Protein 3GWB (pdb70)

Solvent-accessible surface area: 34294 Å² total

B-factor: mean 20.96, std 8.71, range [2.67, 78.7]

InterPro domains:
  IPR007863 Peptidase M16, C-terminal [PF05193] (231-406)
  IPR011249 Metalloenzyme, LuxS/M16 peptidase-like [SSF63411] (64-269)
  IPR011249 Metalloenzyme, LuxS/M16 peptidase-like [SSF63411] (294-476)
  IPR050361 Mitochondrial Processing Peptidase/Ubiquinol-cytochrome c Reductase Complex [PTHR11851] (64-472)

Sequence (796 aa):
LNVQTWSTAEGAKVLFVEARELPFDLRLIFAAGSSQDGNAPGVALLTNALNEGVAGKDVGAIAQGFEGLGADFGNGAYKDAVASLRSLSAVDKREPALKLFAEVVGKPTFPADSLARIKNQLAGFEYQKQNPGKLASLELKRLYGTHPYAHASDGDAKSIPPITLAQLKAFHAKAYAAGNVVIALVGDLSRSDAEAIAAQVSAALPKGPALAKIEQPAEPKASIGHIEFPSSQTSLLAQLGIDRDDPDYAAVSLGNQILGGGGFGTRLSEVREKRGLTYGVYSGFTPQARGPFINLQTRAESEGTLKLVQDVFAEYLKNGPTQKELDDAKRELAGSSTASNADIVGQLGAGFYNLPLSYLEDFRQSQELTVEQVKAANKHLNVDKVIVSAGPTVAQKPLNVQTWSTAEGAKVLFVEARELPFDLRLIFAAGSSQDGNAPGVALLTNALNEGVAGKDVGAIAQGFEGLGADFGNGAYKDAVASLRSLSAVDKREPALKLFAEVVGKPTFPADSLARIKNQLAGFEYQKQNPGKLASLELKRLYGTHPYAHASDGDAKSIPPITLAQLKAFHAKAYAAGNVVIALVGDLSRSDAEAIAAQVSAALPKGPALAKIEQPAEPKASIGHIEFPSSQTSLLAQLGIDRDDPDYAAVSLGNQILGGGGFGTRLSEVREKRGLTYGVYSGFTPQARGPFINLQTRAESEGTLKLVQDVFAEYLKNGPTQKELDDAKRELAGSASNADIVGQLGAGFYNLPLSYLEDFRQSQELTVEQVKAANKHLNVDKVIVSAGPTVAQKPLE

Secondary structure (DSSP, 8-state):
---EEEE-TT--EEEEEE--S---EEEEEES-SGGG-TTSTTHHHHHH--TTEETTEEHHHHHHHHHTTT-EEEEE-----EEEEE---SHHHHHHHHHHHHHHHHS----HHHHHHHHH--HHHHHHTT-HHHHHHHH--TTTTTSTTSS-TT--TTTTTT--HHHHHHHHHHHS-GGGEEEEEEES--HHHHHHHHHHHHHHSPP--PPPPPPPPP-PPP-EEEEE--SSEEE----B---TT-TTHHHHHHHHHHHHSSSS-S---IIIIIT---S-EE-------PPB--EEEEE---HHHHHHHHHHHHHHHHH---HHHHHHHHHHHHH-----HHHHHHHHH--TT---TTHHHH--HHHH--HHHHHH---S--TT--EEEEE-------/---EEEE-TT--EEEEEE--S---EEEEEES-SGGG-TTSTTHHHHHH--TTEETTEEHHHHHHHHHHTT-EEEEE-----EEEEE---SHHHHHHHHHHHHHHHHS----HHHHHHHHH--HHHHHHTT-HHHHHHHH--TTTTTSTTSS-TT--TTTTTT--HHHHHHHHHHHT-GGGEEEEEEES--HHHHHHHHHHHHHHSPP--PPPPPPPPPPPPP-EEEEE--SSEEE----B---TT-TTHHHHHHHHHHHHSSSSSS---TTTTTT---S-EE---------B--EEEEE---HHHHHHHHHHHHHHHHH---HHHHHHHHHHHHT---HHHHHHHHH--TT---TTHHHH--HHHH--HHHHHH---S--TT--EEEEE---------

Radius of gyration: 27.84 Å; Cα contacts (8 Å, |Δi|>4): 1601; chains: 2; bounding box: 66×67×78 Å

Structure (mmCIF, N/CA/C/O backbone):
data_3GWB
#
_entry.id   3GWB
#
_cell.length_a   119.673
_cell.length_b   64.841
_cell.length_c   114.972
_cell.angle_alpha   90.00
_cell.angle_beta   96.39
_cell.angle_gamma   90.00
#
_symmetry.space_group_name_H-M   'C 1 2 1'
#
loop_
_entity.id
_entity.type
_entity.pdbx_description
1 polymer 'Peptidase M16 inactive domain family protein'
2 water water
#
loop_
_atom_site.group_PDB
_atom_site.id
_atom_site.type_symbol
_atom_site.label_atom_id
_atom_site.label_alt_id
_atom_site.label_comp_id
_atom_site.label_asym_id
_atom_site.label_entity_id
_atom_site.label_seq_id
_atom_site.pdbx_PDB_ins_code
_atom_site.Cartn_x
_atom_site.Cartn_y
_atom_site.Cartn_z
_atom_site.occupancy
_atom_site.B_iso_or_equiv
_atom_site.auth_seq_id
_atom_site.auth_comp_id
_atom_site.auth_asym_id
_atom_site.auth_atom_id
_atom_site.pdbx_PDB_model_num
ATOM 1 N N . LEU A 1 12 ? 11.601 18.982 12.416 1.00 24.95 12 LEU A N 1
ATOM 2 C CA . LEU A 1 12 ? 11.148 20.225 11.721 1.00 26.75 12 LEU A CA 1
ATOM 3 C C . LEU A 1 12 ? 11.775 21.452 12.389 1.00 26.01 12 LEU A C 1
ATOM 4 O O . LEU A 1 12 ? 11.650 21.658 13.595 1.00 28.75 12 LEU A O 1
ATOM 9 N N . ASN A 1 13 ? 12.450 22.267 11.590 1.00 25.70 13 ASN A N 1
ATOM 10 C CA . ASN A 1 13 ? 13.140 23.451 12.090 1.00 21.97 13 ASN A CA 1
ATOM 11 C C . ASN A 1 13 ? 14.116 23.087 13.203 1.00 20.57 13 ASN A C 1
ATOM 12 O O . ASN A 1 13 ? 13.958 23.493 14.358 1.00 19.62 13 ASN A O 1
ATOM 17 N N . VAL A 1 14 ? 15.120 22.300 12.838 1.00 17.01 14 VAL A N 1
ATOM 18 C CA . VAL A 1 14 ? 16.155 21.891 13.768 1.00 15.04 14 VAL A CA 1
ATOM 19 C C . VAL A 1 14 ? 17.055 23.099 13.996 1.00 14.68 14 VAL A C 1
ATOM 20 O O . VAL A 1 14 ? 17.528 23.733 13.040 1.00 13.60 14 VAL A O 1
ATOM 24 N N . GLN A 1 15 ? 17.286 23.428 15.260 1.00 11.65 15 GLN A N 1
ATOM 25 C CA . GLN A 1 15 ? 18.136 24.563 15.581 1.00 12.02 15 GLN A CA 1
ATOM 26 C C . GLN A 1 15 ? 19.441 24.043 16.155 1.00 13.55 15 GLN A C 1
ATOM 27 O O . GLN A 1 15 ? 19.466 23.018 16.841 1.00 10.89 15 GLN A O 1
ATOM 33 N N . THR A 1 16 ? 20.532 24.745 15.889 1.00 12.77 16 THR A N 1
ATOM 34 C CA . THR A 1 16 ? 21.811 24.282 16.388 1.00 13.82 16 THR A CA 1
ATOM 35 C C . THR A 1 16 ? 22.737 25.412 16.802 1.00 14.40 16 THR A C 1
ATOM 36 O O . THR A 1 16 ? 22.637 26.537 16.305 1.00 13.47 16 THR A O 1
ATOM 40 N N . TRP A 1 17 ? 23.640 25.093 17.722 1.00 13.75 17 TRP A N 1
ATOM 41 C CA . TRP A 1 17 ? 24.619 26.042 18.229 1.00 14.38 17 TRP A CA 1
ATOM 42 C C . TRP A 1 17 ? 25.592 25.248 19.081 1.00 15.07 17 TRP A C 1
ATOM 43 O O . TRP A 1 17 ? 25.417 24.039 19.258 1.00 13.81 17 TRP A O 1
ATOM 54 N N . SER A 1 18 ? 26.630 25.914 19.577 1.00 13.33 18 SER A N 1
ATOM 55 C CA . SER A 1 18 ? 27.613 25.258 20.421 1.00 14.41 18 SER A CA 1
ATOM 56 C C . SER A 1 18 ? 27.686 25.977 21.757 1.00 13.53 18 SER A C 1
ATOM 57 O O . SER A 1 18 ? 27.356 27.159 21.849 1.00 11.63 18 SER A O 1
ATOM 60 N N . THR A 1 19 ? 28.100 25.264 22.797 1.00 9.86 19 THR A N 1
ATOM 61 C CA . THR A 1 19 ? 28.234 25.882 24.117 1.00 11.90 19 THR A CA 1
ATOM 62 C C . THR A 1 19 ? 29.663 26.410 24.239 1.00 13.10 19 THR A C 1
ATOM 63 O O . THR A 1 19 ? 30.508 26.149 23.378 1.00 12.33 19 THR A O 1
ATOM 67 N N . ALA A 1 20 ? 29.939 27.137 25.315 1.00 14.67 20 ALA A N 1
ATOM 68 C CA . ALA A 1 20 ? 31.275 27.691 25.533 1.00 14.87 20 ALA A CA 1
ATOM 69 C C . ALA A 1 20 ? 32.340 26.606 25.678 1.00 16.36 20 ALA A C 1
ATOM 70 O O . ALA A 1 20 ? 33.530 26.894 25.543 1.00 18.47 20 ALA A O 1
ATOM 72 N N . GLU A 1 21 ? 31.922 25.365 25.958 1.00 15.68 21 GLU A N 1
ATOM 73 C CA . GLU A 1 21 ? 32.861 24.246 26.104 1.00 17.88 21 GLU A CA 1
ATOM 74 C C . GLU A 1 21 ? 33.081 23.509 24.795 1.00 17.33 21 GLU A C 1
ATOM 75 O O . GLU A 1 21 ? 33.839 22.543 24.745 1.00 18.62 21 GLU A O 1
ATOM 81 N N . GLY A 1 22 ? 32.404 23.947 23.742 1.00 17.74 22 GLY A N 1
ATOM 82 C CA . GLY A 1 22 ? 32.557 23.297 22.455 1.00 17.47 22 GLY A CA 1
ATOM 83 C C . GLY A 1 22 ? 31.585 22.152 22.216 1.00 17.42 22 GLY A C 1
ATOM 84 O O . GLY A 1 22 ? 31.762 21.372 21.282 1.00 18.30 22 GLY A O 1
ATOM 85 N N . ALA A 1 23 ? 30.562 22.033 23.055 1.00 15.64 23 ALA A N 1
ATOM 86 C CA . ALA A 1 23 ? 29.580 20.968 22.872 1.00 14.30 23 ALA A CA 1
ATOM 87 C C . ALA A 1 23 ? 28.600 21.336 21.752 1.00 15.46 23 ALA A C 1
ATOM 88 O O . ALA A 1 23 ? 28.133 22.474 21.660 1.00 16.36 23 ALA A O 1
ATOM 90 N N . LYS A 1 24 ? 28.287 20.368 20.899 1.00 14.01 24 LYS A N 1
ATOM 91 C CA . LYS A 1 24 ? 27.349 20.610 19.814 1.00 13.75 24 LYS A CA 1
ATOM 92 C C . LYS A 1 24 ? 25.929 20.443 20.352 1.00 10.10 24 LYS A C 1
ATOM 93 O O . LYS A 1 24 ? 25.608 19.418 20.944 1.00 10.47 24 LYS A O 1
ATOM 99 N N . VAL A 1 25 ? 25.090 21.450 20.153 1.00 7.97 25 VAL A N 1
ATOM 100 C CA . VAL A 1 25 ? 23.702 21.397 20.608 1.00 8.77 25 VAL A CA 1
ATOM 101 C C . VAL A 1 25 ? 22.705 21.385 19.437 1.00 8.41 25 VAL A C 1
ATOM 102 O O . VAL A 1 25 ? 22.832 22.169 18.492 1.00 7.68 25 VAL A O 1
ATOM 106 N N . LEU A 1 26 ? 21.724 20.485 19.491 1.00 7.04 26 LEU A N 1
ATOM 107 C CA . LEU A 1 26 ? 20.678 20.433 18.465 1.00 6.12 26 LEU A CA 1
ATOM 108 C C . LEU A 1 26 ? 19.347 20.455 19.203 1.00 8.39 26 LEU A C 1
ATOM 109 O O . LEU A 1 26 ? 19.157 19.728 20.187 1.00 9.02 26 LEU A O 1
ATOM 114 N N . PHE A 1 27 ? 18.420 21.271 18.726 1.00 6.14 27 PHE A N 1
ATOM 115 C CA . PHE A 1 27 ? 17.140 21.429 19.400 1.00 9.12 27 PHE A CA 1
ATOM 116 C C . PHE A 1 27 ? 15.941 21.554 18.476 1.00 10.60 27 PHE A C 1
ATOM 117 O O . PHE A 1 27 ? 16.008 22.208 17.430 1.00 9.65 27 PHE A O 1
ATOM 125 N N . VAL A 1 28 ? 14.845 20.911 18.873 1.00 11.15 28 VAL A N 1
ATOM 126 C CA . VAL A 1 28 ? 13.589 20.979 18.131 1.00 10.08 28 VAL A CA 1
ATOM 127 C C . VAL A 1 28 ? 12.496 21.328 19.140 1.00 12.46 28 VAL A C 1
ATOM 128 O O . VAL A 1 28 ? 12.291 20.604 20.124 1.00 8.45 28 VAL A O 1
ATOM 132 N N . GLU A 1 29 ? 11.810 22.443 18.916 1.00 11.41 29 GLU A N 1
ATOM 133 C CA . GLU A 1 29 ? 10.737 22.840 19.815 1.00 14.21 29 GLU A CA 1
ATOM 134 C C . GLU A 1 29 ? 9.502 22.019 19.437 1.00 14.01 29 GLU A C 1
ATOM 135 O O . GLU A 1 29 ? 9.174 21.891 18.259 1.00 13.07 29 GLU A O 1
ATOM 141 N N . ALA A 1 30 ? 8.845 21.444 20.439 1.00 14.03 30 ALA A N 1
ATOM 142 C CA . ALA A 1 30 ? 7.642 20.630 20.246 1.00 14.10 30 ALA A CA 1
ATOM 143 C C . ALA A 1 30 ? 6.785 20.899 21.471 1.00 14.56 30 ALA A C 1
ATOM 144 O O . ALA A 1 30 ? 7.077 20.408 22.554 1.00 15.20 30 ALA A O 1
ATOM 146 N N . ARG A 1 31 ? 5.725 21.674 21.291 1.00 15.26 31 ARG A N 1
ATOM 147 C CA . ARG A 1 31 ? 4.873 22.068 22.398 1.00 17.91 31 ARG A CA 1
ATOM 148 C C . ARG A 1 31 ? 3.634 21.226 22.674 1.00 17.47 31 ARG A C 1
ATOM 149 O O . ARG A 1 31 ? 2.873 21.553 23.581 1.00 18.22 31 ARG A O 1
ATOM 157 N N . GLU A 1 32 ? 3.419 20.159 21.912 1.00 18.47 32 GLU A N 1
ATOM 158 C CA . GLU A 1 32 ? 2.226 19.331 22.115 1.00 20.69 32 GLU A CA 1
ATOM 159 C C . GLU A 1 32 ? 2.074 18.754 23.523 1.00 20.27 32 GLU A C 1
ATOM 160 O O . GLU A 1 32 ? 0.987 18.789 24.101 1.00 20.72 32 GLU A O 1
ATOM 166 N N . LEU A 1 33 ? 3.163 18.226 24.072 1.00 18.22 33 LEU A N 1
ATOM 167 C CA . LEU A 1 33 ? 3.155 17.628 25.410 1.00 18.39 33 LEU A CA 1
ATOM 168 C C . LEU A 1 33 ? 4.026 18.416 26.380 1.00 17.90 33 LEU A C 1
ATOM 169 O O . LEU A 1 33 ? 5.072 18.944 25.996 1.00 18.26 33 LEU A O 1
ATOM 174 N N . PRO A 1 34 ? 3.614 18.486 27.659 1.00 15.46 34 PRO A N 1
ATOM 175 C CA . PRO A 1 34 ? 4.341 19.207 28.710 1.00 13.61 34 PRO A CA 1
ATOM 176 C C . PRO A 1 34 ? 5.555 18.433 29.223 1.00 10.94 34 PRO A C 1
ATOM 177 O O . PRO A 1 34 ? 5.690 18.166 30.419 1.00 9.11 34 PRO A O 1
ATOM 189 N N . PHE A 1 36 ? 9.884 16.956 27.875 1.00 9.37 36 PHE A N 1
ATOM 190 C CA . PHE A 1 36 ? 10.952 17.064 26.897 1.00 12.23 36 PHE A CA 1
ATOM 191 C C . PHE A 1 36 ? 11.958 15.948 27.096 1.00 12.55 36 PHE A C 1
ATOM 192 O O . PHE A 1 36 ? 11.992 15.303 28.154 1.00 9.65 36 PHE A O 1
ATOM 200 N N . ASP A 1 37 ? 12.762 15.724 26.063 1.00 11.58 37 ASP A N 1
ATOM 201 C CA . ASP A 1 37 ? 13.788 14.699 26.084 1.00 13.57 37 ASP A CA 1
ATOM 202 C C . ASP A 1 37 ? 15.146 15.344 25.875 1.00 14.11 37 ASP A C 1
ATOM 203 O O . ASP A 1 37 ? 15.326 16.135 24.948 1.00 11.45 37 ASP A O 1
ATOM 208 N N . LEU A 1 38 ? 16.080 15.012 26.762 1.00 12.19 38 LEU A N 1
ATOM 209 C CA . LEU A 1 38 ? 17.452 15.499 26.689 1.00 11.81 38 LEU A CA 1
ATOM 210 C C . LEU A 1 38 ? 18.315 14.262 26.474 1.00 12.18 38 LEU A C 1
ATOM 211 O O . LEU A 1 38 ? 18.214 13.287 27.219 1.00 11.97 38 LEU A O 1
ATOM 216 N N . ARG A 1 39 ? 19.161 14.297 25.455 1.00 9.13 39 ARG A N 1
ATOM 217 C CA . ARG A 1 39 ? 20.016 13.161 25.161 1.00 10.35 39 ARG A CA 1
ATOM 218 C C . ARG A 1 39 ? 21.441 13.648 24.944 1.00 9.38 39 ARG A C 1
ATOM 219 O O . ARG A 1 39 ? 21.675 14.617 24.221 1.00 9.57 39 ARG A O 1
ATOM 227 N N . LEU A 1 40 ? 22.382 12.988 25.607 1.00 10.98 40 LEU A N 1
ATOM 228 C CA . LEU A 1 40 ? 23.798 13.327 25.497 1.00 9.56 40 LEU A CA 1
ATOM 229 C C . LEU A 1 40 ? 24.505 12.164 24.828 1.00 9.83 40 LEU A C 1
ATOM 230 O O . LEU A 1 40 ? 24.425 11.023 25.282 1.00 10.98 40 LEU A O 1
ATOM 235 N N . ILE A 1 41 ? 25.188 12.455 23.731 1.00 8.57 41 ILE A N 1
ATOM 236 C CA . ILE A 1 41 ? 25.910 11.427 23.010 1.00 8.89 41 ILE A CA 1
ATOM 237 C C . ILE A 1 41 ? 27.394 11.741 23.102 1.00 8.96 41 ILE A C 1
ATOM 238 O O . ILE A 1 41 ? 27.833 12.780 22.615 1.00 6.92 41 ILE A O 1
ATOM 243 N N . PHE A 1 42 ? 28.156 10.857 23.741 1.00 7.94 42 PHE A N 1
ATOM 244 C CA . PHE A 1 42 ? 29.598 11.036 23.897 1.00 7.30 42 PHE A CA 1
ATOM 245 C C . PHE A 1 42 ? 30.336 10.060 22.996 1.00 7.70 42 PHE A C 1
ATOM 246 O O . PHE A 1 42 ? 29.858 8.955 22.753 1.00 9.51 42 PHE A O 1
ATOM 254 N N . ALA A 1 43 ? 31.496 10.473 22.497 1.00 8.08 43 ALA A N 1
ATOM 255 C CA . ALA A 1 43 ? 32.334 9.580 21.702 1.00 9.87 43 ALA A CA 1
ATOM 256 C C . ALA A 1 43 ? 33.089 8.799 22.781 1.00 10.59 43 ALA A C 1
ATOM 257 O O . ALA A 1 43 ? 34.307 8.956 22.954 1.00 11.46 43 ALA A O 1
ATOM 259 N N . ALA A 1 44 ? 32.345 7.979 23.522 1.00 10.41 44 ALA A N 1
ATOM 260 C CA . ALA A 1 44 ? 32.890 7.181 24.621 1.00 10.17 44 ALA A CA 1
ATOM 261 C C . ALA A 1 44 ? 32.460 5.712 24.577 1.00 12.17 44 ALA A C 1
ATOM 262 O O . ALA A 1 44 ? 32.134 5.118 25.609 1.00 11.73 44 ALA A O 1
ATOM 264 N N . GLY A 1 45 ? 32.450 5.130 23.383 1.00 11.98 45 GLY A N 1
ATOM 265 C CA . GLY A 1 45 ? 32.079 3.731 23.247 1.00 10.39 45 GLY A CA 1
ATOM 266 C C . GLY A 1 45 ? 33.289 2.837 23.425 1.00 11.96 45 GLY A C 1
ATOM 267 O O . GLY A 1 45 ? 34.378 3.316 23.723 1.00 8.99 45 GLY A O 1
ATOM 268 N N . SER A 1 46 ? 33.104 1.536 23.225 1.00 10.55 46 SER A N 1
ATOM 269 C CA . SER A 1 46 ? 34.182 0.577 23.395 1.00 12.16 46 SER A CA 1
ATOM 270 C C . SER A 1 46 ? 35.372 0.813 22.468 1.00 12.13 46 SER A C 1
ATOM 271 O O . SER A 1 46 ? 36.488 0.361 22.751 1.00 10.24 46 SER A O 1
ATOM 274 N N . SER A 1 47 ? 35.147 1.535 21.376 1.00 13.77 47 SER A N 1
ATOM 275 C CA . SER A 1 47 ? 36.224 1.823 20.435 1.00 15.10 47 SER A CA 1
ATOM 276 C C . SER A 1 47 ? 37.298 2.690 21.101 1.00 16.24 47 SER A C 1
ATOM 277 O O . SER A 1 47 ? 38.403 2.838 20.579 1.00 17.63 47 SER A O 1
ATOM 280 N N . GLN A 1 48 ? 36.970 3.252 22.263 1.00 15.40 48 GLN A N 1
ATOM 281 C CA . GLN A 1 48 ? 37.906 4.093 23.002 1.00 17.35 48 GLN A CA 1
ATOM 282 C C . GLN A 1 48 ? 38.550 3.315 24.150 1.00 18.06 48 GLN A C 1
ATOM 283 O O . GLN A 1 48 ? 39.348 3.869 24.903 1.00 17.67 48 GLN A O 1
ATOM 289 N N . ASP A 1 49 ? 38.202 2.037 24.275 1.00 18.57 49 ASP A N 1
ATOM 290 C CA . ASP A 1 49 ? 38.731 1.183 25.339 1.00 20.01 49 ASP A CA 1
ATOM 291 C C . ASP A 1 49 ? 40.251 1.153 25.441 1.00 21.45 49 ASP A C 1
ATOM 292 O O . ASP A 1 49 ? 40.804 1.159 26.540 1.00 19.72 49 ASP A O 1
ATOM 297 N N . GLY A 1 50 ? 40.926 1.101 24.301 1.00 21.99 50 GLY A N 1
ATOM 298 C CA . GLY A 1 50 ? 42.372 1.039 24.332 1.00 25.35 50 GLY A CA 1
ATOM 299 C C . GLY A 1 50 ? 42.810 -0.308 24.878 1.00 26.40 50 GLY A C 1
ATOM 300 O O . GLY A 1 50 ? 42.350 -1.354 24.414 1.00 27.31 50 GLY A O 1
ATOM 301 N N . ASN A 1 51 ? 43.681 -0.286 25.881 1.00 27.15 51 ASN A N 1
ATOM 302 C CA . ASN A 1 51 ? 44.198 -1.510 26.485 1.00 27.53 51 ASN A CA 1
ATOM 303 C C . ASN A 1 51 ? 43.314 -2.054 27.607 1.00 27.10 51 ASN A C 1
ATOM 304 O O . ASN A 1 51 ? 43.708 -2.990 28.308 1.00 26.79 51 ASN A O 1
ATOM 309 N N . ALA A 1 52 ? 42.133 -1.471 27.790 1.00 24.93 52 ALA A N 1
ATOM 310 C CA . ALA A 1 52 ? 41.237 -1.929 28.846 1.00 23.08 52 ALA A CA 1
ATOM 311 C C . ALA A 1 52 ? 39.830 -2.247 28.336 1.00 22.24 52 ALA A C 1
ATOM 312 O O . ALA A 1 52 ? 38.862 -1.580 28.696 1.00 21.71 52 ALA A O 1
ATOM 314 N N . PRO A 1 53 ? 39.702 -3.283 27.494 1.00 22.00 53 PRO A N 1
ATOM 315 C CA . PRO A 1 53 ? 38.402 -3.681 26.943 1.00 20.97 53 PRO A CA 1
ATOM 316 C C . PRO A 1 53 ? 37.316 -3.686 28.018 1.00 20.88 53 PRO A C 1
ATOM 317 O O . PRO A 1 53 ? 37.496 -4.277 29.087 1.00 18.70 53 PRO A O 1
ATOM 321 N N . GLY A 1 54 ? 36.203 -3.011 27.735 1.00 19.83 54 GLY A N 1
ATOM 322 C CA . GLY A 1 54 ? 35.106 -2.946 28.685 1.00 16.39 54 GLY A CA 1
ATOM 323 C C . GLY A 1 54 ? 35.086 -1.742 29.623 1.00 15.11 54 GLY A C 1
ATOM 324 O O . GLY A 1 54 ? 34.101 -1.524 30.325 1.00 13.34 54 GLY A O 1
ATOM 325 N N . VAL A 1 55 ? 36.152 -0.947 29.650 1.00 13.82 55 VAL A N 1
ATOM 326 C CA . VAL A 1 55 ? 36.171 0.194 30.561 1.00 12.31 55 VAL A CA 1
ATOM 327 C C . VAL A 1 55 ? 35.109 1.232 30.180 1.00 12.28 55 VAL A C 1
ATOM 328 O O . VAL A 1 55 ? 34.502 1.854 31.046 1.00 10.25 55 VAL A O 1
ATOM 332 N N . ALA A 1 56 ? 34.859 1.388 28.885 1.00 12.09 56 ALA A N 1
ATOM 333 C CA . ALA A 1 56 ? 33.863 2.349 28.426 1.00 13.12 56 ALA A CA 1
ATOM 334 C C . ALA A 1 56 ? 32.472 1.961 28.904 1.00 14.27 56 ALA A C 1
ATOM 335 O O . ALA A 1 56 ? 31.717 2.787 29.417 1.00 12.14 56 ALA A O 1
ATOM 337 N N . LEU A 1 57 ? 32.133 0.691 28.749 1.00 13.57 57 LEU A N 1
ATOM 338 C CA . LEU A 1 57 ? 30.814 0.250 29.158 1.00 14.98 57 LEU A CA 1
ATOM 339 C C . LEU A 1 57 ? 30.659 0.330 30.675 1.00 14.49 57 LEU A C 1
ATOM 340 O O . LEU A 1 57 ? 29.609 0.718 31.189 1.00 14.08 57 LEU A O 1
ATOM 345 N N . LEU A 1 58 ? 31.718 -0.020 31.393 1.00 13.31 58 LEU A N 1
ATOM 346 C CA . LEU A 1 58 ? 31.675 0.016 32.847 1.00 13.59 58 LEU A CA 1
ATOM 347 C C . LEU A 1 58 ? 31.518 1.447 33.359 1.00 11.93 58 LEU A C 1
ATOM 348 O O . LEU A 1 58 ? 30.760 1.702 34.293 1.00 12.28 58 LEU A O 1
ATOM 353 N N . THR A 1 59 ? 32.229 2.385 32.746 1.00 12.53 59 THR A N 1
ATOM 354 C CA . THR A 1 59 ? 32.138 3.774 33.168 1.00 10.20 59 THR A CA 1
ATOM 355 C C . THR A 1 59 ? 30.710 4.269 32.950 1.00 10.99 59 THR A C 1
ATOM 356 O O . THR A 1 59 ? 30.123 4.902 33.827 1.00 10.86 59 THR A O 1
ATOM 360 N N . ASN A 1 60 ? 30.147 3.967 31.785 1.00 10.26 60 ASN A N 1
ATOM 361 C CA . ASN A 1 60 ? 28.794 4.405 31.474 1.00 10.29 60 ASN A CA 1
ATOM 362 C C . ASN A 1 60 ? 27.748 3.809 32.410 1.00 9.72 60 ASN A C 1
ATOM 363 O O . ASN A 1 60 ? 26.753 4.454 32.735 1.00 11.37 60 ASN A O 1
ATOM 368 N N . ALA A 1 61 ? 27.980 2.580 32.850 1.00 9.54 61 ALA A N 1
ATOM 369 C CA . ALA A 1 61 ? 27.053 1.906 33.744 1.00 11.13 61 ALA A CA 1
ATOM 370 C C . ALA A 1 61 ? 27.141 2.451 35.162 1.00 11.25 61 ALA A C 1
ATOM 371 O O . ALA A 1 61 ? 26.162 2.407 35.906 1.00 10.01 61 ALA A O 1
ATOM 381 N N . LEU A 1 63 ? 27.696 5.639 36.051 1.00 12.95 63 LEU A N 1
ATOM 382 C CA . LEU A 1 63 ? 27.292 7.038 36.169 1.00 13.26 63 LEU A CA 1
ATOM 383 C C . LEU A 1 63 ? 26.247 7.295 37.244 1.00 12.88 63 LEU A C 1
ATOM 384 O O . LEU A 1 63 ? 26.459 8.118 38.136 1.00 13.07 63 LEU A O 1
ATOM 389 N N . ASN A 1 64 ? 25.123 6.591 37.169 1.00 10.32 64 ASN A N 1
ATOM 390 C CA . ASN A 1 64 ? 24.054 6.798 38.142 1.00 11.85 64 ASN A CA 1
ATOM 391 C C . ASN A 1 64 ? 24.127 5.896 39.367 1.00 10.59 64 ASN A C 1
ATOM 392 O O . ASN A 1 64 ? 23.114 5.674 40.032 1.00 7.99 64 ASN A O 1
ATOM 397 N N . GLU A 1 65 ? 25.316 5.374 39.660 1.00 11.54 65 GLU A N 1
ATOM 398 C CA . GLU A 1 65 ? 25.513 4.520 40.827 1.00 12.96 65 GLU A CA 1
ATOM 399 C C . GLU A 1 65 ? 25.849 5.354 42.056 1.00 14.26 65 GLU A C 1
ATOM 400 O O . GLU A 1 65 ? 25.902 4.826 43.167 1.00 14.29 65 GLU A O 1
ATOM 406 N N . GLY A 1 66 ? 26.090 6.651 41.856 1.00 12.21 66 GLY A N 1
ATOM 407 C CA . GLY A 1 66 ? 26.409 7.507 42.982 1.00 11.31 66 GLY A CA 1
ATOM 408 C C . GLY A 1 66 ? 27.007 8.865 42.658 1.00 11.70 66 GLY A C 1
ATOM 409 O O . GLY A 1 66 ? 27.741 9.027 41.682 1.00 10.50 66 GLY A O 1
ATOM 410 N N . VAL A 1 67 ? 26.665 9.849 43.481 1.00 12.23 67 VAL A N 1
ATOM 411 C CA . VAL A 1 67 ? 27.196 11.202 43.354 1.00 12.96 67 VAL A CA 1
ATOM 412 C C . VAL A 1 67 ? 27.472 11.641 44.786 1.00 15.58 67 VAL A C 1
ATOM 413 O O . VAL A 1 67 ? 27.135 10.920 45.726 1.00 13.15 67 VAL A O 1
ATOM 417 N N . ALA A 1 68 ? 28.089 12.806 44.955 1.00 16.08 68 ALA A N 1
ATOM 418 C CA . ALA A 1 68 ? 28.408 13.316 46.285 1.00 17.63 68 ALA A CA 1
ATOM 419 C C . ALA A 1 68 ? 27.232 13.214 47.257 1.00 16.44 68 ALA A C 1
ATOM 420 O O . ALA A 1 68 ? 26.184 13.831 47.049 1.00 16.47 68 ALA A O 1
ATOM 422 N N . GLY A 1 69 ? 27.413 12.420 48.309 1.00 16.86 69 GLY A N 1
ATOM 423 C CA . GLY A 1 69 ? 26.383 12.262 49.325 1.00 16.70 69 GLY A CA 1
ATOM 424 C C . GLY A 1 69 ? 25.139 11.468 48.964 1.00 19.16 69 GLY A C 1
ATOM 425 O O . GLY A 1 69 ? 24.183 11.444 49.742 1.00 19.03 69 GLY A O 1
ATOM 426 N N . LYS A 1 70 ? 25.139 10.811 47.806 1.00 19.30 70 LYS A N 1
ATOM 427 C CA . LYS A 1 70 ? 23.981 10.027 47.368 1.00 19.44 70 LYS A CA 1
ATOM 428 C C . LYS A 1 70 ? 24.376 8.679 46.766 1.00 18.32 70 LYS A C 1
ATOM 429 O O . LYS A 1 70 ? 25.299 8.603 45.955 1.00 16.45 70 LYS A O 1
ATOM 435 N N . ASP A 1 71 ? 23.662 7.623 47.147 1.00 18.00 71 ASP A N 1
ATOM 436 C CA . ASP A 1 71 ? 23.939 6.291 46.618 1.00 19.07 71 ASP A CA 1
ATOM 437 C C . ASP A 1 71 ? 22.982 5.975 45.457 1.00 17.70 71 ASP A C 1
ATOM 438 O O . ASP A 1 71 ? 22.119 6.787 45.117 1.00 17.44 71 ASP A O 1
ATOM 443 N N . VAL A 1 72 ? 23.142 4.796 44.864 1.00 17.33 72 VAL A N 1
ATOM 444 C CA . VAL A 1 72 ? 22.326 4.364 43.732 1.00 17.83 72 VAL A CA 1
ATOM 445 C C . VAL A 1 72 ? 20.824 4.490 43.960 1.00 17.54 72 VAL A C 1
ATOM 446 O O . VAL A 1 72 ? 20.113 5.035 43.114 1.00 17.43 72 VAL A O 1
ATOM 450 N N . GLY A 1 73 ? 20.340 4.005 45.099 1.00 16.95 73 GLY A N 1
ATOM 451 C CA . GLY A 1 73 ? 18.917 4.094 45.383 1.00 15.43 73 GLY A CA 1
ATOM 452 C C . GLY A 1 73 ? 18.428 5.520 45.556 1.00 15.58 73 GLY A C 1
ATOM 453 O O . GLY A 1 73 ? 17.314 5.852 45.159 1.00 14.51 73 GLY A O 1
ATOM 454 N N . ALA A 1 74 ? 19.259 6.368 46.153 1.00 15.43 74 ALA A N 1
ATOM 455 C CA . ALA A 1 74 ? 18.900 7.764 46.379 1.00 14.82 74 ALA A CA 1
ATOM 456 C C . ALA A 1 74 ? 18.735 8.496 45.045 1.00 14.71 74 ALA A C 1
ATOM 457 O O . ALA A 1 74 ? 17.789 9.266 44.857 1.00 12.15 74 ALA A O 1
ATOM 459 N N . ILE A 1 75 ? 19.658 8.255 44.121 1.00 13.38 75 ILE A N 1
ATOM 460 C CA . ILE A 1 75 ? 19.594 8.893 42.811 1.00 12.21 75 ILE A CA 1
ATOM 461 C C . ILE A 1 75 ? 18.330 8.437 42.073 1.00 11.27 75 ILE A C 1
ATOM 462 O O . ILE A 1 75 ? 17.599 9.248 41.500 1.00 12.76 75 ILE A O 1
ATOM 467 N N . ALA A 1 76 ? 18.060 7.138 42.111 1.00 12.98 76 ALA A N 1
ATOM 468 C CA . ALA A 1 76 ? 16.888 6.590 41.442 1.00 15.31 76 ALA A CA 1
ATOM 469 C C . ALA A 1 76 ? 15.585 7.205 41.959 1.00 17.04 76 ALA A C 1
ATOM 470 O O . ALA A 1 76 ? 14.710 7.578 41.175 1.00 16.27 76 ALA A O 1
ATOM 472 N N . GLN A 1 77 ? 15.457 7.312 43.278 1.00 16.89 77 GLN A N 1
ATOM 473 C CA . GLN A 1 77 ? 14.251 7.871 43.862 1.00 19.14 77 GLN A CA 1
ATOM 474 C C . GLN A 1 77 ? 14.186 9.348 43.524 1.00 18.08 77 GLN A C 1
ATOM 475 O O . GLN A 1 77 ? 13.106 9.909 43.335 1.00 18.05 77 GLN A O 1
ATOM 481 N N . GLY A 1 78 ? 15.357 9.970 43.438 1.00 16.43 78 GLY A N 1
ATOM 482 C CA . GLY A 1 78 ? 15.419 11.376 43.106 1.00 15.54 78 GLY A CA 1
ATOM 483 C C . GLY A 1 78 ? 14.740 11.681 41.783 1.00 15.13 78 GLY A C 1
ATOM 484 O O . GLY A 1 78 ? 13.948 12.617 41.692 1.00 15.87 78 GLY A O 1
ATOM 485 N N . PHE A 1 79 ? 15.048 10.902 40.748 1.00 13.64 79 PHE A N 1
ATOM 486 C CA . PHE A 1 79 ? 14.439 11.129 39.445 1.00 13.65 79 PHE A CA 1
ATOM 487 C C . PHE A 1 79 ? 12.952 10.768 39.502 1.00 15.02 79 PHE A C 1
ATOM 488 O O . PHE A 1 79 ? 12.095 11.536 39.056 1.00 14.16 79 PHE A O 1
ATOM 496 N N . GLU A 1 80 ? 12.649 9.602 40.065 1.00 16.78 80 GLU A N 1
ATOM 497 C CA . GLU A 1 80 ? 11.262 9.142 40.168 1.00 19.16 80 GLU A CA 1
ATOM 498 C C . GLU A 1 80 ? 10.335 10.136 40.856 1.00 17.19 80 GLU A C 1
ATOM 499 O O . GLU A 1 80 ? 9.205 10.353 40.410 1.00 19.16 80 GLU A O 1
ATOM 505 N N . GLY A 1 81 ? 10.805 10.734 41.945 1.00 15.88 81 GLY A N 1
ATOM 506 C CA . GLY A 1 81 ? 9.981 11.681 42.673 1.00 17.61 81 GLY A CA 1
ATOM 507 C C . GLY A 1 81 ? 9.676 12.941 41.883 1.00 17.75 81 GLY A C 1
ATOM 508 O O . GLY A 1 81 ? 8.781 13.708 42.238 1.00 16.99 81 GLY A O 1
ATOM 509 N N . LEU A 1 82 ? 10.419 13.149 40.803 1.00 17.20 82 LEU A N 1
ATOM 510 C CA . LEU A 1 82 ? 10.247 14.325 39.957 1.00 16.98 82 LEU A CA 1
ATOM 511 C C . LEU A 1 82 ? 9.516 13.996 38.657 1.00 16.22 82 LEU A C 1
ATOM 512 O O . LEU A 1 82 ? 9.248 14.880 37.837 1.00 16.97 82 LEU A O 1
ATOM 517 N N . GLY A 1 83 ? 9.204 12.719 38.472 1.00 15.84 83 GLY A N 1
ATOM 518 C CA . GLY A 1 83 ? 8.507 12.298 37.274 1.00 17.05 83 GLY A CA 1
ATOM 519 C C . GLY A 1 83 ? 9.431 12.185 36.079 1.00 17.35 83 GLY A C 1
ATOM 520 O O . GLY A 1 83 ? 8.980 12.203 34.933 1.00 18.62 83 GLY A O 1
ATOM 521 N N . ALA A 1 84 ? 10.725 12.051 36.347 1.00 17.43 84 ALA A N 1
ATOM 522 C CA . ALA A 1 84 ? 11.726 11.954 35.286 1.00 17.10 84 ALA A CA 1
ATOM 523 C C . ALA A 1 84 ? 12.365 10.574 35.195 1.00 17.68 84 ALA A C 1
ATOM 524 O O . ALA A 1 84 ? 12.485 9.866 36.199 1.00 18.10 84 ALA A O 1
ATOM 526 N N . ASP A 1 85 ? 12.792 10.204 33.992 1.00 16.27 85 ASP A N 1
ATOM 527 C CA . ASP A 1 85 ? 13.445 8.919 33.788 1.00 16.65 85 ASP A CA 1
ATOM 528 C C . ASP A 1 85 ? 14.867 9.098 33.256 1.00 15.31 85 ASP A C 1
ATOM 529 O O . ASP A 1 85 ? 15.108 9.901 32.363 1.00 13.30 85 ASP A O 1
ATOM 534 N N . PHE A 1 86 ? 15.801 8.337 33.813 1.00 11.63 86 PHE A N 1
ATOM 535 C CA . PHE A 1 86 ? 17.199 8.405 33.406 1.00 13.14 86 PHE A CA 1
ATOM 536 C C . PHE A 1 86 ? 17.491 7.219 32.506 1.00 13.45 86 PHE A C 1
ATOM 537 O O . PHE A 1 86 ? 17.006 6.112 32.752 1.00 14.30 86 PHE A O 1
ATOM 545 N N . GLY A 1 87 ? 18.271 7.453 31.458 1.00 12.22 87 GLY A N 1
ATOM 546 C CA . GLY A 1 87 ? 18.630 6.377 30.549 1.00 13.25 87 GLY A CA 1
ATOM 547 C C . GLY A 1 87 ? 20.119 6.404 30.243 1.00 12.52 87 GLY A C 1
ATOM 548 O O . GLY A 1 87 ? 20.740 7.466 30.275 1.00 12.91 87 GLY A O 1
ATOM 549 N N . ASN A 1 88 ? 20.704 5.241 29.967 1.00 12.99 88 ASN A N 1
ATOM 550 C CA . ASN A 1 88 ? 22.128 5.183 29.637 1.00 15.45 88 ASN A CA 1
ATOM 551 C C . ASN A 1 88 ? 22.441 3.935 28.821 1.00 16.09 88 ASN A C 1
ATOM 552 O O . ASN A 1 88 ? 21.693 2.954 28.847 1.00 19.21 88 ASN A O 1
ATOM 557 N N . GLY A 1 89 ? 23.546 3.980 28.091 1.00 13.23 89 GLY A N 1
ATOM 558 C CA . GLY A 1 89 ? 23.950 2.852 27.280 1.00 12.69 89 GLY A CA 1
ATOM 559 C C . GLY A 1 89 ? 25.266 3.153 26.593 1.00 10.23 89 GLY A C 1
ATOM 560 O O . GLY A 1 89 ? 25.528 4.296 26.228 1.00 9.39 89 GLY A O 1
ATOM 561 N N . ALA A 1 90 ? 26.096 2.129 26.433 1.00 11.41 90 ALA A N 1
ATOM 562 C CA . ALA A 1 90 ? 27.386 2.279 25.775 1.00 13.32 90 ALA A CA 1
ATOM 563 C C . ALA A 1 90 ? 27.444 1.262 24.638 1.00 14.51 90 ALA A C 1
ATOM 564 O O . ALA A 1 90 ? 26.966 0.133 24.776 1.00 15.12 90 ALA A O 1
ATOM 566 N N . TYR A 1 91 ? 28.024 1.676 23.517 1.00 14.92 91 TYR A N 1
ATOM 567 C CA . TYR A 1 91 ? 28.121 0.831 22.336 1.00 17.97 91 TYR A CA 1
ATOM 568 C C . TYR A 1 91 ? 29.540 0.828 21.784 1.00 16.61 91 TYR A C 1
ATOM 569 O O . TYR A 1 91 ? 30.496 1.001 22.532 1.00 17.95 91 TYR A O 1
ATOM 578 N N . LYS A 1 92 ? 29.672 0.632 20.476 1.00 16.88 92 LYS A N 1
ATOM 579 C CA . LYS A 1 92 ? 30.978 0.596 19.833 1.00 17.16 92 LYS A CA 1
ATOM 580 C C . LYS A 1 92 ? 31.590 1.981 19.673 1.00 17.91 92 LYS A C 1
ATOM 58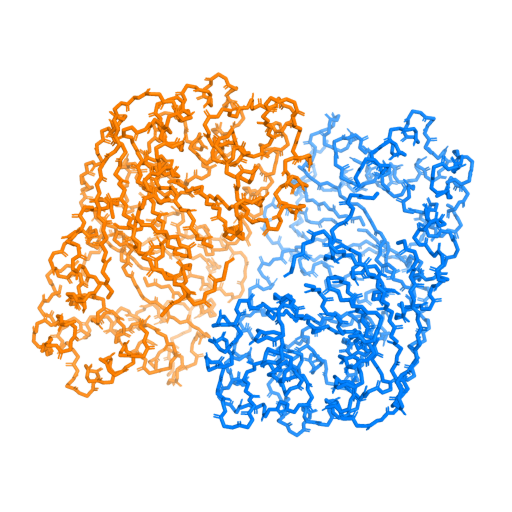1 O O . LYS A 1 92 ? 32.718 2.211 20.095 1.00 17.41 92 LYS A O 1
ATOM 587 N N . ASP A 1 93 ? 30.860 2.906 19.057 1.00 17.65 93 ASP A N 1
ATOM 588 C CA . ASP A 1 93 ? 31.418 4.238 18.862 1.00 20.81 93 ASP A CA 1
ATOM 589 C C . ASP A 1 93 ? 30.794 5.360 19.684 1.00 19.20 93 ASP A C 1
ATOM 590 O O . ASP A 1 93 ? 31.254 6.494 19.628 1.00 22.14 93 ASP A O 1
ATOM 603 N N . ALA A 1 95 ? 28.418 6.459 23.562 1.00 12.39 95 ALA A N 1
ATOM 604 C CA . ALA A 1 95 ? 27.914 6.148 24.894 1.00 12.68 95 ALA A CA 1
ATOM 605 C C . ALA A 1 95 ? 26.873 7.231 25.132 1.00 11.96 95 ALA A C 1
ATOM 606 O O . ALA A 1 95 ? 27.075 8.388 24.753 1.00 12.62 95 ALA A O 1
ATOM 608 N N . VAL A 1 96 ? 25.763 6.865 25.758 1.00 10.61 96 VAL A N 1
ATOM 609 C CA . VAL A 1 96 ? 24.703 7.834 25.973 1.00 11.34 96 VAL A CA 1
ATOM 610 C C . VAL A 1 96 ? 24.200 7.937 27.402 1.00 10.69 96 VAL A C 1
ATOM 611 O O . VAL A 1 96 ? 24.332 7.010 28.205 1.00 8.75 96 VAL A O 1
ATOM 615 N N . ALA A 1 97 ? 23.649 9.106 27.701 1.00 7.71 97 ALA A N 1
ATOM 616 C CA . ALA A 1 97 ? 23.041 9.401 28.983 1.00 6.83 97 ALA A CA 1
ATOM 617 C C . ALA A 1 97 ? 21.838 10.234 28.557 1.00 7.48 97 ALA A C 1
ATOM 618 O O . ALA A 1 97 ? 21.979 11.204 27.797 1.00 5.49 97 ALA A O 1
ATOM 620 N N . SER A 1 98 ? 20.657 9.849 29.024 1.00 5.24 98 SER A N 1
ATOM 621 C CA . SER A 1 98 ? 19.439 10.549 28.643 1.00 10.02 98 SER A CA 1
ATOM 622 C C . SER A 1 98 ? 18.507 10.830 29.810 1.00 12.10 98 SER A C 1
ATOM 623 O O . SER A 1 98 ? 18.553 10.160 30.844 1.00 11.76 98 SER A O 1
ATOM 626 N N . LEU A 1 99 ? 17.652 11.827 29.621 1.00 12.67 99 LEU A N 1
ATOM 627 C CA . LEU A 1 99 ? 16.685 12.226 30.631 1.00 13.35 99 LEU A CA 1
ATOM 628 C C . LEU A 1 99 ? 15.373 12.648 29.985 1.00 15.73 99 LEU A C 1
ATOM 629 O O . LEU A 1 99 ? 15.360 13.474 29.074 1.00 18.04 99 LEU A O 1
ATOM 634 N N . ARG A 1 100 ? 14.274 12.059 30.435 1.00 15.79 100 ARG A N 1
ATOM 635 C CA . ARG A 1 100 ? 12.966 12.460 29.945 1.00 15.26 100 ARG A CA 1
ATOM 636 C C . ARG A 1 100 ? 12.390 13.107 31.195 1.00 15.00 100 ARG A C 1
ATOM 637 O O . ARG A 1 100 ? 12.461 12.530 32.278 1.00 11.04 100 ARG A O 1
ATOM 645 N N . SER A 1 101 ? 11.838 14.306 31.058 1.00 14.29 101 SER A N 1
ATOM 646 C CA . SER A 1 101 ? 11.320 15.017 32.218 1.00 14.62 101 SER A CA 1
ATOM 647 C C . SER A 1 101 ? 10.123 15.904 31.906 1.00 17.06 101 SER A C 1
ATOM 648 O O . SER A 1 101 ? 9.944 16.348 30.770 1.00 17.72 101 SER A O 1
ATOM 651 N N . LEU A 1 102 ? 9.292 16.139 32.918 1.00 15.27 102 LEU A N 1
ATOM 652 C CA . LEU A 1 102 ? 8.157 17.026 32.756 1.00 16.04 102 LEU A CA 1
ATOM 653 C C . LEU A 1 102 ? 8.823 18.376 32.497 1.00 16.09 102 LEU A C 1
ATOM 654 O O . LEU A 1 102 ? 9.921 18.629 33.001 1.00 13.22 102 LEU A O 1
ATOM 659 N N . SER A 1 103 ? 8.167 19.235 31.721 1.00 14.84 103 SER A N 1
ATOM 660 C CA . SER A 1 103 ? 8.730 20.537 31.377 1.00 15.87 103 SER A CA 1
ATOM 661 C C . SER A 1 103 ? 8.544 21.625 32.433 1.00 15.84 103 SER A C 1
ATOM 662 O O . SER A 1 103 ? 9.268 22.622 32.424 1.00 15.53 103 SER A O 1
ATOM 665 N N . ALA A 1 104 ? 7.582 21.443 33.334 1.00 14.46 104 ALA A N 1
ATOM 666 C CA . ALA A 1 104 ? 7.338 22.427 34.388 1.00 15.30 104 ALA A CA 1
ATOM 667 C C . ALA A 1 104 ? 8.633 22.746 35.142 1.00 15.60 104 ALA A C 1
ATOM 668 O O . ALA A 1 104 ? 9.343 21.841 35.587 1.00 17.16 104 ALA A O 1
ATOM 670 N N . VAL A 1 105 ? 8.924 24.035 35.293 1.00 17.13 105 VAL A N 1
ATOM 671 C CA . VAL A 1 105 ? 10.134 24.491 35.974 1.00 18.18 105 VAL A CA 1
ATOM 672 C C . VAL A 1 105 ? 10.372 23.876 37.355 1.00 18.83 105 VAL A C 1
ATOM 673 O O . VAL A 1 105 ? 11.508 23.562 37.702 1.00 16.41 105 VAL A O 1
ATOM 677 N N . ASP A 1 106 ? 9.314 23.688 38.136 1.00 18.39 106 ASP A N 1
ATOM 678 C CA . ASP A 1 106 ? 9.478 23.131 39.477 1.00 19.72 106 ASP A CA 1
ATOM 679 C C . ASP A 1 106 ? 9.892 21.661 39.460 1.00 18.62 106 ASP A C 1
ATOM 680 O O . ASP A 1 106 ? 10.326 21.124 40.481 1.00 17.26 106 ASP A O 1
ATOM 685 N N . LYS A 1 107 ? 9.768 21.015 38.303 1.00 17.41 107 LYS A N 1
ATOM 686 C CA . LYS A 1 107 ? 10.138 19.608 38.179 1.00 16.81 107 LYS A CA 1
ATOM 687 C C . LYS A 1 107 ? 11.409 19.410 37.364 1.00 16.53 107 LYS A C 1
ATOM 688 O O . LYS A 1 107 ? 12.252 18.577 37.712 1.00 15.95 107 LYS A O 1
ATOM 694 N N . ARG A 1 108 ? 11.565 20.182 36.291 1.00 15.26 108 ARG A N 1
ATOM 695 C CA . ARG A 1 108 ? 12.746 20.011 35.458 1.00 15.47 108 ARG A CA 1
ATOM 696 C C . ARG A 1 108 ? 14.018 20.595 36.057 1.00 14.74 108 ARG A C 1
ATOM 697 O O . ARG A 1 108 ? 15.106 20.068 35.833 1.00 15.78 108 ARG A O 1
ATOM 705 N N . GLU A 1 109 ? 13.898 21.679 36.816 1.00 15.13 109 GLU A N 1
ATOM 706 C CA . GLU A 1 109 ? 15.094 22.274 37.403 1.00 14.92 109 GLU A CA 1
ATOM 707 C C . GLU A 1 109 ? 15.802 21.305 38.347 1.00 14.12 109 GLU A C 1
ATOM 708 O O . GLU A 1 109 ? 16.994 21.061 38.196 1.00 13.49 109 GLU A O 1
ATOM 714 N N . PRO A 1 110 ? 15.078 20.729 39.323 1.00 14.69 110 PRO A N 1
ATOM 715 C CA . PRO A 1 110 ? 15.694 19.777 40.259 1.00 14.10 110 PRO A CA 1
ATOM 716 C C . PRO A 1 110 ? 16.193 18.530 39.518 1.00 14.06 110 PRO A C 1
ATOM 717 O O . PRO A 1 110 ? 17.262 18.003 39.818 1.00 15.91 110 PRO A O 1
ATOM 721 N N . ALA A 1 111 ? 15.409 18.067 38.547 1.00 12.70 111 ALA A N 1
ATOM 722 C CA . ALA A 1 111 ? 15.768 16.886 37.769 1.00 12.76 111 ALA A CA 1
ATOM 723 C C . ALA A 1 111 ? 17.038 17.103 36.945 1.00 13.14 111 ALA A C 1
ATOM 724 O O . ALA A 1 111 ? 17.864 16.201 36.826 1.00 12.16 111 ALA A O 1
ATOM 726 N N . LEU A 1 112 ? 17.190 18.298 36.383 1.00 11.58 112 LEU A N 1
ATOM 727 C CA . LEU A 1 112 ? 18.370 18.602 35.577 1.00 12.23 112 LEU A CA 1
ATOM 728 C C . LEU A 1 112 ? 19.620 18.760 36.429 1.00 11.11 112 LEU A C 1
ATOM 729 O O . LEU A 1 112 ? 20.720 18.415 35.993 1.00 9.79 112 LEU A O 1
ATOM 734 N N . LYS A 1 113 ? 19.457 19.285 37.638 1.00 11.23 113 LYS A N 1
ATOM 735 C CA . LYS A 1 113 ? 20.592 19.440 38.542 1.00 12.95 113 LYS A CA 1
ATOM 736 C C . LYS A 1 113 ? 21.113 18.065 38.926 1.00 10.62 113 LYS A C 1
ATOM 737 O O . LYS A 1 113 ? 22.324 17.850 39.003 1.00 12.77 113 LYS A O 1
ATOM 743 N N . LEU A 1 114 ? 20.197 17.130 39.163 1.00 9.70 114 LEU A N 1
ATOM 744 C CA . LEU A 1 114 ? 20.586 15.773 39.523 1.00 9.40 114 LEU A CA 1
ATOM 745 C C . LEU A 1 114 ? 21.236 15.088 38.321 1.00 10.14 114 LEU A C 1
ATOM 746 O O . LEU A 1 114 ? 22.250 14.401 38.456 1.00 9.73 114 LEU A O 1
ATOM 751 N N . PHE A 1 115 ? 20.646 15.282 37.146 1.00 10.01 115 PHE A N 1
ATOM 752 C CA . PHE A 1 115 ? 21.165 14.695 35.914 1.00 9.75 115 PHE A CA 1
ATOM 753 C C . PHE A 1 115 ? 22.587 15.187 35.620 1.00 9.55 115 PHE A C 1
ATOM 754 O O . PHE A 1 115 ? 23.465 14.399 35.277 1.00 9.74 115 PHE A O 1
ATOM 762 N N . ALA A 1 116 ? 22.803 16.494 35.746 1.00 9.31 116 ALA A N 1
ATOM 763 C CA . ALA A 1 116 ? 24.122 17.067 35.493 1.00 11.06 116 ALA A CA 1
ATOM 764 C C . ALA A 1 116 ? 25.148 16.458 36.448 1.00 12.32 116 ALA A C 1
ATOM 765 O O . ALA A 1 116 ? 26.264 16.120 36.048 1.00 9.85 116 ALA A O 1
ATOM 767 N N . GLU A 1 117 ? 24.765 16.323 37.714 1.00 13.70 117 GLU A N 1
ATOM 768 C CA . GLU A 1 117 ? 25.644 15.752 38.723 1.00 15.36 117 GLU A CA 1
ATOM 769 C C . GLU A 1 117 ? 25.983 14.300 38.382 1.00 13.76 117 GLU A C 1
ATOM 770 O O . GLU A 1 117 ? 27.138 13.892 38.451 1.00 13.49 117 GLU A O 1
ATOM 776 N N . VAL A 1 118 ? 24.972 13.525 38.012 1.00 13.08 118 VAL A N 1
ATOM 777 C CA . VAL A 1 118 ? 25.170 12.117 37.667 1.00 11.03 118 VAL A CA 1
ATOM 778 C C . VAL A 1 118 ? 26.140 11.918 36.492 1.00 12.58 118 VAL A C 1
ATOM 779 O O . VAL A 1 118 ? 27.082 11.120 36.569 1.00 10.01 118 VAL A O 1
ATOM 783 N N . VAL A 1 119 ? 25.931 12.654 35.409 1.00 10.66 119 VAL A N 1
ATOM 784 C CA . VAL A 1 119 ? 26.793 12.495 34.250 1.00 10.43 119 VAL A CA 1
ATOM 785 C C . VAL A 1 119 ? 28.127 13.228 34.361 1.00 9.83 119 VAL A C 1
ATOM 786 O O . VAL A 1 119 ? 29.137 12.736 33.874 1.00 8.59 119 VAL A O 1
ATOM 790 N N . GLY A 1 120 ? 28.146 14.381 35.022 1.00 10.70 120 GLY A N 1
ATOM 791 C CA . GLY A 1 120 ? 29.391 15.129 35.133 1.00 9.71 120 GLY A CA 1
ATOM 792 C C . GLY A 1 120 ? 30.268 14.894 36.355 1.00 11.45 120 GLY A C 1
ATOM 793 O O . GLY A 1 120 ? 31.485 15.094 36.295 1.00 9.10 120 GLY A O 1
ATOM 794 N N . LYS A 1 121 ? 29.676 14.484 37.473 1.00 11.42 121 LYS A N 1
ATOM 795 C CA . LYS A 1 121 ? 30.462 14.254 38.682 1.00 12.17 121 LYS A CA 1
ATOM 796 C C . LYS A 1 121 ? 30.146 12.937 39.385 1.00 10.46 121 LYS A C 1
ATOM 797 O O . LYS A 1 121 ? 29.814 12.915 40.568 1.00 10.00 121 LYS A O 1
ATOM 803 N N . PRO A 1 122 ? 30.232 11.817 38.662 1.00 11.49 122 PRO A N 1
ATOM 804 C CA . PRO A 1 122 ? 29.945 10.529 39.301 1.00 13.59 122 PRO A CA 1
ATOM 805 C C . PRO A 1 122 ? 31.042 10.207 40.327 1.00 13.40 122 PRO A C 1
ATOM 806 O O . PRO A 1 122 ? 32.198 10.608 40.151 1.00 11.03 122 PRO A O 1
ATOM 810 N N . THR A 1 123 ? 30.681 9.495 41.393 1.00 13.06 123 THR A N 1
ATOM 811 C CA . THR A 1 123 ? 31.647 9.141 42.436 1.00 16.02 123 THR A CA 1
ATOM 812 C C . THR A 1 123 ? 32.195 7.716 42.350 1.00 17.20 123 THR A C 1
ATOM 813 O O . THR A 1 123 ? 33.132 7.368 43.073 1.00 18.38 123 THR A O 1
ATOM 817 N N . PHE A 1 124 ? 31.611 6.901 41.475 1.00 16.47 124 PHE A N 1
ATOM 818 C CA . PHE A 1 124 ? 32.033 5.514 41.290 1.00 16.06 124 PHE A CA 1
ATOM 819 C C . PHE A 1 124 ? 32.238 4.800 42.627 1.00 16.77 124 PHE A C 1
ATOM 820 O O . PHE A 1 124 ? 33.372 4.520 43.024 1.00 16.89 124 PHE A O 1
ATOM 828 N N . PRO A 1 125 ? 31.141 4.494 43.338 1.00 16.26 125 PRO A N 1
ATOM 829 C CA . PRO A 1 125 ? 31.228 3.808 44.633 1.00 17.67 125 PRO A CA 1
ATOM 830 C C . PRO A 1 125 ? 31.837 2.414 44.495 1.00 18.59 125 PRO A C 1
ATOM 831 O O . PRO A 1 125 ? 31.495 1.662 43.579 1.00 15.92 125 PRO A O 1
ATOM 835 N N . ALA A 1 126 ? 32.728 2.077 45.421 1.00 18.78 126 ALA A N 1
ATOM 836 C CA . ALA A 1 126 ? 33.413 0.793 45.414 1.00 18.64 126 ALA A CA 1
ATOM 837 C C . ALA A 1 126 ? 32.476 -0.409 45.453 1.00 19.24 126 ALA A C 1
ATOM 838 O O . ALA A 1 126 ? 32.717 -1.411 44.780 1.00 17.93 126 ALA A O 1
ATOM 840 N N . ASP A 1 127 ? 31.403 -0.311 46.228 1.00 20.24 127 ASP A N 1
ATOM 841 C CA . ASP A 1 127 ? 30.466 -1.421 46.341 1.00 21.66 127 ASP A CA 1
ATOM 842 C C . ASP A 1 127 ? 29.630 -1.614 45.075 1.00 20.01 127 ASP A C 1
ATOM 843 O O . ASP A 1 127 ? 29.131 -2.709 44.815 1.00 19.47 127 ASP A O 1
ATOM 848 N N . SER A 1 128 ? 29.480 -0.554 44.286 1.00 17.44 128 SER A N 1
ATOM 849 C CA . SER A 1 128 ? 28.721 -0.646 43.044 1.00 16.54 128 SER A CA 1
ATOM 850 C C . SER A 1 128 ? 29.589 -1.292 41.972 1.00 15.60 128 SER A C 1
ATOM 851 O O . SER A 1 128 ? 29.112 -2.113 41.197 1.00 14.58 128 SER A O 1
ATOM 854 N N . LEU A 1 129 ? 30.867 -0.916 41.931 1.00 15.17 129 LEU A N 1
ATOM 855 C CA . LEU A 1 129 ? 31.791 -1.472 40.945 1.00 16.61 129 LEU A CA 1
ATOM 856 C C . LEU A 1 129 ? 31.912 -2.988 41.111 1.00 18.15 129 LEU A C 1
ATOM 857 O O . LEU A 1 129 ? 32.044 -3.722 40.135 1.00 17.77 129 LEU A O 1
ATOM 862 N N . ALA A 1 130 ? 31.875 -3.448 42.356 1.00 17.07 130 ALA A N 1
ATOM 863 C CA . ALA A 1 130 ? 31.977 -4.868 42.643 1.00 18.25 130 ALA A CA 1
ATOM 864 C C . ALA A 1 130 ? 30.695 -5.549 42.176 1.00 17.96 130 ALA A C 1
ATOM 865 O O . ALA A 1 130 ? 30.731 -6.635 41.606 1.00 19.04 130 ALA A O 1
ATOM 867 N N . ARG A 1 131 ? 29.562 -4.896 42.406 1.00 18.29 131 ARG A N 1
ATOM 868 C CA . ARG A 1 131 ? 28.277 -5.455 42.006 1.00 18.56 131 ARG A CA 1
ATOM 869 C C . ARG A 1 131 ? 28.170 -5.557 40.485 1.00 19.56 131 ARG A C 1
ATOM 870 O O . ARG A 1 131 ? 27.694 -6.561 39.958 1.00 17.68 131 ARG A O 1
ATOM 878 N N . ILE A 1 132 ? 28.612 -4.513 39.788 1.00 19.38 132 ILE A N 1
ATOM 879 C CA . ILE A 1 132 ? 28.559 -4.491 38.329 1.00 20.88 132 ILE A CA 1
ATOM 880 C C . ILE A 1 132 ? 29.512 -5.507 37.716 1.00 20.63 132 ILE A C 1
ATOM 881 O O . ILE A 1 132 ? 29.140 -6.218 36.779 1.00 20.71 132 ILE A O 1
ATOM 886 N N . LYS A 1 133 ? 30.739 -5.576 38.233 1.00 21.17 133 LYS A N 1
ATOM 887 C CA . LYS A 1 133 ? 31.712 -6.536 37.718 1.00 21.23 133 LYS A CA 1
ATOM 888 C C . LYS A 1 133 ? 31.187 -7.950 37.904 1.00 22.11 133 LYS A C 1
ATOM 889 O O . LYS A 1 133 ? 31.376 -8.802 37.038 1.00 22.30 133 LYS A O 1
ATOM 895 N N . ASN A 1 134 ? 30.533 -8.195 39.039 1.00 23.29 134 ASN A N 1
ATOM 896 C CA . ASN A 1 134 ? 29.980 -9.516 39.343 1.00 23.49 134 ASN A CA 1
ATOM 897 C C . ASN A 1 134 ? 28.914 -9.912 38.324 1.00 24.81 134 ASN A C 1
ATOM 898 O O . ASN A 1 134 ? 28.872 -11.059 37.878 1.00 26.17 134 ASN A O 1
ATOM 903 N N . GLN A 1 135 ? 28.051 -8.971 37.950 1.00 24.30 135 GLN A N 1
ATOM 904 C CA . GLN A 1 135 ? 27.018 -9.286 36.977 1.00 24.64 135 GLN A CA 1
ATOM 905 C C . GLN A 1 135 ? 27.573 -9.348 35.555 1.00 23.94 135 GLN A C 1
ATOM 906 O O . GLN A 1 135 ? 27.016 -10.039 34.701 1.00 23.90 135 GLN A O 1
ATOM 920 N N . LEU A 1 137 ? 30.650 -10.476 34.930 1.00 19.87 137 LEU A N 1
ATOM 921 C CA . LEU A 1 137 ? 31.347 -11.758 34.923 1.00 20.37 137 LEU A CA 1
ATOM 922 C C . LEU A 1 137 ? 30.320 -12.867 34.742 1.00 21.41 137 LEU A C 1
ATOM 923 O O . LEU A 1 137 ? 30.556 -13.834 34.021 1.00 24.68 137 LEU A O 1
ATOM 928 N N . ALA A 1 138 ? 29.178 -12.729 35.405 1.00 21.79 138 ALA A N 1
ATOM 929 C CA . ALA A 1 138 ? 28.118 -13.723 35.282 1.00 22.58 138 ALA A CA 1
ATOM 930 C C . ALA A 1 138 ? 27.636 -13.713 33.835 1.00 23.36 138 ALA A C 1
ATOM 931 O O . ALA A 1 138 ? 27.318 -14.760 33.259 1.00 23.53 138 ALA A O 1
ATOM 933 N N . GLY A 1 139 ? 27.588 -12.518 33.253 1.00 23.63 139 GLY A N 1
ATOM 934 C CA . GLY A 1 139 ? 27.158 -12.380 31.873 1.00 21.52 139 GLY A CA 1
ATOM 935 C C . GLY A 1 139 ? 28.032 -13.157 30.905 1.00 21.08 139 GLY A C 1
ATOM 936 O O . GLY A 1 139 ? 27.522 -13.773 29.972 1.00 19.54 139 GLY A O 1
ATOM 937 N N . PHE A 1 140 ? 29.346 -13.131 31.113 1.00 20.82 140 PHE A N 1
ATOM 938 C CA . PHE A 1 140 ? 30.260 -13.854 30.230 1.00 22.94 140 PHE A CA 1
ATOM 939 C C . PHE A 1 140 ? 29.990 -15.352 30.268 1.00 26.29 140 PHE A C 1
ATOM 940 O O . PHE A 1 140 ? 30.130 -16.042 29.259 1.00 27.66 140 PHE A O 1
ATOM 948 N N . GLU A 1 141 ? 29.613 -15.853 31.441 1.00 28.51 141 GLU A N 1
ATOM 949 C CA . GLU A 1 141 ? 29.317 -17.270 31.607 1.00 31.58 141 GLU A CA 1
ATOM 950 C C . GLU A 1 141 ? 28.059 -17.643 30.833 1.00 33.49 141 GLU A C 1
ATOM 951 O O . GLU A 1 141 ? 28.033 -18.649 30.127 1.00 34.30 141 GLU A O 1
ATOM 957 N N . TYR A 1 142 ? 27.017 -16.827 30.968 1.00 33.66 142 TYR A N 1
ATOM 958 C CA . TYR A 1 142 ? 25.763 -17.070 30.266 1.00 33.80 142 TYR A CA 1
ATOM 959 C C . TYR A 1 142 ? 25.996 -17.045 28.760 1.00 33.50 142 TYR A C 1
ATOM 960 O O . TYR A 1 142 ? 25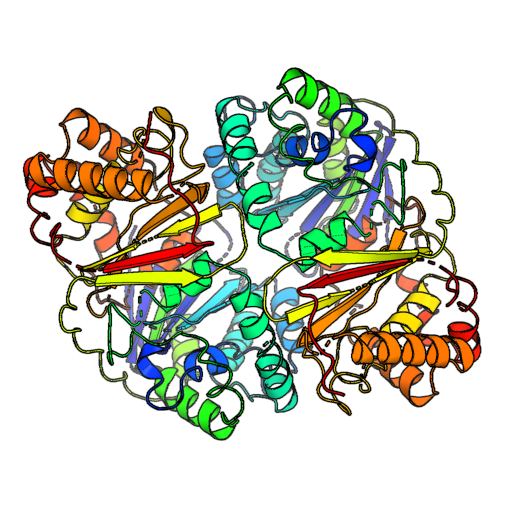.447 -17.863 28.024 1.00 33.06 142 TYR A O 1
ATOM 969 N N . GLN A 1 143 ? 26.822 -16.101 28.319 1.00 32.92 143 GLN A N 1
ATOM 970 C CA . GLN A 1 143 ? 27.143 -15.923 26.904 1.00 32.82 143 GLN A CA 1
ATOM 971 C C . GLN A 1 143 ? 27.669 -17.156 26.178 1.00 32.47 143 GLN A C 1
ATOM 972 O O . GLN A 1 143 ? 27.322 -17.386 25.018 1.00 32.34 143 GLN A O 1
ATOM 978 N N . LYS A 1 144 ? 28.511 -17.939 26.841 1.00 32.90 144 LYS A N 1
ATOM 979 C CA . LYS A 1 144 ? 29.070 -19.125 26.202 1.00 34.61 144 LYS A CA 1
ATOM 980 C C . LYS A 1 144 ? 28.076 -20.272 26.053 1.00 34.01 144 LYS A C 1
ATOM 981 O O . LYS A 1 144 ? 28.405 -21.321 25.500 1.00 34.66 144 LYS A O 1
ATOM 987 N N . GLN A 1 145 ? 26.859 -20.065 26.543 1.00 33.42 145 GLN A N 1
ATOM 988 C CA . GLN A 1 145 ? 25.807 -21.075 26.446 1.00 33.95 145 GLN A CA 1
ATOM 989 C C . GLN A 1 145 ? 24.883 -20.642 25.319 1.00 34.50 145 GLN A C 1
ATOM 990 O O . GLN A 1 145 ? 23.834 -21.246 25.085 1.00 36.69 145 GLN A O 1
ATOM 996 N N . ASN A 1 146 ? 25.299 -19.585 24.624 1.00 34.12 146 ASN A N 1
ATOM 997 C CA . ASN A 1 146 ? 24.540 -19.001 23.525 1.00 32.10 146 ASN A CA 1
ATOM 998 C C . ASN A 1 146 ? 25.306 -19.092 22.205 1.00 31.08 146 ASN A C 1
ATOM 999 O O . ASN A 1 146 ? 26.314 -18.404 22.012 1.00 28.89 146 ASN A O 1
ATOM 1004 N N . PRO A 1 147 ? 24.834 -19.939 21.277 1.00 29.53 147 PRO A N 1
ATOM 1005 C CA . PRO A 1 147 ? 25.477 -20.120 19.969 1.00 30.36 147 PRO A CA 1
ATOM 1006 C C . PRO A 1 147 ? 25.576 -18.823 19.156 1.00 29.48 147 PRO A C 1
ATOM 1007 O O . PRO A 1 147 ? 26.638 -18.486 18.628 1.00 29.68 147 PRO A O 1
ATOM 1011 N N . GLY A 1 148 ? 24.463 -18.103 19.056 1.00 28.86 148 GLY A N 1
ATOM 1012 C CA . GLY A 1 148 ? 24.449 -16.858 18.309 1.00 28.55 148 GLY A CA 1
ATOM 1013 C C . GLY A 1 148 ? 25.476 -15.848 18.796 1.00 28.26 148 GLY A C 1
ATOM 1014 O O . GLY A 1 148 ? 26.147 -15.206 17.987 1.00 28.33 148 GLY A O 1
ATOM 1015 N N . LYS A 1 149 ? 25.602 -15.698 20.113 1.00 28.11 149 LYS A N 1
ATOM 1016 C CA . LYS A 1 149 ? 26.566 -14.753 20.675 1.00 28.87 149 LYS A CA 1
ATOM 1017 C C . LYS A 1 149 ? 27.988 -15.197 20.363 1.00 28.11 149 LYS A C 1
ATOM 1018 O O . LYS A 1 149 ? 28.842 -14.382 20.015 1.00 27.46 149 LYS A O 1
ATOM 1024 N N . LEU A 1 150 ? 28.240 -16.496 20.494 1.00 28.54 150 LEU A N 1
ATOM 1025 C CA . LEU A 1 150 ? 29.570 -17.033 20.229 1.00 27.52 150 LEU A CA 1
ATOM 1026 C C . LEU A 1 150 ? 29.963 -16.850 18.768 1.00 27.50 150 LEU A C 1
ATOM 1027 O O . LEU A 1 150 ? 31.125 -16.588 18.458 1.00 27.59 150 LEU A O 1
ATOM 1032 N N . ALA A 1 151 ? 28.992 -16.983 17.870 1.00 26.07 151 ALA A N 1
ATOM 1033 C CA . ALA A 1 151 ? 29.255 -16.810 16.446 1.00 24.47 151 ALA A CA 1
ATOM 1034 C C . ALA A 1 151 ? 29.474 -15.326 16.153 1.00 22.91 151 ALA A C 1
ATOM 1035 O O . ALA A 1 151 ? 30.330 -14.956 15.355 1.00 21.86 151 ALA A O 1
ATOM 1037 N N . SER A 1 152 ? 28.689 -14.480 16.808 1.00 23.57 152 SER A N 1
ATOM 1038 C CA . SER A 1 152 ? 28.799 -13.040 16.616 1.00 24.45 152 SER A CA 1
ATOM 1039 C C . SER A 1 152 ? 30.170 -12.509 17.046 1.00 24.38 152 SER A C 1
ATOM 1040 O O . SER A 1 152 ? 30.813 -11.775 16.295 1.00 23.41 152 SER A O 1
ATOM 1043 N N . LEU A 1 153 ? 30.612 -12.876 18.248 1.00 24.10 153 LEU A N 1
ATOM 1044 C CA . LEU A 1 153 ? 31.911 -12.426 18.748 1.00 24.46 153 LEU A CA 1
ATOM 1045 C C . LEU A 1 153 ? 33.027 -12.810 17.783 1.00 24.27 153 LEU A C 1
ATOM 1046 O O . LEU A 1 153 ? 33.897 -11.996 17.474 1.00 21.63 153 LEU A O 1
ATOM 1051 N N . GLU A 1 154 ? 32.995 -14.057 17.312 1.00 23.94 154 GLU A N 1
ATOM 1052 C CA . GLU A 1 154 ? 33.997 -14.557 16.372 1.00 23.99 154 GLU A CA 1
ATOM 1053 C C . GLU A 1 154 ? 33.892 -13.843 15.025 1.00 22.09 154 GLU A C 1
ATOM 1054 O O . GLU A 1 154 ? 34.907 -13.515 14.413 1.00 22.27 154 GLU A O 1
ATOM 1060 N N . LEU A 1 155 ? 32.665 -13.605 14.567 1.00 20.89 155 LEU A N 1
ATOM 1061 C CA . LEU A 1 155 ? 32.454 -12.932 13.289 1.00 20.27 155 LEU A CA 1
ATOM 1062 C C . LEU A 1 155 ? 33.028 -11.518 13.317 1.00 19.29 155 LEU A C 1
ATOM 1063 O O . LEU A 1 155 ? 33.658 -11.074 12.355 1.00 18.29 155 LEU A O 1
ATOM 1076 N N . LYS A 1 157 ? 35.455 -10.558 15.069 1.00 19.63 157 LYS A N 1
ATOM 1077 C CA . LYS A 1 157 ? 36.913 -10.665 15.122 1.00 19.58 157 LYS A CA 1
ATOM 1078 C C . LYS A 1 157 ? 37.489 -10.825 13.716 1.00 19.50 157 LYS A C 1
ATOM 1079 O O . LYS A 1 157 ? 38.473 -10.174 13.358 1.00 21.37 157 LYS A O 1
ATOM 1085 N N . ARG A 1 158 ? 36.878 -11.706 12.929 1.00 18.40 158 ARG A N 1
ATOM 1086 C CA . ARG A 1 158 ? 37.324 -11.966 11.562 1.00 18.89 158 ARG A CA 1
ATOM 1087 C C . ARG A 1 158 ? 37.131 -10.748 10.666 1.00 18.28 158 ARG A C 1
ATOM 1088 O O . ARG A 1 158 ? 37.937 -10.476 9.778 1.00 18.97 158 ARG A O 1
ATOM 1096 N N . LEU A 1 159 ? 36.061 -10.006 10.924 1.00 17.54 159 LEU A N 1
ATOM 1097 C CA . LEU A 1 159 ? 35.719 -8.823 10.145 1.00 15.17 159 LEU A CA 1
ATOM 1098 C C . LEU A 1 159 ? 36.634 -7.621 10.390 1.00 16.23 159 LEU A C 1
ATOM 1099 O O . LEU A 1 159 ? 37.063 -6.956 9.444 1.00 14.86 159 LEU A O 1
ATOM 1104 N N . TYR A 1 160 ? 36.929 -7.346 11.658 1.00 15.24 160 TYR A N 1
ATOM 1105 C CA . TYR A 1 160 ? 37.748 -6.188 12.027 1.00 15.20 160 TYR A CA 1
ATOM 1106 C C . TYR A 1 160 ? 39.190 -6.421 12.498 1.00 15.61 160 TYR A C 1
ATOM 1107 O O . TYR A 1 160 ? 39.941 -5.463 12.671 1.00 17.70 160 TYR A O 1
ATOM 1116 N N . GLY A 1 161 ? 39.579 -7.670 12.722 1.00 17.16 161 GLY A N 1
ATOM 1117 C CA . GLY A 1 161 ? 40.943 -7.933 13.163 1.00 19.51 161 GLY A CA 1
ATOM 1118 C C . GLY A 1 161 ? 41.379 -7.151 14.398 1.00 20.11 161 GLY A C 1
ATOM 1119 O O . GLY A 1 161 ? 40.836 -7.350 15.487 1.00 19.54 161 GLY A O 1
ATOM 1120 N N . THR A 1 162 ? 42.358 -6.261 14.242 1.00 19.44 162 THR A N 1
ATOM 1121 C CA . THR A 1 162 ? 42.856 -5.476 15.372 1.00 21.00 162 THR A CA 1
ATOM 1122 C C . THR A 1 162 ? 42.171 -4.122 15.515 1.00 22.19 162 THR A C 1
ATOM 1123 O O . THR A 1 162 ? 42.521 -3.322 16.390 1.00 24.08 162 THR A O 1
ATOM 1127 N N . HIS A 1 163 ? 41.199 -3.867 14.649 1.00 20.94 163 HIS A N 1
ATOM 1128 C CA . HIS A 1 163 ? 40.461 -2.614 14.676 1.00 18.92 163 HIS A CA 1
ATOM 1129 C C . HIS A 1 163 ? 39.662 -2.517 15.981 1.00 18.04 163 HIS A C 1
ATOM 1130 O O . HIS A 1 163 ? 39.156 -3.521 16.479 1.00 21.36 163 HIS A O 1
ATOM 1137 N N . PRO A 1 164 ? 39.541 -1.304 16.549 1.00 17.51 164 PRO A N 1
ATOM 1138 C CA . PRO A 1 164 ? 38.803 -1.074 17.799 1.00 16.08 164 PRO A CA 1
ATOM 1139 C C . PRO A 1 164 ? 37.359 -1.595 17.849 1.00 16.62 164 PRO A C 1
ATOM 1140 O O . PRO A 1 164 ? 36.807 -1.766 18.938 1.00 17.00 164 PRO A O 1
ATOM 1144 N N . TYR A 1 165 ? 36.741 -1.841 16.692 1.00 15.16 165 TYR A N 1
ATOM 1145 C CA . TYR A 1 165 ? 35.369 -2.361 16.670 1.00 13.55 165 TYR A CA 1
ATOM 1146 C C . TYR A 1 165 ? 35.327 -3.875 16.836 1.00 15.13 165 TYR A C 1
ATOM 1147 O O . TYR A 1 165 ? 34.271 -4.442 17.109 1.00 17.04 165 TYR A O 1
ATOM 1156 N N . ALA A 1 166 ? 36.469 -4.531 16.665 1.00 15.06 166 ALA A N 1
ATOM 1157 C CA . ALA A 1 166 ? 36.530 -5.982 16.764 1.00 16.28 166 ALA A CA 1
ATOM 1158 C C . ALA A 1 166 ? 36.135 -6.590 18.114 1.00 17.84 166 ALA A C 1
ATOM 1159 O O . ALA A 1 166 ? 35.329 -7.517 18.164 1.00 17.63 166 ALA A O 1
ATOM 1161 N N . HIS A 1 167 ? 36.698 -6.077 19.205 1.00 18.77 167 HIS A N 1
ATOM 1162 C CA . HIS A 1 167 ? 36.425 -6.636 20.528 1.00 19.05 167 HIS A CA 1
ATOM 1163 C C . HIS A 1 167 ? 35.046 -6.312 21.088 1.00 19.51 167 HIS A C 1
ATOM 1164 O O . HIS A 1 167 ? 34.454 -5.282 20.772 1.00 18.47 167 HIS A O 1
ATOM 1171 N N . ALA A 1 168 ? 34.538 -7.213 21.923 1.00 19.41 168 ALA A N 1
ATOM 1172 C CA . ALA A 1 168 ? 33.229 -7.040 22.532 1.00 20.23 168 ALA A CA 1
ATOM 1173 C C . ALA A 1 168 ? 33.226 -5.814 23.435 1.00 20.10 168 ALA A C 1
ATOM 1174 O O . ALA A 1 168 ? 34.167 -5.596 24.198 1.00 16.84 168 ALA A O 1
ATOM 1176 N N . SER A 1 169 ? 32.155 -5.031 23.350 1.00 21.08 169 SER A N 1
ATOM 1177 C CA . SER A 1 169 ? 32.003 -3.815 24.143 1.00 21.31 169 SER A CA 1
ATOM 1178 C C . SER A 1 169 ? 32.100 -4.023 25.649 1.00 21.21 169 SER A C 1
ATOM 1179 O O . SER A 1 169 ? 32.627 -3.169 26.361 1.00 21.78 169 SER A O 1
ATOM 1182 N N . ASP A 1 170 ? 31.581 -5.145 26.139 1.00 19.85 170 ASP A N 1
ATOM 1183 C CA . ASP A 1 170 ? 31.618 -5.424 27.570 1.00 19.51 170 ASP A CA 1
ATOM 1184 C C . ASP A 1 170 ? 32.940 -6.029 28.039 1.00 19.77 170 ASP A C 1
ATOM 1185 O O . ASP A 1 170 ? 33.068 -6.426 29.197 1.00 20.93 170 ASP A O 1
ATOM 1190 N N . GLY A 1 171 ? 33.921 -6.092 27.146 1.00 19.76 171 GLY A N 1
ATOM 1191 C CA . GLY A 1 171 ? 35.206 -6.662 27.514 1.00 20.67 171 GLY A CA 1
ATOM 1192 C C . GLY A 1 171 ? 35.071 -8.157 27.734 1.00 21.76 171 GLY A C 1
ATOM 1193 O O . GLY A 1 171 ? 34.205 -8.788 27.132 1.00 22.36 171 GLY A O 1
ATOM 1194 N N . ASP A 1 172 ? 35.918 -8.732 28.585 1.00 22.58 172 ASP A N 1
ATOM 1195 C CA . ASP A 1 172 ? 35.846 -10.164 28.862 1.00 24.11 172 ASP A CA 1
ATOM 1196 C C . ASP A 1 172 ? 36.243 -10.500 30.297 1.00 24.43 172 ASP A C 1
ATOM 1197 O O . ASP A 1 172 ? 36.639 -9.624 31.064 1.00 24.14 172 ASP A O 1
ATOM 1202 N N . ALA A 1 173 ? 36.149 -11.781 30.646 1.00 24.35 173 ALA A N 1
ATOM 1203 C CA . ALA A 1 173 ? 36.469 -12.249 31.995 1.00 24.82 173 ALA A CA 1
ATOM 1204 C C . ALA A 1 173 ? 37.871 -11.897 32.474 1.00 24.84 173 ALA A C 1
ATOM 1205 O O . ALA A 1 173 ? 38.103 -11.764 33.675 1.00 25.33 173 ALA A O 1
ATOM 1207 N N . LYS A 1 174 ? 38.809 -11.744 31.551 1.00 24.21 174 LYS A N 1
ATOM 1208 C CA . LYS A 1 174 ? 40.173 -11.422 31.949 1.00 26.85 174 LYS A CA 1
ATOM 1209 C C . LYS A 1 174 ? 40.451 -9.927 32.031 1.00 26.44 174 LYS A C 1
ATOM 1210 O O . LYS A 1 174 ? 41.331 -9.496 32.778 1.00 25.88 174 LYS A O 1
ATOM 1216 N N . SER A 1 175 ? 39.680 -9.141 31.287 1.00 24.52 175 SER A N 1
ATOM 1217 C CA . SER A 1 175 ? 39.870 -7.696 31.246 1.00 24.55 175 SER A CA 1
ATOM 1218 C C . SER A 1 175 ? 39.067 -6.892 32.274 1.00 23.85 175 SER A C 1
ATOM 1219 O O . SER A 1 175 ? 39.446 -5.769 32.614 1.00 23.60 175 SER A O 1
ATOM 1222 N N . ILE A 1 176 ? 37.976 -7.462 32.778 1.00 21.65 176 ILE A N 1
ATOM 1223 C CA . ILE A 1 176 ? 37.124 -6.757 33.738 1.00 21.75 176 ILE A CA 1
ATOM 1224 C C . ILE A 1 176 ? 37.633 -6.683 35.181 1.00 22.55 176 ILE A C 1
ATOM 1225 O O . ILE A 1 176 ? 37.630 -5.611 35.788 1.00 22.30 176 ILE A O 1
ATOM 1230 N N . PRO A 1 177 ? 38.081 -7.816 35.751 1.00 23.73 177 PRO A N 1
ATOM 1231 C CA . PRO A 1 177 ? 38.572 -7.792 37.133 1.00 23.65 177 PRO A CA 1
ATOM 1232 C C . PRO A 1 177 ? 39.591 -6.698 37.453 1.00 22.20 177 PRO A C 1
ATOM 1233 O O . PRO A 1 177 ? 39.438 -5.977 38.436 1.00 24.21 177 PRO A O 1
ATOM 1237 N N . PRO A 1 178 ? 40.634 -6.550 36.622 1.00 22.13 178 PRO A N 1
ATOM 1238 C CA . PRO A 1 178 ? 41.683 -5.543 36.821 1.00 21.81 178 PRO A CA 1
ATOM 1239 C C . PRO A 1 178 ? 41.268 -4.064 36.809 1.00 21.94 178 PRO A C 1
ATOM 1240 O O . PRO A 1 178 ? 41.936 -3.235 37.433 1.00 22.20 178 PRO A O 1
ATOM 1244 N N . ILE A 1 179 ? 40.185 -3.728 36.111 1.00 20.32 179 ILE A N 1
ATOM 1245 C CA . ILE A 1 179 ? 39.743 -2.325 36.034 1.00 18.50 179 ILE A CA 1
ATOM 1246 C C . ILE A 1 179 ? 39.560 -1.672 37.405 1.00 16.51 179 ILE A C 1
ATOM 1247 O O . ILE A 1 179 ? 38.763 -2.126 38.217 1.00 16.87 179 ILE A O 1
ATOM 1252 N N . THR A 1 180 ? 40.286 -0.586 37.643 1.00 14.79 180 THR A N 1
ATOM 1253 C CA . THR A 1 180 ? 40.216 0.112 38.920 1.00 15.17 180 THR A CA 1
ATOM 1254 C C . THR A 1 180 ? 39.436 1.422 38.853 1.00 15.09 180 THR A C 1
ATOM 1255 O O . THR A 1 180 ? 39.101 1.917 37.772 1.00 10.44 180 THR A O 1
ATOM 1259 N N . LEU A 1 181 ? 39.153 1.981 40.024 1.00 15.33 181 LEU A N 1
ATOM 1260 C CA . LEU A 1 181 ? 38.431 3.242 40.106 1.00 16.44 181 LEU A CA 1
ATOM 1261 C C . LEU A 1 181 ? 39.249 4.341 39.432 1.00 15.73 181 LEU A C 1
ATOM 1262 O O . LEU A 1 181 ? 38.692 5.244 38.812 1.00 15.03 181 LEU A O 1
ATOM 1267 N N . ALA A 1 182 ? 40.572 4.247 39.547 1.00 14.15 182 ALA A N 1
ATOM 1268 C CA . ALA A 1 182 ? 41.468 5.229 38.942 1.00 16.18 182 ALA A CA 1
ATOM 1269 C C . ALA A 1 182 ? 41.290 5.259 37.430 1.00 15.80 182 ALA A C 1
ATOM 1270 O O . ALA A 1 182 ? 41.328 6.321 36.814 1.00 13.52 182 ALA A O 1
ATOM 1272 N N . GLN A 1 183 ? 41.110 4.087 36.834 1.00 15.94 183 GLN A N 1
ATOM 1273 C CA . GLN A 1 183 ? 40.921 3.991 35.394 1.00 15.99 183 GLN A CA 1
ATOM 1274 C C . GLN A 1 183 ? 39.569 4.549 34.965 1.00 13.68 183 GLN A C 1
ATOM 1275 O O . GLN A 1 183 ? 39.454 5.202 33.924 1.00 11.73 183 GLN A O 1
ATOM 1281 N N . LEU A 1 184 ? 38.542 4.279 35.759 1.00 11.96 184 LEU A N 1
ATOM 1282 C CA . LEU A 1 184 ? 37.214 4.768 35.436 1.00 11.82 184 LEU A CA 1
ATOM 1283 C C . LEU A 1 184 ? 37.219 6.288 35.510 1.00 12.14 184 LEU A C 1
ATOM 1284 O O . LEU A 1 184 ? 36.620 6.962 34.668 1.00 10.72 184 LEU A O 1
ATOM 1289 N N . LYS A 1 185 ? 37.897 6.812 36.529 1.00 10.93 185 LYS A N 1
ATOM 1290 C CA . LYS A 1 185 ? 37.984 8.250 36.741 1.00 12.92 185 LYS A CA 1
ATOM 1291 C C . LYS A 1 185 ? 38.713 8.926 35.593 1.00 11.59 185 LYS A C 1
ATOM 1292 O O . LYS A 1 185 ? 38.289 9.977 35.108 1.00 8.84 185 LYS A O 1
ATOM 1298 N N . ALA A 1 186 ? 39.804 8.310 35.156 1.00 8.95 186 ALA A N 1
ATOM 1299 C CA . ALA A 1 186 ? 40.598 8.853 34.061 1.00 10.31 186 ALA A CA 1
ATOM 1300 C C . ALA A 1 186 ? 39.855 8.759 32.732 1.00 9.95 186 ALA A C 1
ATOM 1301 O O . ALA A 1 186 ? 39.918 9.682 31.918 1.00 8.47 186 ALA A O 1
ATOM 1303 N N . PHE A 1 187 ? 39.165 7.642 32.499 1.00 10.53 187 PHE A N 1
ATOM 1304 C CA . PHE A 1 187 ? 38.411 7.482 31.258 1.00 9.75 187 PHE A CA 1
ATOM 1305 C C . PHE A 1 187 ? 37.291 8.518 31.192 1.00 9.77 187 PHE A C 1
ATOM 1306 O O . PHE A 1 187 ? 37.059 9.130 30.150 1.00 11.69 187 PHE A O 1
ATOM 1314 N N . HIS A 1 188 ? 36.593 8.704 32.308 1.00 7.80 188 HIS A N 1
ATOM 1315 C CA . HIS A 1 188 ? 35.497 9.670 32.385 1.00 8.70 188 HIS A CA 1
ATOM 1316 C C . HIS A 1 188 ? 35.959 11.104 32.112 1.00 10.05 188 HIS A C 1
ATOM 1317 O O . HIS A 1 188 ? 35.304 11.845 31.380 1.00 9.06 188 HIS A O 1
ATOM 1324 N N . ALA A 1 189 ? 37.093 11.489 32.693 1.00 10.94 189 ALA A N 1
ATOM 1325 C CA . ALA A 1 189 ? 37.622 12.842 32.514 1.00 12.12 189 ALA A CA 1
ATOM 1326 C C . ALA A 1 189 ? 37.996 13.105 31.054 1.00 12.54 189 ALA A C 1
ATOM 1327 O O . ALA A 1 189 ? 37.942 14.242 30.571 1.00 10.98 189 ALA A O 1
ATOM 1329 N N . LYS A 1 190 ? 38.366 12.040 30.359 1.00 10.97 190 LYS A N 1
ATOM 1330 C CA . LYS A 1 190 ? 38.761 12.118 28.960 1.00 12.55 190 LYS A CA 1
ATOM 1331 C C . LYS A 1 190 ? 37.608 11.968 27.963 1.00 12.24 190 LYS A C 1
ATOM 1332 O O . LYS A 1 190 ? 37.452 12.780 27.050 1.00 12.80 190 LYS A O 1
ATOM 1338 N N . ALA A 1 191 ? 36.805 10.924 28.146 1.00 11.17 191 ALA A N 1
ATOM 1339 C CA . ALA A 1 191 ? 35.708 10.624 27.227 1.00 9.01 191 ALA A CA 1
ATOM 1340 C C . ALA A 1 191 ? 34.400 11.358 27.482 1.00 8.72 191 ALA A C 1
ATOM 1341 O O . ALA A 1 191 ? 33.588 11.524 26.570 1.00 5.99 191 ALA A O 1
ATOM 1343 N N . TYR A 1 192 ? 34.173 11.791 28.714 1.00 7.75 192 TYR A N 1
ATOM 1344 C CA . TYR A 1 192 ? 32.941 12.507 29.000 1.00 7.16 192 TYR A CA 1
ATOM 1345 C C . TYR A 1 192 ? 33.149 14.016 29.047 1.00 7.76 192 TYR A C 1
ATOM 1346 O O . TYR A 1 192 ? 32.302 14.764 29.538 1.00 7.21 192 TYR A O 1
ATOM 1355 N N . ALA A 1 193 ? 34.284 14.465 28.518 1.00 7.39 193 ALA A N 1
ATOM 1356 C CA . ALA A 1 193 ? 34.596 15.891 28.473 1.00 10.09 193 ALA A CA 1
ATOM 1357 C C . ALA A 1 193 ? 33.551 16.597 27.599 1.00 10.00 193 ALA A C 1
ATOM 1358 O O . ALA A 1 193 ? 33.061 16.038 26.615 1.00 9.24 193 ALA A O 1
ATOM 1360 N N . ALA A 1 194 ? 33.207 17.822 27.971 1.00 11.18 194 ALA A N 1
ATOM 1361 C CA . ALA A 1 194 ? 32.212 18.603 27.247 1.00 11.68 194 ALA A CA 1
ATOM 1362 C C . ALA A 1 194 ? 32.493 18.731 25.750 1.00 12.46 194 ALA A C 1
ATOM 1363 O O . ALA A 1 194 ? 31.573 18.710 24.934 1.00 14.08 194 ALA A O 1
ATOM 1365 N N . GLY A 1 195 ? 33.762 18.870 25.383 1.00 13.50 195 GLY A N 1
ATOM 1366 C CA . GLY A 1 195 ? 34.092 18.993 23.974 1.00 12.38 195 GLY A CA 1
ATOM 1367 C C . GLY A 1 195 ? 33.867 17.706 23.197 1.00 13.12 195 GLY A C 1
ATOM 1368 O O . GLY A 1 195 ? 33.911 17.705 21.967 1.00 14.86 195 GLY A O 1
ATOM 1369 N N . ASN A 1 196 ? 33.607 16.614 23.914 1.00 9.62 196 ASN A N 1
ATOM 1370 C CA . ASN A 1 196 ? 33.403 15.299 23.301 1.00 10.21 196 ASN A CA 1
ATOM 1371 C C . ASN A 1 196 ? 31.942 14.846 23.313 1.00 10.70 196 ASN A C 1
ATOM 1372 O O . ASN A 1 196 ? 31.649 13.669 23.090 1.00 13.08 196 ASN A O 1
ATOM 1377 N N . VAL A 1 197 ? 31.025 15.772 23.566 1.00 8.91 197 VAL A N 1
ATOM 1378 C CA . VAL A 1 197 ? 29.615 15.406 23.627 1.00 8.73 197 VAL A CA 1
ATOM 1379 C C . VAL A 1 197 ? 28.692 16.168 22.681 1.00 9.23 197 VAL A C 1
ATOM 1380 O O . VAL A 1 197 ? 28.973 17.301 22.276 1.00 9.27 197 VAL A O 1
ATOM 1384 N N . VAL A 1 198 ? 27.589 15.520 22.326 1.00 7.75 198 VAL A N 1
ATOM 1385 C CA . VAL A 1 198 ? 26.560 16.122 21.490 1.00 7.80 198 VAL A CA 1
ATOM 1386 C C . VAL A 1 198 ? 25.347 16.247 22.402 1.00 7.72 198 VAL A C 1
ATOM 1387 O O . VAL A 1 198 ? 24.964 15.278 23.044 1.00 7.98 198 VAL A O 1
ATOM 1391 N N . ILE A 1 199 ? 24.750 17.430 22.458 1.00 8.03 199 ILE A N 1
ATOM 1392 C CA . ILE A 1 199 ? 23.588 17.665 23.313 1.00 9.25 199 ILE A CA 1
ATOM 1393 C C . ILE A 1 199 ? 22.343 17.828 22.452 1.00 7.24 199 ILE A C 1
ATOM 1394 O O . ILE A 1 199 ? 22.220 18.802 21.718 1.00 9.52 199 ILE A O 1
ATOM 1399 N N . ALA A 1 200 ? 21.425 16.869 22.541 1.00 8.29 200 ALA A N 1
ATOM 1400 C CA . ALA A 1 200 ? 20.195 16.906 21.757 1.00 6.05 200 ALA A CA 1
ATOM 1401 C C . ALA A 1 200 ? 19.007 17.135 22.680 1.00 7.74 200 ALA A C 1
ATOM 1402 O O . ALA A 1 200 ? 18.883 16.482 23.709 1.00 6.19 200 ALA A O 1
ATOM 1404 N N . LEU A 1 201 ? 18.137 18.063 22.303 1.00 5.80 201 LEU A N 1
ATOM 1405 C CA . LEU A 1 201 ? 16.968 18.418 23.109 1.00 9.55 201 LEU A CA 1
ATOM 1406 C C . LEU A 1 201 ? 15.706 18.520 22.275 1.00 9.38 201 LEU A C 1
ATOM 1407 O O . LEU A 1 201 ? 15.702 19.163 21.233 1.00 8.70 201 LEU A O 1
ATOM 1412 N N . VAL A 1 202 ? 14.623 17.905 22.747 1.00 9.27 202 VAL A N 1
ATOM 1413 C CA . VAL A 1 202 ? 13.354 17.970 22.042 1.00 7.18 202 VAL A CA 1
ATOM 1414 C C . VAL A 1 202 ? 12.187 18.055 23.019 1.00 9.86 202 VAL A C 1
ATOM 1415 O O . VAL A 1 202 ? 12.069 17.229 23.935 1.00 6.34 202 VAL A O 1
ATOM 1419 N N . GLY A 1 203 ? 11.317 19.042 22.832 1.00 10.45 203 GLY A N 1
ATOM 1420 C CA . GLY A 1 203 ? 10.174 19.139 23.720 1.00 11.77 203 GLY A CA 1
ATOM 1421 C C . GLY A 1 203 ? 9.559 20.496 23.962 1.00 11.38 203 GLY A C 1
ATOM 1422 O O . GLY A 1 203 ? 9.764 21.449 23.212 1.00 9.67 203 GLY A O 1
ATOM 1423 N N . ASP A 1 204 ? 8.796 20.566 25.045 1.00 12.52 204 ASP A N 1
ATOM 1424 C CA . ASP A 1 204 ? 8.085 21.769 25.443 1.00 13.89 204 ASP A CA 1
ATOM 1425 C C . ASP A 1 204 ? 9.019 22.800 26.067 1.00 12.34 204 ASP A C 1
ATOM 1426 O O . ASP A 1 204 ? 8.948 23.086 27.262 1.00 10.98 204 ASP A O 1
ATOM 1431 N N . LEU A 1 205 ? 9.890 23.368 25.241 1.00 11.94 205 LEU A N 1
ATOM 1432 C CA . LEU A 1 205 ? 10.853 24.360 25.709 1.00 11.27 205 LEU A CA 1
ATOM 1433 C C . LEU A 1 205 ? 11.009 25.445 24.658 1.00 12.27 205 LEU A C 1
ATOM 1434 O O . LEU A 1 205 ? 10.824 25.192 23.469 1.00 12.60 205 LEU A O 1
ATOM 1439 N N . SER A 1 206 ? 11.349 26.650 25.098 1.00 13.32 206 SER A N 1
ATOM 1440 C CA . SER A 1 206 ? 11.587 27.744 24.166 1.00 13.64 206 SER A CA 1
ATOM 1441 C C . SER A 1 206 ? 13.071 27.626 23.810 1.00 12.34 206 SER A C 1
ATOM 1442 O O . SER A 1 206 ? 13.810 26.895 24.471 1.00 12.27 206 SER A O 1
ATOM 1445 N N . ARG A 1 207 ? 13.507 28.320 22.763 1.00 11.74 207 ARG A N 1
ATOM 1446 C CA . ARG A 1 207 ? 14.920 28.285 22.380 1.00 11.95 207 ARG A CA 1
ATOM 1447 C C . ARG A 1 207 ? 15.774 28.776 23.560 1.00 10.28 207 ARG A C 1
ATOM 1448 O O . ARG A 1 207 ? 16.852 28.241 23.826 1.00 8.34 207 ARG A O 1
ATOM 1456 N N . SER A 1 208 ? 15.287 29.792 24.268 1.00 8.31 208 SER A N 1
ATOM 1457 C CA . SER A 1 208 ? 16.010 30.341 25.414 1.00 12.68 208 SER A CA 1
ATOM 1458 C C . SER A 1 208 ? 16.089 29.294 26.520 1.00 12.28 208 SER A C 1
ATOM 1459 O O . SER A 1 208 ? 17.131 29.134 27.158 1.00 11.45 208 SER A O 1
ATOM 1462 N N . ASP A 1 209 ? 14.988 28.578 26.746 1.00 12.94 209 ASP A N 1
ATOM 1463 C CA . ASP A 1 209 ? 14.966 27.522 27.758 1.00 12.31 209 ASP A CA 1
ATOM 1464 C C . ASP A 1 209 ? 16.042 26.502 27.402 1.00 10.83 209 ASP A C 1
ATOM 1465 O O . ASP A 1 209 ? 16.798 26.047 28.254 1.00 11.78 209 ASP A O 1
ATOM 1470 N N . ALA A 1 210 ? 16.082 26.135 26.128 1.00 10.32 210 ALA A N 1
ATOM 1471 C CA . ALA A 1 210 ? 17.031 25.149 25.628 1.00 10.66 210 ALA A CA 1
ATOM 1472 C C . ALA A 1 210 ? 18.473 25.615 25.767 1.00 10.48 210 ALA A C 1
ATOM 1473 O O . ALA A 1 210 ? 19.365 24.826 26.098 1.00 12.97 210 ALA A O 1
ATOM 1475 N N . GLU A 1 211 ? 18.707 26.896 25.505 1.00 10.82 211 GLU A N 1
ATOM 1476 C CA . GLU A 1 211 ? 20.053 27.435 25.622 1.00 11.69 211 GLU A CA 1
ATOM 1477 C C . GLU A 1 211 ? 20.556 27.294 27.052 1.00 9.10 211 GLU A C 1
ATOM 1478 O O . GLU A 1 211 ? 21.690 26.869 27.271 1.00 7.66 211 GLU A O 1
ATOM 1484 N N . ALA A 1 212 ? 19.704 27.630 28.018 1.00 8.70 212 ALA A N 1
ATOM 1485 C CA . ALA A 1 212 ? 20.061 27.542 29.438 1.00 10.05 212 ALA A CA 1
ATOM 1486 C C . ALA A 1 212 ? 20.327 26.093 29.859 1.00 9.26 212 ALA A C 1
ATOM 1487 O O . ALA A 1 212 ? 21.298 25.812 30.572 1.00 9.79 212 ALA A O 1
ATOM 1489 N N . ILE A 1 213 ? 19.468 25.176 29.419 1.00 8.18 213 ILE A N 1
ATOM 1490 C CA . ILE A 1 213 ? 19.622 23.762 29.748 1.00 7.43 213 ILE A CA 1
ATOM 1491 C C . ILE A 1 213 ? 20.946 23.233 29.192 1.00 7.89 213 ILE A C 1
ATOM 1492 O O . ILE A 1 213 ? 21.722 22.576 29.897 1.00 7.61 213 ILE A O 1
ATOM 1497 N N . ALA A 1 214 ? 21.204 23.527 27.923 1.00 7.29 214 ALA A N 1
ATOM 1498 C CA . ALA A 1 214 ? 22.430 23.050 27.296 1.00 7.48 214 ALA A CA 1
ATOM 1499 C C . ALA A 1 214 ? 23.676 23.622 27.953 1.00 7.42 214 ALA A C 1
ATOM 1500 O O . ALA A 1 214 ? 24.654 22.908 28.152 1.00 6.32 214 ALA A O 1
ATOM 1502 N N . ALA A 1 215 ? 23.651 24.906 28.291 1.00 8.91 215 ALA A N 1
ATOM 1503 C CA . ALA A 1 215 ? 24.803 25.525 28.927 1.00 9.03 215 ALA A CA 1
ATOM 1504 C C . ALA A 1 215 ? 25.059 24.919 30.301 1.00 9.28 215 ALA A C 1
ATOM 1505 O O . ALA A 1 215 ? 26.207 24.741 30.703 1.00 7.53 215 ALA A O 1
ATOM 1507 N N . GLN A 1 216 ? 23.984 24.607 31.017 1.00 11.36 216 GLN A N 1
ATOM 1508 C CA . GLN A 1 216 ? 24.099 24.032 32.351 1.00 13.76 216 GLN A CA 1
ATOM 1509 C C . GLN A 1 216 ? 24.687 22.626 32.318 1.00 11.76 216 GLN A C 1
ATOM 1510 O O . GLN A 1 216 ? 25.565 22.297 33.105 1.00 10.98 216 GLN A O 1
ATOM 1516 N N . VAL A 1 217 ? 24.195 21.795 31.408 1.00 12.31 217 VAL A N 1
ATOM 1517 C CA . VAL A 1 217 ? 24.686 20.425 31.297 1.00 12.04 217 VAL A CA 1
ATOM 1518 C C . VAL A 1 217 ? 26.154 20.457 30.863 1.00 11.20 217 VAL A C 1
ATOM 1519 O O . VAL A 1 217 ? 27.014 19.792 31.453 1.00 9.81 217 VAL A O 1
ATOM 1523 N N . SER A 1 218 ? 26.432 21.262 29.845 1.00 9.27 218 SER A N 1
ATOM 1524 C CA . SER A 1 218 ? 27.781 21.388 29.319 1.00 11.03 218 SER A CA 1
ATOM 1525 C C . SER A 1 218 ? 28.769 21.832 30.395 1.00 10.45 218 SER A C 1
ATOM 1526 O O . SER A 1 218 ? 29.869 21.299 30.474 1.00 8.49 218 SER A O 1
ATOM 1529 N N . ALA A 1 219 ? 28.371 22.784 31.237 1.00 10.21 219 ALA A N 1
ATOM 1530 C CA . ALA A 1 219 ? 29.261 23.295 32.289 1.00 10.88 219 ALA A CA 1
ATOM 1531 C C . ALA A 1 219 ? 29.558 22.306 33.415 1.00 11.78 219 ALA A C 1
ATOM 1532 O O . ALA A 1 219 ? 30.593 22.418 34.083 1.00 9.73 219 ALA A O 1
ATOM 1534 N N . ALA A 1 220 ? 28.648 21.357 33.620 1.00 10.77 220 ALA A N 1
ATOM 1535 C CA . ALA A 1 220 ? 28.778 20.348 34.669 1.00 10.60 220 ALA A CA 1
ATOM 1536 C C . ALA A 1 220 ? 29.696 19.193 34.270 1.00 9.99 220 ALA A C 1
ATOM 1537 O O . ALA A 1 220 ? 30.171 18.457 35.128 1.00 9.73 220 ALA A O 1
ATOM 1539 N N . LEU A 1 221 ? 29.946 19.044 32.973 1.00 8.25 221 LEU A N 1
ATOM 1540 C CA . LEU A 1 221 ? 30.810 17.971 32.476 1.00 8.84 221 LEU A CA 1
ATOM 1541 C C . LEU A 1 221 ? 32.277 18.320 32.652 1.00 10.05 221 LEU A C 1
ATOM 1542 O O . LEU A 1 221 ? 32.631 19.482 32.831 1.00 9.09 221 LEU A O 1
ATOM 1547 N N . PRO A 1 222 ? 33.154 17.310 32.627 1.00 10.70 222 PRO A N 1
ATOM 1548 C CA . PRO A 1 222 ? 34.578 17.618 32.775 1.00 10.75 222 PRO A CA 1
ATOM 1549 C C . PRO A 1 222 ? 34.957 18.450 31.543 1.00 11.31 222 PRO A C 1
ATOM 1550 O O . PRO A 1 222 ? 34.355 18.284 30.476 1.00 9.50 222 PRO A O 1
ATOM 1554 N N . LYS A 1 223 ? 35.928 19.348 31.684 1.00 12.02 223 LYS A N 1
ATOM 1555 C CA . LYS A 1 223 ? 36.366 20.175 30.563 1.00 12.47 223 LYS A CA 1
ATOM 1556 C C . LYS A 1 223 ? 37.395 19.404 29.752 1.00 15.19 223 LYS A C 1
ATOM 1557 O O . LYS A 1 223 ? 38.258 18.733 30.320 1.00 14.40 223 LYS A O 1
ATOM 1563 N N . GLY A 1 224 ? 37.312 19.502 28.430 1.00 14.92 224 GLY A N 1
ATOM 1564 C CA . GLY A 1 224 ? 38.265 18.789 27.591 1.00 15.21 224 GLY A CA 1
ATOM 1565 C C . GLY A 1 224 ? 37.848 18.765 26.132 1.00 14.85 224 GLY A C 1
ATOM 1566 O O . GLY A 1 224 ? 36.692 19.017 25.815 1.00 13.57 224 GLY A O 1
ATOM 1567 N N . PRO A 1 225 ? 38.766 18.439 25.216 1.00 13.04 225 PRO A N 1
ATOM 1568 C CA . PRO A 1 225 ? 38.425 18.407 23.795 1.00 13.22 225 PRO A CA 1
ATOM 1569 C C . PRO A 1 225 ? 37.795 17.093 23.342 1.00 13.30 225 PRO A C 1
ATOM 1570 O O . PRO A 1 225 ? 37.698 16.133 24.109 1.00 11.18 225 PRO A O 1
ATOM 1574 N N . ALA A 1 226 ? 37.367 17.069 22.086 1.00 12.40 226 ALA A N 1
ATOM 1575 C CA . ALA A 1 226 ? 36.779 15.881 21.499 1.00 12.80 226 ALA A CA 1
ATOM 1576 C C . ALA A 1 226 ? 37.923 14.914 21.230 1.00 14.57 226 ALA A C 1
ATOM 1577 O O . ALA A 1 226 ? 39.049 15.341 20.962 1.00 13.71 226 ALA A O 1
ATOM 1579 N N . LEU A 1 227 ? 37.640 13.619 21.312 1.00 12.77 227 LEU A N 1
ATOM 1580 C CA . LEU A 1 227 ? 38.657 12.614 21.053 1.00 15.48 227 LEU A CA 1
ATOM 1581 C C . LEU A 1 227 ? 38.779 12.470 19.544 1.00 17.21 227 LEU A C 1
ATOM 1582 O O . LEU A 1 227 ? 37.848 12.801 18.812 1.00 16.87 227 LEU A O 1
ATOM 1587 N N . ALA A 1 228 ? 39.927 11.987 19.079 1.00 19.11 228 ALA A N 1
ATOM 1588 C CA . ALA A 1 228 ? 40.145 11.812 17.649 1.00 22.54 228 ALA A CA 1
ATOM 1589 C C . ALA A 1 228 ? 39.267 10.692 17.110 1.00 23.64 228 ALA A C 1
ATOM 1590 O O . ALA A 1 228 ? 38.960 9.731 17.815 1.00 24.65 228 ALA A O 1
ATOM 1592 N N . LYS A 1 229 ? 38.863 10.821 15.853 1.00 25.11 229 LYS A N 1
ATOM 1593 C CA . LYS A 1 229 ? 38.020 9.811 15.232 1.00 26.96 229 LYS A CA 1
ATOM 1594 C C . LYS A 1 229 ? 38.815 8.550 14.933 1.00 26.67 229 LYS A C 1
ATOM 1595 O O . LYS A 1 229 ? 40.021 8.608 14.681 1.00 25.64 229 LYS A O 1
ATOM 1601 N N . ILE A 1 230 ? 38.129 7.412 14.973 1.00 27.92 230 ILE A N 1
ATOM 1602 C CA . ILE A 1 230 ? 38.752 6.119 14.715 1.00 27.07 230 ILE A CA 1
ATOM 1603 C C . ILE A 1 230 ? 39.001 5.951 13.219 1.00 26.92 230 ILE A C 1
ATOM 1604 O O . ILE A 1 230 ? 38.220 6.422 12.387 1.00 24.65 230 ILE A O 1
ATOM 1609 N N . GLU A 1 231 ? 40.103 5.292 12.882 1.00 26.84 231 GLU A N 1
ATOM 1610 C CA . GLU A 1 231 ? 40.459 5.079 11.487 1.00 27.46 231 GLU A CA 1
ATOM 1611 C C . GLU A 1 231 ? 39.582 4.012 10.850 1.00 25.55 231 GLU A C 1
ATOM 1612 O O . GLU A 1 231 ? 38.860 3.300 11.542 1.00 24.32 231 GLU A O 1
ATOM 1618 N N . GLN A 1 232 ? 39.639 3.917 9.527 1.00 24.32 232 GLN A N 1
ATOM 1619 C CA . GLN A 1 232 ? 38.851 2.935 8.788 1.00 22.53 232 GLN A CA 1
ATOM 1620 C C . GLN A 1 232 ? 39.504 1.561 8.839 1.00 21.70 232 GLN A C 1
ATOM 1621 O O . GLN A 1 232 ? 40.724 1.447 8.776 1.00 20.33 232 GLN A O 1
ATOM 1627 N N . PRO A 1 233 ? 38.690 0.495 8.944 1.00 20.47 233 PRO A N 1
ATOM 1628 C CA . PRO A 1 233 ? 39.207 -0.874 8.998 1.00 21.11 233 PRO A CA 1
ATOM 1629 C C . PRO A 1 233 ? 39.686 -1.325 7.625 1.00 21.69 233 PRO A C 1
ATOM 1630 O O . PRO A 1 233 ? 39.348 -0.716 6.610 1.00 21.37 233 PRO A O 1
ATOM 1634 N N . ALA A 1 234 ? 40.483 -2.385 7.595 1.00 22.85 234 ALA A N 1
ATOM 1635 C CA . ALA A 1 234 ? 40.974 -2.918 6.336 1.00 24.44 234 ALA A CA 1
ATOM 1636 C C . ALA A 1 234 ? 39.953 -3.933 5.847 1.00 26.30 234 ALA A C 1
ATOM 1637 O O . ALA A 1 234 ? 39.251 -4.546 6.651 1.00 26.16 234 ALA A O 1
ATOM 1639 N N . GLU A 1 235 ? 39.864 -4.101 4.532 1.00 27.65 235 GLU A N 1
ATOM 1640 C CA . GLU A 1 235 ? 38.936 -5.066 3.948 1.00 29.37 235 GLU A CA 1
ATOM 1641 C C . GLU A 1 235 ? 39.399 -6.469 4.316 1.00 28.06 235 GLU A C 1
ATOM 1642 O O . GLU A 1 235 ? 40.469 -6.899 3.895 1.00 28.07 235 GLU A O 1
ATOM 1648 N N . PRO A 1 236 ? 38.603 -7.203 5.106 1.00 27.04 236 PRO A N 1
ATOM 1649 C CA . PRO A 1 236 ? 38.995 -8.559 5.490 1.00 27.31 236 PRO A CA 1
ATOM 1650 C C . PRO A 1 236 ? 38.839 -9.527 4.319 1.00 26.86 236 PRO A C 1
ATOM 1651 O O . PRO A 1 236 ? 38.032 -9.294 3.419 1.00 26.13 236 PRO A O 1
ATOM 1655 N N . LYS A 1 237 ? 39.610 -10.608 4.334 1.00 26.00 237 LYS A N 1
ATOM 1656 C CA . LYS A 1 237 ? 39.524 -11.611 3.276 1.00 26.43 237 LYS A CA 1
ATOM 1657 C C . LYS A 1 237 ? 38.330 -12.518 3.570 1.00 26.49 237 LYS A C 1
ATOM 1658 O O . LYS A 1 237 ? 37.994 -12.754 4.731 1.00 25.88 237 LYS A O 1
ATOM 1664 N N . ALA A 1 238 ? 37.681 -13.015 2.522 1.00 24.94 238 ALA A N 1
ATOM 1665 C CA . ALA A 1 238 ? 36.535 -13.897 2.702 1.00 24.78 238 ALA A CA 1
ATOM 1666 C C . ALA A 1 238 ? 36.987 -15.166 3.416 1.00 24.91 238 ALA A C 1
ATOM 1667 O O . ALA A 1 238 ? 38.064 -15.693 3.140 1.00 22.69 238 ALA A O 1
ATOM 1669 N N . SER A 1 239 ? 36.169 -15.651 4.342 1.00 24.88 239 SER A N 1
ATOM 1670 C CA . SER A 1 239 ? 36.511 -16.866 5.066 1.00 25.85 239 SER A CA 1
ATOM 1671 C C . SER A 1 239 ? 35.278 -17.487 5.702 1.00 26.03 239 SER A C 1
ATOM 1672 O O . SER A 1 239 ? 34.257 -16.821 5.876 1.00 26.62 239 SER A O 1
ATOM 1675 N N . ILE A 1 240 ? 35.379 -18.767 6.036 1.00 24.94 240 ILE A N 1
ATOM 1676 C CA . ILE A 1 240 ? 34.282 -19.483 6.669 1.00 24.93 240 ILE A CA 1
ATOM 1677 C C . ILE A 1 240 ? 34.793 -20.159 7.930 1.00 24.86 240 ILE A C 1
ATOM 1678 O O . ILE A 1 240 ? 35.823 -20.838 7.913 1.00 25.07 240 ILE A O 1
ATOM 1683 N N . GLY A 1 241 ? 34.073 -19.958 9.026 1.00 24.07 241 GLY A N 1
ATOM 1684 C CA . GLY A 1 241 ? 34.463 -20.549 10.289 1.00 24.29 241 GLY A CA 1
ATOM 1685 C C . GLY A 1 241 ? 33.299 -21.270 10.934 1.00 26.11 241 GLY A C 1
ATOM 1686 O O . GLY A 1 241 ? 32.137 -20.911 10.727 1.00 23.71 241 GLY A O 1
ATOM 1687 N N . HIS A 1 242 ? 33.610 -22.297 11.718 1.00 26.73 242 HIS A N 1
ATOM 1688 C CA . HIS A 1 242 ? 32.577 -23.064 12.392 1.00 27.96 242 HIS A CA 1
ATOM 1689 C C . HIS A 1 242 ? 32.930 -23.261 13.851 1.00 27.96 242 HIS A C 1
ATOM 1690 O O . HIS A 1 242 ? 34.062 -23.604 14.181 1.00 29.10 242 HIS A O 1
ATOM 1697 N N . ILE A 1 243 ? 31.956 -23.032 14.724 1.00 28.30 243 ILE A N 1
ATOM 1698 C CA . ILE A 1 243 ? 32.159 -23.216 16.151 1.00 29.30 243 ILE A CA 1
ATOM 1699 C C . ILE A 1 243 ? 31.317 -24.406 16.572 1.00 29.54 243 ILE A C 1
ATOM 1700 O O . ILE A 1 243 ? 30.089 -24.346 16.537 1.00 30.13 243 ILE A O 1
ATOM 1705 N N . GLU A 1 244 ? 31.982 -25.492 16.956 1.00 30.43 244 GLU A N 1
ATOM 1706 C CA . GLU A 1 244 ? 31.292 -26.706 17.376 1.00 31.02 244 GLU A CA 1
ATOM 1707 C C . GLU A 1 244 ? 30.506 -26.479 18.660 1.00 31.66 244 GLU A C 1
ATOM 1708 O O . GLU A 1 244 ? 31.067 -26.086 19.681 1.00 32.65 244 GLU A O 1
ATOM 1714 N N . PHE A 1 245 ? 29.203 -26.726 18.595 1.00 32.73 245 PHE A N 1
ATOM 1715 C CA . PHE A 1 245 ? 28.316 -26.564 19.740 1.00 33.29 245 PHE A CA 1
ATOM 1716 C C . PHE A 1 245 ? 27.273 -27.671 19.598 1.00 34.85 245 PHE A C 1
ATOM 1717 O O . PHE A 1 245 ? 26.372 -27.583 18.762 1.00 33.81 245 PHE A O 1
ATOM 1725 N N . PRO A 1 246 ? 27.390 -28.732 20.415 1.00 36.08 246 PRO A N 1
ATOM 1726 C CA . PRO A 1 246 ? 26.493 -29.890 20.417 1.00 37.68 246 PRO A CA 1
ATOM 1727 C C . PRO A 1 246 ? 25.001 -29.615 20.586 1.00 38.82 246 PRO A C 1
ATOM 1728 O O . PRO A 1 246 ? 24.211 -30.555 20.672 1.00 40.19 246 PRO A O 1
ATOM 1732 N N . SER A 1 247 ? 24.614 -28.339 20.624 1.00 39.24 247 SER A N 1
ATOM 1733 C CA . SER A 1 247 ? 23.195 -27.962 20.750 1.00 40.24 247 SER A CA 1
ATOM 1734 C C . SER A 1 247 ? 22.415 -28.390 19.485 1.00 39.29 247 SER A C 1
ATOM 1735 O O . SER A 1 247 ? 23.024 -28.846 18.527 1.00 40.23 247 SER A O 1
ATOM 1738 N N . SER A 1 248 ? 21.085 -28.210 19.481 1.00 37.59 248 SER A N 1
ATOM 1739 C CA . SER A 1 248 ? 20.184 -28.703 18.420 1.00 35.65 248 SER A CA 1
ATOM 1740 C C . SER A 1 248 ? 19.837 -27.898 17.175 1.00 34.71 248 SER A C 1
ATOM 1741 O O . SER A 1 248 ? 19.282 -28.449 16.162 1.00 35.86 248 SER A O 1
ATOM 1744 N N . GLN A 1 249 ? 20.063 -26.593 17.220 1.00 31.59 249 GLN A N 1
ATOM 1745 C CA . GLN A 1 249 ? 19.747 -25.767 16.053 1.00 29.35 249 GLN A CA 1
ATOM 1746 C C . GLN A 1 249 ? 21.091 -25.240 15.594 1.00 27.40 249 GLN A C 1
ATOM 1747 O O . GLN A 1 249 ? 22.075 -25.404 16.297 1.00 27.73 249 GLN A O 1
ATOM 1753 N N . THR A 1 250 ? 21.167 -24.652 14.416 1.00 24.74 250 THR A N 1
ATOM 1754 C CA . THR A 1 250 ? 22.439 -24.091 14.001 1.00 23.80 250 THR A CA 1
ATOM 1755 C C . THR A 1 250 ? 22.298 -22.617 13.694 1.00 22.77 250 THR A C 1
ATOM 1756 O O . THR A 1 250 ? 21.374 -22.201 13.001 1.00 22.24 250 THR A O 1
ATOM 1760 N N . SER A 1 251 ? 23.214 -21.830 14.239 1.00 20.55 251 SER A N 1
ATOM 1761 C CA . SER A 1 251 ? 23.211 -20.393 14.034 1.00 22.07 251 SER A CA 1
ATOM 1762 C C . SER A 1 251 ? 24.098 -20.049 12.850 1.00 20.73 251 SER A C 1
ATOM 1763 O O . SER A 1 251 ? 25.256 -20.463 12.798 1.00 20.90 251 SER A O 1
ATOM 1766 N N . LEU A 1 252 ? 23.545 -19.295 11.904 1.00 19.72 252 LEU A N 1
ATOM 1767 C CA . LEU A 1 252 ? 24.262 -18.892 10.700 1.00 19.05 252 LEU A CA 1
ATOM 1768 C C . LEU A 1 252 ? 24.404 -17.375 10.638 1.00 19.39 252 LEU A C 1
ATOM 1769 O O . LEU A 1 252 ? 23.425 -16.644 10.785 1.00 18.11 252 LEU A O 1
ATOM 1782 N N . LEU A 1 254 ? 26.397 -14.252 8.288 1.00 20.05 254 LEU A N 1
ATOM 1783 C CA . LEU A 1 254 ? 27.197 -13.863 7.135 1.00 18.49 254 LEU A CA 1
ATOM 1784 C C . LEU A 1 254 ? 27.400 -12.368 7.255 1.00 17.66 254 LEU A C 1
ATOM 1785 O O . LEU A 1 254 ? 26.506 -11.655 7.706 1.00 17.74 254 LEU A O 1
ATOM 1790 N N . ALA A 1 255 ? 28.568 -11.884 6.849 1.00 15.88 255 ALA A N 1
ATOM 1791 C CA . ALA A 1 255 ? 28.838 -10.465 6.957 1.00 17.70 255 ALA A CA 1
ATOM 1792 C C . ALA A 1 255 ? 30.060 -10.017 6.180 1.00 18.77 255 ALA A C 1
ATOM 1793 O O . ALA A 1 255 ? 30.869 -10.827 5.731 1.00 20.14 255 ALA A O 1
ATOM 1795 N N . GLN A 1 256 ? 30.163 -8.701 6.036 1.00 18.73 256 GLN A N 1
ATOM 1796 C CA . GLN A 1 256 ? 31.270 -8.043 5.367 1.00 18.60 256 GLN A CA 1
ATOM 1797 C C . GLN A 1 256 ? 31.143 -6.593 5.773 1.00 18.66 256 GLN A C 1
ATOM 1798 O O . GLN A 1 256 ? 30.141 -6.209 6.382 1.00 17.75 256 GLN A O 1
ATOM 1804 N N . LEU A 1 257 ? 32.151 -5.789 5.462 1.00 18.82 257 LEU A N 1
ATOM 1805 C CA . LEU A 1 257 ? 32.110 -4.386 5.830 1.00 20.43 257 LEU A CA 1
ATOM 1806 C C . LEU A 1 257 ? 31.004 -3.657 5.089 1.00 21.55 257 LEU A C 1
ATOM 1807 O O . LEU A 1 257 ? 30.866 -3.788 3.874 1.00 21.92 257 LEU A O 1
ATOM 1812 N N . GLY A 1 258 ? 30.211 -2.896 5.834 1.00 21.97 258 GLY A N 1
ATOM 1813 C CA . GLY A 1 258 ? 29.126 -2.146 5.235 1.00 22.18 258 GLY A CA 1
ATOM 1814 C C . GLY A 1 258 ? 29.565 -0.716 5.010 1.00 22.29 258 GLY A C 1
ATOM 1815 O O . GLY A 1 258 ? 30.710 -0.462 4.637 1.00 23.57 258 GLY A O 1
ATOM 1816 N N . ILE A 1 259 ? 28.662 0.227 5.249 1.00 20.32 259 ILE A N 1
ATOM 1817 C CA . ILE A 1 259 ? 28.980 1.635 5.063 1.00 20.89 259 ILE A CA 1
ATOM 1818 C C . ILE A 1 259 ? 29.138 2.341 6.403 1.00 20.65 259 ILE A C 1
ATOM 1819 O O . ILE A 1 259 ? 28.800 1.787 7.449 1.00 18.43 259 ILE A O 1
ATOM 1824 N N . ASP A 1 260 ? 29.675 3.557 6.367 1.00 21.33 260 ASP A N 1
ATOM 1825 C CA . ASP A 1 260 ? 29.799 4.350 7.580 1.00 23.63 260 ASP A CA 1
ATOM 1826 C C . ASP A 1 260 ? 28.528 5.201 7.575 1.00 24.08 260 ASP A C 1
ATOM 1827 O O . ASP A 1 260 ? 27.921 5.406 6.523 1.00 21.30 260 ASP A O 1
ATOM 1832 N N . ARG A 1 261 ? 28.126 5.678 8.747 1.00 25.00 261 ARG A N 1
ATOM 1833 C CA . ARG A 1 261 ? 26.892 6.438 8.900 1.00 25.18 261 ARG A CA 1
ATOM 1834 C C . ARG A 1 261 ? 26.654 7.648 7.999 1.00 25.51 261 ARG A C 1
ATOM 1835 O O . ARG A 1 261 ? 25.513 7.903 7.602 1.00 26.15 261 ARG A O 1
ATOM 1843 N N . ASP A 1 262 ? 27.698 8.399 7.666 1.00 24.67 262 ASP A N 1
ATOM 1844 C CA . ASP A 1 262 ? 27.486 9.572 6.827 1.00 25.77 262 ASP A CA 1
ATOM 1845 C C . ASP A 1 262 ? 27.641 9.336 5.326 1.00 27.13 262 ASP A C 1
ATOM 1846 O O . ASP A 1 262 ? 27.721 10.292 4.551 1.00 26.84 262 ASP A O 1
ATOM 1851 N N . ASP A 1 263 ? 27.684 8.071 4.915 1.00 27.13 263 ASP A N 1
ATOM 1852 C CA . ASP A 1 263 ? 27.816 7.741 3.499 1.00 25.80 263 ASP A CA 1
ATOM 1853 C C . ASP A 1 263 ? 26.557 8.222 2.779 1.00 24.80 263 ASP A C 1
ATOM 1854 O O . ASP A 1 263 ? 25.442 8.010 3.256 1.00 25.58 263 ASP A O 1
ATOM 1859 N N . PRO A 1 264 ? 26.721 8.871 1.616 1.00 24.69 264 PRO A N 1
ATOM 1860 C CA . PRO A 1 264 ? 25.607 9.397 0.818 1.00 24.30 264 PRO A CA 1
ATOM 1861 C C . PRO A 1 264 ? 24.567 8.375 0.368 1.00 23.89 264 PRO A C 1
ATOM 1862 O O . PRO A 1 264 ? 23.392 8.712 0.219 1.00 23.12 264 PRO A O 1
ATOM 1866 N N . ASP A 1 265 ? 24.992 7.134 0.148 1.00 21.85 265 ASP A N 1
ATOM 1867 C CA . ASP A 1 265 ? 24.069 6.083 -0.285 1.00 22.88 265 ASP A CA 1
ATOM 1868 C C . ASP A 1 265 ? 23.271 5.467 0.857 1.00 20.40 265 ASP A C 1
ATOM 1869 O O . ASP A 1 265 ? 22.603 4.454 0.672 1.00 19.86 265 ASP A O 1
ATOM 1874 N N . TYR A 1 266 ? 23.338 6.076 2.033 1.00 18.87 266 TYR A N 1
ATOM 1875 C CA . TYR A 1 266 ? 22.629 5.549 3.193 1.00 18.00 266 TYR A CA 1
ATOM 1876 C C . TYR A 1 266 ? 21.156 5.245 2.926 1.00 17.17 266 TYR A C 1
ATOM 1877 O O . TYR A 1 266 ? 20.676 4.152 3.227 1.00 17.38 266 TYR A O 1
ATOM 1886 N N . ALA A 1 267 ? 20.436 6.212 2.369 1.00 16.71 267 ALA A N 1
ATOM 1887 C CA . ALA A 1 267 ? 19.015 6.022 2.093 1.00 17.54 267 ALA A CA 1
ATOM 1888 C C . ALA A 1 267 ? 18.780 4.891 1.091 1.00 15.29 267 ALA A C 1
ATOM 1889 O O . ALA A 1 267 ? 17.853 4.089 1.246 1.00 13.51 267 ALA A O 1
ATOM 1891 N N . ALA A 1 268 ? 19.619 4.832 0.063 1.00 14.02 268 ALA A N 1
ATOM 1892 C CA . ALA A 1 268 ? 19.489 3.807 -0.962 1.00 15.54 268 ALA A CA 1
ATOM 1893 C C . ALA A 1 268 ? 19.760 2.408 -0.414 1.00 15.65 268 ALA A C 1
ATOM 1894 O O . ALA A 1 268 ? 19.028 1.473 -0.725 1.00 17.78 268 ALA A O 1
ATOM 1896 N N . VAL A 1 269 ? 20.798 2.260 0.407 1.00 17.87 269 VAL A N 1
ATOM 1897 C CA . VAL A 1 269 ? 21.120 0.942 0.962 1.00 17.54 269 VAL A CA 1
ATOM 1898 C C . VAL A 1 269 ? 20.151 0.549 2.062 1.00 16.05 269 VAL A C 1
ATOM 1899 O O . VAL A 1 269 ? 19.928 -0.636 2.304 1.00 16.42 269 VAL A O 1
ATOM 1903 N N . SER A 1 270 ? 19.570 1.541 2.728 1.00 15.23 270 SER A N 1
ATOM 1904 C CA . SER A 1 270 ? 18.612 1.250 3.786 1.00 16.56 270 SER A CA 1
ATOM 1905 C C . SER A 1 270 ? 17.364 0.641 3.159 1.00 14.56 270 SER A C 1
ATOM 1906 O O . SER A 1 270 ? 16.826 -0.343 3.662 1.00 15.55 270 SER A O 1
ATOM 1909 N N . LEU A 1 271 ? 16.913 1.218 2.051 1.00 12.43 271 LEU A N 1
ATOM 1910 C CA . LEU A 1 271 ? 15.724 0.709 1.379 1.00 11.78 271 LEU A CA 1
ATOM 1911 C C . LEU A 1 271 ? 16.025 -0.641 0.722 1.00 11.55 271 LEU A C 1
ATOM 1912 O O . LEU A 1 271 ? 15.189 -1.547 0.718 1.00 9.87 271 LEU A O 1
ATOM 1917 N N . GLY A 1 272 ? 17.229 -0.775 0.183 1.00 10.64 272 GLY A N 1
ATOM 1918 C CA . GLY A 1 272 ? 17.612 -2.030 -0.442 1.00 12.04 272 GLY A CA 1
ATOM 1919 C C . GLY A 1 272 ? 17.669 -3.134 0.600 1.00 13.08 272 GLY A C 1
ATOM 1920 O O . GLY A 1 272 ? 17.258 -4.265 0.346 1.00 11.59 272 GLY A O 1
ATOM 1921 N N . ASN A 1 273 ? 18.172 -2.802 1.787 1.00 13.20 273 ASN A N 1
ATOM 1922 C CA . ASN A 1 273 ? 18.262 -3.784 2.857 1.00 14.72 273 ASN A CA 1
ATOM 1923 C C . ASN A 1 273 ? 16.883 -4.147 3.363 1.00 14.40 273 ASN A C 1
ATOM 1924 O O . ASN A 1 273 ? 16.626 -5.296 3.698 1.00 13.51 273 ASN A O 1
ATOM 1929 N N . GLN A 1 274 ? 16.002 -3.158 3.433 1.00 15.75 274 GLN A N 1
ATOM 1930 C CA . GLN A 1 274 ? 14.639 -3.395 3.896 1.00 17.57 274 GLN A CA 1
ATOM 1931 C C . GLN A 1 274 ? 13.979 -4.480 3.049 1.00 16.11 274 GLN A C 1
ATOM 1932 O O . GLN A 1 274 ? 13.357 -5.400 3.581 1.00 15.44 274 GLN A O 1
ATOM 1938 N N . ILE A 1 275 ? 14.134 -4.372 1.732 1.00 14.97 275 ILE A N 1
ATOM 1939 C CA . ILE A 1 275 ? 13.557 -5.332 0.790 1.00 15.29 275 ILE A CA 1
ATOM 1940 C C . ILE A 1 275 ? 14.197 -6.718 0.907 1.00 15.31 275 ILE A C 1
ATOM 1941 O O . ILE A 1 275 ? 13.529 -7.749 0.767 1.00 16.24 275 ILE A O 1
ATOM 1946 N N . LEU A 1 276 ? 15.498 -6.737 1.162 1.00 14.29 276 LEU A N 1
ATOM 1947 C CA . LEU A 1 276 ? 16.238 -7.987 1.288 1.00 14.73 276 LEU A CA 1
ATOM 1948 C C . LEU A 1 276 ? 15.977 -8.751 2.585 1.00 13.03 276 LEU A C 1
ATOM 1949 O O . LEU A 1 276 ? 15.684 -9.944 2.552 1.00 9.89 276 LEU A O 1
ATOM 1954 N N . GLY A 1 277 ? 16.103 -8.068 3.721 1.00 14.62 277 GLY A N 1
ATOM 1955 C CA . GLY A 1 277 ? 15.900 -8.730 4.998 1.00 16.47 277 GLY A CA 1
ATOM 1956 C C . GLY A 1 277 ? 15.462 -7.843 6.151 1.00 18.65 277 GLY A C 1
ATOM 1957 O O . GLY A 1 277 ? 15.875 -8.054 7.290 1.00 18.03 277 GLY A O 1
ATOM 1958 N N . GLY A 1 278 ? 14.631 -6.849 5.866 1.00 20.43 278 GLY A N 1
ATOM 1959 C CA . GLY A 1 278 ? 14.149 -5.976 6.922 1.00 22.91 278 GLY A CA 1
ATOM 1960 C C . GLY A 1 278 ? 13.051 -6.695 7.688 1.00 24.87 278 GLY A C 1
ATOM 1961 O O . GLY A 1 278 ? 13.027 -7.927 7.733 1.00 24.65 278 GLY A O 1
ATOM 1962 N N . GLY A 1 279 ? 12.136 -5.947 8.294 1.00 25.71 279 GLY A N 1
ATOM 1963 C CA . GLY A 1 279 ? 11.061 -6.590 9.027 1.00 28.15 279 GLY A CA 1
ATOM 1964 C C . GLY A 1 279 ? 9.967 -7.075 8.094 1.00 29.67 279 GLY A C 1
ATOM 1965 O O . GLY A 1 279 ? 9.891 -6.641 6.944 1.00 31.79 279 GLY A O 1
ATOM 1966 N N . GLY A 1 280 ? 9.124 -7.982 8.577 1.00 30.15 280 GLY A N 1
ATOM 1967 C CA . GLY A 1 280 ? 8.032 -8.486 7.760 1.00 29.93 280 GLY A CA 1
ATOM 1968 C C . GLY A 1 280 ? 8.286 -9.821 7.083 1.00 30.52 280 GLY A C 1
ATOM 1969 O O . GLY A 1 280 ? 9.430 -10.271 6.972 1.00 31.44 280 GLY A O 1
ATOM 1970 N N . PHE A 1 281 ? 7.210 -10.459 6.630 1.00 29.56 281 PHE A N 1
ATOM 1971 C CA . PHE A 1 281 ? 7.304 -11.745 5.952 1.00 30.20 281 PHE A CA 1
ATOM 1972 C C . PHE A 1 281 ? 7.482 -11.546 4.451 1.00 29.46 281 PHE A C 1
ATOM 1973 O O . PHE A 1 281 ? 7.691 -12.511 3.713 1.00 30.76 281 PHE A O 1
ATOM 1981 N N . GLY A 1 282 ? 7.391 -10.296 4.004 1.00 28.13 282 GLY A N 1
ATOM 1982 C CA . GLY A 1 282 ? 7.516 -10.004 2.585 1.00 27.11 282 GLY A CA 1
ATOM 1983 C C . GLY A 1 282 ? 8.921 -9.862 2.020 1.00 26.48 282 GLY A C 1
ATOM 1984 O O . GLY A 1 282 ? 9.096 -9.859 0.799 1.00 26.61 282 GLY A O 1
ATOM 1985 N N . THR A 1 283 ? 9.922 -9.743 2.886 1.00 23.77 283 THR A N 1
ATOM 1986 C CA . THR A 1 283 ? 11.305 -9.594 2.431 1.00 21.58 283 THR A CA 1
ATOM 1987 C C . THR A 1 283 ? 11.748 -10.790 1.585 1.00 20.38 283 THR A C 1
ATOM 1988 O O . THR A 1 283 ? 11.174 -11.873 1.675 1.00 19.77 283 THR A O 1
ATOM 1992 N N . ARG A 1 284 ? 12.778 -10.586 0.770 1.00 19.21 284 ARG A N 1
ATOM 1993 C CA . ARG A 1 284 ? 13.299 -11.638 -0.099 1.00 18.30 284 ARG A CA 1
ATOM 1994 C C . ARG A 1 284 ? 13.742 -12.848 0.725 1.00 16.81 284 ARG A C 1
ATOM 1995 O O . ARG A 1 284 ? 13.367 -13.986 0.434 1.00 18.23 284 ARG A O 1
ATOM 2003 N N . LEU A 1 285 ? 14.529 -12.595 1.765 1.00 13.20 285 LEU A N 1
ATOM 2004 C CA . LEU A 1 285 ? 15.029 -13.662 2.620 1.00 12.22 285 LEU A CA 1
ATOM 2005 C C . LEU A 1 285 ? 13.932 -14.414 3.385 1.00 12.09 285 LEU A C 1
ATOM 2006 O O . LEU A 1 285 ? 13.943 -15.638 3.432 1.00 8.80 285 LEU A O 1
ATOM 2019 N N . SER A 1 287 ? 10.815 -14.626 2.590 1.00 20.39 287 SER A N 1
ATOM 2020 C CA . SER A 1 287 ? 9.968 -15.276 1.597 1.00 23.08 287 SER A CA 1
ATOM 2021 C C . SER A 1 287 ? 10.563 -16.602 1.120 1.00 23.17 287 SER A C 1
ATOM 2022 O O . SER A 1 287 ? 9.886 -17.629 1.113 1.00 23.72 287 SER A O 1
ATOM 2025 N N . GLU A 1 288 ? 11.836 -16.579 0.740 1.00 23.95 288 GLU A N 1
ATOM 2026 C CA . GLU A 1 288 ? 12.519 -17.772 0.247 1.00 24.21 288 GLU A CA 1
ATOM 2027 C C . GLU A 1 288 ? 12.836 -18.824 1.304 1.00 23.57 288 GLU A C 1
ATOM 2028 O O . GLU A 1 288 ? 12.583 -20.011 1.097 1.00 25.15 288 GLU A O 1
ATOM 2034 N N . VAL A 1 289 ? 13.390 -18.397 2.435 1.00 21.36 289 VAL A N 1
ATOM 2035 C CA . VAL A 1 289 ? 13.774 -19.338 3.484 1.00 21.33 289 VAL A CA 1
ATOM 2036 C C . VAL A 1 289 ? 12.642 -19.791 4.405 1.00 21.37 289 VAL A C 1
ATOM 2037 O O . VAL A 1 289 ? 12.545 -20.973 4.740 1.00 21.98 289 VAL A O 1
ATOM 2041 N N . ARG A 1 290 ? 11.794 -18.858 4.820 1.00 20.79 290 ARG A N 1
ATOM 2042 C CA . ARG A 1 290 ? 10.683 -19.192 5.703 1.00 21.26 290 ARG A CA 1
ATOM 2043 C C . ARG A 1 290 ? 9.407 -19.548 4.946 1.00 20.88 290 ARG A C 1
ATOM 2044 O O . ARG A 1 290 ? 8.897 -20.656 5.059 1.00 21.28 290 ARG A O 1
ATOM 2052 N N . GLU A 1 291 ? 8.903 -18.598 4.171 1.00 24.70 291 GLU A N 1
ATOM 2053 C CA . GLU A 1 291 ? 7.665 -18.771 3.414 1.00 27.52 291 GLU A CA 1
ATOM 2054 C C . GLU A 1 291 ? 7.593 -19.984 2.485 1.00 28.76 291 GLU A C 1
ATOM 2055 O O . GLU A 1 291 ? 6.720 -20.843 2.638 1.00 28.53 291 GLU A O 1
ATOM 2061 N N . LYS A 1 292 ? 8.498 -20.046 1.514 1.00 28.28 292 LYS A N 1
ATOM 2062 C CA . LYS A 1 292 ? 8.519 -21.142 0.549 1.00 29.14 292 LYS A CA 1
ATOM 2063 C C . LYS A 1 292 ? 9.141 -22.448 1.049 1.00 28.73 292 LYS A C 1
ATOM 2064 O O . LYS A 1 292 ? 8.664 -23.533 0.718 1.00 27.35 292 LYS A O 1
ATOM 2070 N N . ARG A 1 293 ? 10.198 -22.346 1.846 1.00 29.09 293 ARG A N 1
ATOM 2071 C CA . ARG A 1 293 ? 10.902 -23.529 2.332 1.00 29.67 293 ARG A CA 1
ATOM 2072 C C . ARG A 1 293 ? 10.671 -23.926 3.789 1.00 29.98 293 ARG A C 1
ATOM 2073 O O . ARG A 1 293 ? 10.991 -25.048 4.178 1.00 30.85 293 ARG A O 1
ATOM 2081 N N . GLY A 1 294 ? 10.143 -23.012 4.598 1.00 30.25 294 GLY A N 1
ATOM 2082 C CA . GLY A 1 294 ? 9.913 -23.319 6.000 1.00 28.04 294 GLY A CA 1
ATOM 2083 C C . GLY A 1 294 ? 11.174 -23.763 6.727 1.00 26.32 294 GLY A C 1
ATOM 2084 O O . GLY A 1 294 ? 11.127 -24.654 7.575 1.00 26.47 294 GLY A O 1
ATOM 2085 N N . LEU A 1 295 ? 12.302 -23.131 6.410 1.00 23.89 295 LEU A N 1
ATOM 2086 C CA . LEU A 1 295 ? 13.584 -23.482 7.021 1.00 21.41 295 LEU A CA 1
ATOM 2087 C C . LEU A 1 295 ? 13.988 -22.653 8.242 1.00 20.42 295 LEU A C 1
ATOM 2088 O O . LEU A 1 295 ? 15.025 -22.917 8.858 1.00 21.37 295 LEU A O 1
ATOM 2093 N N . THR A 1 296 ? 13.176 -21.663 8.599 1.00 18.89 296 THR A N 1
ATOM 2094 C CA . THR A 1 296 ? 13.496 -20.810 9.736 1.00 18.32 296 THR A CA 1
ATOM 2095 C C . THR A 1 296 ? 12.307 -19.951 10.151 1.00 17.86 296 THR A C 1
ATOM 2096 O O . THR A 1 296 ? 11.339 -19.814 9.411 1.00 18.43 296 THR A O 1
ATOM 2100 N N . TYR A 1 297 ? 12.386 -19.366 11.339 1.00 17.64 297 TYR A N 1
ATOM 2101 C CA . TYR A 1 297 ? 11.315 -18.504 11.804 1.00 18.64 297 TYR A CA 1
ATOM 2102 C C . TYR A 1 297 ? 11.738 -17.054 11.638 1.00 18.37 297 TYR A C 1
ATOM 2103 O O . TYR A 1 297 ? 10.910 -16.148 11.675 1.00 18.18 297 TYR A O 1
ATOM 2112 N N . GLY A 1 298 ? 13.031 -16.834 11.432 1.00 17.74 298 GLY A N 1
ATOM 2113 C CA . GLY A 1 298 ? 13.493 -15.473 11.259 1.00 18.05 298 GLY A CA 1
ATOM 2114 C C . GLY A 1 298 ? 14.861 -15.328 10.632 1.00 17.27 298 GLY A C 1
ATOM 2115 O O . GLY A 1 298 ? 15.843 -15.876 11.127 1.00 18.44 298 GLY A O 1
ATOM 2116 N N . VAL A 1 299 ? 14.918 -14.597 9.526 1.00 16.89 299 VAL A N 1
ATOM 2117 C CA . VAL A 1 299 ? 16.178 -14.340 8.843 1.00 16.93 299 VAL A CA 1
ATOM 2118 C C . VAL A 1 299 ? 16.160 -12.848 8.584 1.00 17.43 299 VAL A C 1
ATOM 2119 O O . VAL A 1 299 ? 15.246 -12.332 7.939 1.00 16.47 299 VAL A O 1
ATOM 2123 N N . TYR A 1 300 ? 17.166 -12.162 9.107 1.00 17.33 300 TYR A N 1
ATOM 2124 C CA . TYR A 1 300 ? 17.264 -10.720 8.965 1.00 19.19 300 TYR A CA 1
ATOM 2125 C C . TYR A 1 300 ? 18.643 -10.282 8.504 1.00 19.12 300 TYR A C 1
ATOM 2126 O O . TYR A 1 300 ? 19.647 -10.945 8.774 1.00 17.79 300 TYR A O 1
ATOM 2135 N N . SER A 1 301 ? 18.675 -9.155 7.803 1.00 18.11 301 SER A N 1
ATOM 2136 C CA . SER A 1 301 ? 19.920 -8.593 7.311 1.00 18.97 301 SER A CA 1
ATOM 2137 C C . SER A 1 301 ? 19.896 -7.112 7.668 1.00 19.14 301 SER A C 1
ATOM 2138 O O . SER A 1 301 ? 18.826 -6.543 7.907 1.00 18.38 301 SER A O 1
ATOM 2141 N N . GLY A 1 302 ? 21.065 -6.486 7.716 1.00 16.94 302 GLY A N 1
ATOM 2142 C CA . GLY A 1 302 ? 21.095 -5.079 8.046 1.00 17.89 302 GLY A CA 1
ATOM 2143 C C . GLY A 1 302 ? 22.470 -4.469 8.174 1.00 17.76 302 GLY A C 1
ATOM 2144 O O . GLY A 1 302 ? 23.459 -5.157 8.433 1.00 16.75 302 GLY A O 1
ATOM 2145 N N . PHE A 1 303 ? 22.511 -3.156 7.975 1.00 19.08 303 PHE A N 1
ATOM 2146 C CA . PHE A 1 303 ? 23.726 -2.360 8.077 1.00 19.81 303 PHE A CA 1
ATOM 2147 C C . PHE A 1 303 ? 23.730 -1.721 9.460 1.00 21.32 303 PHE A C 1
ATOM 2148 O O . PHE A 1 303 ? 22.680 -1.327 9.965 1.00 21.00 303 PHE A O 1
ATOM 2156 N N . THR A 1 304 ? 24.905 -1.621 10.068 1.00 22.04 304 THR A N 1
ATOM 2157 C CA . THR A 1 304 ? 25.038 -0.952 11.355 1.00 24.51 304 THR A CA 1
ATOM 2158 C C . THR A 1 304 ? 26.125 0.093 11.112 1.00 22.95 304 THR A C 1
ATOM 2159 O O . THR A 1 304 ? 27.272 -0.069 11.533 1.00 24.81 304 THR A O 1
ATOM 2163 N N . PRO A 1 305 ? 25.779 1.166 10.384 1.00 23.47 305 PRO A N 1
ATOM 2164 C CA . PRO A 1 305 ? 26.702 2.258 10.057 1.00 22.42 305 PRO A CA 1
ATOM 2165 C C . PRO A 1 305 ? 27.243 2.937 11.309 1.00 22.62 305 PRO A C 1
ATOM 2166 O O . PRO A 1 305 ? 26.481 3.307 12.203 1.00 24.98 305 PRO A O 1
ATOM 2178 N N . GLN A 1 307 ? 30.915 5.405 12.922 1.00 20.04 307 GLN A N 1
ATOM 2179 C CA . GLN A 1 307 ? 31.864 6.449 12.550 1.00 21.32 307 GLN A CA 1
ATOM 2180 C C . GLN A 1 307 ? 32.739 5.898 11.438 1.00 20.14 307 GLN A C 1
ATOM 2181 O O . GLN A 1 307 ? 32.956 6.554 10.425 1.00 18.73 307 GLN A O 1
ATOM 2187 N N . ALA A 1 308 ? 33.246 4.689 11.640 1.00 20.10 308 ALA A N 1
ATOM 2188 C CA . ALA A 1 308 ? 34.056 4.029 10.629 1.00 21.45 308 ALA A CA 1
ATOM 2189 C C . ALA A 1 308 ? 33.103 3.031 9.982 1.00 21.83 308 ALA A C 1
ATOM 2190 O O . ALA A 1 308 ? 31.959 2.897 10.421 1.00 20.11 308 ALA A O 1
ATOM 2192 N N . ARG A 1 309 ? 33.556 2.330 8.949 1.00 22.38 309 ARG A N 1
ATOM 2193 C CA . ARG A 1 309 ? 32.692 1.367 8.282 1.00 22.00 309 ARG A CA 1
ATOM 2194 C C . ARG A 1 309 ? 32.115 0.334 9.240 1.00 22.19 309 ARG A C 1
ATOM 2195 O O . ARG A 1 309 ? 32.847 -0.446 9.865 1.00 21.98 309 ARG A O 1
ATOM 2203 N N . GLY A 1 310 ? 30.792 0.349 9.359 1.00 20.10 310 GLY A N 1
ATOM 2204 C CA . GLY A 1 310 ? 30.114 -0.592 10.223 1.00 18.56 310 GLY A CA 1
ATOM 2205 C C . GLY A 1 310 ? 29.878 -1.857 9.428 1.00 17.96 310 GLY A C 1
ATOM 2206 O O . GLY A 1 310 ? 30.097 -1.873 8.222 1.00 19.50 310 GLY A O 1
ATOM 2207 N N . PRO A 1 311 ? 29.414 -2.933 10.059 1.00 16.72 311 PRO A N 1
ATOM 2208 C CA . PRO A 1 311 ? 29.199 -4.151 9.284 1.00 16.79 311 PRO A CA 1
ATOM 2209 C C . PRO A 1 311 ? 27.827 -4.300 8.618 1.00 16.90 311 PRO A C 1
ATOM 2210 O O . PRO A 1 311 ? 26.861 -3.624 8.972 1.00 17.50 311 PRO A O 1
ATOM 2214 N N . PHE A 1 312 ? 27.777 -5.180 7.627 1.00 16.40 312 PHE A N 1
ATOM 2215 C CA . PHE A 1 312 ? 26.539 -5.536 6.961 1.00 16.78 312 PHE A CA 1
ATOM 2216 C C . PHE A 1 312 ? 26.470 -6.988 7.403 1.00 17.23 312 PHE A C 1
ATOM 2217 O O . PHE A 1 312 ? 27.447 -7.733 7.249 1.00 16.95 312 PHE A O 1
ATOM 2233 N N . ILE A 1 314 ? 23.864 -10.700 7.999 1.00 17.24 314 ILE A N 1
ATOM 2234 C CA . ILE A 1 314 ? 22.656 -11.489 7.789 1.00 15.54 314 ILE A CA 1
ATOM 2235 C C . ILE A 1 314 ? 22.725 -12.592 8.826 1.00 15.50 314 ILE A C 1
ATOM 2236 O O . ILE A 1 314 ? 23.770 -13.223 8.981 1.00 16.11 314 ILE A O 1
ATOM 2241 N N . ASN A 1 315 ? 21.633 -12.830 9.541 1.00 15.22 315 ASN A N 1
ATOM 2242 C CA . ASN A 1 315 ? 21.645 -13.892 10.540 1.00 17.58 315 ASN A CA 1
ATOM 2243 C C . ASN A 1 315 ? 20.333 -14.654 10.631 1.00 16.46 315 ASN A C 1
ATOM 2244 O O . ASN A 1 315 ? 19.258 -14.108 10.385 1.00 14.75 315 ASN A O 1
ATOM 2249 N N . LEU A 1 316 ? 20.438 -15.929 10.984 1.00 15.69 316 LEU A N 1
ATOM 2250 C CA . LEU A 1 316 ? 19.274 -16.786 11.122 1.00 15.66 316 LEU A CA 1
ATOM 2251 C C . LEU A 1 316 ? 19.667 -18.048 11.870 1.00 16.00 316 LEU A C 1
ATOM 2252 O O . LEU A 1 316 ? 20.851 -18.300 12.124 1.00 16.26 316 LEU A O 1
ATOM 2257 N N . GLN A 1 317 ? 18.661 -18.839 12.216 1.00 17.46 317 GLN A N 1
ATOM 2258 C CA . GLN A 1 317 ? 18.849 -20.097 12.928 1.00 19.26 317 GLN A CA 1
ATOM 2259 C C . GLN A 1 317 ? 17.987 -21.140 12.218 1.00 19.47 317 GLN A C 1
ATOM 2260 O O . GLN A 1 317 ? 16.875 -20.844 11.800 1.00 18.44 317 GLN A O 1
ATOM 2266 N N . THR A 1 318 ? 18.512 -22.348 12.065 1.00 20.22 318 THR A N 1
ATOM 2267 C CA . THR A 1 318 ? 17.788 -23.421 11.395 1.00 21.24 318 THR A CA 1
ATOM 2268 C C . THR A 1 318 ? 18.147 -24.753 12.032 1.00 20.27 318 THR A C 1
ATOM 2269 O O . THR A 1 318 ? 19.056 -24.830 12.856 1.00 18.92 318 THR A O 1
ATOM 2273 N N . ARG A 1 319 ? 17.426 -25.801 11.646 1.00 20.99 319 ARG A N 1
ATOM 2274 C CA . ARG A 1 319 ? 17.700 -27.133 12.161 1.00 21.26 319 ARG A CA 1
ATOM 2275 C C . ARG A 1 319 ? 19.109 -27.487 11.690 1.00 19.47 319 ARG A C 1
ATOM 2276 O O . ARG A 1 319 ? 19.473 -27.206 10.547 1.00 18.35 319 ARG A O 1
ATOM 2284 N N . ALA A 1 320 ? 19.894 -28.094 12.576 1.00 18.50 320 ALA A N 1
ATOM 2285 C CA . ALA A 1 320 ? 21.270 -28.474 12.271 1.00 19.35 320 ALA A CA 1
ATOM 2286 C C . ALA A 1 320 ? 21.409 -29.255 10.967 1.00 20.45 320 ALA A C 1
ATOM 2287 O O . ALA A 1 320 ? 22.337 -29.024 10.189 1.00 19.18 320 ALA A O 1
ATOM 2289 N N . GLU A 1 321 ? 20.484 -30.177 10.731 1.00 22.73 321 GLU A N 1
ATOM 2290 C CA . GLU A 1 321 ? 20.514 -31.002 9.531 1.00 25.91 321 GLU A CA 1
ATOM 2291 C C . GLU A 1 321 ? 20.162 -30.241 8.257 1.00 26.17 321 GLU A C 1
ATOM 2292 O O . GLU A 1 321 ? 20.327 -30.764 7.157 1.00 26.48 321 GLU A O 1
ATOM 2306 N N . SER A 1 323 ? 21.201 -26.829 7.944 1.00 22.28 323 SER A N 1
ATOM 2307 C CA . SER A 1 323 ? 22.145 -25.712 7.896 1.00 19.87 323 SER A CA 1
ATOM 2308 C C . SER A 1 323 ? 22.999 -25.632 6.639 1.00 19.84 323 SER A C 1
ATOM 2309 O O . SER A 1 323 ? 23.177 -24.559 6.063 1.00 16.50 323 SER A O 1
ATOM 2312 N N . GLU A 1 324 ? 23.545 -26.769 6.230 1.00 20.80 324 GLU A N 1
ATOM 2313 C CA . GLU A 1 324 ? 24.393 -26.820 5.050 1.00 22.35 324 GLU A CA 1
ATOM 2314 C C . GLU A 1 324 ? 23.644 -26.314 3.807 1.00 22.22 324 GLU A C 1
ATOM 2315 O O . GLU A 1 324 ? 24.166 -25.503 3.036 1.00 21.12 324 GLU A O 1
ATOM 2321 N N . GLY A 1 325 ? 22.414 -26.783 3.627 1.00 20.22 325 GLY A N 1
ATOM 2322 C CA . GLY A 1 325 ? 21.633 -26.367 2.478 1.00 19.12 325 GLY A CA 1
ATOM 2323 C C . GLY A 1 325 ? 21.060 -24.966 2.609 1.00 19.73 325 GLY A C 1
ATOM 2324 O O . GLY A 1 325 ? 20.976 -24.227 1.629 1.00 17.88 325 GLY A O 1
ATOM 2325 N N . THR A 1 326 ? 20.665 -24.598 3.822 1.00 18.76 326 THR A N 1
ATOM 2326 C CA . THR A 1 326 ? 20.091 -23.283 4.063 1.00 18.33 326 THR A CA 1
ATOM 2327 C C . THR A 1 326 ? 21.110 -22.174 3.814 1.00 18.83 326 THR A C 1
ATOM 2328 O O . THR A 1 326 ? 20.763 -21.114 3.292 1.00 19.40 326 THR A O 1
ATOM 2332 N N . LEU A 1 327 ? 22.362 -22.417 4.183 1.00 18.68 327 LEU A N 1
ATOM 2333 C CA . LEU A 1 327 ? 23.416 -21.429 3.984 1.00 19.50 327 LEU A CA 1
ATOM 2334 C C . LEU A 1 327 ? 23.637 -21.164 2.497 1.00 20.35 327 LEU A C 1
ATOM 2335 O O . LEU A 1 327 ? 23.871 -20.027 2.092 1.00 19.06 327 LEU A O 1
ATOM 2340 N N . LYS A 1 328 ? 23.577 -22.222 1.690 1.00 21.86 328 LYS A N 1
ATOM 2341 C CA . LYS A 1 328 ? 23.758 -22.095 0.249 1.00 21.31 328 LYS A CA 1
ATOM 2342 C C . LYS A 1 328 ? 22.611 -21.277 -0.315 1.00 19.50 328 LYS A C 1
ATOM 2343 O O . LYS A 1 328 ? 22.817 -20.412 -1.163 1.00 17.10 328 LYS A O 1
ATOM 2349 N N . LEU A 1 329 ? 21.400 -21.572 0.155 1.00 16.96 329 LEU A N 1
ATOM 2350 C CA . LEU A 1 329 ? 20.201 -20.873 -0.293 1.00 17.76 329 LEU A CA 1
ATOM 2351 C C . LEU A 1 329 ? 20.301 -19.378 -0.014 1.00 17.45 329 LEU A C 1
ATOM 2352 O O . LEU A 1 329 ? 20.077 -18.562 -0.903 1.00 18.21 329 LEU A O 1
ATOM 2357 N N . VAL A 1 330 ? 20.635 -19.025 1.224 1.00 18.35 330 VAL A N 1
ATOM 2358 C CA . VAL A 1 330 ? 20.755 -17.619 1.599 1.00 17.52 330 VAL A CA 1
ATOM 2359 C C . VAL A 1 330 ? 21.771 -16.924 0.702 1.00 17.95 330 VAL A C 1
ATOM 2360 O O . VAL A 1 330 ? 21.532 -15.816 0.221 1.00 16.83 330 VAL A O 1
ATOM 2364 N N . GLN A 1 331 ? 22.910 -17.573 0.483 1.00 18.35 331 GLN A N 1
ATOM 2365 C CA . GLN A 1 331 ? 23.943 -16.998 -0.372 1.00 20.36 331 GLN A CA 1
ATOM 2366 C C . GLN A 1 331 ? 23.421 -16.789 -1.795 1.00 19.68 331 GLN A C 1
ATOM 2367 O O . GLN A 1 331 ? 23.673 -15.751 -2.400 1.00 19.81 331 GLN A O 1
ATOM 2373 N N . ASP A 1 332 ? 22.693 -17.772 -2.321 1.00 19.88 332 ASP A N 1
ATOM 2374 C CA . ASP A 1 332 ? 22.141 -17.673 -3.671 1.00 20.78 332 ASP A CA 1
ATOM 2375 C C . ASP A 1 332 ? 21.119 -16.549 -3.725 1.00 18.63 332 ASP A C 1
ATOM 2376 O O . ASP A 1 332 ? 21.086 -15.782 -4.683 1.00 18.39 332 ASP A O 1
ATOM 2381 N N . VAL A 1 333 ? 20.274 -16.464 -2.703 1.00 16.58 333 VAL A N 1
ATOM 2382 C CA . VAL A 1 333 ? 19.272 -15.409 -2.646 1.00 17.15 333 VAL A CA 1
ATOM 2383 C C . VAL A 1 333 ? 19.968 -14.054 -2.613 1.00 17.46 333 VAL A C 1
ATOM 2384 O O . VAL A 1 333 ? 19.518 -13.094 -3.239 1.00 19.21 333 VAL A O 1
ATOM 2388 N N . PHE A 1 334 ? 21.064 -13.977 -1.871 1.00 17.42 334 PHE A N 1
ATOM 2389 C CA . PHE A 1 334 ? 21.817 -12.735 -1.763 1.00 18.31 334 PHE A CA 1
ATOM 2390 C C . PHE A 1 334 ? 22.446 -12.384 -3.109 1.00 18.13 334 PHE A C 1
ATOM 2391 O O . PHE A 1 334 ? 22.363 -11.243 -3.567 1.00 16.82 334 PHE A O 1
ATOM 2399 N N . ALA A 1 335 ? 23.092 -13.367 -3.729 1.00 17.65 335 ALA A N 1
ATOM 2400 C CA . ALA A 1 335 ? 23.736 -13.153 -5.021 1.00 18.89 335 ALA A CA 1
ATOM 2401 C C . ALA A 1 335 ? 22.704 -12.691 -6.037 1.00 18.14 335 ALA A C 1
ATOM 2402 O O . ALA A 1 335 ? 22.925 -11.724 -6.764 1.00 17.83 335 ALA A O 1
ATOM 2404 N N . GLU A 1 336 ? 21.574 -13.394 -6.067 1.00 20.07 336 GLU A N 1
ATOM 2405 C CA . GLU A 1 336 ? 20.475 -13.097 -6.975 1.00 21.26 336 GLU A CA 1
ATOM 2406 C C . GLU A 1 336 ? 19.941 -11.683 -6.757 1.00 20.35 336 GLU A C 1
ATOM 2407 O O . GLU A 1 336 ? 19.610 -10.991 -7.714 1.00 20.44 336 GLU A O 1
ATOM 2413 N N . TYR A 1 337 ? 19.867 -11.251 -5.503 1.00 17.47 337 TYR A N 1
ATOM 2414 C CA . TYR A 1 337 ? 19.382 -9.907 -5.200 1.00 17.69 337 TYR A CA 1
ATOM 2415 C C . TYR A 1 337 ? 20.331 -8.824 -5.727 1.00 18.09 337 TYR A C 1
ATOM 2416 O O . TYR A 1 337 ? 19.887 -7.845 -6.326 1.00 15.45 337 TYR A O 1
ATOM 2425 N N . LEU A 1 338 ? 21.633 -8.986 -5.490 1.00 17.82 338 LEU A N 1
ATOM 2426 C CA . LEU A 1 338 ? 22.607 -7.997 -5.955 1.00 20.57 338 LEU A CA 1
ATOM 2427 C C . LEU A 1 338 ? 22.669 -7.980 -7.473 1.00 21.91 338 LEU A C 1
ATOM 2428 O O . LEU A 1 338 ? 22.890 -6.933 -8.088 1.00 23.41 338 LEU A O 1
ATOM 2433 N N . LYS A 1 339 ? 22.466 -9.150 -8.066 1.00 21.70 339 LYS A N 1
ATOM 2434 C CA . LYS A 1 339 ? 22.501 -9.310 -9.511 1.00 23.59 339 LYS A CA 1
ATOM 2435 C C . LYS A 1 339 ? 21.347 -8.628 -10.242 1.00 23.98 339 LYS A C 1
ATOM 2436 O O . LYS A 1 339 ? 21.569 -7.877 -11.189 1.00 22.32 339 LYS A O 1
ATOM 2442 N N . ASN A 1 340 ? 20.114 -8.879 -9.809 1.00 24.03 340 ASN A N 1
ATOM 2443 C CA . ASN A 1 340 ? 18.964 -8.299 -10.492 1.00 24.28 340 ASN A CA 1
ATOM 2444 C C . ASN A 1 340 ? 18.289 -7.128 -9.807 1.00 23.74 340 ASN A C 1
ATOM 2445 O O . ASN A 1 340 ? 17.483 -6.432 -10.421 1.00 22.73 340 ASN A O 1
ATOM 2450 N N . GLY A 1 341 ? 18.619 -6.904 -8.542 1.00 22.40 341 GLY A N 1
ATOM 2451 C CA . GLY A 1 341 ? 18.011 -5.804 -7.824 1.00 19.06 341 GLY A CA 1
ATOM 2452 C C . GLY A 1 341 ? 16.597 -6.133 -7.396 1.00 19.13 341 GLY A C 1
ATOM 2453 O O . GLY A 1 341 ? 16.127 -7.255 -7.584 1.00 17.02 341 GLY A O 1
ATOM 2454 N N . PRO A 1 342 ? 15.888 -5.167 -6.802 1.00 19.68 342 PRO A N 1
ATOM 2455 C CA . PRO A 1 342 ? 14.515 -5.391 -6.353 1.00 19.98 342 PRO A CA 1
ATOM 2456 C C . PRO A 1 342 ? 13.514 -5.143 -7.479 1.00 20.01 342 PRO A C 1
ATOM 2457 O O . PRO A 1 342 ? 13.818 -4.433 -8.432 1.00 19.42 342 PRO A O 1
ATOM 2461 N N . THR A 1 343 ? 12.328 -5.732 -7.364 1.00 20.92 343 THR A N 1
ATOM 2462 C CA . THR A 1 343 ? 11.278 -5.550 -8.367 1.00 23.02 343 THR A CA 1
ATOM 2463 C C . THR A 1 343 ? 10.514 -4.278 -8.017 1.00 23.52 343 THR A C 1
ATOM 2464 O O . THR A 1 343 ? 10.565 -3.832 -6.871 1.00 21.27 343 THR A O 1
ATOM 2468 N N . GLN A 1 344 ? 9.817 -3.699 -8.997 1.00 24.25 344 GLN A N 1
ATOM 2469 C CA . GLN A 1 344 ? 9.031 -2.485 -8.771 1.00 23.98 344 GLN A CA 1
ATOM 2470 C C . GLN A 1 344 ? 8.096 -2.673 -7.592 1.00 23.80 344 GLN A C 1
ATOM 2471 O O . GLN A 1 344 ? 7.954 -1.784 -6.756 1.00 24.13 344 GLN A O 1
ATOM 2477 N N . LYS A 1 345 ? 7.449 -3.831 -7.535 1.00 21.93 345 LYS A N 1
ATOM 2478 C CA . LYS A 1 345 ? 6.523 -4.119 -6.452 1.00 22.66 345 LYS A CA 1
ATOM 2479 C C . LYS A 1 345 ? 7.222 -3.994 -5.105 1.00 22.24 345 LYS A C 1
ATOM 2480 O O . LYS A 1 345 ? 6.738 -3.291 -4.216 1.00 24.15 345 LYS A O 1
ATOM 2486 N N . GLU A 1 346 ? 8.362 -4.671 -4.963 1.00 20.43 346 GLU A N 1
ATOM 2487 C CA . GLU A 1 346 ? 9.129 -4.634 -3.719 1.00 19.71 346 GLU A CA 1
ATOM 2488 C C . GLU A 1 346 ? 9.517 -3.220 -3.334 1.00 19.41 346 GLU A C 1
ATOM 2489 O O . GLU A 1 346 ? 9.449 -2.851 -2.163 1.00 17.80 346 GLU A O 1
ATOM 2495 N N . LEU A 1 347 ? 9.936 -2.434 -4.319 1.00 19.33 347 LEU A N 1
ATOM 2496 C CA . LEU A 1 347 ? 10.346 -1.060 -4.073 1.00 21.60 347 LEU A CA 1
ATOM 2497 C C . LEU A 1 347 ? 9.180 -0.207 -3.570 1.00 21.99 347 LEU A C 1
ATOM 2498 O O . LEU A 1 347 ? 9.330 0.549 -2.609 1.00 22.14 347 LEU A O 1
ATOM 2503 N N . ASP A 1 348 ? 8.021 -0.330 -4.210 1.00 23.06 348 ASP A N 1
ATOM 2504 C CA . ASP A 1 348 ? 6.854 0.450 -3.804 1.00 25.89 348 ASP A CA 1
ATOM 2505 C C . ASP A 1 348 ? 6.370 0.068 -2.413 1.00 24.97 348 ASP A C 1
ATOM 2506 O O . ASP A 1 348 ? 6.093 0.935 -1.583 1.00 25.67 348 ASP A O 1
ATOM 2511 N N . ASP A 1 349 ? 6.268 -1.232 -2.165 1.00 25.56 349 ASP A N 1
ATOM 2512 C CA . ASP A 1 349 ? 5.846 -1.732 -0.863 1.00 26.43 349 ASP A CA 1
ATOM 2513 C C . ASP A 1 349 ? 6.790 -1.203 0.219 1.00 27.35 349 ASP A C 1
ATOM 2514 O O . ASP A 1 349 ? 6.345 -0.719 1.262 1.00 28.33 349 ASP A O 1
ATOM 2519 N N . ALA A 1 350 ? 8.094 -1.284 -0.034 1.00 25.66 350 ALA A N 1
ATOM 2520 C CA . ALA A 1 350 ? 9.075 -0.802 0.933 1.00 26.31 350 ALA A CA 1
ATOM 2521 C C . ALA A 1 350 ? 8.890 0.692 1.190 1.00 27.17 350 ALA A C 1
ATOM 2522 O O . ALA A 1 350 ? 8.844 1.125 2.344 1.00 27.54 350 ALA A O 1
ATOM 2524 N N . LYS A 1 351 ? 8.785 1.478 0.121 1.00 26.82 351 LYS A N 1
ATOM 2525 C CA . LYS A 1 351 ? 8.597 2.917 0.265 1.00 28.60 351 LYS A CA 1
ATOM 2526 C C . LYS A 1 351 ? 7.327 3.192 1.064 1.00 30.80 351 LYS A C 1
ATOM 2527 O O . LYS A 1 351 ? 7.307 4.077 1.918 1.00 32.23 351 LYS A O 1
ATOM 2533 N N . ARG A 1 352 ? 6.274 2.425 0.798 1.00 31.71 352 ARG A N 1
ATOM 2534 C CA . ARG A 1 352 ? 5.016 2.606 1.511 1.00 32.94 352 ARG A CA 1
ATOM 2535 C C . ARG A 1 352 ? 5.182 2.275 2.990 1.00 33.13 352 ARG A C 1
ATOM 2536 O O . ARG A 1 352 ? 4.692 3.000 3.850 1.00 33.63 352 ARG A O 1
ATOM 2544 N N . GLU A 1 353 ? 5.873 1.179 3.284 1.00 34.55 353 GLU A N 1
ATOM 2545 C CA . GLU A 1 353 ? 6.105 0.784 4.669 1.00 37.01 353 GLU A CA 1
ATOM 2546 C C . GLU A 1 353 ? 6.949 1.842 5.366 1.00 37.69 353 GLU A C 1
ATOM 2547 O O . GLU A 1 353 ? 6.673 2.226 6.502 1.00 37.88 353 GLU A O 1
ATOM 2553 N N . LEU A 1 354 ? 7.984 2.302 4.673 1.00 38.76 354 LEU A N 1
ATOM 2554 C CA . LEU A 1 354 ? 8.887 3.307 5.213 1.00 39.98 354 LEU A CA 1
ATOM 2555 C C . LEU A 1 354 ? 8.136 4.603 5.506 1.00 41.25 354 LEU A C 1
ATOM 2556 O O . LEU A 1 354 ? 8.244 5.157 6.602 1.00 41.67 354 LEU A O 1
ATOM 2561 N N . ALA A 1 355 ? 7.371 5.077 4.526 1.00 41.26 355 ALA A N 1
ATOM 2562 C CA . ALA A 1 355 ? 6.601 6.306 4.679 1.00 42.71 355 ALA A CA 1
ATOM 2563 C C . ALA A 1 355 ? 5.721 6.223 5.922 1.00 44.13 355 ALA A C 1
ATOM 2564 O O . ALA A 1 355 ? 5.758 7.108 6.779 1.00 43.80 355 ALA A O 1
ATOM 2566 N N . GLY A 1 356 ? 4.925 5.161 6.010 1.00 45.00 356 GLY A N 1
ATOM 2567 C CA . GLY A 1 356 ? 4.065 4.987 7.165 1.00 46.00 356 GLY A CA 1
ATOM 2568 C C . GLY A 1 356 ? 4.912 5.011 8.421 1.00 47.08 356 GLY A C 1
ATOM 2569 O O . GLY A 1 356 ? 4.876 5.973 9.189 1.00 47.76 356 GLY A O 1
ATOM 2570 N N . SER A 1 357 ? 5.688 3.951 8.620 1.00 47.68 357 SER A N 1
ATOM 2571 C CA . SER A 1 357 ? 6.570 3.833 9.775 1.00 48.39 357 SER A CA 1
ATOM 2572 C C . SER A 1 357 ? 7.247 5.163 10.094 1.00 48.65 357 SER A C 1
ATOM 2573 O O . SER A 1 357 ? 7.072 5.712 11.181 1.00 49.51 357 SER A O 1
ATOM 2576 N N . SER A 1 361 ? 4.932 14.373 10.663 1.00 20.07 361 SER A N 1
ATOM 2577 C CA . SER A 1 361 ? 4.687 15.261 11.797 1.00 20.07 361 SER A CA 1
ATOM 2578 C C . SER A 1 361 ? 4.054 14.487 12.947 1.00 20.07 361 SER A C 1
ATOM 2579 O O . SER A 1 361 ? 3.391 15.064 13.815 1.00 20.07 361 SER A O 1
ATOM 2582 N N . THR A 1 362 ? 4.274 13.179 12.949 1.00 36.25 362 THR A N 1
ATOM 2583 C CA . THR A 1 362 ? 3.746 12.303 13.985 1.00 36.42 362 THR A CA 1
ATOM 2584 C C . THR A 1 362 ? 4.869 11.782 14.886 1.00 34.99 362 THR A C 1
ATOM 2585 O O . THR A 1 362 ? 4.613 11.086 15.866 1.00 35.49 362 THR A O 1
ATOM 2589 N N . ALA A 1 363 ? 6.110 12.132 14.559 1.00 32.75 363 ALA A N 1
ATOM 2590 C CA . ALA A 1 363 ? 7.261 11.678 15.332 1.00 30.02 363 ALA A CA 1
ATOM 2591 C C . ALA A 1 363 ? 7.275 12.220 16.766 1.00 27.44 363 ALA A C 1
ATOM 2592 O O . ALA A 1 363 ? 7.061 13.410 17.001 1.00 25.72 363 ALA A O 1
ATOM 2594 N N . SER A 1 364 ? 7.540 11.328 17.717 1.00 24.52 364 SER A N 1
ATOM 2595 C CA . SER A 1 364 ? 7.580 11.681 19.132 1.00 21.96 364 SER A CA 1
ATOM 2596 C C . SER A 1 364 ? 8.896 12.348 19.490 1.00 20.00 364 SER A C 1
ATOM 2597 O O . SER A 1 364 ? 9.855 12.306 18.714 1.00 19.31 364 SER A O 1
ATOM 2600 N N . ASN A 1 365 ? 8.947 12.946 20.674 1.00 17.60 365 ASN A N 1
ATOM 2601 C CA . ASN A 1 365 ? 10.165 13.600 21.125 1.00 16.18 365 ASN A CA 1
ATOM 2602 C C . ASN A 1 365 ? 11.323 12.598 21.202 1.00 16.39 365 ASN A C 1
ATOM 2603 O O . ASN A 1 365 ? 12.442 12.915 20.807 1.00 13.47 365 ASN A O 1
ATOM 2608 N N . ALA A 1 366 ? 11.050 11.383 21.683 1.00 15.53 366 ALA A N 1
ATOM 2609 C CA . ALA A 1 366 ? 12.093 10.359 21.808 1.00 15.15 366 ALA A CA 1
ATOM 2610 C C . ALA A 1 366 ? 12.681 9.951 20.460 1.00 16.60 366 ALA A C 1
ATOM 2611 O O . ALA A 1 366 ? 13.893 9.759 20.332 1.00 13.46 366 ALA A O 1
ATOM 2613 N N . ASP A 1 367 ? 11.820 9.802 19.456 1.00 17.52 367 ASP A N 1
ATOM 2614 C CA . ASP A 1 367 ? 12.299 9.415 18.137 1.00 19.27 367 ASP A CA 1
ATOM 2615 C C . ASP A 1 367 ? 13.122 10.545 17.529 1.00 17.70 367 ASP A C 1
ATOM 2616 O O . ASP A 1 367 ? 14.188 10.313 16.970 1.00 16.79 367 ASP A O 1
ATOM 2621 N N . ILE A 1 368 ? 12.623 11.768 17.649 1.00 15.84 368 ILE A N 1
ATOM 2622 C CA . ILE A 1 368 ? 13.326 12.930 17.104 1.00 15.60 368 ILE A CA 1
ATOM 2623 C C . ILE A 1 368 ? 14.672 13.125 17.796 1.00 13.89 368 ILE A C 1
ATOM 2624 O O . ILE A 1 368 ? 15.702 13.256 17.137 1.00 12.20 368 ILE A O 1
ATOM 2629 N N . VAL A 1 369 ? 14.671 13.126 19.126 1.00 13.88 369 VAL A N 1
ATOM 2630 C CA . VAL A 1 369 ? 15.910 13.323 19.872 1.00 12.06 369 VAL A CA 1
ATOM 2631 C C . VAL A 1 369 ? 16.961 12.270 19.485 1.00 11.79 369 VAL A C 1
ATOM 2632 O O . VAL A 1 369 ? 18.161 12.558 19.455 1.00 11.06 369 VAL A O 1
ATOM 2636 N N . GLY A 1 370 ? 16.509 11.057 19.175 1.00 12.16 370 GLY A N 1
ATOM 2637 C CA . GLY A 1 370 ? 17.440 10.013 18.763 1.00 11.35 370 GLY A CA 1
ATOM 2638 C C . GLY A 1 370 ? 18.136 10.371 17.454 1.00 11.08 370 GLY A C 1
ATOM 2639 O O . GLY A 1 370 ? 19.347 10.193 17.306 1.00 11.19 370 GLY A O 1
ATOM 2640 N N . GLN A 1 371 ? 17.368 10.881 16.497 1.00 12.30 371 GLN A N 1
ATOM 2641 C CA . GLN A 1 371 ? 17.909 11.269 15.198 1.00 15.20 371 GLN A CA 1
ATOM 2642 C C . GLN A 1 371 ? 18.816 12.485 15.314 1.00 14.03 371 GLN A C 1
ATOM 2643 O O . GLN A 1 371 ? 19.852 12.554 14.649 1.00 13.56 371 GLN A O 1
ATOM 2649 N N . LEU A 1 372 ? 18.427 13.442 16.157 1.00 13.26 372 LEU A N 1
ATOM 2650 C CA . LEU A 1 372 ? 19.230 14.650 16.357 1.00 12.38 372 LEU A CA 1
ATOM 2651 C C . LEU A 1 372 ? 20.603 14.293 16.908 1.00 12.59 372 LEU A C 1
ATOM 2652 O O . LEU A 1 372 ? 21.619 14.883 16.521 1.00 12.90 372 LEU A O 1
ATOM 2657 N N . GLY A 1 373 ? 20.627 13.331 17.827 1.00 12.36 373 GLY A N 1
ATOM 2658 C CA . GLY A 1 373 ? 21.883 12.900 18.408 1.00 13.34 373 GLY A CA 1
ATOM 2659 C C . GLY A 1 373 ? 22.789 12.334 17.333 1.00 12.62 373 GLY A C 1
ATOM 2660 O O . GLY A 1 373 ? 23.976 12.654 17.285 1.00 14.21 373 GLY A O 1
ATOM 2661 N N . ALA A 1 374 ? 22.228 11.496 16.465 1.00 11.78 374 ALA A N 1
ATOM 2662 C CA . ALA A 1 374 ? 23.000 10.895 15.382 1.00 12.59 374 ALA A CA 1
ATOM 2663 C C . ALA A 1 374 ? 23.442 11.968 14.390 1.00 10.25 374 ALA A C 1
ATOM 2664 O O . ALA A 1 374 ? 24.558 11.922 13.880 1.00 11.12 374 ALA A O 1
ATOM 2674 N N . GLY A 1 376 ? 24.107 15.095 15.000 1.00 9.79 376 GLY A N 1
ATOM 2675 C CA . GLY A 1 376 ? 25.218 15.820 15.585 1.00 10.75 376 GLY A CA 1
ATOM 2676 C C . GLY A 1 376 ? 26.493 15.012 15.710 1.00 10.68 376 GLY A C 1
ATOM 2677 O O . GLY A 1 376 ? 27.581 15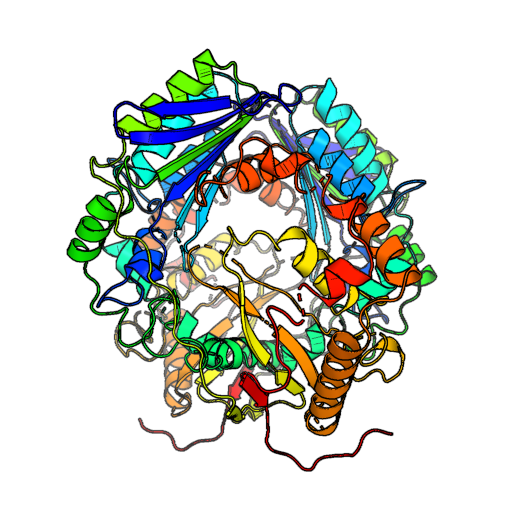.497 15.392 1.00 11.34 376 GLY A O 1
ATOM 2678 N N . PHE A 1 377 ? 26.356 13.774 16.169 1.00 11.53 377 PHE A N 1
ATOM 2679 C CA . PHE A 1 377 ? 27.501 12.900 16.358 1.00 13.88 377 PHE A CA 1
ATOM 2680 C C . PHE A 1 377 ? 28.204 12.562 15.051 1.00 13.89 377 PHE A C 1
ATOM 2681 O O . PHE A 1 377 ? 29.430 12.541 14.991 1.00 13.11 377 PHE A O 1
ATOM 2689 N N . TYR A 1 378 ? 27.426 12.312 14.003 1.00 13.55 378 TYR A N 1
ATOM 2690 C CA . TYR A 1 378 ? 27.994 11.951 12.707 1.00 15.56 378 TYR A CA 1
ATOM 2691 C C . TYR A 1 378 ? 28.099 13.101 11.712 1.00 16.65 378 TYR A C 1
ATOM 2692 O O . TYR A 1 378 ? 28.412 12.887 10.537 1.00 19.20 378 TYR A O 1
ATOM 2701 N N . ASN A 1 379 ? 27.843 14.313 12.187 1.00 16.49 379 ASN A N 1
ATOM 2702 C CA . ASN A 1 379 ? 27.896 15.504 11.351 1.00 17.70 379 ASN A CA 1
ATOM 2703 C C . ASN A 1 379 ? 27.079 15.368 10.073 1.00 17.91 379 ASN A C 1
ATOM 2704 O O . ASN A 1 379 ? 27.604 15.552 8.973 1.00 19.15 379 ASN A O 1
ATOM 2709 N N . LEU A 1 380 ? 25.798 15.041 10.219 1.00 15.27 380 LEU A N 1
ATOM 2710 C CA . LEU A 1 380 ? 24.907 14.915 9.073 1.00 17.21 380 LEU A CA 1
ATOM 2711 C C . LEU A 1 380 ? 24.317 16.299 8.817 1.00 18.45 380 LEU A C 1
ATOM 2712 O O . LEU A 1 380 ? 24.249 17.123 9.727 1.00 19.31 380 LEU A O 1
ATOM 2717 N N . PRO A 1 381 ? 23.888 16.578 7.575 1.00 19.30 381 PRO A N 1
ATOM 2718 C CA . PRO A 1 381 ? 23.314 17.895 7.281 1.00 19.38 381 PRO A CA 1
ATOM 2719 C C . PRO A 1 381 ? 22.122 18.263 8.173 1.00 18.60 381 PRO A C 1
ATOM 2720 O O . PRO A 1 381 ? 21.355 17.404 8.603 1.00 13.93 381 PRO A O 1
ATOM 2724 N N . LEU A 1 382 ? 21.974 19.552 8.452 1.00 19.17 382 LEU A N 1
ATOM 2725 C CA . LEU A 1 382 ? 20.888 20.004 9.306 1.00 22.15 382 LEU A CA 1
ATOM 2726 C C . LEU A 1 382 ? 19.511 19.595 8.771 1.00 22.68 382 LEU A C 1
ATOM 2727 O O . LEU A 1 382 ? 18.561 19.428 9.535 1.00 24.73 382 LEU A O 1
ATOM 2732 N N . SER A 1 383 ? 19.414 19.428 7.457 1.00 22.81 383 SER A N 1
ATOM 2733 C CA . SER A 1 383 ? 18.156 19.045 6.824 1.00 23.20 383 SER A CA 1
ATOM 2734 C C . SER A 1 383 ? 18.093 17.545 6.577 1.00 23.91 383 SER A C 1
ATOM 2735 O O . SER A 1 383 ? 17.300 17.079 5.761 1.00 23.33 383 SER A O 1
ATOM 2738 N N . TYR A 1 384 ? 18.926 16.793 7.288 1.00 23.65 384 TYR A N 1
ATOM 2739 C CA . TYR A 1 384 ? 18.975 15.345 7.123 1.00 25.44 384 TYR A CA 1
ATOM 2740 C C . TYR A 1 384 ? 17.611 14.657 7.154 1.00 25.51 384 TYR A C 1
ATOM 2741 O O . TYR A 1 384 ? 17.301 13.832 6.297 1.00 24.81 384 TYR A O 1
ATOM 2750 N N . LEU A 1 385 ? 16.805 14.984 8.153 1.00 27.52 385 LEU A N 1
ATOM 2751 C CA . LEU A 1 385 ? 15.492 14.369 8.281 1.00 29.18 385 LEU A CA 1
ATOM 2752 C C . LEU A 1 385 ? 14.670 14.527 7.008 1.00 29.68 385 LEU A C 1
ATOM 2753 O O . LEU A 1 385 ? 14.234 13.536 6.412 1.00 27.90 385 LEU A O 1
ATOM 2758 N N . GLU A 1 386 ? 14.463 15.775 6.596 1.00 29.63 386 GLU A N 1
ATOM 2759 C CA . GLU A 1 386 ? 13.682 16.063 5.400 1.00 30.59 386 GLU A CA 1
ATOM 2760 C C . GLU A 1 386 ? 14.292 15.420 4.160 1.00 28.95 386 GLU A C 1
ATOM 2761 O O . GLU A 1 386 ? 13.572 14.914 3.300 1.00 28.56 386 GLU A O 1
ATOM 2767 N N . ASP A 1 387 ? 15.618 15.434 4.071 1.00 26.42 387 ASP A N 1
ATOM 2768 C CA . ASP A 1 387 ? 16.296 14.856 2.919 1.00 26.25 387 ASP A CA 1
ATOM 2769 C C . ASP A 1 387 ? 16.132 13.344 2.859 1.00 25.11 387 ASP A C 1
ATOM 2770 O O . ASP A 1 387 ? 16.029 12.769 1.774 1.00 24.72 387 ASP A O 1
ATOM 2775 N N . PHE A 1 388 ? 16.116 12.699 4.020 1.00 22.84 388 PHE A N 1
ATOM 2776 C CA . PHE A 1 388 ? 15.973 11.253 4.060 1.00 23.01 388 PHE A CA 1
ATOM 2777 C C . PHE A 1 388 ? 14.640 10.810 3.460 1.00 23.60 388 PHE A C 1
ATOM 2778 O O . PHE A 1 388 ? 14.591 9.863 2.675 1.00 21.49 388 PHE A O 1
ATOM 2794 N N . ARG A 1 390 ? 12.532 12.592 1.398 1.00 30.07 390 ARG A N 1
ATOM 2795 C CA . ARG A 1 390 ? 12.485 12.948 -0.011 1.00 31.25 390 ARG A CA 1
ATOM 2796 C C . ARG A 1 390 ? 13.242 11.920 -0.843 1.00 31.23 390 ARG A C 1
ATOM 2797 O O . ARG A 1 390 ? 12.672 11.298 -1.739 1.00 30.51 390 ARG A O 1
ATOM 2805 N N . GLN A 1 391 ? 14.522 11.739 -0.529 1.00 30.72 391 GLN A N 1
ATOM 2806 C CA . GLN A 1 391 ? 15.371 10.800 -1.250 1.00 31.15 391 GLN A CA 1
ATOM 2807 C C . GLN A 1 391 ? 14.830 9.374 -1.251 1.00 30.54 391 GLN A C 1
ATOM 2808 O O . GLN A 1 391 ? 14.791 8.724 -2.297 1.00 30.27 391 GLN A O 1
ATOM 2814 N N . SER A 1 392 ? 14.416 8.888 -0.085 1.00 30.08 392 SER A N 1
ATOM 2815 C CA . SER A 1 392 ? 13.884 7.534 0.017 1.00 29.89 392 SER A CA 1
ATOM 2816 C C . SER A 1 392 ? 12.719 7.308 -0.939 1.00 30.99 392 SER A C 1
ATOM 2817 O O . SER A 1 392 ? 12.751 6.394 -1.765 1.00 30.91 392 SER A O 1
ATOM 2820 N N . GLN A 1 393 ? 11.693 8.145 -0.823 1.00 30.88 393 GLN A N 1
ATOM 2821 C CA . GLN A 1 393 ? 10.513 8.032 -1.672 1.00 32.44 393 GLN A CA 1
ATOM 2822 C C . GLN A 1 393 ? 10.809 8.198 -3.167 1.00 31.93 393 GLN A C 1
ATOM 2823 O O . GLN A 1 393 ? 9.992 7.828 -4.003 1.00 31.86 393 GLN A O 1
ATOM 2829 N N . GLU A 1 394 ? 11.974 8.741 -3.505 1.00 31.87 394 GLU A N 1
ATOM 2830 C CA . GLU A 1 394 ? 12.322 8.958 -4.906 1.00 31.79 394 GLU A CA 1
ATOM 2831 C C . GLU A 1 394 ? 13.268 7.943 -5.548 1.00 30.23 394 GLU A C 1
ATOM 2832 O O . GLU A 1 394 ? 13.506 7.989 -6.760 1.00 28.67 394 GLU A O 1
ATOM 2838 N N . LEU A 1 395 ? 13.802 7.027 -4.747 1.00 27.83 395 LEU A N 1
ATOM 2839 C CA . LEU A 1 395 ? 14.721 6.019 -5.266 1.00 25.88 395 LEU A CA 1
ATOM 2840 C C . LEU A 1 395 ? 14.089 5.120 -6.325 1.00 24.53 395 LEU A C 1
ATOM 2841 O O . LEU A 1 395 ? 12.905 4.791 -6.254 1.00 24.45 395 LEU A O 1
ATOM 2846 N N . THR A 1 396 ? 14.894 4.728 -7.308 1.00 22.59 396 THR A N 1
ATOM 2847 C CA . THR A 1 396 ? 14.434 3.845 -8.373 1.00 20.01 396 THR A CA 1
ATOM 2848 C C . THR A 1 396 ? 15.088 2.475 -8.192 1.00 20.01 396 THR A C 1
ATOM 2849 O O . THR A 1 396 ? 16.082 2.339 -7.478 1.00 16.93 396 THR A O 1
ATOM 2853 N N . VAL A 1 397 ? 14.523 1.457 -8.832 1.00 21.08 397 VAL A N 1
ATOM 2854 C CA . VAL A 1 397 ? 15.072 0.109 -8.741 1.00 21.43 397 VAL A CA 1
ATOM 2855 C C . VAL A 1 397 ? 16.534 0.103 -9.179 1.00 22.08 397 VAL A C 1
ATOM 2856 O O . VAL A 1 397 ? 17.367 -0.603 -8.602 1.00 21.31 397 VAL A O 1
ATOM 2860 N N . GLU A 1 398 ? 16.840 0.901 -10.199 1.00 22.59 398 GLU A N 1
ATOM 2861 C CA . GLU A 1 398 ? 18.193 0.998 -10.726 1.00 23.62 398 GLU A CA 1
ATOM 2862 C C . GLU A 1 398 ? 19.151 1.612 -9.705 1.00 21.81 398 GLU A C 1
ATOM 2863 O O . GLU A 1 398 ? 20.276 1.145 -9.551 1.00 22.86 398 GLU A O 1
ATOM 2869 N N . GLN A 1 399 ? 18.704 2.656 -9.009 1.00 20.53 399 GLN A N 1
ATOM 2870 C CA . GLN A 1 399 ? 19.535 3.324 -8.009 1.00 19.06 399 GLN A CA 1
ATOM 2871 C C . GLN A 1 399 ? 19.792 2.435 -6.800 1.00 18.14 399 GLN A C 1
ATOM 2872 O O . GLN A 1 399 ? 20.885 2.440 -6.243 1.00 19.59 399 GLN A O 1
ATOM 2878 N N . VAL A 1 400 ? 18.779 1.686 -6.380 1.00 16.16 400 VAL A N 1
ATOM 2879 C CA . VAL A 1 400 ? 18.945 0.790 -5.247 1.00 15.57 400 VAL A CA 1
ATOM 2880 C C . VAL A 1 400 ? 19.912 -0.327 -5.645 1.00 16.26 400 VAL A C 1
ATOM 2881 O O . VAL A 1 400 ? 20.856 -0.632 -4.917 1.00 16.62 400 VAL A O 1
ATOM 2885 N N . LYS A 1 401 ? 19.690 -0.929 -6.809 1.00 15.68 401 LYS A N 1
ATOM 2886 C CA . LYS A 1 401 ? 20.571 -1.999 -7.270 1.00 16.14 401 LYS A CA 1
ATOM 2887 C C . LYS A 1 401 ? 22.025 -1.527 -7.370 1.00 15.77 401 LYS A C 1
ATOM 2888 O O . LYS A 1 401 ? 22.953 -2.249 -6.991 1.00 15.07 401 LYS A O 1
ATOM 2894 N N . ALA A 1 402 ? 22.223 -0.314 -7.874 1.00 16.23 402 ALA A N 1
ATOM 2895 C CA . ALA A 1 402 ? 23.571 0.218 -8.017 1.00 16.04 402 ALA A CA 1
ATOM 2896 C C . ALA A 1 402 ? 24.235 0.409 -6.664 1.00 16.00 402 ALA A C 1
ATOM 2897 O O . ALA A 1 402 ? 25.389 0.014 -6.474 1.00 15.57 402 ALA A O 1
ATOM 2899 N N . ALA A 1 403 ? 23.505 1.011 -5.730 1.00 15.61 403 ALA A N 1
ATOM 2900 C CA . ALA A 1 403 ? 24.024 1.271 -4.393 1.00 17.09 403 ALA A CA 1
ATOM 2901 C C . ALA A 1 403 ? 24.422 -0.008 -3.669 1.00 17.62 403 ALA A C 1
ATOM 2902 O O . ALA A 1 403 ? 25.510 -0.091 -3.112 1.00 19.23 403 ALA A O 1
ATOM 2912 N N . ASN A 1 405 ? 25.201 -2.838 -4.940 1.00 17.95 405 ASN A N 1
ATOM 2913 C CA . ASN A 1 405 ? 26.352 -3.416 -5.626 1.00 19.36 405 ASN A CA 1
ATOM 2914 C C . ASN A 1 405 ? 27.620 -2.600 -5.383 1.00 19.23 405 ASN A C 1
ATOM 2915 O O . ASN A 1 405 ? 28.733 -3.125 -5.450 1.00 17.63 405 ASN A O 1
ATOM 2920 N N . LYS A 1 406 ? 27.454 -1.315 -5.095 1.00 18.88 406 LYS A N 1
ATOM 2921 C CA . LYS A 1 406 ? 28.600 -0.448 -4.855 1.00 20.96 406 LYS A CA 1
ATOM 2922 C C . LYS A 1 406 ? 29.205 -0.656 -3.467 1.00 20.89 406 LYS A C 1
ATOM 2923 O O . LYS A 1 406 ? 30.373 -0.348 -3.238 1.00 22.84 406 LYS A O 1
ATOM 2929 N N . HIS A 1 407 ? 28.420 -1.200 -2.546 1.00 20.10 407 HIS A N 1
ATOM 2930 C CA . HIS A 1 407 ? 28.902 -1.399 -1.188 1.00 21.00 407 HIS A CA 1
ATOM 2931 C C . HIS A 1 407 ? 29.007 -2.852 -0.740 1.00 20.67 407 HIS A C 1
ATOM 2932 O O . HIS A 1 407 ? 29.611 -3.140 0.294 1.00 21.58 407 HIS A O 1
ATOM 2939 N N . LEU A 1 408 ? 28.435 -3.766 -1.516 1.00 19.17 408 LEU A N 1
ATOM 2940 C CA . LEU A 1 408 ? 28.470 -5.182 -1.166 1.00 18.67 408 LEU A CA 1
ATOM 2941 C C . LEU A 1 408 ? 28.921 -6.043 -2.333 1.00 19.92 408 LEU A C 1
ATOM 2942 O O . LEU A 1 408 ? 28.679 -5.711 -3.487 1.00 18.87 408 LEU A O 1
ATOM 2947 N N . ASN A 1 409 ? 29.562 -7.163 -2.019 1.00 20.85 409 ASN A N 1
ATOM 2948 C CA . ASN A 1 409 ? 30.052 -8.082 -3.036 1.00 21.41 409 ASN A CA 1
ATOM 2949 C C . ASN A 1 409 ? 29.961 -9.494 -2.482 1.00 22.15 409 ASN A C 1
ATOM 2950 O O . ASN A 1 409 ? 30.369 -9.752 -1.350 1.00 23.90 409 ASN A O 1
ATOM 2955 N N . VAL A 1 410 ? 29.425 -10.411 -3.278 1.00 22.55 410 VAL A N 1
ATOM 2956 C CA . VAL A 1 410 ? 29.280 -11.793 -2.839 1.00 23.79 410 VAL A CA 1
ATOM 2957 C C . VAL A 1 410 ? 30.609 -12.481 -2.521 1.00 23.73 410 VAL A C 1
ATOM 2958 O O . VAL A 1 410 ? 30.646 -13.418 -1.724 1.00 23.38 410 VAL A O 1
ATOM 2962 N N . ASP A 1 411 ? 31.692 -12.012 -3.137 1.00 24.52 411 ASP A N 1
ATOM 2963 C CA . ASP A 1 411 ? 33.017 -12.602 -2.925 1.00 25.62 411 ASP A CA 1
ATOM 2964 C C . ASP A 1 411 ? 33.716 -12.127 -1.650 1.00 24.78 411 ASP A C 1
ATOM 2965 O O . ASP A 1 411 ? 34.808 -12.599 -1.326 1.00 25.64 411 ASP A O 1
ATOM 2970 N N . LYS A 1 412 ? 33.099 -11.199 -0.928 1.00 24.15 412 LYS A N 1
ATOM 2971 C CA . LYS A 1 412 ? 33.720 -10.658 0.277 1.00 22.13 412 LYS A CA 1
ATOM 2972 C C . LYS A 1 412 ? 33.110 -11.122 1.593 1.00 21.87 412 LYS A C 1
ATOM 2973 O O . LYS A 1 412 ? 33.587 -10.742 2.665 1.00 20.29 412 LYS A O 1
ATOM 2987 N N . VAL A 1 414 ? 32.131 -12.994 4.930 1.00 20.11 414 VAL A N 1
ATOM 2988 C CA . VAL A 1 414 ? 32.815 -13.732 5.980 1.00 20.09 414 VAL A CA 1
ATOM 2989 C C . VAL A 1 414 ? 31.680 -14.488 6.647 1.00 20.47 414 VAL A C 1
ATOM 2990 O O . VAL A 1 414 ? 30.694 -13.886 7.085 1.00 21.04 414 VAL A O 1
ATOM 2994 N N . ILE A 1 415 ? 31.803 -15.805 6.713 1.00 18.74 415 ILE A N 1
ATOM 2995 C CA . ILE A 1 415 ? 30.749 -16.610 7.295 1.00 18.90 415 ILE A CA 1
ATOM 2996 C C . ILE A 1 415 ? 31.172 -17.357 8.551 1.00 19.92 415 ILE A C 1
ATOM 2997 O O . ILE A 1 415 ? 32.258 -17.927 8.622 1.00 18.59 415 ILE A O 1
ATOM 3002 N N . VAL A 1 416 ? 30.295 -17.342 9.546 1.00 20.36 416 VAL A N 1
ATOM 3003 C CA . VAL A 1 416 ? 30.561 -18.021 10.799 1.00 20.86 416 VAL A CA 1
ATOM 3004 C C . VAL A 1 416 ? 29.299 -18.710 11.282 1.00 21.58 416 VAL A C 1
ATOM 3005 O O . VAL A 1 416 ? 28.257 -18.073 11.456 1.00 23.91 416 VAL A O 1
ATOM 3009 N N . SER A 1 417 ? 29.396 -20.017 11.488 1.00 20.01 417 SER A N 1
ATOM 3010 C CA . SER A 1 417 ? 28.272 -20.801 11.969 1.00 19.31 417 SER A CA 1
ATOM 3011 C C . SER A 1 417 ? 28.631 -21.445 13.302 1.00 19.10 417 SER A C 1
ATOM 3012 O O . SER A 1 417 ? 29.795 -21.740 13.566 1.00 20.53 417 SER A O 1
ATOM 3015 N N . ALA A 1 418 ? 27.627 -21.644 14.144 1.00 18.08 418 ALA A N 1
ATOM 3016 C CA . ALA A 1 418 ? 27.831 -22.271 15.441 1.00 17.31 418 ALA A CA 1
ATOM 3017 C C . ALA A 1 418 ? 26.742 -23.312 15.598 1.00 17.16 418 ALA A C 1
ATOM 3018 O O . ALA A 1 418 ? 25.550 -22.992 15.582 1.00 17.42 418 ALA A O 1
ATOM 3020 N N . GLY A 1 419 ? 27.157 -24.563 15.736 1.00 18.24 419 GLY A N 1
ATOM 3021 C CA . GLY A 1 419 ? 26.210 -25.647 15.887 1.00 18.13 419 GLY A CA 1
ATOM 3022 C C . GLY A 1 419 ? 26.947 -26.969 15.841 1.00 16.86 419 GLY A C 1
ATOM 3023 O O . GLY A 1 419 ? 28.176 -26.986 15.813 1.00 18.58 419 GLY A O 1
ATOM 3024 N N . PRO A 1 420 ? 26.227 -28.096 15.831 1.00 17.46 420 PRO A N 1
ATOM 3025 C CA . PRO A 1 420 ? 26.848 -29.422 15.787 1.00 18.25 420 PRO A CA 1
ATOM 3026 C C . PRO A 1 420 ? 27.151 -29.852 14.359 1.00 19.34 420 PRO A C 1
ATOM 3027 O O . PRO A 1 420 ? 26.525 -29.363 13.413 1.00 18.24 420 PRO A O 1
ATOM 3031 N N . THR A 1 421 ? 28.100 -30.770 14.205 1.00 19.82 421 THR A N 1
ATOM 3032 C CA . THR A 1 421 ? 28.443 -31.284 12.884 1.00 22.36 421 THR A CA 1
ATOM 3033 C C . THR A 1 421 ? 27.610 -32.541 12.695 1.00 21.88 421 THR A C 1
ATOM 3034 O O . THR A 1 421 ? 27.905 -33.577 13.281 1.00 22.28 421 THR A O 1
ATOM 3038 N N . VAL A 1 422 ? 26.558 -32.438 11.887 1.00 22.01 422 VAL A N 1
ATOM 3039 C CA . VAL A 1 422 ? 25.658 -33.566 11.659 1.00 21.92 422 VAL A CA 1
ATOM 3040 C C . VAL A 1 422 ? 25.359 -33.832 10.189 1.00 22.70 422 VAL A C 1
ATOM 3041 O O . VAL A 1 422 ? 25.553 -32.965 9.336 1.00 21.41 422 VAL A O 1
ATOM 3045 N N . ALA A 1 423 ? 24.872 -35.038 9.906 1.00 24.16 423 ALA A N 1
ATOM 3046 C CA . ALA A 1 423 ? 24.528 -35.438 8.546 1.00 26.79 423 ALA A CA 1
ATOM 3047 C C . ALA A 1 423 ? 23.425 -34.542 7.985 1.00 28.72 423 ALA A C 1
ATOM 3048 O O . ALA A 1 423 ? 22.431 -34.267 8.660 1.00 30.02 423 ALA A O 1
ATOM 3050 N N . GLN A 1 424 ? 23.608 -34.098 6.745 1.00 30.79 424 GLN A N 1
ATOM 3051 C CA . GLN A 1 424 ? 22.652 -33.224 6.065 1.00 35.02 424 GLN A CA 1
ATOM 3052 C C . GLN A 1 424 ? 21.457 -34.026 5.555 1.00 35.61 424 GLN A C 1
ATOM 3053 O O . GLN A 1 424 ? 21.634 -35.043 4.898 1.00 35.66 424 GLN A O 1
ATOM 3059 N N . LYS A 1 425 ? 20.242 -33.564 5.836 1.00 38.40 425 LYS A N 1
ATOM 3060 C CA . LYS A 1 425 ? 19.049 -34.286 5.394 1.00 40.09 425 LYS A CA 1
ATOM 3061 C C . LYS A 1 425 ? 18.336 -33.748 4.142 1.00 41.23 425 LYS A C 1
ATOM 3062 O O . LYS A 1 425 ? 17.208 -34.154 3.849 1.00 40.54 425 LYS A O 1
ATOM 3068 N N . PRO A 1 426 ? 18.966 -32.827 3.390 1.00 41.80 426 PRO A N 1
ATOM 3069 C CA . PRO A 1 426 ? 18.252 -32.343 2.200 1.00 42.54 426 PRO A CA 1
ATOM 3070 C C . PRO A 1 426 ? 18.094 -33.417 1.127 1.00 43.29 426 PRO A C 1
ATOM 3071 O O . PRO A 1 426 ? 18.411 -34.588 1.420 1.00 43.23 426 PRO A O 1
ATOM 3075 N N . LEU B 1 12 ? -0.938 5.463 53.777 1.00 20.07 12 LEU B N 1
ATOM 3076 C CA . LEU B 1 12 ? -1.821 6.202 52.831 1.00 20.07 12 LEU B CA 1
ATOM 3077 C C . LEU B 1 12 ? -3.275 5.792 53.007 1.00 20.07 12 LEU B C 1
ATOM 3078 O O . LEU B 1 12 ? -3.581 4.789 53.666 1.00 20.07 12 LEU B O 1
ATOM 3083 N N . ASN B 1 13 ? -4.166 6.572 52.410 1.00 25.08 13 ASN B N 1
ATOM 3084 C CA . ASN B 1 13 ? -5.599 6.342 52.513 1.00 26.38 13 ASN B CA 1
ATOM 3085 C C . ASN B 1 13 ? -6.178 5.582 51.316 1.00 24.67 13 ASN B C 1
ATOM 3086 O O . ASN B 1 13 ? -6.685 6.181 50.372 1.00 25.70 13 ASN B O 1
ATOM 3091 N N . VAL B 1 14 ? -6.111 4.257 51.371 1.00 23.22 14 VAL B N 1
ATOM 3092 C CA . VAL B 1 14 ? -6.617 3.425 50.284 1.00 22.45 14 VAL B CA 1
ATOM 3093 C C . VAL B 1 14 ? -8.139 3.354 50.263 1.00 22.10 14 VAL B C 1
ATOM 3094 O O . VAL B 1 14 ? -8.769 2.896 51.215 1.00 23.11 14 VAL B O 1
ATOM 3098 N N . GLN B 1 15 ? -8.718 3.809 49.159 1.00 20.86 15 GLN B N 1
ATOM 3099 C CA . GLN B 1 15 ? -10.162 3.810 48.981 1.00 19.87 15 GLN B CA 1
ATOM 3100 C C . GLN B 1 15 ? -10.582 2.678 48.051 1.00 19.62 15 GLN B C 1
ATOM 3101 O O . GLN B 1 15 ? -9.891 2.367 47.086 1.00 19.31 15 GLN B O 1
ATOM 3107 N N . THR B 1 16 ? -11.725 2.070 48.328 1.00 18.17 16 THR B N 1
ATOM 3108 C CA . THR B 1 16 ? -12.171 0.963 47.502 1.00 18.09 16 THR B CA 1
ATOM 3109 C C . THR B 1 16 ? -13.686 0.961 47.323 1.00 18.21 16 THR B C 1
ATOM 3110 O O . THR B 1 16 ? -14.435 1.476 48.162 1.00 16.96 16 THR B O 1
ATOM 3114 N N . TRP B 1 17 ? -14.125 0.397 46.205 1.00 15.59 17 TRP B N 1
ATOM 3115 C CA . TRP B 1 17 ? -15.540 0.299 45.884 1.00 16.02 17 TRP B CA 1
ATOM 3116 C C . TRP B 1 17 ? -15.657 -0.614 44.671 1.00 15.87 17 TRP B C 1
ATOM 3117 O O . TRP B 1 17 ? -14.647 -1.117 44.177 1.00 15.27 17 TRP B O 1
ATOM 3128 N N . SER B 1 18 ? -16.878 -0.843 44.204 1.00 15.29 18 SER B N 1
ATOM 3129 C CA . SER B 1 18 ? -17.095 -1.691 43.037 1.00 17.13 18 SER B CA 1
ATOM 3130 C C . SER B 1 18 ? -17.943 -0.940 42.022 1.00 14.88 18 SER B C 1
ATOM 3131 O O . SER B 1 18 ? -18.694 -0.035 42.385 1.00 16.71 18 SER B O 1
ATOM 3134 N N . THR B 1 19 ? -17.813 -1.297 40.748 1.00 13.38 19 THR B N 1
ATOM 3135 C CA . THR B 1 19 ? -18.593 -0.642 39.706 1.00 11.42 19 THR B CA 1
ATOM 3136 C C . THR B 1 19 ? -19.884 -1.429 39.523 1.00 11.79 19 THR B C 1
ATOM 3137 O O . THR B 1 19 ? -20.040 -2.506 40.102 1.00 10.02 19 THR B O 1
ATOM 3141 N N . ALA B 1 20 ? -20.796 -0.899 38.715 1.00 11.10 20 ALA B N 1
ATOM 3142 C CA . ALA B 1 20 ? -22.069 -1.566 38.453 1.00 12.23 20 ALA B CA 1
ATOM 3143 C C . ALA B 1 20 ? -21.857 -2.923 37.783 1.00 13.63 20 ALA B C 1
ATOM 3144 O O . ALA B 1 20 ? -22.628 -3.855 38.005 1.00 14.14 20 ALA B O 1
ATOM 3146 N N . GLU B 1 21 ? -20.804 -3.036 36.975 1.00 15.48 21 GLU B N 1
ATOM 3147 C CA . GLU B 1 21 ? -20.505 -4.286 36.269 1.00 17.67 21 GLU B CA 1
ATOM 3148 C C . GLU B 1 21 ? -19.798 -5.331 37.128 1.00 17.13 21 GLU B C 1
ATOM 3149 O O . GLU B 1 21 ? -19.575 -6.459 36.685 1.00 17.75 21 GLU B O 1
ATOM 3155 N N . GLY B 1 22 ? -19.435 -4.955 38.351 1.00 16.68 22 GLY B N 1
ATOM 3156 C CA . GLY B 1 22 ? -18.789 -5.900 39.241 1.00 15.05 22 GLY B CA 1
ATOM 3157 C C . GLY B 1 22 ? -17.286 -5.778 39.381 1.00 14.10 22 GLY B C 1
ATOM 3158 O O . GLY B 1 22 ? -16.660 -6.649 39.977 1.00 13.20 22 GLY B O 1
ATOM 3159 N N . ALA B 1 23 ? -16.688 -4.721 38.844 1.00 11.47 23 ALA B N 1
ATOM 3160 C CA . ALA B 1 23 ? -15.242 -4.579 38.970 1.00 12.05 23 ALA B CA 1
ATOM 3161 C C . ALA B 1 23 ? -14.860 -4.104 40.371 1.00 11.52 23 ALA B C 1
ATOM 3162 O O . ALA B 1 23 ? -15.573 -3.309 40.990 1.00 10.06 23 ALA B O 1
ATOM 3164 N N . LYS B 1 24 ? -13.733 -4.615 40.857 1.00 11.80 24 LYS B N 1
ATOM 3165 C CA . LYS B 1 24 ? -13.183 -4.256 42.163 1.00 13.36 24 LYS B CA 1
ATOM 3166 C C . LYS B 1 24 ? -12.288 -3.037 41.933 1.00 12.14 24 LYS B C 1
ATOM 3167 O O . LYS B 1 24 ? -11.376 -3.095 41.108 1.00 13.91 24 LYS B O 1
ATOM 3173 N N . VAL B 1 25 ? -12.528 -1.951 42.661 1.00 9.85 25 VAL B N 1
ATOM 3174 C CA . VAL B 1 25 ? -11.708 -0.751 42.495 1.00 10.29 25 VAL B CA 1
ATOM 3175 C C . VAL B 1 25 ? -10.959 -0.365 43.773 1.00 12.20 25 VAL B C 1
ATOM 3176 O O . VAL B 1 25 ? -11.524 -0.376 44.872 1.00 13.53 25 VAL B O 1
ATOM 3180 N N . LEU B 1 26 ? -9.677 -0.046 43.615 1.00 10.69 26 LEU B N 1
ATOM 3181 C CA . LEU B 1 26 ? -8.834 0.403 44.726 1.00 12.42 26 LEU B CA 1
ATOM 3182 C C . LEU B 1 26 ? -8.175 1.674 44.212 1.00 13.05 26 LEU B C 1
ATOM 3183 O O . LEU B 1 26 ? -7.714 1.709 43.077 1.00 12.01 26 LEU B O 1
ATOM 3188 N N . PHE B 1 27 ? -8.125 2.701 45.050 1.00 11.27 27 PHE B N 1
ATOM 3189 C CA . PHE B 1 27 ? -7.578 3.987 44.649 1.00 12.14 27 PHE B CA 1
ATOM 3190 C C . PHE B 1 27 ? -6.814 4.698 45.752 1.00 14.34 27 PHE B C 1
ATOM 3191 O O . PHE B 1 27 ? -7.202 4.663 46.926 1.00 13.13 27 PHE B O 1
ATOM 3199 N N . VAL B 1 28 ? -5.725 5.349 45.358 1.00 12.26 28 VAL B N 1
ATOM 3200 C CA . VAL B 1 28 ? -4.910 6.123 46.277 1.00 11.36 28 VAL B CA 1
ATOM 3201 C C . VAL B 1 28 ? -4.639 7.463 45.623 1.00 11.88 28 VAL B C 1
ATOM 3202 O O . VAL B 1 28 ? -4.104 7.528 44.513 1.00 9.79 28 VAL B O 1
ATOM 3206 N N . GLU B 1 29 ? -5.022 8.532 46.309 1.00 13.34 29 GLU B N 1
ATOM 3207 C CA . GLU B 1 29 ? -4.805 9.876 45.807 1.00 14.85 29 GLU B CA 1
ATOM 3208 C C . GLU B 1 29 ? -3.380 10.306 46.121 1.00 15.15 29 GLU B C 1
ATOM 3209 O O . GLU B 1 29 ? -2.934 10.225 47.262 1.00 13.98 29 GLU B O 1
ATOM 3215 N N . ALA B 1 30 ? -2.671 10.751 45.089 1.00 15.35 30 ALA B N 1
ATOM 3216 C CA . ALA B 1 30 ? -1.292 11.212 45.217 1.00 14.92 30 ALA B CA 1
ATOM 3217 C C . ALA B 1 30 ? -1.165 12.393 44.266 1.00 14.95 30 ALA B C 1
ATOM 3218 O O . ALA B 1 30 ? -1.172 12.213 43.051 1.00 14.35 30 ALA B O 1
ATOM 3220 N N . ARG B 1 31 ? -1.041 13.592 44.829 1.00 16.02 31 ARG B N 1
ATOM 3221 C CA . ARG B 1 31 ? -0.964 14.826 44.054 1.00 17.14 31 ARG B CA 1
ATOM 3222 C C . ARG B 1 31 ? 0.435 15.362 43.765 1.00 17.46 31 ARG B C 1
ATOM 3223 O O . ARG B 1 31 ? 0.566 16.431 43.176 1.00 18.11 31 ARG B O 1
ATOM 3231 N N . GLU B 1 32 ? 1.471 14.635 44.168 1.00 18.62 32 GLU B N 1
ATOM 3232 C CA . GLU B 1 32 ? 2.844 15.096 43.964 1.00 20.32 32 GLU B CA 1
ATOM 3233 C C . GLU B 1 32 ? 3.214 15.334 42.499 1.00 19.27 32 GLU B C 1
ATOM 3234 O O . GLU B 1 32 ? 3.924 16.288 42.177 1.00 19.69 32 GLU B O 1
ATOM 3240 N N . LEU B 1 33 ? 2.732 14.470 41.613 1.00 16.71 33 LEU B N 1
ATOM 3241 C CA . LEU B 1 33 ? 3.028 14.597 40.190 1.00 15.49 33 LEU B CA 1
ATOM 3242 C C . LEU B 1 33 ? 1.749 14.681 39.362 1.00 15.20 33 LEU B C 1
ATOM 3243 O O . LEU B 1 33 ? 0.746 14.028 39.670 1.00 13.31 33 LEU B O 1
ATOM 3248 N N . PRO B 1 34 ? 1.769 15.488 38.290 1.00 14.21 34 PRO B N 1
ATOM 3249 C CA . PRO B 1 34 ? 0.598 15.646 37.426 1.00 13.46 34 PRO B CA 1
ATOM 3250 C C . PRO B 1 34 ? 0.406 14.439 36.509 1.00 14.30 34 PRO B C 1
ATOM 3251 O O . PRO B 1 34 ? 0.313 14.587 35.291 1.00 13.15 34 PRO B O 1
ATOM 3263 N N . PHE B 1 36 ? -0.888 9.857 36.615 1.00 12.26 36 PHE B N 1
ATOM 3264 C CA . PHE B 1 36 ? -1.547 8.776 37.331 1.00 11.60 36 PHE B CA 1
ATOM 3265 C C . PHE B 1 36 ? -1.276 7.437 36.658 1.00 10.47 36 PHE B C 1
ATOM 3266 O O . PHE B 1 36 ? -0.916 7.372 35.473 1.00 8.62 36 PHE B O 1
ATOM 3274 N N . ASP B 1 37 ? -1.418 6.372 37.440 1.00 9.52 37 ASP B N 1
ATOM 3275 C CA . ASP B 1 37 ? -1.221 5.019 36.953 1.00 10.88 37 ASP B CA 1
ATOM 3276 C C . ASP B 1 37 ? -2.522 4.257 37.138 1.00 11.53 37 ASP B C 1
ATOM 3277 O O . ASP B 1 37 ? -3.128 4.295 38.214 1.00 10.18 37 ASP B O 1
ATOM 3282 N N . LEU B 1 38 ? -2.956 3.598 36.069 1.00 10.19 38 LEU B N 1
ATOM 3283 C CA . LEU B 1 38 ? -4.175 2.791 36.059 1.00 10.81 38 LEU B CA 1
ATOM 3284 C C . LEU B 1 38 ? -3.723 1.374 35.715 1.00 10.30 38 LEU B C 1
ATOM 3285 O O . LEU B 1 38 ? -3.055 1.148 34.707 1.00 10.54 38 LEU B O 1
ATOM 3290 N N . ARG B 1 39 ? -4.056 0.416 36.563 1.00 10.08 39 ARG B N 1
ATOM 3291 C CA . ARG B 1 39 ? -3.641 -0.952 36.312 1.00 10.60 39 ARG B CA 1
ATOM 3292 C C . ARG B 1 39 ? -4.846 -1.875 36.408 1.00 11.37 39 ARG B C 1
ATOM 3293 O O . ARG B 1 39 ? -5.593 -1.827 37.380 1.00 10.92 39 ARG B O 1
ATOM 3301 N N . LEU B 1 40 ? -5.051 -2.695 35.387 1.00 11.05 40 LEU B N 1
ATOM 3302 C CA . LEU B 1 40 ? -6.171 -3.625 35.415 1.00 12.12 40 LEU B CA 1
ATOM 3303 C C . LEU B 1 40 ? -5.592 -5.029 35.565 1.00 11.63 40 LEU B C 1
ATOM 3304 O O . LEU B 1 40 ? -4.725 -5.437 34.795 1.00 11.45 40 LEU B O 1
ATOM 3309 N N . ILE B 1 41 ? -6.063 -5.756 36.571 1.00 11.49 41 ILE B N 1
ATOM 3310 C CA . ILE B 1 41 ? -5.600 -7.112 36.802 1.00 10.39 41 ILE B CA 1
ATOM 3311 C C . ILE B 1 41 ? -6.779 -8.060 36.570 1.00 11.78 41 ILE B C 1
ATOM 3312 O O . ILE B 1 41 ? -7.806 -7.968 37.250 1.00 11.99 41 ILE B O 1
ATOM 3317 N N . PHE B 1 42 ? -6.627 -8.960 35.600 1.00 9.57 42 PHE B N 1
ATOM 3318 C CA . PHE B 1 42 ? -7.669 -9.929 35.258 1.00 10.47 42 PHE B CA 1
ATOM 3319 C C . PHE B 1 42 ? -7.265 -11.333 35.700 1.00 8.94 42 PHE B C 1
ATOM 3320 O O . PHE B 1 42 ? -6.081 -11.664 35.732 1.00 9.02 42 PHE B O 1
ATOM 3328 N N . ALA B 1 43 ? -8.251 -12.155 36.043 1.00 10.89 43 ALA B N 1
ATOM 3329 C CA . ALA B 1 43 ? -7.976 -13.541 36.400 1.00 10.43 43 ALA B CA 1
ATOM 3330 C C . ALA B 1 43 ? -7.965 -14.205 35.022 1.00 11.27 43 ALA B C 1
ATOM 3331 O O . ALA B 1 43 ? -8.868 -14.977 34.667 1.00 14.05 43 ALA B O 1
ATOM 3333 N N . ALA B 1 44 ? -6.947 -13.862 34.240 1.00 10.85 44 ALA B N 1
ATOM 3334 C CA . ALA B 1 44 ? -6.799 -14.370 32.887 1.00 11.63 44 ALA B CA 1
ATOM 3335 C C . ALA B 1 44 ? -5.373 -14.822 32.591 1.00 11.48 44 ALA B C 1
ATOM 3336 O O . ALA B 1 44 ? -4.848 -14.583 31.500 1.00 11.41 44 ALA B O 1
ATOM 3338 N N . GLY B 1 45 ? -4.753 -15.452 33.578 1.00 9.79 45 GLY B N 1
ATOM 3339 C CA . GLY B 1 45 ? -3.413 -15.980 33.405 1.00 10.58 45 GLY B CA 1
ATOM 3340 C C . GLY B 1 45 ? -3.504 -17.334 32.711 1.00 10.17 45 GLY B C 1
ATOM 3341 O O . GLY B 1 45 ? -4.601 -17.801 32.382 1.00 8.14 45 GLY B O 1
ATOM 3342 N N . SER B 1 46 ? -2.361 -17.975 32.492 1.00 8.70 46 SER B N 1
ATOM 3343 C CA . SER B 1 46 ? -2.335 -19.276 31.820 1.00 8.84 46 SER B CA 1
ATOM 3344 C C . SER B 1 46 ? -3.065 -20.379 32.584 1.00 8.67 46 SER B C 1
ATOM 3345 O O . SER B 1 46 ? -3.406 -21.414 32.013 1.00 6.26 46 SER B O 1
ATOM 3348 N N . SER B 1 47 ? -3.310 -20.163 33.872 1.00 8.42 47 SER B N 1
ATOM 3349 C CA . SER B 1 47 ? -4.032 -21.150 34.671 1.00 9.54 47 SER B CA 1
ATOM 3350 C C . SER B 1 47 ? -5.452 -21.308 34.120 1.00 9.99 47 SER B C 1
ATOM 3351 O O . SER B 1 47 ? -6.123 -22.289 34.405 1.00 9.40 47 SER B O 1
ATOM 3354 N N . GLN B 1 48 ? -5.905 -20.336 33.331 1.00 10.57 48 GLN B N 1
ATOM 3355 C CA . GLN B 1 48 ? -7.243 -20.396 32.742 1.00 12.65 48 GLN B CA 1
ATOM 3356 C C . GLN B 1 48 ? -7.213 -20.957 31.317 1.00 14.65 48 GLN B C 1
ATOM 3357 O O . GLN B 1 48 ? -8.244 -21.013 30.648 1.00 14.51 48 GLN B O 1
ATOM 3363 N N . ASP B 1 49 ? -6.033 -21.380 30.865 1.00 14.44 49 ASP B N 1
ATOM 3364 C CA . ASP B 1 49 ? -5.845 -21.913 29.513 1.00 16.28 49 ASP B CA 1
ATOM 3365 C C . ASP B 1 49 ? -6.719 -23.103 29.130 1.00 17.92 49 ASP B C 1
ATOM 3366 O O . ASP B 1 49 ? -7.071 -23.271 27.959 1.00 17.00 49 ASP B O 1
ATOM 3371 N N . GLY B 1 50 ? -7.052 -23.940 30.104 1.00 16.84 50 GLY B N 1
ATOM 3372 C CA . GLY B 1 50 ? -7.860 -25.098 29.790 1.00 19.07 50 GLY B CA 1
ATOM 3373 C C . GLY B 1 50 ? -7.139 -25.974 28.782 1.00 19.89 50 GLY B C 1
ATOM 3374 O O . GLY B 1 50 ? -5.955 -26.268 28.937 1.00 19.76 50 GLY B O 1
ATOM 3375 N N . ASN B 1 51 ? -7.847 -26.361 27.728 1.00 21.15 51 ASN B N 1
ATOM 3376 C CA . ASN B 1 51 ? -7.303 -27.230 26.688 1.00 22.10 51 ASN B CA 1
ATOM 3377 C C . ASN B 1 51 ? -6.495 -26.524 25.597 1.00 21.57 51 ASN B C 1
ATOM 3378 O O . ASN B 1 51 ? -6.078 -27.162 24.627 1.00 20.10 51 ASN B O 1
ATOM 3383 N N . ALA B 1 52 ? -6.275 -25.220 25.741 1.00 21.06 52 ALA B N 1
ATOM 3384 C CA . ALA B 1 52 ? -5.519 -24.477 24.735 1.00 20.63 52 ALA B CA 1
ATOM 3385 C C . ALA B 1 52 ? -4.320 -23.736 25.335 1.00 20.12 52 ALA B C 1
ATOM 3386 O O . ALA B 1 52 ? -4.327 -22.508 25.459 1.00 19.96 52 ALA B O 1
ATOM 3388 N N . PRO B 1 53 ? -3.263 -24.479 25.702 1.00 20.01 53 PRO B N 1
ATOM 3389 C CA . PRO B 1 53 ? -2.059 -23.880 26.290 1.00 18.58 53 PRO B CA 1
ATOM 3390 C C . PRO B 1 53 ? -1.54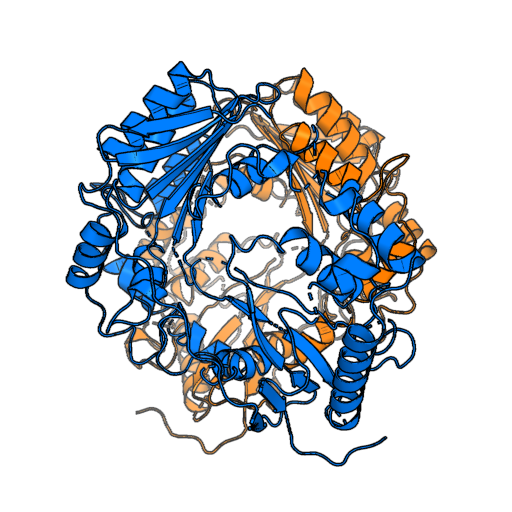0 -22.708 25.462 1.00 17.26 53 PRO B C 1
ATOM 3391 O O . PRO B 1 53 ? -1.279 -22.852 24.266 1.00 17.11 53 PRO B O 1
ATOM 3395 N N . GLY B 1 54 ? -1.412 -21.550 26.104 1.00 15.77 54 GLY B N 1
ATOM 3396 C CA . GLY B 1 54 ? -0.908 -20.373 25.420 1.00 10.41 54 GLY B CA 1
ATOM 3397 C C . GLY B 1 54 ? -1.954 -19.351 25.030 1.00 9.98 54 GLY B C 1
ATOM 3398 O O . GLY B 1 54 ? -1.607 -18.206 24.734 1.00 9.68 54 GLY B O 1
ATOM 3399 N N . VAL B 1 55 ? -3.230 -19.736 25.038 1.00 10.37 55 VAL B N 1
ATOM 3400 C CA . VAL B 1 55 ? -4.293 -18.810 24.649 1.00 10.04 55 VAL B CA 1
ATOM 3401 C C . VAL B 1 55 ? -4.394 -17.537 25.513 1.00 9.41 55 VAL B C 1
ATOM 3402 O O . VAL B 1 55 ? -4.719 -16.463 25.002 1.00 11.35 55 VAL B O 1
ATOM 3406 N N . ALA B 1 56 ? -4.112 -17.642 26.806 1.00 8.19 56 ALA B N 1
ATOM 3407 C CA . ALA B 1 56 ? -4.177 -16.468 27.678 1.00 8.77 56 ALA B CA 1
ATOM 3408 C C . ALA B 1 56 ? -3.091 -15.457 27.309 1.00 10.10 56 ALA B C 1
ATOM 3409 O O . ALA B 1 56 ? -3.338 -14.256 27.229 1.00 8.08 56 ALA B O 1
ATOM 3411 N N . LEU B 1 57 ? -1.880 -15.951 27.085 1.00 8.31 57 LEU B N 1
ATOM 3412 C CA . LEU B 1 57 ? -0.761 -15.088 26.742 1.00 11.34 57 LEU B CA 1
ATOM 3413 C C . LEU B 1 57 ? -0.967 -14.452 25.370 1.00 9.97 57 LEU B C 1
ATOM 3414 O O . LEU B 1 57 ? -0.712 -13.264 25.168 1.00 10.44 57 LEU B O 1
ATOM 3419 N N . LEU B 1 58 ? -1.443 -15.253 24.429 1.00 10.78 58 LEU B N 1
ATOM 3420 C CA . LEU B 1 58 ? -1.694 -14.771 23.082 1.00 12.55 58 LEU B CA 1
ATOM 3421 C C . LEU B 1 58 ? -2.776 -13.684 23.111 1.00 13.02 58 LEU B C 1
ATOM 3422 O O . LEU B 1 58 ? -2.630 -12.632 22.485 1.00 13.54 58 LEU B O 1
ATOM 3427 N N . THR B 1 59 ? -3.853 -13.928 23.855 1.00 10.94 59 THR B N 1
ATOM 3428 C CA . THR B 1 59 ? -4.929 -12.944 23.953 1.00 10.57 59 THR B CA 1
ATOM 3429 C C . THR B 1 59 ? -4.410 -11.616 24.524 1.00 10.50 59 THR B C 1
ATOM 3430 O O . THR B 1 59 ? -4.721 -10.544 24.003 1.00 9.97 59 THR B O 1
ATOM 3434 N N . ASN B 1 60 ? -3.607 -11.693 25.580 1.00 10.02 60 ASN B N 1
ATOM 3435 C CA . ASN B 1 60 ? -3.056 -10.500 26.214 1.00 10.26 60 ASN B CA 1
ATOM 3436 C C . ASN B 1 60 ? -2.113 -9.730 25.293 1.00 11.12 60 ASN B C 1
ATOM 3437 O O . ASN B 1 60 ? -2.127 -8.500 25.261 1.00 11.61 60 ASN B O 1
ATOM 3442 N N . ALA B 1 61 ? -1.294 -10.457 24.544 1.00 9.98 61 ALA B N 1
ATOM 3443 C CA . ALA B 1 61 ? -0.341 -9.824 23.649 1.00 12.10 61 ALA B CA 1
ATOM 3444 C C . ALA B 1 61 ? -1.030 -9.148 22.474 1.00 13.05 61 ALA B C 1
ATOM 3445 O O . ALA B 1 61 ? -0.515 -8.180 21.924 1.00 14.08 61 ALA B O 1
ATOM 3455 N N . LEU B 1 63 ? -4.018 -7.593 22.521 1.00 9.41 63 LEU B N 1
ATOM 3456 C CA . LEU B 1 63 ? -4.874 -6.459 22.870 1.00 11.64 63 LEU B CA 1
ATOM 3457 C C . LEU B 1 63 ? -4.571 -5.174 22.098 1.00 13.39 63 LEU B C 1
ATOM 3458 O O . LEU B 1 63 ? -5.470 -4.581 21.494 1.00 14.04 63 LEU B O 1
ATOM 3463 N N . ASN B 1 64 ? -3.310 -4.751 22.104 1.00 11.25 64 ASN B N 1
ATOM 3464 C CA . ASN B 1 64 ? -2.952 -3.508 21.438 1.00 11.28 64 ASN B CA 1
ATOM 3465 C C . ASN B 1 64 ? -2.508 -3.634 19.982 1.00 11.40 64 ASN B C 1
ATOM 3466 O O . ASN B 1 64 ? -1.842 -2.740 19.457 1.00 10.70 64 ASN B O 1
ATOM 3471 N N . GLU B 1 65 ? -2.875 -4.733 19.330 1.00 12.73 65 GLU B N 1
ATOM 3472 C CA . GLU B 1 65 ? -2.515 -4.934 17.929 1.00 14.60 65 GLU B CA 1
ATOM 3473 C C . GLU B 1 65 ? -3.561 -4.333 16.989 1.00 16.92 65 GLU B C 1
ATOM 3474 O O . GLU B 1 65 ? -3.338 -4.230 15.782 1.00 17.01 65 GLU B O 1
ATOM 3480 N N . GLY B 1 66 ? -4.703 -3.935 17.541 1.00 17.22 66 GLY B N 1
ATOM 3481 C CA . GLY B 1 66 ? -5.737 -3.341 16.717 1.00 15.05 66 GLY B CA 1
ATOM 3482 C C . GLY B 1 66 ? -7.062 -3.075 17.405 1.00 15.54 66 GLY B C 1
ATOM 3483 O O . GLY B 1 66 ? -7.506 -3.834 18.265 1.00 13.79 66 GLY B O 1
ATOM 3484 N N . VAL B 1 67 ? -7.682 -1.965 17.036 1.00 15.05 67 VAL B N 1
ATOM 3485 C CA . VAL B 1 67 ? -8.993 -1.596 17.557 1.00 18.46 67 VAL B CA 1
ATOM 3486 C C . VAL B 1 67 ? -9.702 -0.957 16.369 1.00 18.79 67 VAL B C 1
ATOM 3487 O O . VAL B 1 67 ? -9.085 -0.745 15.330 1.00 18.52 67 VAL B O 1
ATOM 3491 N N . ALA B 1 68 ? -10.986 -0.658 16.508 1.00 20.17 68 ALA B N 1
ATOM 3492 C CA . ALA B 1 68 ? -11.729 -0.040 15.413 1.00 21.16 68 ALA B CA 1
ATOM 3493 C C . ALA B 1 68 ? -10.988 1.179 14.848 1.00 21.20 68 ALA B C 1
ATOM 3494 O O . ALA B 1 68 ? -10.706 2.132 15.573 1.00 21.91 68 ALA B O 1
ATOM 3496 N N . GLY B 1 69 ? -10.657 1.132 13.560 1.00 20.26 69 GLY B N 1
ATOM 3497 C CA . GLY B 1 69 ? -9.977 2.250 12.925 1.00 21.90 69 GLY B CA 1
ATOM 3498 C C . GLY B 1 69 ? -8.494 2.457 13.202 1.00 22.52 69 GLY B C 1
ATOM 3499 O O . GLY B 1 69 ? -7.907 3.415 12.699 1.00 24.93 69 GLY B O 1
ATOM 3500 N N . LYS B 1 70 ? -7.871 1.582 13.985 1.00 22.62 70 LYS B N 1
ATOM 3501 C CA . LYS B 1 70 ? -6.447 1.744 14.279 1.00 21.47 70 LYS B CA 1
ATOM 3502 C C . LYS B 1 70 ? -5.674 0.437 14.247 1.00 21.76 70 LYS B C 1
ATOM 3503 O O . LYS B 1 70 ? -6.047 -0.529 14.912 1.00 20.99 70 LYS B O 1
ATOM 3509 N N . ASP B 1 71 ? -4.595 0.413 13.471 1.00 21.56 71 ASP B N 1
ATOM 3510 C CA . ASP B 1 71 ? -3.742 -0.767 13.382 1.00 21.67 71 ASP B CA 1
ATOM 3511 C C . ASP B 1 71 ? -2.722 -0.688 14.523 1.00 19.90 71 ASP B C 1
ATOM 3512 O O . ASP B 1 71 ? -2.747 0.259 15.304 1.00 19.46 71 ASP B O 1
ATOM 3517 N N . VAL B 1 72 ? -1.827 -1.666 14.620 1.00 17.62 72 VAL B N 1
ATOM 3518 C CA . VAL B 1 72 ? -0.855 -1.688 15.709 1.00 17.45 72 VAL B CA 1
ATOM 3519 C C . VAL B 1 72 ? -0.007 -0.423 15.819 1.00 17.54 72 VAL B C 1
ATOM 3520 O O . VAL B 1 72 ? 0.240 0.073 16.921 1.00 15.58 72 VAL B O 1
ATOM 3524 N N . GLY B 1 73 ? 0.420 0.108 14.679 1.00 17.11 73 GLY B N 1
ATOM 3525 C CA . GLY B 1 73 ? 1.234 1.311 14.688 1.00 16.23 73 GLY B CA 1
ATOM 3526 C C . GLY B 1 73 ? 0.483 2.533 15.172 1.00 16.01 73 GLY B C 1
ATOM 3527 O O . GLY B 1 73 ? 1.003 3.313 15.972 1.00 15.23 73 GLY B O 1
ATOM 3528 N N . ALA B 1 74 ? -0.741 2.699 14.682 1.00 15.91 74 ALA B N 1
ATOM 3529 C CA . ALA B 1 74 ? -1.585 3.826 15.052 1.00 16.73 74 ALA B CA 1
ATOM 3530 C C . ALA B 1 74 ? -1.938 3.827 16.542 1.00 17.66 74 ALA B C 1
ATOM 3531 O O . ALA B 1 74 ? -2.109 4.885 17.145 1.00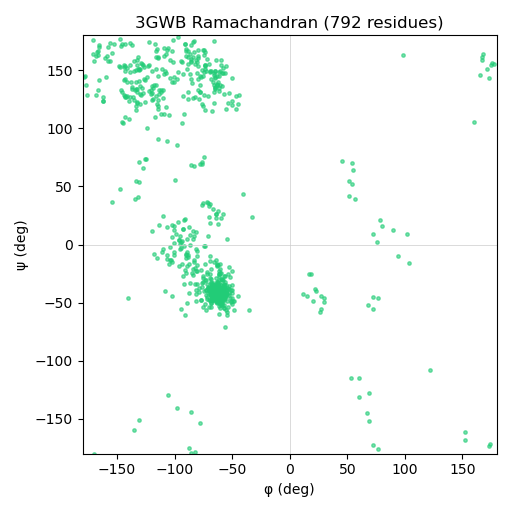 18.00 74 ALA B O 1
ATOM 3533 N N . ILE B 1 75 ? -2.059 2.646 17.140 1.00 16.88 75 ILE B N 1
ATOM 3534 C CA . ILE B 1 75 ? -2.388 2.589 18.557 1.00 15.29 75 ILE B CA 1
ATOM 3535 C C . ILE B 1 75 ? -1.199 3.068 19.384 1.00 15.50 75 ILE B C 1
ATOM 3536 O O . ILE B 1 75 ? -1.352 3.902 20.274 1.00 16.60 75 ILE B O 1
ATOM 3541 N N . ALA B 1 76 ? -0.014 2.556 19.074 1.00 15.00 76 ALA B N 1
ATOM 3542 C CA . ALA B 1 76 ? 1.192 2.940 19.801 1.00 17.05 76 ALA B CA 1
ATOM 3543 C C . ALA B 1 76 ? 1.431 4.439 19.645 1.00 17.33 76 ALA B C 1
ATOM 3544 O O . ALA B 1 76 ? 1.805 5.127 20.599 1.00 16.93 76 ALA B O 1
ATOM 3546 N N . GLN B 1 77 ? 1.199 4.939 18.436 1.00 17.41 77 GLN B N 1
ATOM 3547 C CA . GLN B 1 77 ? 1.384 6.354 18.152 1.00 20.42 77 GLN B CA 1
ATOM 3548 C C . GLN B 1 77 ? 0.339 7.155 18.926 1.00 18.68 77 GLN B C 1
ATOM 3549 O O . GLN B 1 77 ? 0.614 8.254 19.399 1.00 18.51 77 GLN B O 1
ATOM 3555 N N . GLY B 1 78 ? -0.858 6.590 19.060 1.00 18.41 78 GLY B N 1
ATOM 3556 C CA . GLY B 1 78 ? -1.912 7.267 19.794 1.00 17.52 78 GLY B CA 1
ATOM 3557 C C . GLY B 1 78 ? -1.510 7.533 21.235 1.00 17.61 78 GLY B C 1
ATOM 3558 O O . GLY B 1 78 ? -1.608 8.667 21.706 1.00 18.87 78 GLY B O 1
ATOM 3559 N N . PHE B 1 79 ? -1.061 6.495 21.941 1.00 15.42 79 PHE B N 1
ATOM 3560 C CA . PHE B 1 79 ? -0.638 6.655 23.333 1.00 17.30 79 PHE B CA 1
ATOM 3561 C C . PHE B 1 79 ? 0.570 7.586 23.441 1.00 17.41 79 PHE B C 1
ATOM 3562 O O . PHE B 1 79 ? 0.586 8.498 24.263 1.00 18.98 79 PHE B O 1
ATOM 3570 N N . GLU B 1 80 ? 1.583 7.349 22.616 1.00 18.98 80 GLU B N 1
ATOM 3571 C CA . GLU B 1 80 ? 2.789 8.177 22.633 1.00 21.07 80 GLU B CA 1
ATOM 3572 C C . GLU B 1 80 ? 2.474 9.660 22.455 1.00 19.19 80 GLU B C 1
ATOM 3573 O O . GLU B 1 80 ? 2.951 10.502 23.217 1.00 19.98 80 GLU B O 1
ATOM 3579 N N . GLY B 1 81 ? 1.663 9.971 21.453 1.00 19.11 81 GLY B N 1
ATOM 3580 C CA . GLY B 1 81 ? 1.302 11.356 21.195 1.00 19.56 81 GLY B CA 1
ATOM 3581 C C . GLY B 1 81 ? 0.564 12.033 22.336 1.00 19.76 81 GLY B C 1
ATOM 3582 O O . GLY B 1 81 ? 0.570 13.261 22.442 1.00 21.49 81 GLY B O 1
ATOM 3583 N N . LEU B 1 82 ? -0.072 11.239 23.194 1.00 17.05 82 LEU B N 1
ATOM 3584 C CA . LEU B 1 82 ? -0.815 11.779 24.329 1.00 16.69 82 LEU B CA 1
ATOM 3585 C C . LEU B 1 82 ? 0.030 11.792 25.598 1.00 15.94 82 LEU B C 1
ATOM 3586 O O . LEU B 1 82 ? -0.433 12.220 26.658 1.00 13.53 82 LEU B O 1
ATOM 3591 N N . GLY B 1 83 ? 1.272 11.327 25.481 1.00 15.53 83 GLY B N 1
ATOM 3592 C CA . GLY B 1 83 ? 2.170 11.288 26.621 1.00 17.85 83 GLY B CA 1
ATOM 3593 C C . GLY B 1 83 ? 1.910 10.097 27.527 1.00 17.29 83 GLY B C 1
ATOM 3594 O O . GLY B 1 83 ? 2.373 10.067 28.669 1.00 17.31 83 GLY B O 1
ATOM 3595 N N . ALA B 1 84 ? 1.180 9.113 27.011 1.00 16.04 84 ALA B N 1
ATOM 3596 C CA . ALA B 1 84 ? 0.832 7.927 27.783 1.00 14.64 84 ALA B CA 1
ATOM 3597 C C . ALA B 1 84 ? 1.690 6.712 27.454 1.00 15.42 84 ALA B C 1
ATOM 3598 O O . ALA B 1 84 ? 2.260 6.615 26.369 1.00 15.43 84 ALA B O 1
ATOM 3600 N N . ASP B 1 85 ? 1.765 5.787 28.408 1.00 14.73 85 ASP B N 1
ATOM 3601 C CA . ASP B 1 85 ? 2.538 4.559 28.264 1.00 17.23 85 ASP B CA 1
ATOM 3602 C C . ASP B 1 85 ? 1.617 3.371 28.534 1.00 16.54 85 ASP B C 1
ATOM 3603 O O . ASP B 1 85 ? 1.013 3.285 29.606 1.00 14.73 85 ASP B O 1
ATOM 3608 N N . PHE B 1 86 ? 1.508 2.464 27.568 1.00 13.79 86 PHE B N 1
ATOM 3609 C CA . PHE B 1 86 ? 0.660 1.284 27.719 1.00 14.14 86 PHE B CA 1
ATOM 3610 C C . PHE B 1 86 ? 1.536 0.088 28.075 1.00 14.31 86 PHE B C 1
ATOM 3611 O O . PHE B 1 86 ? 2.660 -0.029 27.598 1.00 11.99 86 PHE B O 1
ATOM 3619 N N . GLY B 1 87 ? 1.017 -0.797 28.920 1.00 14.31 87 GLY B N 1
ATOM 3620 C CA . GLY B 1 87 ? 1.767 -1.978 29.308 1.00 12.74 87 GLY B CA 1
ATOM 3621 C C . GLY B 1 87 ? 0.844 -3.175 29.445 1.00 11.60 87 GLY B C 1
ATOM 3622 O O . GLY B 1 87 ? -0.344 -3.019 29.719 1.00 11.08 87 GLY B O 1
ATOM 3623 N N . ASN B 1 88 ? 1.382 -4.373 29.254 1.00 11.92 88 ASN B N 1
ATOM 3624 C CA . ASN B 1 88 ? 0.572 -5.574 29.367 1.00 14.12 88 ASN B CA 1
ATOM 3625 C C . ASN B 1 88 ? 1.466 -6.733 29.776 1.00 12.93 88 ASN B C 1
ATOM 3626 O O . ASN B 1 88 ? 2.685 -6.601 29.826 1.00 17.10 88 ASN B O 1
ATOM 3631 N N . GLY B 1 89 ? 0.856 -7.866 30.073 1.00 11.89 89 GLY B N 1
ATOM 3632 C CA . GLY B 1 89 ? 1.631 -9.026 30.463 1.00 10.95 89 GLY B CA 1
ATOM 3633 C C . GLY B 1 89 ? 0.697 -10.111 30.943 1.00 10.66 89 GLY B C 1
ATOM 3634 O O . GLY B 1 89 ? -0.387 -9.819 31.450 1.00 8.41 89 GLY B O 1
ATOM 3635 N N . ALA B 1 90 ? 1.112 -11.362 30.771 1.00 10.72 90 ALA B N 1
ATOM 3636 C CA . ALA B 1 90 ? 0.316 -12.496 31.194 1.00 10.77 90 ALA B CA 1
ATOM 3637 C C . ALA B 1 90 ? 1.200 -13.441 31.990 1.00 11.82 90 ALA B C 1
ATOM 3638 O O . ALA B 1 90 ? 2.377 -13.662 31.666 1.00 11.42 90 ALA B O 1
ATOM 3640 N N . TYR B 1 91 ? 0.623 -13.998 33.044 1.00 9.76 91 TYR B N 1
ATOM 3641 C CA . TYR B 1 91 ? 1.350 -14.882 33.920 1.00 14.17 91 TYR B CA 1
ATOM 3642 C C . TYR B 1 91 ? 0.490 -16.088 34.235 1.00 14.29 91 TYR B C 1
ATOM 3643 O O . TYR B 1 91 ? -0.436 -16.384 33.501 1.00 16.50 91 TYR B O 1
ATOM 3652 N N . LYS B 1 92 ? 0.787 -16.792 35.317 1.00 14.81 92 LYS B N 1
ATOM 3653 C CA . LYS B 1 92 ? -0.008 -17.969 35.631 1.00 16.15 92 LYS B CA 1
ATOM 3654 C C . LYS B 1 92 ? -1.369 -17.630 36.236 1.00 16.33 92 LYS B C 1
ATOM 3655 O O . LYS B 1 92 ? -2.392 -18.142 35.789 1.00 18.52 92 LYS B O 1
ATOM 3661 N N . ASP B 1 93 ? -1.390 -16.742 37.221 1.00 15.77 93 ASP B N 1
ATOM 3662 C CA . ASP B 1 93 ? -2.646 -16.355 37.865 1.00 17.30 93 ASP B CA 1
ATOM 3663 C C . ASP B 1 93 ? -3.384 -15.211 37.193 1.00 15.70 93 ASP B C 1
ATOM 3664 O O . ASP B 1 93 ? -4.608 -15.230 37.069 1.00 17.48 93 ASP B O 1
ATOM 3677 N N . ALA B 1 95 ? -3.402 -11.620 34.264 1.00 10.63 95 ALA B N 1
ATOM 3678 C CA . ALA B 1 95 ? -3.029 -10.977 33.013 1.00 10.56 95 ALA B CA 1
ATOM 3679 C C . ALA B 1 95 ? -3.208 -9.500 33.358 1.00 10.17 95 ALA B C 1
ATOM 3680 O O . ALA B 1 95 ? -4.130 -9.122 34.094 1.00 9.14 95 ALA B O 1
ATOM 3682 N N . VAL B 1 96 ? -2.338 -8.659 32.822 1.00 8.31 96 VAL B N 1
ATOM 3683 C CA . VAL B 1 96 ? -2.402 -7.248 33.140 1.00 9.57 96 VAL B CA 1
ATOM 3684 C C . VAL B 1 96 ? -2.462 -6.335 31.922 1.00 9.65 96 VAL B C 1
ATOM 3685 O O . VAL B 1 96 ? -1.987 -6.681 30.839 1.00 11.06 96 VAL B O 1
ATOM 3689 N N . ALA B 1 97 ? -3.074 -5.173 32.116 1.00 9.00 97 ALA B N 1
ATOM 3690 C CA . ALA B 1 97 ? -3.161 -4.131 31.098 1.00 7.62 97 ALA B CA 1
ATOM 3691 C C . ALA B 1 97 ? -3.004 -2.871 31.940 1.00 9.63 97 ALA B C 1
ATOM 3692 O O . ALA B 1 97 ? -3.710 -2.696 32.928 1.00 11.60 97 ALA B O 1
ATOM 3694 N N . SER B 1 98 ? -2.074 -2.001 31.576 1.00 8.43 98 SER B N 1
ATOM 3695 C CA . SER B 1 98 ? -1.852 -0.804 32.369 1.00 10.80 98 SER B CA 1
ATOM 3696 C C . SER B 1 98 ? -1.627 0.444 31.544 1.00 12.02 98 SER B C 1
ATOM 3697 O O . SER B 1 98 ? -1.159 0.385 30.410 1.00 11.47 98 SER B O 1
ATOM 3700 N N . LEU B 1 99 ? -1.948 1.578 32.147 1.00 12.83 99 LEU B N 1
ATOM 3701 C CA . LEU B 1 99 ? -1.786 2.862 31.496 1.00 13.38 99 LEU B CA 1
ATOM 3702 C C . LEU B 1 99 ? -1.199 3.858 32.471 1.00 14.24 99 LEU B C 1
ATOM 3703 O O . LEU B 1 99 ? -1.612 3.936 33.625 1.00 10.36 99 LEU B O 1
ATOM 3708 N N . ARG B 1 100 ? -0.206 4.599 32.006 1.00 14.16 100 ARG B N 1
ATOM 3709 C CA . ARG B 1 100 ? 0.385 5.646 32.808 1.00 17.19 100 ARG B CA 1
ATOM 3710 C C . ARG B 1 100 ? 0.115 6.847 31.913 1.00 16.75 100 ARG B C 1
ATOM 3711 O O . ARG B 1 100 ? 0.330 6.784 30.707 1.00 16.85 100 ARG B O 1
ATOM 3719 N N . SER B 1 101 ? -0.383 7.931 32.486 1.00 17.42 101 SER B N 1
ATOM 3720 C CA . SER B 1 101 ? -0.709 9.090 31.675 1.00 18.30 101 SER B CA 1
ATOM 3721 C C . SER B 1 101 ? -0.660 10.399 32.451 1.00 16.05 101 SER B C 1
ATOM 3722 O O . SER B 1 101 ? -0.605 10.407 33.678 1.00 14.19 101 SER B O 1
ATOM 3725 N N . LEU B 1 102 ? -0.644 11.506 31.718 1.00 15.50 102 LEU B N 1
ATOM 3726 C CA . LEU B 1 102 ? -0.657 12.820 32.340 1.00 14.69 102 LEU B CA 1
ATOM 3727 C C . LEU B 1 102 ? -2.058 12.929 32.935 1.00 13.95 102 LEU B C 1
ATOM 3728 O O . LEU B 1 102 ? -3.003 12.343 32.396 1.00 14.21 102 LEU B O 1
ATOM 3733 N N . SER B 1 103 ? -2.189 13.659 34.041 1.00 12.73 103 SER B N 1
ATOM 3734 C CA . SER B 1 103 ? -3.476 13.843 34.704 1.00 14.60 103 SER B CA 1
ATOM 3735 C C . SER B 1 103 ? -4.345 14.923 34.039 1.00 16.52 103 SER B C 1
ATOM 3736 O O . SER B 1 103 ? -5.563 14.926 34.192 1.00 14.98 103 SER B O 1
ATOM 3739 N N . ALA B 1 104 ? -3.714 15.841 33.310 1.00 17.73 104 ALA B N 1
ATOM 3740 C CA . ALA B 1 104 ? -4.447 16.902 32.623 1.00 19.84 104 ALA B CA 1
ATOM 3741 C C . ALA B 1 104 ? -5.651 16.306 31.886 1.00 20.66 104 ALA B C 1
ATOM 3742 O O . ALA B 1 104 ? -5.509 15.352 31.121 1.00 20.62 104 ALA B O 1
ATOM 3744 N N . VAL B 1 105 ? -6.832 16.867 32.124 1.00 21.79 105 VAL B N 1
ATOM 3745 C CA . VAL B 1 105 ? -8.060 16.377 31.493 1.00 22.37 105 VAL B CA 1
ATOM 3746 C C . VAL B 1 105 ? -7.961 16.219 29.974 1.00 21.85 105 VAL B C 1
ATOM 3747 O O . VAL B 1 105 ? -8.378 15.200 29.414 1.00 18.26 105 VAL B O 1
ATOM 3751 N N . ASP B 1 106 ? -7.404 17.224 29.308 1.00 22.17 106 ASP B N 1
ATOM 3752 C CA . ASP B 1 106 ? -7.271 17.193 27.858 1.00 23.76 106 ASP B CA 1
ATOM 3753 C C . ASP B 1 106 ? -6.365 16.075 27.342 1.00 23.02 106 ASP B C 1
ATOM 3754 O O . ASP B 1 106 ? -6.403 15.739 26.160 1.00 23.10 106 ASP B O 1
ATOM 3759 N N . LYS B 1 107 ? -5.548 15.504 28.220 1.00 20.65 107 LYS B N 1
ATOM 3760 C CA . LYS B 1 107 ? -4.656 14.427 27.811 1.00 20.02 107 LYS B CA 1
ATOM 3761 C C . LYS B 1 107 ? -5.185 13.066 28.236 1.00 17.76 107 LYS B C 1
ATOM 3762 O O . LYS B 1 107 ? -5.178 12.116 27.456 1.00 14.86 107 LYS B O 1
ATOM 3768 N N . ARG B 1 108 ? -5.653 12.971 29.471 1.00 15.67 108 ARG B N 1
ATOM 3769 C CA . ARG B 1 108 ? -6.144 11.694 29.963 1.00 15.08 108 ARG B CA 1
ATOM 3770 C C . ARG B 1 108 ? -7.422 11.220 29.282 1.00 14.43 108 ARG B C 1
ATOM 3771 O O . ARG B 1 108 ? -7.601 10.021 29.076 1.00 16.09 108 ARG B O 1
ATOM 3779 N N . GLU B 1 109 ? -8.311 12.142 28.925 1.00 12.55 109 GLU B N 1
ATOM 3780 C CA . GLU B 1 109 ? -9.554 11.730 28.287 1.00 14.98 109 GLU B CA 1
ATOM 3781 C C . GLU B 1 109 ? -9.333 10.922 27.012 1.00 13.43 109 GLU B C 1
ATOM 3782 O O . GLU B 1 109 ? -9.864 9.817 26.879 1.00 12.94 109 GLU B O 1
ATOM 3788 N N . PRO B 1 110 ? -8.568 11.458 26.047 1.00 13.88 110 PRO B N 1
ATOM 3789 C CA . PRO B 1 110 ? -8.379 10.636 24.848 1.00 14.18 110 PRO B CA 1
ATOM 3790 C C . PRO B 1 110 ? -7.528 9.403 25.144 1.00 13.21 110 PRO B C 1
ATOM 3791 O O . PRO B 1 110 ? -7.701 8.362 24.508 1.00 13.34 110 PRO B O 1
ATOM 3795 N N . ALA B 1 111 ? -6.624 9.509 26.117 1.00 11.48 111 ALA B N 1
ATOM 3796 C CA . ALA B 1 111 ? -5.772 8.374 26.461 1.00 10.31 111 ALA B CA 1
ATOM 3797 C C . ALA B 1 111 ? -6.604 7.247 27.060 1.00 9.93 111 ALA B C 1
ATOM 3798 O O . ALA B 1 111 ? -6.394 6.081 26.747 1.00 9.46 111 ALA B O 1
ATOM 3800 N N . LEU B 1 112 ? -7.553 7.603 27.916 1.00 10.22 112 LEU B N 1
ATOM 3801 C CA . LEU B 1 112 ? -8.392 6.602 28.554 1.00 12.19 112 LEU B CA 1
ATOM 3802 C C . LEU B 1 112 ? -9.380 5.961 27.579 1.00 13.27 112 LEU B C 1
ATOM 3803 O O . LEU B 1 112 ? -9.642 4.758 27.662 1.00 12.68 112 LEU B O 1
ATOM 3808 N N . LYS B 1 113 ? -9.923 6.737 26.643 1.00 14.37 113 LYS B N 1
ATOM 3809 C CA . LYS B 1 113 ? -10.857 6.129 25.707 1.00 15.51 113 LYS B CA 1
ATOM 3810 C C . LYS B 1 113 ? -10.114 5.125 24.826 1.00 14.21 113 LYS B C 1
ATOM 3811 O O . LYS B 1 113 ? -10.633 4.050 24.536 1.00 14.96 113 LYS B O 1
ATOM 3817 N N . LEU B 1 114 ? -8.889 5.463 24.426 1.00 12.66 114 LEU B N 1
ATOM 3818 C CA . LEU B 1 114 ? -8.089 4.559 23.608 1.00 13.15 114 LEU B CA 1
ATOM 3819 C C . LEU B 1 114 ? -7.732 3.304 24.417 1.00 12.86 114 LEU B C 1
ATOM 3820 O O . LEU B 1 114 ? -7.826 2.184 23.919 1.00 12.72 114 LEU B O 1
ATOM 3825 N N . PHE B 1 115 ? -7.317 3.499 25.665 1.00 11.19 115 PHE B N 1
ATOM 3826 C CA . PHE B 1 115 ? -6.972 2.381 26.536 1.00 10.43 115 PHE B CA 1
ATOM 3827 C C . PHE B 1 115 ? -8.205 1.480 26.692 1.00 10.75 115 PHE B C 1
ATOM 3828 O O . PHE B 1 115 ? -8.101 0.257 26.607 1.00 13.43 115 PHE B O 1
ATOM 3836 N N . ALA B 1 116 ? -9.370 2.086 26.907 1.00 9.74 116 ALA B N 1
ATOM 3837 C CA . ALA B 1 116 ? -10.603 1.313 27.064 1.00 12.39 116 ALA B CA 1
ATOM 3838 C C . ALA B 1 116 ? -10.881 0.452 25.829 1.00 13.29 116 ALA B C 1
ATOM 3839 O O . ALA B 1 116 ? -11.249 -0.722 25.950 1.00 11.87 116 ALA B O 1
ATOM 3841 N N . GLU B 1 117 ? -10.699 1.039 24.646 1.00 14.91 117 GLU B N 1
ATOM 3842 C CA . GLU B 1 117 ? -10.927 0.333 23.384 1.00 15.90 117 GLU B CA 1
ATOM 3843 C C . GLU B 1 117 ? -9.954 -0.832 23.214 1.00 14.92 117 GLU B C 1
ATOM 3844 O O . GLU B 1 117 ? -10.345 -1.916 22.785 1.00 15.63 117 GLU B O 1
ATOM 3850 N N . VAL B 1 118 ? -8.687 -0.599 23.541 1.00 12.80 118 VAL B N 1
ATOM 3851 C CA . VAL B 1 118 ? -7.649 -1.622 23.421 1.00 12.66 118 VAL B CA 1
ATOM 3852 C C . VAL B 1 118 ? -7.892 -2.851 24.307 1.00 12.93 118 VAL B C 1
ATOM 3853 O O . VAL B 1 118 ? -7.745 -3.995 23.868 1.00 11.79 118 VAL B O 1
ATOM 3857 N N . VAL B 1 119 ? -8.266 -2.621 25.555 1.00 11.81 119 VAL B N 1
ATOM 3858 C CA . VAL B 1 119 ? -8.478 -3.732 26.470 1.00 12.56 119 VAL B CA 1
ATOM 3859 C C . VAL B 1 119 ? -9.884 -4.297 26.377 1.00 14.22 119 VAL B C 1
ATOM 3860 O O . VAL B 1 119 ? -10.089 -5.495 26.546 1.00 15.98 119 VAL B O 1
ATOM 3864 N N . GLY B 1 120 ? -10.851 -3.432 26.097 1.00 13.65 120 GLY B N 1
ATOM 3865 C CA . GLY B 1 120 ? -12.230 -3.875 26.024 1.00 14.64 120 GLY B CA 1
ATOM 3866 C C . GLY B 1 120 ? -12.752 -4.311 24.666 1.00 15.93 120 GLY B C 1
ATOM 3867 O O . GLY B 1 120 ? -13.585 -5.222 24.592 1.00 13.70 120 GLY B O 1
ATOM 3868 N N . LYS B 1 121 ? -12.282 -3.678 23.591 1.00 15.53 121 LYS B N 1
ATOM 3869 C CA . LYS B 1 121 ? -12.754 -4.035 22.262 1.00 16.61 121 LYS B CA 1
ATOM 3870 C C . LYS B 1 121 ? -11.682 -4.284 21.210 1.00 16.87 121 LYS B C 1
ATOM 3871 O O . LYS B 1 121 ? -11.705 -3.682 20.138 1.00 12.86 121 LYS B O 1
ATOM 3877 N N . PRO B 1 122 ? -10.720 -5.175 21.503 1.00 18.56 122 PRO B N 1
ATOM 3878 C CA . PRO B 1 122 ? -9.666 -5.465 20.525 1.00 17.62 122 PRO B CA 1
ATOM 3879 C C . PRO B 1 122 ? -10.278 -6.143 19.300 1.00 18.48 122 PRO B C 1
ATOM 3880 O O . PRO B 1 122 ? -11.233 -6.912 19.420 1.00 15.46 122 PRO B O 1
ATOM 3884 N N . THR B 1 123 ? -9.730 -5.856 18.125 1.00 18.01 123 THR B N 1
ATOM 3885 C CA . THR B 1 123 ? -10.242 -6.444 16.889 1.00 17.61 123 THR B CA 1
ATOM 3886 C C . THR B 1 123 ? -9.514 -7.723 16.481 1.00 18.06 123 THR B C 1
ATOM 3887 O O . THR B 1 123 ? -10.011 -8.485 15.659 1.00 16.21 123 THR B O 1
ATOM 3891 N N . PHE B 1 124 ? -8.335 -7.946 17.053 1.00 17.26 124 PHE B N 1
ATOM 3892 C CA . PHE B 1 124 ? -7.537 -9.131 16.758 1.00 18.88 124 PHE B CA 1
ATOM 3893 C C . PHE B 1 124 ? -7.264 -9.327 15.265 1.00 18.36 124 PHE B C 1
ATOM 3894 O O . PHE B 1 124 ? -7.792 -10.254 14.653 1.00 17.76 124 PHE B O 1
ATOM 3902 N N . PRO B 1 125 ? -6.432 -8.459 14.665 1.00 18.18 125 PRO B N 1
ATOM 3903 C CA . PRO B 1 125 ? -6.076 -8.526 13.242 1.00 19.10 125 PRO B CA 1
ATOM 3904 C C . PRO B 1 125 ? -5.368 -9.837 12.888 1.00 18.84 125 PRO B C 1
ATOM 3905 O O . PRO B 1 125 ? -4.424 -10.245 13.562 1.00 19.04 125 PRO B O 1
ATOM 3909 N N . ALA B 1 126 ? -5.825 -10.476 11.815 1.00 19.67 126 ALA B N 1
ATOM 3910 C CA . ALA B 1 126 ? -5.273 -11.743 11.345 1.00 19.52 126 ALA B CA 1
ATOM 3911 C C . ALA B 1 126 ? -3.752 -11.741 11.162 1.00 20.15 126 ALA B C 1
ATOM 3912 O O . ALA B 1 126 ? -3.066 -12.679 11.579 1.00 18.81 126 ALA B O 1
ATOM 3914 N N . ASP B 1 127 ? -3.229 -10.691 10.533 1.00 20.63 127 ASP B N 1
ATOM 3915 C CA . ASP B 1 127 ? -1.792 -10.579 10.293 1.00 22.82 127 ASP B CA 1
ATOM 3916 C C . ASP B 1 127 ? -1.010 -10.466 11.594 1.00 21.83 127 ASP B C 1
ATOM 3917 O O . ASP B 1 127 ? 0.085 -11.008 11.715 1.00 21.93 127 ASP B O 1
ATOM 3922 N N . SER B 1 128 ? -1.577 -9.761 12.566 1.00 19.21 128 SER B N 1
ATOM 3923 C CA . SER B 1 128 ? -0.931 -9.606 13.860 1.00 18.72 128 SER B CA 1
ATOM 3924 C C . SER B 1 128 ? -0.802 -10.973 14.518 1.00 16.89 128 SER B C 1
ATOM 3925 O O . SER B 1 128 ? 0.227 -11.297 15.109 1.00 16.63 128 SER B O 1
ATOM 3928 N N . LEU B 1 129 ? -1.853 -11.778 14.413 1.00 17.37 129 LEU B N 1
ATOM 3929 C CA . LEU B 1 129 ? -1.829 -13.101 15.016 1.00 18.92 129 LEU B CA 1
ATOM 3930 C C . LEU B 1 129 ? -0.729 -13.961 14.407 1.00 18.92 129 LEU B C 1
ATOM 3931 O O . LEU B 1 129 ? 0.031 -14.607 15.123 1.00 19.24 129 LEU B O 1
ATOM 3936 N N . ALA B 1 130 ? -0.650 -13.971 13.082 1.00 18.63 130 ALA B N 1
ATOM 3937 C CA . ALA B 1 130 ? 0.364 -14.755 12.390 1.00 19.07 130 ALA B CA 1
ATOM 3938 C C . ALA B 1 130 ? 1.762 -14.290 12.797 1.00 16.92 130 ALA B C 1
ATOM 3939 O O . ALA B 1 130 ? 2.646 -15.108 13.030 1.00 17.02 130 ALA B O 1
ATOM 3941 N N . ARG B 1 131 ? 1.950 -12.978 12.896 1.00 17.08 131 ARG B N 1
ATOM 3942 C CA . ARG B 1 131 ? 3.239 -12.415 13.283 1.00 17.47 131 ARG B CA 1
ATOM 3943 C C . ARG B 1 131 ? 3.605 -12.809 14.716 1.00 16.55 131 ARG B C 1
ATOM 3944 O O . ARG B 1 131 ? 4.734 -13.214 14.982 1.00 15.56 131 ARG B O 1
ATOM 3952 N N . ILE B 1 132 ? 2.651 -12.698 15.638 1.00 16.92 132 ILE B N 1
ATOM 3953 C CA . ILE B 1 132 ? 2.912 -13.047 17.034 1.00 17.43 132 ILE B CA 1
ATOM 3954 C C . ILE B 1 132 ? 3.179 -14.543 17.224 1.00 16.88 132 ILE B C 1
ATOM 3955 O O . ILE B 1 132 ? 4.039 -14.929 18.015 1.00 15.61 132 ILE B O 1
ATOM 3960 N N . LYS B 1 133 ? 2.449 -15.389 16.503 1.00 16.15 133 LYS B N 1
ATOM 3961 C CA . LYS B 1 133 ? 2.665 -16.828 16.623 1.00 15.77 133 LYS B CA 1
ATOM 3962 C C . LYS B 1 133 ? 4.081 -17.173 16.170 1.00 14.63 133 LYS B C 1
ATOM 3963 O O . LYS B 1 133 ? 4.761 -17.976 16.798 1.00 13.85 133 LYS B O 1
ATOM 3969 N N . ASN B 1 134 ? 4.511 -16.567 15.066 1.00 14.63 134 ASN B N 1
ATOM 3970 C CA . ASN B 1 134 ? 5.845 -16.813 14.535 1.00 14.34 134 ASN B CA 1
ATOM 3971 C C . ASN B 1 134 ? 6.896 -16.429 15.569 1.00 14.60 134 ASN B C 1
ATOM 3972 O O . ASN B 1 134 ? 7.871 -17.149 15.765 1.00 15.07 134 ASN B O 1
ATOM 3977 N N . GLN B 1 135 ? 6.693 -15.297 16.240 1.00 15.59 135 GLN B N 1
ATOM 3978 C CA . GLN B 1 135 ? 7.644 -14.855 17.251 1.00 16.75 135 GLN B CA 1
ATOM 3979 C C . GLN B 1 135 ? 7.674 -15.857 18.397 1.00 15.84 135 GLN B C 1
ATOM 3980 O O . GLN B 1 135 ? 8.734 -16.152 18.945 1.00 16.76 135 GLN B O 1
ATOM 3994 N N . LEU B 1 137 ? 6.944 -19.091 18.192 1.00 17.76 137 LEU B N 1
ATOM 3995 C CA . LEU B 1 137 ? 7.581 -20.324 17.728 1.00 19.12 137 LEU B CA 1
ATOM 3996 C C . LEU B 1 137 ? 9.096 -20.148 17.695 1.00 18.89 137 LEU B C 1
ATOM 3997 O O . LEU B 1 137 ? 9.848 -21.070 18.017 1.00 19.78 137 LEU B O 1
ATOM 4002 N N . ALA B 1 138 ? 9.548 -18.965 17.297 1.00 19.20 138 ALA B N 1
ATOM 4003 C CA . ALA B 1 138 ? 10.982 -18.693 17.258 1.00 17.94 138 ALA B CA 1
ATOM 4004 C C . ALA B 1 138 ? 11.478 -18.695 18.698 1.00 19.04 138 ALA B C 1
ATOM 4005 O O . ALA B 1 138 ? 12.569 -19.180 18.999 1.00 18.57 138 ALA B O 1
ATOM 4007 N N . GLY B 1 139 ? 10.653 -18.155 19.589 1.00 18.48 139 GLY B N 1
ATOM 4008 C CA . GLY B 1 139 ? 11.003 -18.105 20.994 1.00 19.46 139 GLY B CA 1
ATOM 4009 C C . GLY B 1 139 ? 11.245 -19.480 21.585 1.00 19.94 139 GLY B C 1
ATOM 4010 O O . GLY B 1 139 ? 12.168 -19.657 22.380 1.00 20.95 139 GLY B O 1
ATOM 4011 N N . PHE B 1 140 ? 10.421 -20.456 21.210 1.00 21.30 140 PHE B N 1
ATOM 4012 C CA . PHE B 1 140 ? 10.587 -21.813 21.728 1.00 22.85 140 PHE B CA 1
ATOM 4013 C C . PHE B 1 140 ? 11.933 -22.372 21.295 1.00 23.35 140 PHE B C 1
ATOM 4014 O O . PHE B 1 140 ? 12.576 -23.114 22.034 1.00 23.45 140 PHE B O 1
ATOM 4022 N N . GLU B 1 141 ? 12.347 -22.018 20.085 1.00 25.86 141 GLU B N 1
ATOM 4023 C CA . GLU B 1 141 ? 13.625 -22.478 19.553 1.00 28.69 141 GLU B CA 1
ATOM 4024 C C . GLU B 1 141 ? 14.803 -21.876 20.308 1.00 28.67 141 GLU B C 1
ATOM 4025 O O . GLU B 1 141 ? 15.782 -22.560 20.567 1.00 30.36 141 GLU B O 1
ATOM 4031 N N . TYR B 1 142 ? 14.714 -20.597 20.657 1.00 29.62 142 TYR B N 1
ATOM 4032 C CA . TYR B 1 142 ? 15.797 -19.952 21.391 1.00 30.68 142 TYR B CA 1
ATOM 4033 C C . TYR B 1 142 ? 15.829 -20.453 22.835 1.00 30.17 142 TYR B C 1
ATOM 4034 O O . TYR B 1 142 ? 16.892 -20.526 23.453 1.00 31.00 142 TYR B O 1
ATOM 4043 N N . GLN B 1 143 ? 14.661 -20.804 23.366 1.00 28.08 143 GLN B N 1
ATOM 4044 C CA . GLN B 1 143 ? 14.560 -21.299 24.734 1.00 28.25 143 GLN B CA 1
ATOM 4045 C C . GLN B 1 143 ? 15.357 -22.578 24.961 1.00 27.98 143 GLN B C 1
ATOM 4046 O O . GLN B 1 143 ? 15.884 -22.796 26.051 1.00 26.63 143 GLN B O 1
ATOM 4052 N N . LYS B 1 144 ? 15.439 -23.426 23.939 1.00 28.38 144 LYS B N 1
ATOM 4053 C CA . LYS B 1 144 ? 16.170 -24.681 24.067 1.00 29.38 144 LYS B CA 1
ATOM 4054 C C . LYS B 1 144 ? 17.674 -24.443 24.128 1.00 29.23 144 LYS B C 1
ATOM 4055 O O . LYS B 1 144 ? 18.466 -25.382 24.120 1.00 27.77 144 LYS B O 1
ATOM 4061 N N . GLN B 1 145 ? 18.057 -23.174 24.211 1.00 28.36 145 GLN B N 1
ATOM 4062 C CA . GLN B 1 145 ? 19.462 -22.803 24.288 1.00 28.52 145 GLN B CA 1
ATOM 4063 C C . GLN B 1 145 ? 19.734 -22.059 25.594 1.00 27.22 145 GLN B C 1
ATOM 4064 O O . GLN B 1 145 ? 20.804 -21.474 25.787 1.00 27.04 145 GLN B O 1
ATOM 4070 N N . ASN B 1 146 ? 18.755 -22.107 26.492 1.00 23.79 146 ASN B N 1
ATOM 4071 C CA . ASN B 1 146 ? 18.842 -21.460 27.796 1.00 21.68 146 ASN B CA 1
ATOM 4072 C C . ASN B 1 146 ? 18.595 -22.515 28.874 1.00 20.80 146 ASN B C 1
ATOM 4073 O O . ASN B 1 146 ? 17.447 -22.862 29.157 1.00 19.09 146 ASN B O 1
ATOM 4078 N N . PRO B 1 147 ? 19.668 -23.022 29.502 1.00 19.67 147 PRO B N 1
ATOM 4079 C CA . PRO B 1 147 ? 19.577 -24.047 30.552 1.00 17.82 147 PRO B CA 1
ATOM 4080 C C . PRO B 1 147 ? 18.591 -23.707 31.663 1.00 18.37 147 PRO B C 1
ATOM 4081 O O . PRO B 1 147 ? 17.752 -24.534 32.040 1.00 17.25 147 PRO B O 1
ATOM 4085 N N . GLY B 1 148 ? 18.712 -22.489 32.185 1.00 18.11 148 GLY B N 1
ATOM 4086 C CA . GLY B 1 148 ? 17.848 -22.035 33.257 1.00 19.81 148 GLY B CA 1
ATOM 4087 C C . GLY B 1 148 ? 16.379 -22.132 32.905 1.00 19.11 148 GLY B C 1
ATOM 4088 O O . GLY B 1 148 ? 15.578 -22.590 33.709 1.00 18.86 148 GLY B O 1
ATOM 4089 N N . LYS B 1 149 ? 16.035 -21.703 31.697 1.00 20.01 149 LYS B N 1
ATOM 4090 C CA . LYS B 1 149 ? 14.660 -21.736 31.218 1.00 21.54 149 LYS B CA 1
ATOM 4091 C C . LYS B 1 149 ? 14.137 -23.171 31.130 1.00 20.97 149 LYS B C 1
ATOM 4092 O O . LYS B 1 149 ? 13.010 -23.463 31.536 1.00 21.54 149 LYS B O 1
ATOM 4098 N N . LEU B 1 150 ? 14.961 -24.062 30.595 1.00 18.61 150 LEU B N 1
ATOM 4099 C CA . LEU B 1 150 ? 14.578 -25.460 30.462 1.00 18.74 150 LEU B CA 1
ATOM 4100 C C . LEU B 1 150 ? 14.417 -26.121 31.825 1.00 17.04 150 LEU B C 1
ATOM 4101 O O . LEU B 1 150 ? 13.490 -26.904 32.046 1.00 14.92 150 LEU B O 1
ATOM 4106 N N . ALA B 1 151 ? 15.321 -25.799 32.741 1.00 15.75 151 ALA B N 1
ATOM 4107 C CA . ALA B 1 151 ? 15.265 -26.368 34.076 1.00 15.01 151 ALA B CA 1
ATOM 4108 C C . ALA B 1 151 ? 13.993 -25.940 34.806 1.00 16.96 151 ALA B C 1
ATOM 4109 O O . ALA B 1 151 ? 13.312 -26.771 35.411 1.00 16.26 151 ALA B O 1
ATOM 4111 N N . SER B 1 152 ? 13.659 -24.651 34.740 1.00 15.58 152 SER B N 1
ATOM 4112 C CA . SER B 1 152 ? 12.470 -24.153 35.424 1.00 17.35 152 SER B CA 1
ATOM 4113 C C . SER B 1 152 ? 11.182 -24.749 34.842 1.00 18.10 152 SER B C 1
ATOM 4114 O O . SER B 1 152 ? 10.245 -25.060 35.579 1.00 17.92 152 SER B O 1
ATOM 4117 N N . LEU B 1 153 ? 11.138 -24.911 33.523 1.00 18.37 153 LEU B N 1
ATOM 4118 C CA . LEU B 1 153 ? 9.973 -25.496 32.866 1.00 18.53 153 LEU B CA 1
ATOM 4119 C C . LEU B 1 153 ? 9.770 -26.921 33.366 1.00 18.34 153 LEU B C 1
ATOM 4120 O O . LEU B 1 153 ? 8.658 -27.312 33.736 1.00 15.98 153 LEU B O 1
ATOM 4125 N N . GLU B 1 154 ? 10.857 -27.690 33.367 1.00 18.10 154 GLU B N 1
ATOM 4126 C CA . GLU B 1 154 ? 10.845 -29.076 33.829 1.00 17.70 154 GLU B CA 1
ATOM 4127 C C . GLU B 1 154 ? 10.422 -29.068 35.297 1.00 16.67 154 GLU B C 1
ATOM 4128 O O . GLU B 1 154 ? 9.565 -29.839 35.716 1.00 17.71 154 GLU B O 1
ATOM 4134 N N . LEU B 1 155 ? 11.035 -28.178 36.070 1.00 14.51 155 LEU B N 1
ATOM 4135 C CA . LEU B 1 155 ? 10.752 -28.056 37.492 1.00 14.78 155 LEU B CA 1
ATOM 4136 C C . LEU B 1 155 ? 9.273 -27.766 37.804 1.00 16.17 155 LEU B C 1
ATOM 4137 O O . LEU B 1 155 ? 8.703 -28.345 38.731 1.00 15.19 155 LEU B O 1
ATOM 4150 N N . LYS B 1 157 ? 6.757 -28.582 35.957 1.00 13.90 157 LYS B N 1
ATOM 4151 C CA . LYS B 1 157 ? 5.980 -29.764 35.566 1.00 13.62 157 LYS B CA 1
ATOM 4152 C C . LYS B 1 157 ? 6.029 -30.833 36.656 1.00 13.69 157 LYS B C 1
ATOM 4153 O O . LYS B 1 157 ? 5.012 -31.443 36.993 1.00 12.46 157 LYS B O 1
ATOM 4159 N N . ARG B 1 158 ? 7.214 -31.067 37.204 1.00 14.79 158 ARG B N 1
ATOM 4160 C CA . ARG B 1 158 ? 7.361 -32.073 38.251 1.00 15.72 158 ARG B CA 1
ATOM 4161 C C . ARG B 1 158 ? 6.652 -31.628 39.514 1.00 14.21 158 ARG B C 1
ATOM 4162 O O . ARG B 1 158 ? 6.096 -32.435 40.245 1.00 15.94 158 ARG B O 1
ATOM 4170 N N . LEU B 1 159 ? 6.661 -30.323 39.749 1.00 13.73 159 LEU B N 1
ATOM 4171 C CA . LEU B 1 159 ? 6.056 -29.740 40.932 1.00 12.83 159 LEU B CA 1
ATOM 4172 C C . LEU B 1 159 ? 4.528 -29.743 40.908 1.00 12.45 159 LEU B C 1
ATOM 4173 O O . LEU B 1 159 ? 3.881 -30.083 41.898 1.00 13.51 159 LEU B O 1
ATOM 4178 N N . TYR B 1 160 ? 3.949 -29.391 39.767 1.00 11.85 160 TYR B N 1
ATOM 4179 C CA . TYR B 1 160 ? 2.501 -29.292 39.664 1.00 11.93 160 TYR B CA 1
ATOM 4180 C C . TYR B 1 160 ? 1.720 -30.397 38.969 1.00 13.55 160 TYR B C 1
ATOM 4181 O O . TYR B 1 160 ? 0.494 -30.449 39.085 1.00 11.79 160 TYR B O 1
ATOM 4190 N N . GLY B 1 161 ? 2.414 -31.275 38.254 1.00 15.22 161 GLY B N 1
ATOM 4191 C CA . GLY B 1 161 ? 1.736 -32.367 37.571 1.00 15.96 161 GLY B CA 1
ATOM 4192 C C . GLY B 1 161 ? 0.711 -31.918 36.547 1.00 17.55 161 GLY B C 1
ATOM 4193 O O . GLY B 1 161 ? 1.053 -31.305 35.538 1.00 17.29 161 GLY B O 1
ATOM 4194 N N . THR B 1 162 ? -0.556 -32.219 36.804 1.00 17.93 162 THR B N 1
ATOM 4195 C CA . THR B 1 162 ? -1.622 -31.843 35.882 1.00 18.36 162 THR B CA 1
ATOM 4196 C C . THR B 1 162 ? -2.299 -30.526 36.267 1.00 18.36 162 THR B C 1
ATOM 4197 O O . THR B 1 162 ? -3.166 -30.029 35.545 1.00 18.01 162 THR B O 1
ATOM 4201 N N . HIS B 1 163 ? -1.886 -29.965 37.399 1.00 16.21 163 HIS B N 1
ATOM 4202 C CA . HIS B 1 163 ? -2.425 -28.704 37.898 1.00 13.90 163 HIS B CA 1
ATOM 4203 C C . HIS B 1 163 ? -2.239 -27.588 36.862 1.00 13.80 163 HIS B C 1
ATOM 4204 O O . HIS B 1 163 ? -1.266 -27.586 36.109 1.00 14.60 163 HIS B O 1
ATOM 4211 N N . PRO B 1 164 ? -3.172 -26.623 36.815 1.00 14.43 164 PRO B N 1
ATOM 4212 C CA . PRO B 1 164 ? -3.086 -25.512 35.862 1.00 13.76 164 PRO B CA 1
ATOM 4213 C C . PRO B 1 164 ? -1.776 -24.718 35.872 1.00 13.66 164 PRO B C 1
ATOM 4214 O O . PRO B 1 164 ? -1.420 -24.114 34.858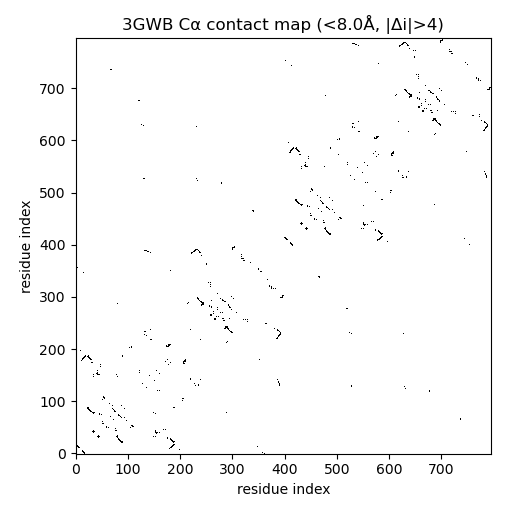 1.00 11.99 164 PRO B O 1
ATOM 4218 N N . TYR B 1 165 ? -1.063 -24.714 36.997 1.00 11.10 165 TYR B N 1
ATOM 4219 C CA . TYR B 1 165 ? 0.211 -23.981 37.076 1.00 12.21 165 TYR B CA 1
ATOM 4220 C C . TYR B 1 165 ? 1.394 -24.733 36.463 1.00 12.86 165 TYR B C 1
ATOM 4221 O O . TYR B 1 165 ? 2.476 -24.161 36.309 1.00 12.99 165 TYR B O 1
ATOM 4230 N N . ALA B 1 166 ? 1.204 -26.004 36.122 1.00 12.93 166 ALA B N 1
ATOM 4231 C CA . ALA B 1 166 ? 2.290 -26.813 35.566 1.00 13.51 166 ALA B CA 1
ATOM 4232 C C . ALA B 1 166 ? 2.777 -26.439 34.165 1.00 15.36 166 ALA B C 1
ATOM 4233 O O . ALA B 1 166 ? 3.988 -26.409 33.914 1.00 16.50 166 ALA B O 1
ATOM 4235 N N . HIS B 1 167 ? 1.858 -26.156 33.249 1.00 16.46 167 HIS B N 1
ATOM 4236 C CA . HIS B 1 167 ? 2.266 -25.841 31.883 1.00 17.06 167 HIS B CA 1
ATOM 4237 C C . HIS B 1 167 ? 2.836 -24.443 31.678 1.00 17.36 167 HIS B C 1
ATOM 4238 O O . HIS B 1 167 ? 2.470 -23.491 32.375 1.00 17.15 167 HIS B O 1
ATOM 4245 N N . ALA B 1 168 ? 3.741 -24.330 30.710 1.00 18.83 168 ALA B N 1
ATOM 4246 C CA . ALA B 1 168 ? 4.363 -23.051 30.394 1.00 17.97 168 ALA B CA 1
ATOM 4247 C C . ALA B 1 168 ? 3.290 -22.067 29.966 1.00 17.78 168 ALA B C 1
ATOM 4248 O O . ALA B 1 168 ? 2.384 -22.410 29.207 1.00 17.96 168 ALA B O 1
ATOM 4250 N N . SER B 1 169 ? 3.405 -20.842 30.455 1.00 18.42 169 SER B N 1
ATOM 4251 C CA . SER B 1 169 ? 2.453 -19.791 30.142 1.00 19.46 169 SER B CA 1
ATOM 4252 C C . SER B 1 169 ? 2.308 -19.520 28.641 1.00 19.58 169 SER B C 1
ATOM 4253 O O . SER B 1 169 ? 1.210 -19.239 28.162 1.00 16.04 169 SER B O 1
ATOM 4256 N N . ASP B 1 170 ? 3.406 -19.606 27.895 1.00 17.57 170 ASP B N 1
ATOM 4257 C CA . ASP B 1 170 ? 3.345 -19.350 26.461 1.00 17.47 170 ASP B CA 1
ATOM 4258 C C . ASP B 1 170 ? 3.002 -20.585 25.620 1.00 16.90 170 ASP B C 1
ATOM 4259 O O . ASP B 1 170 ? 3.165 -20.571 24.401 1.00 17.32 170 ASP B O 1
ATOM 4264 N N . GLY B 1 171 ? 2.513 -21.639 26.265 1.00 14.69 171 GLY B N 1
ATOM 4265 C CA . GLY B 1 171 ? 2.169 -22.848 25.537 1.00 16.07 171 GLY B CA 1
ATOM 4266 C C . GLY B 1 171 ? 3.414 -23.504 24.967 1.00 18.22 171 GLY B C 1
ATOM 4267 O O . GLY B 1 171 ? 4.478 -23.455 25.585 1.00 17.88 171 GLY B O 1
ATOM 4268 N N . ASP B 1 172 ? 3.285 -24.112 23.789 1.00 20.64 172 ASP B N 1
ATOM 4269 C CA . ASP B 1 172 ? 4.411 -24.774 23.131 1.00 22.78 172 ASP B CA 1
ATOM 4270 C C . ASP B 1 172 ? 4.201 -24.856 21.625 1.00 21.81 172 ASP B C 1
ATOM 4271 O O . ASP B 1 172 ? 3.140 -24.507 21.119 1.00 22.36 172 ASP B O 1
ATOM 4276 N N . ALA B 1 173 ? 5.229 -25.312 20.918 1.00 23.27 173 ALA B N 1
ATOM 4277 C CA . ALA B 1 173 ? 5.195 -25.424 19.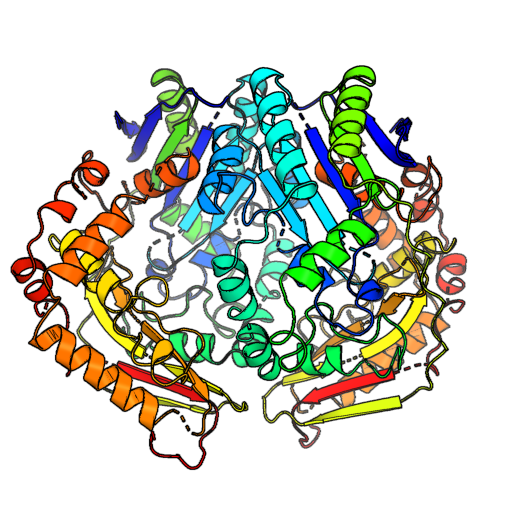466 1.00 23.06 173 ALA B CA 1
ATOM 4278 C C . ALA B 1 173 ? 3.992 -26.189 18.942 1.00 23.87 173 ALA B C 1
ATOM 4279 O O . ALA B 1 173 ? 3.539 -25.947 17.825 1.00 25.28 173 ALA B O 1
ATOM 4281 N N . LYS B 1 174 ? 3.477 -27.112 19.745 1.00 24.47 174 LYS B N 1
ATOM 4282 C CA . LYS B 1 174 ? 2.328 -27.915 19.341 1.00 25.67 174 LYS B CA 1
ATOM 4283 C C . LYS B 1 174 ? 0.993 -27.194 19.543 1.00 24.12 174 LYS B C 1
ATOM 4284 O O . LYS B 1 174 ? 0.088 -27.297 18.712 1.00 23.98 174 LYS B O 1
ATOM 4290 N N . SER B 1 175 ? 0.883 -26.458 20.645 1.00 21.77 175 SER B N 1
ATOM 4291 C CA . SER B 1 175 ? -0.353 -25.766 20.986 1.00 19.84 175 SER B CA 1
ATOM 4292 C C . SER B 1 175 ? -0.592 -24.390 20.358 1.00 18.53 175 SER B C 1
ATOM 4293 O O . SER B 1 175 ? -1.738 -23.978 20.196 1.00 19.94 175 SER B O 1
ATOM 4296 N N . ILE B 1 176 ? 0.468 -23.675 20.003 1.00 16.98 176 ILE B N 1
ATOM 4297 C CA . ILE B 1 176 ? 0.288 -22.344 19.436 1.00 17.20 176 ILE B CA 1
ATOM 4298 C C . ILE B 1 176 ? -0.338 -22.290 18.042 1.00 18.81 176 ILE B C 1
ATOM 4299 O O . ILE B 1 176 ? -1.338 -21.609 17.837 1.00 20.14 176 ILE B O 1
ATOM 4304 N N . PRO B 1 177 ? 0.230 -23.016 17.069 1.00 19.83 177 PRO B N 1
ATOM 4305 C CA . PRO B 1 177 ? -0.289 -23.025 15.696 1.00 20.57 177 PRO B CA 1
ATOM 4306 C C . PRO B 1 177 ? -1.805 -23.153 15.483 1.00 21.65 177 PRO B C 1
ATOM 4307 O O . PRO B 1 177 ? -2.380 -22.437 14.667 1.00 22.94 177 PRO B O 1
ATOM 4311 N N . PRO B 1 178 ? -2.472 -24.064 16.210 1.00 23.48 178 PRO B N 1
ATOM 4312 C CA . PRO B 1 178 ? -3.921 -24.239 16.047 1.00 23.15 178 PRO B CA 1
ATOM 4313 C C . PRO B 1 178 ? -4.851 -23.163 16.630 1.00 23.05 178 PRO B C 1
ATOM 4314 O O . PRO B 1 178 ? -6.020 -23.100 16.260 1.00 23.50 178 PRO B O 1
ATOM 4318 N N . ILE B 1 179 ? -4.349 -22.324 17.530 1.00 21.58 179 ILE B N 1
ATOM 4319 C CA . ILE B 1 179 ? -5.181 -21.280 18.135 1.00 19.86 179 ILE B CA 1
ATOM 4320 C C . ILE B 1 179 ? -5.771 -20.385 17.051 1.00 19.61 179 ILE B C 1
ATOM 4321 O O . ILE B 1 179 ? -5.046 -19.888 16.195 1.00 17.56 179 ILE B O 1
ATOM 4326 N N . THR B 1 180 ? -7.083 -20.168 17.088 1.00 18.54 180 THR B N 1
ATOM 4327 C CA . THR B 1 180 ? -7.720 -19.337 16.069 1.00 19.76 180 THR B CA 1
ATOM 4328 C C . THR B 1 180 ? -8.187 -18.007 16.636 1.00 19.88 180 THR B C 1
ATOM 4329 O O . THR B 1 180 ? -8.205 -17.811 17.854 1.00 18.71 180 THR B O 1
ATOM 4333 N N . LEU B 1 181 ? -8.570 -17.100 15.745 1.00 18.24 181 LEU B N 1
ATOM 4334 C CA . LEU B 1 181 ? -9.060 -15.794 16.159 1.00 19.33 181 LEU B CA 1
ATOM 4335 C C . LEU B 1 181 ? -10.329 -15.979 16.978 1.00 18.36 181 LEU B C 1
ATOM 4336 O O . LEU B 1 181 ? -10.591 -15.219 17.911 1.00 17.85 181 LEU B O 1
ATOM 4341 N N . ALA B 1 182 ? -11.111 -16.999 16.625 1.00 17.54 182 ALA B N 1
ATOM 4342 C CA . ALA B 1 182 ? -12.357 -17.283 17.324 1.00 18.66 182 ALA B CA 1
ATOM 4343 C C . ALA B 1 182 ? -12.110 -17.685 18.777 1.00 17.95 182 ALA B C 1
ATOM 4344 O O . ALA B 1 182 ? -12.886 -17.326 19.662 1.00 18.36 182 ALA B O 1
ATOM 4346 N N . GLN B 1 183 ? -11.041 -18.437 19.021 1.00 17.53 183 GLN B N 1
ATOM 4347 C CA . GLN B 1 183 ? -10.715 -18.865 20.377 1.00 17.32 183 GLN B CA 1
ATOM 4348 C C . GLN B 1 183 ? -10.263 -17.669 21.200 1.00 15.91 183 GLN B C 1
ATOM 4349 O O . GLN B 1 183 ? -10.556 -17.578 22.390 1.00 12.96 183 GLN B O 1
ATOM 4355 N N . LEU B 1 184 ? -9.540 -16.753 20.562 1.00 13.46 184 LEU B N 1
ATOM 4356 C CA . LEU B 1 184 ? -9.061 -15.578 21.261 1.00 12.87 184 LEU B CA 1
ATOM 4357 C C . LEU B 1 184 ? -10.226 -14.675 21.647 1.00 14.43 184 LEU B C 1
ATOM 4358 O O . LEU B 1 184 ? -10.244 -14.117 22.744 1.00 13.49 184 LEU B O 1
ATOM 4363 N N . LYS B 1 185 ? -11.196 -14.532 20.745 1.00 13.15 185 LYS B N 1
ATOM 4364 C CA . LYS B 1 185 ? -12.353 -13.685 21.019 1.00 14.86 185 LYS B CA 1
ATOM 4365 C C . LYS B 1 185 ? -13.205 -14.299 22.123 1.00 13.17 185 LYS B C 1
ATOM 4366 O O . LYS B 1 185 ? -13.743 -13.587 22.968 1.00 12.86 185 LYS B O 1
ATOM 4372 N N . ALA B 1 186 ? -13.318 -15.624 22.112 1.00 12.59 186 ALA B N 1
ATOM 4373 C CA . ALA B 1 186 ? -14.098 -16.333 23.123 1.00 11.86 186 ALA B CA 1
ATOM 4374 C C . ALA B 1 186 ? -13.430 -16.211 24.487 1.00 10.82 186 ALA B C 1
ATOM 4375 O O . ALA B 1 186 ? -14.095 -15.950 25.496 1.00 9.36 186 ALA B O 1
ATOM 4377 N N . PHE B 1 187 ? -12.112 -16.393 24.521 1.00 10.39 187 PHE B N 1
ATOM 4378 C CA . PHE B 1 187 ? -11.372 -16.282 25.779 1.00 10.18 187 PHE B CA 1
ATOM 4379 C C . PHE B 1 187 ? -11.423 -14.847 26.305 1.00 9.13 187 PHE B C 1
ATOM 4380 O O . PHE B 1 187 ? -11.608 -14.619 27.499 1.00 7.20 187 PHE B O 1
ATOM 4388 N N . HIS B 1 188 ? -11.265 -13.877 25.411 1.00 8.79 188 HIS B N 1
ATOM 4389 C CA . HIS B 1 188 ? -11.297 -12.485 25.822 1.00 8.21 188 HIS B CA 1
ATOM 4390 C C . HIS B 1 188 ? -12.651 -12.121 26.425 1.00 9.43 188 HIS B C 1
ATOM 4391 O O . HIS B 1 188 ? -12.719 -11.502 27.484 1.00 7.79 188 HIS B O 1
ATOM 4398 N N . ALA B 1 189 ? -13.730 -12.515 25.762 1.00 9.65 189 ALA B N 1
ATOM 4399 C CA . ALA B 1 189 ? -15.068 -12.203 26.258 1.00 11.83 189 ALA B CA 1
ATOM 4400 C C . ALA B 1 189 ? -15.286 -12.731 27.681 1.00 12.37 189 ALA B C 1
ATOM 4401 O O . ALA B 1 189 ? -15.911 -12.074 28.513 1.00 14.47 189 ALA B O 1
ATOM 4403 N N . LYS B 1 190 ? -14.759 -13.920 27.951 1.00 11.31 190 LYS B N 1
ATOM 4404 C CA . LYS B 1 190 ? -14.900 -14.563 29.252 1.00 12.54 190 LYS B CA 1
ATOM 4405 C C . LYS B 1 190 ? -13.930 -14.088 30.347 1.00 10.86 190 LYS B C 1
ATOM 4406 O O . LYS B 1 190 ? -14.347 -13.776 31.462 1.00 9.91 190 LYS B O 1
ATOM 4412 N N . ALA B 1 191 ? -12.644 -14.027 30.025 1.00 9.17 191 ALA B N 1
ATOM 4413 C CA . ALA B 1 191 ? -11.622 -13.645 30.993 1.00 10.03 191 ALA B CA 1
ATOM 4414 C C . ALA B 1 191 ? -11.372 -12.146 31.207 1.00 10.87 191 ALA B C 1
ATOM 4415 O O . ALA B 1 191 ? -10.835 -11.752 32.239 1.00 11.04 191 ALA B O 1
ATOM 4417 N N . TYR B 1 192 ? -11.753 -11.311 30.248 1.00 9.16 192 TYR B N 1
ATOM 4418 C CA . TYR B 1 192 ? -11.543 -9.877 30.394 1.00 8.11 192 TYR B CA 1
ATOM 4419 C C . TYR B 1 192 ? -12.845 -9.187 30.783 1.00 7.07 192 TYR B C 1
ATOM 4420 O O . TYR B 1 192 ? -12.980 -7.973 30.675 1.00 9.93 192 TYR B O 1
ATOM 4429 N N . ALA B 1 193 ? -13.796 -9.982 31.257 1.00 7.92 193 ALA B N 1
ATOM 4430 C CA . ALA B 1 193 ? -15.090 -9.467 31.682 1.00 8.39 193 ALA B CA 1
ATOM 4431 C C . ALA B 1 193 ? -14.941 -8.572 32.917 1.00 9.24 193 ALA B C 1
ATOM 4432 O O . ALA B 1 193 ? -14.071 -8.801 33.758 1.00 10.38 193 ALA B O 1
ATOM 4434 N N . ALA B 1 194 ? -15.800 -7.564 33.029 1.00 9.10 194 ALA B N 1
ATOM 4435 C CA . ALA B 1 194 ? -15.760 -6.637 34.158 1.00 9.52 194 ALA B CA 1
ATOM 4436 C C . ALA B 1 194 ? -15.783 -7.327 35.523 1.00 10.01 194 ALA B C 1
ATOM 4437 O O . ALA B 1 194 ? -15.114 -6.888 36.464 1.00 12.19 194 ALA B O 1
ATOM 4439 N N . GLY B 1 195 ? -16.561 -8.397 35.641 1.00 9.79 195 GLY B N 1
ATOM 4440 C CA . GLY B 1 195 ? -16.628 -9.100 36.911 1.00 9.28 195 GLY B CA 1
ATOM 4441 C C . GLY B 1 195 ? -15.401 -9.941 37.222 1.00 9.85 195 GLY B C 1
ATOM 4442 O O . GLY B 1 195 ? -15.309 -10.540 38.291 1.00 9.98 195 GLY B O 1
ATOM 4443 N N . ASN B 1 196 ? -14.446 -9.959 36.296 1.00 8.79 196 ASN B N 1
ATOM 4444 C CA . ASN B 1 196 ? -13.215 -10.736 36.440 1.00 8.65 196 ASN B CA 1
ATOM 4445 C C . ASN B 1 196 ? -12.000 -9.816 36.562 1.00 11.54 196 ASN B C 1
ATOM 4446 O O . ASN B 1 196 ? -10.863 -10.266 36.389 1.00 11.25 196 ASN B O 1
ATOM 4451 N N . VAL B 1 197 ? -12.225 -8.539 36.869 1.00 9.04 197 VAL B N 1
ATOM 4452 C CA . VAL B 1 197 ? -11.110 -7.601 36.942 1.00 8.57 197 VAL B CA 1
ATOM 4453 C C . VAL B 1 197 ? -10.991 -6.751 38.203 1.00 8.36 197 VAL B C 1
ATOM 4454 O O . VAL B 1 197 ? -11.968 -6.507 38.921 1.00 7.34 197 VAL B O 1
ATOM 4458 N N . VAL B 1 198 ? -9.765 -6.303 38.456 1.00 9.30 198 VAL B N 1
ATOM 4459 C CA . VAL B 1 198 ? -9.469 -5.426 39.578 1.00 7.94 198 VAL B CA 1
ATOM 4460 C C . VAL B 1 198 ? -8.937 -4.153 38.940 1.00 9.08 198 VAL B C 1
ATOM 4461 O O . VAL B 1 198 ? -7.996 -4.208 38.146 1.00 10.20 198 VAL B O 1
ATOM 4465 N N . ILE B 1 199 ? -9.545 -3.017 39.274 1.00 8.02 199 ILE B N 1
ATOM 4466 C CA . ILE B 1 199 ? -9.115 -1.726 38.735 1.00 7.64 199 ILE B CA 1
ATOM 4467 C C . ILE B 1 199 ? -8.363 -0.948 39.814 1.00 7.79 199 ILE B C 1
ATOM 4468 O O . ILE B 1 199 ? -8.953 -0.515 40.806 1.00 8.45 199 ILE B O 1
ATOM 4473 N N . ALA B 1 200 ? -7.059 -0.774 39.617 1.00 5.80 200 ALA B N 1
ATOM 4474 C CA . ALA B 1 200 ? -6.228 -0.049 40.573 1.00 7.81 200 ALA B CA 1
ATOM 4475 C C . ALA B 1 200 ? -5.805 1.280 39.964 1.00 8.43 200 ALA B C 1
ATOM 4476 O O . ALA B 1 200 ? -5.357 1.331 38.817 1.00 8.48 200 ALA B O 1
ATOM 4478 N N . LEU B 1 201 ? -5.954 2.340 40.750 1.00 7.19 201 LEU B N 1
ATOM 4479 C CA . LEU B 1 201 ? -5.624 3.703 40.345 1.00 11.13 201 LEU B CA 1
ATOM 4480 C C . LEU B 1 201 ? -4.827 4.420 41.423 1.00 10.75 201 LEU B C 1
ATOM 4481 O O . LEU B 1 201 ? -5.184 4.372 42.601 1.00 10.10 201 LEU B O 1
ATOM 4486 N N . VAL B 1 202 ? -3.753 5.093 41.017 1.00 10.38 202 VAL B N 1
ATOM 4487 C CA . VAL B 1 202 ? -2.936 5.857 41.945 1.00 9.75 202 VAL B CA 1
ATOM 4488 C C . VAL B 1 202 ? -2.467 7.099 41.203 1.00 12.09 202 VAL B C 1
ATOM 4489 O O . VAL B 1 202 ? -1.941 7.006 40.095 1.00 8.93 202 VAL B O 1
ATOM 4493 N N . GLY B 1 203 ? -2.667 8.266 41.799 1.00 12.05 203 GLY B N 1
ATOM 4494 C CA . GLY B 1 203 ? -2.218 9.473 41.130 1.00 13.62 203 GLY B CA 1
ATOM 4495 C C . GLY B 1 203 ? -2.958 10.754 41.423 1.00 13.78 203 GLY B C 1
ATOM 4496 O O . GLY B 1 203 ? -3.763 10.839 42.348 1.00 14.68 203 GLY B O 1
ATOM 4497 N N . ASP B 1 204 ? -2.665 11.758 40.602 1.00 13.12 204 ASP B N 1
ATOM 4498 C CA . ASP B 1 204 ? -3.235 13.095 40.709 1.00 12.96 204 ASP B CA 1
ATOM 4499 C C . ASP B 1 204 ? -4.685 13.131 40.232 1.00 13.01 204 ASP B C 1
ATOM 4500 O O . ASP B 1 204 ? -4.987 13.626 39.145 1.00 12.89 204 ASP B O 1
ATOM 4505 N N . LEU B 1 205 ? -5.577 12.599 41.065 1.00 12.60 205 LEU B N 1
ATOM 4506 C CA . LEU B 1 205 ? -7.004 12.534 40.766 1.00 11.97 205 LEU B CA 1
ATOM 4507 C C . LEU B 1 205 ? -7.792 12.663 42.067 1.00 11.86 205 LEU B C 1
ATOM 4508 O O . LEU B 1 205 ? -7.289 12.322 43.137 1.00 11.83 205 LEU B O 1
ATOM 4513 N N . SER B 1 206 ? -9.015 13.173 41.976 1.00 11.70 206 SER B N 1
ATOM 4514 C CA . SER B 1 206 ? -9.874 13.281 43.145 1.00 14.35 206 SER B CA 1
ATOM 4515 C C . SER B 1 206 ? -10.639 11.959 43.160 1.00 16.78 206 SER B C 1
ATOM 4516 O O . SER B 1 206 ? -10.623 11.222 42.169 1.00 15.57 206 SER B O 1
ATOM 4519 N N . ARG B 1 207 ? -11.304 11.653 44.266 1.00 17.62 207 ARG B N 1
ATOM 4520 C CA . ARG B 1 207 ? -12.051 10.404 44.340 1.00 18.57 207 ARG B CA 1
ATOM 4521 C C . ARG B 1 207 ? -13.163 10.417 43.292 1.00 18.61 207 ARG B C 1
ATOM 4522 O O . ARG B 1 207 ? -13.517 9.375 42.744 1.00 15.96 207 ARG B O 1
ATOM 4530 N N . SER B 1 208 ? -13.699 11.601 43.002 1.00 18.49 208 SER B N 1
ATOM 4531 C CA . SER B 1 208 ? -14.753 11.736 41.996 1.00 19.90 208 SER B CA 1
ATOM 4532 C C . SER B 1 208 ? -14.219 11.432 40.602 1.00 18.15 208 SER B C 1
ATOM 4533 O O . SER B 1 208 ? -14.904 10.799 39.797 1.00 17.84 208 SER B O 1
ATOM 4536 N N . ASP B 1 209 ? -13.002 11.890 40.313 1.00 16.05 209 ASP B N 1
ATOM 4537 C CA . ASP B 1 209 ? -12.401 11.633 39.003 1.00 15.60 209 ASP B CA 1
ATOM 4538 C C . ASP B 1 209 ? -12.103 10.142 38.903 1.00 13.50 209 ASP B C 1
ATOM 4539 O O . ASP B 1 209 ? -12.279 9.527 37.852 1.00 13.37 209 ASP B O 1
ATOM 4544 N N . ALA B 1 210 ? -11.618 9.576 40.005 1.00 12.15 210 ALA B N 1
ATOM 4545 C CA . ALA B 1 210 ? -11.276 8.161 40.063 1.00 11.83 210 ALA B CA 1
ATOM 4546 C C . ALA B 1 210 ? -12.503 7.300 39.771 1.00 12.30 210 ALA B C 1
ATOM 4547 O O . ALA B 1 210 ? -12.428 6.340 39.001 1.00 11.14 210 ALA B O 1
ATOM 4549 N N . GLU B 1 211 ? -13.633 7.654 40.375 1.00 12.48 211 GLU B N 1
ATOM 4550 C CA . GLU B 1 211 ? -14.866 6.906 40.159 1.00 13.74 211 GLU B CA 1
ATOM 4551 C C . GLU B 1 211 ? -15.280 6.959 38.699 1.00 12.95 211 GLU B C 1
ATOM 4552 O O . GLU B 1 211 ? -15.692 5.947 38.117 1.00 12.38 211 GLU B O 1
ATOM 4558 N N . ALA B 1 212 ? -15.167 8.143 38.110 1.00 10.89 212 ALA B N 1
ATOM 4559 C CA . ALA B 1 212 ? -15.532 8.330 36.712 1.00 11.39 212 ALA B CA 1
ATOM 4560 C C . ALA B 1 212 ? -14.640 7.463 35.835 1.00 11.13 212 ALA B C 1
ATOM 4561 O O . ALA B 1 212 ? -15.122 6.760 34.941 1.00 11.76 212 ALA B O 1
ATOM 4563 N N . ILE B 1 213 ? -13.338 7.508 36.096 1.00 10.74 213 ILE B N 1
ATOM 4564 C CA . ILE B 1 213 ? -12.386 6.713 35.323 1.00 10.23 213 ILE B CA 1
ATOM 4565 C C . ILE B 1 213 ? -12.671 5.223 35.432 1.00 10.66 213 ILE B C 1
ATOM 4566 O O . ILE B 1 213 ? -12.736 4.522 34.422 1.00 11.59 213 ILE B O 1
ATOM 4571 N N . ALA B 1 214 ? -12.813 4.740 36.664 1.00 10.79 214 ALA B N 1
ATOM 4572 C CA . ALA B 1 214 ? -13.100 3.329 36.902 1.00 12.38 214 ALA B CA 1
ATOM 4573 C C . ALA B 1 214 ? -14.401 2.897 36.213 1.00 12.71 214 ALA B C 1
ATOM 4574 O O . ALA B 1 214 ? -14.459 1.828 35.604 1.00 13.00 214 ALA B O 1
ATOM 4576 N N . ALA B 1 215 ? -15.442 3.723 36.301 1.00 13.06 215 ALA B N 1
ATOM 4577 C CA . ALA B 1 215 ? -16.717 3.397 35.664 1.00 11.37 215 ALA B CA 1
ATOM 4578 C C . ALA B 1 215 ? -16.578 3.317 34.137 1.00 13.00 215 ALA B C 1
ATOM 4579 O O . ALA B 1 215 ? -17.149 2.423 33.503 1.00 11.48 215 ALA B O 1
ATOM 4581 N N . GLN B 1 216 ? -15.823 4.249 33.554 1.00 12.45 216 GLN B N 1
ATOM 4582 C CA . GLN B 1 216 ? -15.612 4.277 32.105 1.00 14.73 216 GLN B CA 1
ATOM 4583 C C . GLN B 1 216 ? -14.931 2.996 31.632 1.00 14.34 216 GLN B C 1
ATOM 4584 O O . GLN B 1 216 ? -15.337 2.402 30.638 1.00 15.38 216 GLN B O 1
ATOM 4590 N N . VAL B 1 217 ? -13.887 2.585 32.345 1.00 13.65 217 VAL B N 1
ATOM 4591 C CA . VAL B 1 217 ? -13.166 1.356 32.021 1.00 12.77 217 VAL B CA 1
ATOM 4592 C C . VAL B 1 217 ? -14.084 0.142 32.184 1.00 13.28 217 VAL B C 1
ATOM 4593 O O . VAL B 1 217 ? -14.167 -0.714 31.300 1.00 12.07 217 VAL B O 1
ATOM 4597 N N . SER B 1 218 ? -14.767 0.070 33.321 1.00 13.13 218 SER B N 1
ATOM 4598 C CA . SER B 1 218 ? -15.666 -1.048 33.591 1.00 15.65 218 SER B CA 1
ATOM 4599 C C . SER B 1 218 ? -16.731 -1.234 32.501 1.00 15.90 218 SER B C 1
ATOM 4600 O O . SER B 1 218 ? -17.009 -2.361 32.094 1.00 17.57 218 SER B O 1
ATOM 4603 N N . ALA B 1 219 ? -17.305 -0.129 32.022 1.00 15.22 219 ALA B N 1
ATOM 4604 C CA . ALA B 1 219 ? -18.353 -0.170 30.998 1.00 13.08 219 ALA B CA 1
ATOM 4605 C C . ALA B 1 219 ? -17.859 -0.556 29.611 1.00 14.72 219 ALA B C 1
ATOM 4606 O O . ALA B 1 219 ? -18.630 -1.057 28.795 1.00 13.24 219 ALA B O 1
ATOM 4608 N N . ALA B 1 220 ? -16.586 -0.308 29.333 1.00 12.38 220 ALA B N 1
ATOM 4609 C CA . ALA B 1 220 ? -16.032 -0.650 28.030 1.00 13.93 220 ALA B CA 1
ATOM 4610 C C . ALA B 1 220 ? -15.665 -2.131 27.959 1.00 12.92 220 ALA B C 1
ATOM 4611 O O . ALA B 1 220 ? -15.594 -2.703 26.873 1.00 13.61 220 ALA B O 1
ATOM 4613 N N . LEU B 1 221 ? -15.435 -2.749 29.114 1.00 11.24 221 LEU B N 1
ATOM 4614 C CA . LEU B 1 221 ? -15.075 -4.164 29.157 1.00 11.12 221 LEU B CA 1
ATOM 4615 C C . LEU B 1 221 ? -16.251 -5.082 28.857 1.00 12.48 221 LEU B C 1
ATOM 4616 O O . LEU B 1 221 ? -17.412 -4.708 29.041 1.00 11.30 221 LEU B O 1
ATOM 4621 N N . PRO B 1 222 ? -15.960 -6.296 28.365 1.00 12.53 222 PRO B N 1
ATOM 4622 C CA . PRO B 1 222 ? -17.030 -7.248 28.065 1.00 13.22 222 PRO B CA 1
ATOM 4623 C C . PRO B 1 222 ? -17.741 -7.494 29.391 1.00 14.17 222 PRO B C 1
ATOM 4624 O O . PRO B 1 222 ? -17.117 -7.408 30.447 1.00 11.88 222 PRO B O 1
ATOM 4628 N N . LYS B 1 223 ? -19.037 -7.782 29.338 1.00 13.90 223 LYS B N 1
ATOM 4629 C CA . LYS B 1 223 ? -19.803 -8.063 30.548 1.00 15.70 223 LYS B CA 1
ATOM 4630 C C . LYS B 1 223 ? -19.657 -9.539 30.881 1.00 15.04 223 LYS B C 1
ATOM 4631 O O . LYS B 1 223 ? -19.647 -10.388 29.991 1.00 16.08 223 LYS B O 1
ATOM 4637 N N . GLY B 1 224 ? -19.562 -9.845 32.166 1.00 14.04 224 GLY B N 1
ATOM 4638 C CA . GLY B 1 224 ? -19.423 -11.227 32.569 1.00 14.51 224 GLY B CA 1
ATOM 4639 C C . GLY B 1 224 ? -19.012 -11.367 34.019 1.00 14.89 224 GLY B C 1
ATOM 4640 O O . GLY B 1 224 ? -18.471 -10.433 34.620 1.00 13.30 224 GLY B O 1
ATOM 4641 N N . PRO B 1 225 ? -19.266 -12.536 34.615 1.00 13.08 225 PRO B N 1
ATOM 4642 C CA . PRO B 1 225 ? -18.910 -12.785 36.011 1.00 13.15 225 PRO B CA 1
ATOM 4643 C C . PRO B 1 225 ? -17.447 -13.213 36.114 1.00 13.58 225 PRO B C 1
ATOM 4644 O O . PRO B 1 225 ? -16.772 -13.394 35.106 1.00 13.70 225 PRO B O 1
ATOM 4648 N N . ALA B 1 226 ? -16.968 -13.379 37.339 1.00 13.26 226 ALA B N 1
ATOM 4649 C CA . ALA B 1 226 ? -15.601 -13.823 37.560 1.00 14.44 226 ALA B CA 1
ATOM 4650 C C . ALA B 1 226 ? -15.474 -15.287 37.142 1.00 13.14 226 ALA B C 1
ATOM 4651 O O . ALA B 1 226 ? -16.457 -16.039 37.122 1.00 13.47 226 ALA B O 1
ATOM 4653 N N . LEU B 1 227 ? -14.262 -15.693 36.797 1.00 12.87 227 LEU B N 1
ATOM 4654 C CA . LEU B 1 227 ? -14.030 -17.076 36.417 1.00 14.40 227 LEU B CA 1
ATOM 4655 C C . LEU B 1 227 ? -13.842 -17.896 37.683 1.00 14.69 227 LEU B C 1
ATOM 4656 O O . LEU B 1 227 ? -13.627 -17.343 38.765 1.00 12.99 227 LEU B O 1
ATOM 4661 N N . ALA B 1 228 ? -13.919 -19.212 37.537 1.00 14.17 228 ALA B N 1
ATOM 4662 C CA . ALA B 1 228 ? -13.760 -20.124 38.660 1.00 15.79 228 ALA B CA 1
ATOM 4663 C C . ALA B 1 228 ? -12.341 -20.068 39.206 1.00 15.76 228 ALA B C 1
ATOM 4664 O O . ALA B 1 228 ? -11.374 -20.009 38.446 1.00 16.22 228 ALA B O 1
ATOM 4666 N N . LYS B 1 229 ? -12.217 -20.110 40.526 1.00 18.00 229 LYS B N 1
ATOM 4667 C CA . LYS B 1 229 ? -10.905 -20.064 41.151 1.00 20.04 229 LYS B CA 1
ATOM 4668 C C . LYS B 1 229 ? -10.135 -21.370 41.000 1.00 19.22 229 LYS B C 1
ATOM 4669 O O . LYS B 1 229 ? -10.719 -22.439 40.856 1.00 18.70 229 LYS B O 1
ATOM 4675 N N . ILE B 1 230 ? -8.813 -21.262 41.033 1.00 19.47 230 ILE B N 1
ATOM 4676 C CA . ILE B 1 230 ? -7.926 -22.406 40.892 1.00 19.07 230 ILE B CA 1
ATOM 4677 C C . ILE B 1 230 ? -7.833 -23.220 42.181 1.00 21.16 230 ILE B C 1
ATOM 4678 O O . ILE B 1 230 ? -7.615 -22.667 43.259 1.00 21.03 230 ILE B O 1
ATOM 4683 N N . GLU B 1 231 ? -8.000 -24.534 42.058 1.00 21.38 231 GLU B N 1
ATOM 4684 C CA . GLU B 1 231 ? -7.928 -25.437 43.204 1.00 23.23 231 GLU B CA 1
ATOM 4685 C C . GLU B 1 231 ? -6.477 -25.602 43.655 1.00 21.90 231 GLU B C 1
ATOM 4686 O O . GLU B 1 231 ? -5.552 -25.231 42.934 1.00 18.56 231 GLU B O 1
ATOM 4692 N N . GLN B 1 232 ? -6.286 -26.158 44.847 1.00 21.16 232 GLN B N 1
ATOM 4693 C CA . GLN B 1 232 ? -4.949 -26.372 45.390 1.00 20.40 232 GLN B CA 1
ATOM 4694 C C . GLN B 1 232 ? -4.279 -27.588 44.762 1.00 20.11 232 GLN B C 1
ATOM 4695 O O . GLN B 1 232 ? -4.940 -28.571 44.433 1.00 19.20 232 GLN B O 1
ATOM 4701 N N . PRO B 1 233 ? -2.952 -27.528 44.570 1.00 18.13 233 PRO B N 1
ATOM 4702 C CA . PRO B 1 233 ? -2.223 -28.650 43.980 1.00 17.94 233 PRO B CA 1
ATOM 4703 C C . PRO B 1 233 ? -1.912 -29.723 45.022 1.00 17.32 233 PRO B C 1
ATOM 4704 O O . PRO B 1 233 ? -1.908 -29.453 46.225 1.00 17.11 233 PRO B O 1
ATOM 4708 N N . ALA B 1 234 ? -1.662 -30.937 44.552 1.00 17.84 234 ALA B N 1
ATOM 4709 C CA . ALA B 1 234 ? -1.307 -32.039 45.439 1.00 19.69 234 ALA B CA 1
ATOM 4710 C C . ALA B 1 234 ? 0.202 -31.941 45.605 1.00 22.13 234 ALA B C 1
ATOM 4711 O O . ALA B 1 234 ? 0.900 -31.530 44.680 1.00 20.10 234 ALA B O 1
ATOM 4713 N N . GLU B 1 235 ? 0.714 -32.305 46.775 1.00 24.68 235 GLU B N 1
ATOM 4714 C CA . GLU B 1 235 ? 2.149 -32.216 46.995 1.00 27.57 235 GLU B CA 1
ATOM 4715 C C . GLU B 1 235 ? 2.877 -33.279 46.182 1.00 26.33 235 GLU B C 1
ATOM 4716 O O . GLU B 1 235 ? 2.547 -34.459 46.241 1.00 28.18 235 GLU B O 1
ATOM 4722 N N . PRO B 1 236 ? 3.876 -32.865 45.397 1.00 23.59 236 PRO B N 1
ATOM 4723 C CA . PRO B 1 236 ? 4.636 -33.805 44.574 1.00 22.94 236 PRO B CA 1
ATOM 4724 C C . PRO B 1 236 ? 5.608 -34.614 45.415 1.00 21.87 236 PRO B C 1
ATOM 4725 O O . PRO B 1 236 ? 5.859 -34.286 46.577 1.00 19.61 236 PRO B O 1
ATOM 4729 N N . LYS B 1 237 ? 6.150 -35.669 44.818 1.00 21.89 237 LYS B N 1
ATOM 4730 C CA . LYS B 1 237 ? 7.130 -36.505 45.493 1.00 24.08 237 LYS B CA 1
ATOM 4731 C C . LYS B 1 237 ? 8.509 -35.963 45.145 1.00 22.98 237 LYS B C 1
ATOM 4732 O O . LYS B 1 237 ? 8.723 -35.441 44.048 1.00 22.35 237 LYS B O 1
ATOM 4738 N N . ALA B 1 238 ? 9.441 -36.078 46.081 1.00 22.49 238 ALA B N 1
ATOM 4739 C CA . ALA B 1 238 ? 10.797 -35.609 45.848 1.00 22.25 238 ALA B CA 1
ATOM 4740 C C . ALA B 1 238 ? 11.374 -36.342 44.637 1.00 21.97 238 ALA B C 1
ATOM 4741 O O . ALA B 1 238 ? 11.027 -37.495 44.378 1.00 21.78 238 ALA B O 1
ATOM 4743 N N . SER B 1 239 ? 12.238 -35.667 43.889 1.00 19.83 239 SER B N 1
ATOM 4744 C CA . SER B 1 239 ? 12.867 -36.271 42.719 1.00 19.65 239 SER B CA 1
ATOM 4745 C C . SER B 1 239 ? 14.037 -35.415 42.256 1.00 19.76 239 SER B C 1
ATOM 4746 O O . SER B 1 239 ? 14.163 -34.249 42.636 1.00 19.44 239 SER B O 1
ATOM 4749 N N . ILE B 1 240 ? 14.898 -36.004 41.437 1.00 19.10 240 ILE B N 1
ATOM 4750 C CA . ILE B 1 240 ? 16.060 -35.300 40.919 1.00 19.62 240 ILE B CA 1
ATOM 4751 C C . ILE B 1 240 ? 16.148 -35.567 39.422 1.00 20.02 240 ILE B C 1
ATOM 4752 O O . ILE B 1 240 ? 16.338 -36.707 39.003 1.00 19.70 240 ILE B O 1
ATOM 4757 N N . GLY B 1 241 ? 15.995 -34.525 38.617 1.00 17.97 241 GLY B N 1
ATOM 4758 C CA . GLY B 1 241 ? 16.071 -34.701 37.181 1.00 15.76 241 GLY B CA 1
ATOM 4759 C C . GLY B 1 241 ? 17.246 -33.946 36.593 1.00 15.12 241 GLY B C 1
ATOM 4760 O O . GLY B 1 241 ? 17.791 -33.038 37.228 1.00 13.80 241 GLY B O 1
ATOM 4761 N N . HIS B 1 242 ? 17.644 -34.320 35.380 1.00 13.38 242 HIS B N 1
ATOM 4762 C CA . HIS B 1 242 ? 18.751 -33.653 34.724 1.00 13.34 242 HIS B CA 1
ATOM 4763 C C . HIS B 1 242 ? 18.462 -33.404 33.257 1.00 12.61 242 HIS B C 1
ATOM 4764 O O . HIS B 1 242 ? 17.883 -34.247 32.574 1.00 12.77 242 HIS B O 1
ATOM 4771 N N . ILE B 1 243 ? 18.857 -32.229 32.786 1.00 12.21 243 ILE B N 1
ATOM 4772 C CA . ILE B 1 243 ? 18.682 -31.858 31.394 1.00 13.13 243 ILE B CA 1
ATOM 4773 C C . ILE B 1 243 ? 20.093 -31.710 30.848 1.00 14.74 243 ILE B C 1
ATOM 4774 O O . ILE B 1 243 ? 20.886 -30.915 31.362 1.00 15.27 243 ILE B O 1
ATOM 4779 N N . GLU B 1 244 ? 20.409 -32.497 29.825 1.00 15.11 244 GLU B N 1
ATOM 4780 C CA . GLU B 1 244 ? 21.734 -32.473 29.214 1.00 18.12 244 GLU B CA 1
ATOM 4781 C C . GLU B 1 244 ? 21.887 -31.237 28.329 1.00 20.19 244 GLU B C 1
ATOM 4782 O O . GLU B 1 244 ? 21.121 -31.031 27.386 1.00 22.52 244 GLU B O 1
ATOM 4788 N N . PHE B 1 245 ? 22.876 -30.410 28.639 1.00 21.06 245 PHE B N 1
ATOM 4789 C CA . PHE B 1 245 ? 23.103 -29.194 27.873 1.00 22.73 245 PHE B CA 1
ATOM 4790 C C . PHE B 1 245 ? 24.599 -28.929 27.750 1.00 24.33 245 PHE B C 1
ATOM 4791 O O . PHE B 1 245 ? 25.365 -29.179 28.681 1.00 24.09 245 PHE B O 1
ATOM 4799 N N . PRO B 1 246 ? 25.037 -28.432 26.586 1.00 27.48 246 PRO B N 1
ATOM 4800 C CA . PRO B 1 246 ? 26.451 -28.136 26.354 1.00 30.45 246 PRO B CA 1
ATOM 4801 C C . PRO B 1 246 ? 26.843 -26.814 27.005 1.00 32.75 246 PRO B C 1
ATOM 4802 O O . PRO B 1 246 ? 26.226 -25.777 26.748 1.00 34.23 246 PRO B O 1
ATOM 4806 N N . SER B 1 247 ? 27.875 -26.860 27.838 1.00 34.71 247 SER B N 1
ATOM 4807 C CA . SER B 1 247 ? 28.362 -25.679 28.537 1.00 35.33 247 SER B CA 1
ATOM 4808 C C . SER B 1 247 ? 29.304 -26.134 29.633 1.00 36.18 247 SER B C 1
ATOM 4809 O O . SER B 1 247 ? 29.293 -27.301 30.019 1.00 35.72 247 SER B O 1
ATOM 4812 N N . SER B 1 248 ? 30.128 -25.213 30.124 1.00 36.17 248 SER B N 1
ATOM 4813 C CA . SER B 1 248 ? 31.049 -25.530 31.208 1.00 34.56 248 SER B CA 1
ATOM 4814 C C . SER B 1 248 ? 30.311 -25.235 32.513 1.00 32.49 248 SER B C 1
ATOM 4815 O O . SER B 1 248 ? 30.791 -25.566 33.598 1.00 31.56 248 SER B O 1
ATOM 4818 N N . GLN B 1 249 ? 29.133 -24.623 32.382 1.00 30.48 249 GLN B N 1
ATOM 4819 C CA . GLN B 1 249 ? 28.291 -24.245 33.516 1.00 27.09 249 GLN B CA 1
ATOM 4820 C C . GLN B 1 249 ? 27.096 -25.176 33.699 1.00 25.49 249 GLN B C 1
ATOM 4821 O O . GLN B 1 249 ? 26.680 -25.859 32.763 1.00 25.73 249 GLN B O 1
ATOM 4827 N N . THR B 1 250 ? 26.547 -25.188 34.913 1.00 21.26 250 THR B N 1
ATOM 4828 C CA . THR B 1 250 ? 25.387 -26.009 35.242 1.00 18.61 250 THR B CA 1
ATOM 4829 C C . THR B 1 250 ? 24.364 -25.203 36.048 1.00 18.53 250 THR B C 1
ATOM 4830 O O . THR B 1 250 ? 24.689 -24.630 37.093 1.00 19.18 250 THR B O 1
ATOM 4834 N N . SER B 1 251 ? 23.131 -25.154 35.556 1.00 17.27 251 SER B N 1
ATOM 4835 C CA . SER B 1 251 ? 22.074 -24.442 36.258 1.00 16.31 251 SER B CA 1
ATOM 4836 C C . SER B 1 251 ? 21.440 -25.434 37.222 1.00 17.28 251 SER B C 1
ATOM 4837 O O . SER B 1 251 ? 21.110 -26.553 36.834 1.00 18.69 251 SER B O 1
ATOM 4840 N N . LEU B 1 252 ? 21.285 -25.023 38.475 1.00 15.00 252 LEU B N 1
ATOM 4841 C CA . LEU B 1 252 ? 20.692 -25.865 39.505 1.00 14.89 252 LEU B CA 1
ATOM 4842 C C . LEU B 1 252 ? 19.472 -25.172 40.094 1.00 14.63 252 LEU B C 1
ATOM 4843 O O . LEU B 1 252 ? 19.528 -23.992 40.437 1.00 13.48 252 LEU B O 1
ATOM 4856 N N . LEU B 1 254 ? 16.162 -25.906 42.911 1.00 12.71 254 LEU B N 1
ATOM 4857 C CA . LEU B 1 254 ? 15.549 -26.769 43.913 1.00 14.06 254 LEU B CA 1
ATOM 4858 C C . LEU B 1 254 ? 14.234 -26.098 44.281 1.00 13.58 254 LEU B C 1
ATOM 4859 O O . LEU B 1 254 ? 14.195 -24.879 44.447 1.00 13.22 254 LEU B O 1
ATOM 4864 N N . ALA B 1 255 ? 13.162 -26.875 44.402 1.00 13.41 255 ALA B N 1
ATOM 4865 C CA . ALA B 1 255 ? 11.869 -26.302 44.757 1.00 12.70 255 ALA B CA 1
ATOM 4866 C C . ALA B 1 255 ? 10.891 -27.304 45.352 1.00 12.90 255 ALA B C 1
ATOM 4867 O O . ALA B 1 255 ? 11.064 -28.515 45.236 1.00 12.40 255 ALA B O 1
ATOM 4869 N N . GLN B 1 256 ? 9.870 -26.764 46.008 1.00 12.97 256 GLN B N 1
ATOM 4870 C CA . GLN B 1 256 ? 8.795 -27.543 46.606 1.00 12.18 256 GLN B CA 1
ATOM 4871 C C . GLN B 1 256 ? 7.635 -26.574 46.729 1.00 12.61 256 GLN B C 1
ATOM 4872 O O . GLN B 1 256 ? 7.807 -25.388 46.508 1.00 11.52 256 GLN B O 1
ATOM 4878 N N . LEU B 1 257 ? 6.448 -27.064 47.054 1.00 14.21 257 LEU B N 1
ATOM 4879 C CA . LEU B 1 257 ? 5.312 -26.162 47.195 1.00 15.08 257 LEU B CA 1
ATOM 4880 C C . LEU B 1 257 ? 5.521 -25.223 48.370 1.00 16.16 257 LEU B C 1
ATOM 4881 O O . LEU B 1 257 ? 5.983 -25.629 49.439 1.00 16.17 257 LEU B O 1
ATOM 4886 N N . GLY B 1 258 ? 5.188 -23.959 48.150 1.00 16.73 258 GLY B N 1
ATOM 4887 C CA . GLY B 1 258 ? 5.320 -22.953 49.180 1.00 16.73 258 GLY B CA 1
ATOM 4888 C C . GLY B 1 258 ? 3.952 -22.585 49.720 1.00 18.11 258 GLY B C 1
ATOM 4889 O O . GLY B 1 258 ? 3.149 -23.455 50.066 1.00 19.31 258 GLY B O 1
ATOM 4890 N N . ILE B 1 259 ? 3.671 -21.293 49.773 1.00 16.83 259 ILE B N 1
ATOM 4891 C CA . ILE B 1 259 ? 2.397 -20.830 50.299 1.00 17.07 259 ILE B CA 1
ATOM 4892 C C . ILE B 1 259 ? 1.568 -20.128 49.238 1.00 16.68 259 ILE B C 1
ATOM 4893 O O . ILE B 1 259 ? 2.071 -19.800 48.162 1.00 15.21 259 ILE B O 1
ATOM 4898 N N . ASP B 1 260 ? 0.288 -19.915 49.534 1.00 17.73 260 ASP B N 1
ATOM 4899 C CA . ASP B 1 260 ? -0.554 -19.164 48.615 1.00 19.76 260 ASP B CA 1
ATOM 4900 C C . ASP B 1 260 ? -0.486 -17.736 49.156 1.00 21.27 260 ASP B C 1
ATOM 4901 O O . ASP B 1 260 ? -0.163 -17.533 50.327 1.00 16.81 260 ASP B O 1
ATOM 4906 N N . ARG B 1 261 ? -0.777 -16.761 48.299 1.00 24.69 261 ARG B N 1
ATOM 4907 C CA . ARG B 1 261 ? -0.701 -15.339 48.642 1.00 27.35 261 ARG B CA 1
ATOM 4908 C C . ARG B 1 261 ? -1.403 -14.890 49.929 1.00 29.15 261 ARG B C 1
ATOM 4909 O O . ARG B 1 261 ? -0.927 -13.984 50.622 1.00 30.42 261 ARG B O 1
ATOM 4917 N N . ASP B 1 262 ? -2.530 -15.520 50.241 1.00 29.15 262 ASP B N 1
ATOM 4918 C CA . ASP B 1 262 ? -3.318 -15.170 51.419 1.00 30.52 262 ASP B CA 1
ATOM 4919 C C . ASP B 1 262 ? -2.911 -15.855 52.726 1.00 28.69 262 ASP B C 1
ATOM 4920 O O . ASP B 1 262 ? -3.523 -15.617 53.768 1.00 29.36 262 ASP B O 1
ATOM 4925 N N . ASP B 1 263 ? -1.892 -16.705 52.682 1.00 24.58 263 ASP B N 1
ATOM 4926 C CA . ASP B 1 263 ? -1.455 -17.395 53.891 1.00 22.92 263 ASP B CA 1
ATOM 4927 C C . ASP B 1 263 ? -1.056 -16.393 54.970 1.00 21.58 263 ASP B C 1
ATOM 4928 O O . ASP B 1 263 ? -0.383 -15.401 54.694 1.00 19.29 263 ASP B O 1
ATOM 4933 N N . PRO B 1 264 ? -1.481 -16.640 56.219 1.00 21.75 264 PRO B N 1
ATOM 4934 C CA . PRO B 1 264 ? -1.187 -15.785 57.372 1.00 22.98 264 PRO B CA 1
ATOM 4935 C C . PRO B 1 264 ? 0.307 -15.605 57.654 1.00 21.65 264 PRO B C 1
ATOM 4936 O O . PRO B 1 264 ? 0.731 -14.565 58.164 1.00 23.25 264 PRO B O 1
ATOM 4940 N N . ASP B 1 265 ? 1.098 -16.617 57.315 1.00 20.66 265 ASP B N 1
ATOM 4941 C CA . ASP B 1 265 ? 2.537 -16.574 57.564 1.00 21.25 265 ASP B CA 1
ATOM 4942 C C . ASP B 1 265 ? 3.354 -15.860 56.488 1.00 19.36 265 ASP B C 1
ATOM 4943 O O . ASP B 1 265 ? 4.581 -15.939 56.485 1.00 18.92 265 ASP B O 1
ATOM 4948 N N . TYR B 1 266 ? 2.682 -15.159 55.584 1.00 19.68 266 TYR B N 1
ATOM 4949 C CA . TYR B 1 266 ? 3.376 -14.451 54.513 1.00 20.36 266 TYR B CA 1
ATOM 4950 C C . TYR B 1 266 ? 4.557 -13.615 55.010 1.00 19.55 266 TYR B C 1
ATOM 4951 O O . TYR B 1 266 ? 5.687 -13.788 54.552 1.00 18.91 266 TYR B O 1
ATOM 4960 N N . ALA B 1 267 ? 4.297 -12.710 55.949 1.00 18.73 267 ALA B N 1
ATOM 4961 C CA . ALA B 1 267 ? 5.349 -11.846 56.485 1.00 17.14 267 ALA B CA 1
ATOM 4962 C C . ALA B 1 267 ? 6.496 -12.643 57.093 1.00 15.53 267 ALA B C 1
ATOM 4963 O O . ALA B 1 267 ? 7.668 -12.319 56.897 1.00 13.65 267 ALA B O 1
ATOM 4965 N N . ALA B 1 268 ? 6.153 -13.687 57.833 1.00 13.97 268 ALA B N 1
ATOM 4966 C CA . ALA B 1 268 ? 7.157 -14.509 58.487 1.00 16.67 268 ALA B CA 1
ATOM 4967 C C . ALA B 1 268 ? 8.074 -15.234 57.504 1.00 17.17 268 ALA B C 1
ATOM 4968 O O . ALA B 1 268 ? 9.300 -15.188 57.638 1.00 19.24 268 ALA B O 1
ATOM 4970 N N . VAL B 1 269 ? 7.482 -15.900 56.517 1.00 17.46 269 VAL B N 1
ATOM 4971 C CA . VAL B 1 269 ? 8.267 -16.646 55.544 1.00 18.40 269 VAL B CA 1
ATOM 4972 C C . VAL B 1 269 ? 9.074 -15.754 54.616 1.00 19.00 269 VAL B C 1
ATOM 4973 O O . VAL B 1 269 ? 10.135 -16.147 54.145 1.00 19.58 269 VAL B O 1
ATOM 4977 N N . SER B 1 270 ? 8.588 -14.547 54.363 1.00 20.72 270 SER B N 1
ATOM 4978 C CA . SER B 1 270 ? 9.311 -13.632 53.494 1.00 21.42 270 SER B CA 1
ATOM 4979 C C . SER B 1 270 ? 10.556 -13.103 54.207 1.00 22.02 270 SER B C 1
ATOM 4980 O O . SER B 1 270 ? 11.617 -12.960 53.594 1.00 21.99 270 SER B O 1
ATOM 4983 N N . LEU B 1 271 ? 10.435 -12.823 55.502 1.00 19.49 271 LEU B N 1
ATOM 4984 C CA . LEU B 1 271 ? 11.582 -12.340 56.264 1.00 18.54 271 LEU B CA 1
ATOM 4985 C C . LEU B 1 271 ? 12.548 -13.520 56.419 1.00 17.55 271 LEU B C 1
ATOM 4986 O O . LEU B 1 271 ? 13.762 -13.374 56.291 1.00 15.64 271 LEU B O 1
ATOM 4991 N N . GLY B 1 272 ? 11.993 -14.696 56.693 1.00 17.33 272 GLY B N 1
ATOM 4992 C CA . GLY B 1 272 ? 12.820 -15.879 56.833 1.00 17.65 272 GLY B CA 1
ATOM 4993 C C . GLY B 1 272 ? 13.583 -16.142 55.548 1.00 19.12 272 GLY B C 1
ATOM 4994 O O . GLY B 1 272 ? 14.745 -16.555 55.574 1.00 18.20 272 GLY B O 1
ATOM 4995 N N . ASN B 1 273 ? 12.935 -15.892 54.414 1.00 19.27 273 ASN B N 1
ATOM 4996 C CA . ASN B 1 273 ? 13.580 -16.112 53.128 1.00 18.93 273 ASN B CA 1
ATOM 4997 C C . ASN B 1 273 ? 14.677 -15.092 52.845 1.00 19.56 273 ASN B C 1
ATOM 4998 O O . ASN B 1 273 ? 15.711 -15.432 52.263 1.00 18.45 273 ASN B O 1
ATOM 5003 N N . GLN B 1 274 ? 14.457 -13.846 53.254 1.00 19.56 274 GLN B N 1
ATOM 5004 C CA . GLN B 1 274 ? 15.446 -12.800 53.024 1.00 21.30 274 GLN B CA 1
ATOM 5005 C C . GLN B 1 274 ? 16.776 -13.221 53.619 1.00 19.37 274 GLN B C 1
ATOM 5006 O O . GLN B 1 274 ? 17.823 -13.056 52.998 1.00 18.38 274 GLN B O 1
ATOM 5012 N N . ILE B 1 275 ? 16.724 -13.763 54.829 1.00 16.64 275 ILE B N 1
ATOM 5013 C CA . ILE B 1 275 ? 17.926 -14.199 55.520 1.00 16.41 275 ILE B CA 1
ATOM 5014 C C . ILE B 1 275 ? 18.625 -15.360 54.809 1.00 16.01 275 ILE B C 1
ATOM 5015 O O . ILE B 1 275 ? 19.854 -15.386 54.726 1.00 16.64 275 ILE B O 1
ATOM 5020 N N . LEU B 1 276 ? 17.844 -16.299 54.282 1.00 15.54 276 LEU B N 1
ATOM 5021 C CA . LEU B 1 276 ? 18.395 -17.462 53.582 1.00 14.98 276 LEU B CA 1
ATOM 5022 C C . LEU B 1 276 ? 18.976 -17.125 52.214 1.00 15.44 276 LEU B C 1
ATOM 5023 O O . LEU B 1 276 ? 20.144 -17.411 51.946 1.00 14.89 276 LEU B O 1
ATOM 5028 N N . GLY B 1 277 ? 18.169 -16.520 51.346 1.00 18.08 277 GLY B N 1
ATOM 5029 C CA . GLY B 1 277 ? 18.659 -16.207 50.015 1.00 19.92 277 GLY B CA 1
ATOM 5030 C C . GLY B 1 277 ? 18.134 -14.962 49.325 1.00 21.67 277 GLY B C 1
ATOM 5031 O O . GLY B 1 277 ? 17.772 -15.016 48.147 1.00 19.07 277 GLY B O 1
ATOM 5032 N N . GLY B 1 278 ? 18.117 -13.841 50.039 1.00 25.34 278 GLY B N 1
ATOM 5033 C CA . GLY B 1 278 ? 17.647 -12.599 49.458 1.00 30.57 278 GLY B CA 1
ATOM 5034 C C . GLY B 1 278 ? 18.764 -11.894 48.730 1.00 34.35 278 GLY B C 1
ATOM 5035 O O . GLY B 1 278 ? 19.646 -12.519 48.146 1.00 34.73 278 GLY B O 1
ATOM 5036 N N . GLY B 1 279 ? 18.771 -10.575 48.786 1.00 20.07 279 GLY B N 1
ATOM 5037 C CA . GLY B 1 279 ? 19.813 -9.862 48.058 1.00 20.07 279 GLY B CA 1
ATOM 5038 C C . GLY B 1 279 ? 21.283 -9.775 48.458 1.00 20.07 279 GLY B C 1
ATOM 5039 O O . GLY B 1 279 ? 21.602 -9.240 49.502 1.00 20.07 279 GLY B O 1
ATOM 5040 N N . GLY B 1 280 ? 22.187 -10.331 47.649 1.00 45.10 280 GLY B N 1
ATOM 5041 C CA . GLY B 1 280 ? 23.590 -10.127 47.957 1.00 45.70 280 GLY B CA 1
ATOM 5042 C C . GLY B 1 280 ? 24.900 -10.794 48.265 1.00 45.91 280 GLY B C 1
ATOM 5043 O O . GLY B 1 280 ? 25.564 -11.442 47.439 1.00 47.54 280 GLY B O 1
ATOM 5044 N N . PHE B 1 281 ? 25.241 -10.653 49.533 1.00 45.26 281 PHE B N 1
ATOM 5045 C CA . PHE B 1 281 ? 26.472 -11.163 50.107 1.00 43.42 281 PHE B CA 1
ATOM 5046 C C . PHE B 1 281 ? 26.160 -11.719 51.502 1.00 41.25 281 PHE B C 1
ATOM 5047 O O . PHE B 1 281 ? 26.648 -12.780 51.925 1.00 42.02 281 PHE B O 1
ATOM 5055 N N . GLY B 1 282 ? 25.400 -10.904 52.226 1.00 37.77 282 GLY B N 1
ATOM 5056 C CA . GLY B 1 282 ? 25.030 -11.212 53.590 1.00 33.26 282 GLY B CA 1
ATOM 5057 C C . GLY B 1 282 ? 24.209 -12.459 53.833 1.00 29.72 282 GLY B C 1
ATOM 5058 O O . GLY B 1 282 ? 24.268 -13.006 54.928 1.00 28.92 282 GLY B O 1
ATOM 5059 N N . THR B 1 283 ? 23.452 -12.924 52.843 1.00 26.48 283 THR B N 1
ATOM 5060 C CA . THR B 1 283 ? 22.615 -14.109 53.030 1.00 23.00 283 THR B CA 1
ATOM 5061 C C . THR B 1 283 ? 23.411 -15.382 53.308 1.00 22.00 283 THR B C 1
ATOM 5062 O O . THR B 1 283 ? 24.600 -15.471 53.001 1.00 20.13 283 THR B O 1
ATOM 5066 N N . ARG B 1 284 ? 22.742 -16.361 53.907 1.00 20.78 284 ARG B N 1
ATOM 5067 C CA . ARG B 1 284 ? 23.370 -17.635 54.240 1.00 20.22 284 ARG B CA 1
ATOM 5068 C C . ARG B 1 284 ? 23.938 -18.301 52.995 1.00 20.32 284 ARG B C 1
ATOM 5069 O O . ARG B 1 284 ? 25.063 -18.802 53.002 1.00 19.03 284 ARG B O 1
ATOM 5077 N N . LEU B 1 285 ? 23.150 -18.305 51.925 1.00 18.69 285 LEU B N 1
ATOM 5078 C CA . LEU B 1 285 ? 23.561 -18.943 50.683 1.00 18.39 285 LEU B CA 1
ATOM 5079 C C . LEU B 1 285 ? 24.679 -18.210 49.951 1.00 17.56 285 LEU B C 1
ATOM 5080 O O . LEU B 1 285 ? 25.637 -18.833 49.501 1.00 16.07 285 LEU B O 1
ATOM 5093 N N . SER B 1 287 ? 26.882 -16.183 51.209 1.00 20.81 287 SER B N 1
ATOM 5094 C CA . SER B 1 287 ? 28.122 -16.213 51.974 1.00 22.15 287 SER B CA 1
ATOM 5095 C C . SER B 1 287 ? 28.793 -17.577 51.869 1.00 21.27 287 SER B C 1
ATOM 5096 O O . SER B 1 287 ? 29.985 -17.663 51.580 1.00 21.51 287 SER B O 1
ATOM 5099 N N . GLU B 1 288 ? 28.017 -18.639 52.082 1.00 21.06 288 GLU B N 1
ATOM 5100 C CA . GLU B 1 288 ? 28.544 -20.002 52.024 1.00 22.28 288 GLU B CA 1
ATOM 5101 C C . GLU B 1 288 ? 28.989 -20.453 50.638 1.00 21.01 288 GLU B C 1
ATOM 5102 O O . GLU B 1 288 ? 30.053 -21.051 50.487 1.00 20.83 288 GLU B O 1
ATOM 5108 N N . VAL B 1 289 ? 28.174 -20.166 49.629 1.00 18.98 289 VAL B N 1
ATOM 5109 C CA . VAL B 1 289 ? 28.476 -20.587 48.269 1.00 17.35 289 VAL B CA 1
ATOM 5110 C C . VAL B 1 289 ? 29.345 -19.619 47.470 1.00 17.76 289 VAL B C 1
ATOM 5111 O O . VAL B 1 289 ? 30.244 -20.045 46.742 1.00 17.21 289 VAL B O 1
ATOM 5115 N N . ARG B 1 290 ? 29.075 -18.323 47.602 1.00 17.79 290 ARG B N 1
ATOM 5116 C CA . ARG B 1 290 ? 29.827 -17.308 46.871 1.00 18.80 290 ARG B CA 1
ATOM 5117 C C . ARG B 1 290 ? 30.996 -16.702 47.640 1.00 20.93 290 ARG B C 1
ATOM 5118 O O . ARG B 1 290 ? 32.130 -16.720 47.167 1.00 20.09 290 ARG B O 1
ATOM 5126 N N . GLU B 1 291 ? 30.709 -16.160 48.818 1.00 24.22 291 GLU B N 1
ATOM 5127 C CA . GLU B 1 291 ? 31.720 -15.504 49.645 1.00 26.99 291 GLU B CA 1
ATOM 5128 C C . GLU B 1 291 ? 32.867 -16.406 50.094 1.00 26.70 291 GLU B C 1
ATOM 5129 O O . GLU B 1 291 ? 34.034 -16.147 49.781 1.00 26.92 291 GLU B O 1
ATOM 5135 N N . LYS B 1 292 ? 32.532 -17.464 50.822 1.00 25.30 292 LYS B N 1
ATOM 5136 C CA . LYS B 1 292 ? 33.543 -18.373 51.347 1.00 26.10 292 LYS B CA 1
ATOM 5137 C C . LYS B 1 292 ? 34.163 -19.343 50.349 1.00 25.43 292 LYS B C 1
ATOM 5138 O O . LYS B 1 292 ? 35.336 -19.688 50.474 1.00 25.22 292 LYS B O 1
ATOM 5144 N N . ARG B 1 293 ? 33.394 -19.785 49.360 1.00 23.55 293 ARG B N 1
ATOM 5145 C CA . ARG B 1 293 ? 33.920 -20.763 48.417 1.00 23.43 293 ARG B CA 1
ATOM 5146 C C . ARG B 1 293 ? 33.997 -20.335 46.959 1.00 21.65 293 ARG B C 1
ATOM 5147 O O . ARG B 1 293 ? 34.569 -21.048 46.135 1.00 19.64 293 ARG B O 1
ATOM 5155 N N . GLY B 1 294 ? 33.421 -19.182 46.640 1.00 21.42 294 GLY B N 1
ATOM 5156 C CA . GLY B 1 294 ? 33.446 -18.697 45.272 1.00 20.79 294 GLY B CA 1
ATOM 5157 C C . GLY B 1 294 ? 32.969 -19.710 44.245 1.00 20.61 294 GLY B C 1
ATOM 5158 O O . GLY B 1 294 ? 33.555 -19.832 43.170 1.00 20.07 294 GLY B O 1
ATOM 5159 N N . LEU B 1 295 ? 31.898 -20.428 44.564 1.00 19.10 295 LEU B N 1
ATOM 5160 C CA . LEU B 1 295 ? 31.352 -21.440 43.663 1.00 18.85 295 LEU B CA 1
ATOM 5161 C C . LEU B 1 295 ? 30.286 -20.904 42.696 1.00 18.41 295 LEU B C 1
ATOM 5162 O O . LEU B 1 295 ? 29.872 -21.601 41.771 1.00 18.56 295 LEU B O 1
ATOM 5167 N N . THR B 1 296 ? 29.845 -19.670 42.898 1.00 18.00 296 THR B N 1
ATOM 5168 C CA . THR B 1 296 ? 28.817 -19.105 42.026 1.00 17.37 296 THR B CA 1
ATOM 5169 C C . THR B 1 296 ? 28.855 -17.584 42.085 1.00 16.69 296 THR B C 1
ATOM 5170 O O . THR B 1 296 ? 29.371 -17.013 43.044 1.00 15.56 296 THR B O 1
ATOM 5174 N N . TYR B 1 297 ? 28.321 -16.931 41.056 1.00 16.43 297 TYR B N 1
ATOM 5175 C CA . TYR B 1 297 ? 28.275 -15.471 41.041 1.00 15.80 297 TYR B CA 1
ATOM 5176 C C . TYR B 1 297 ? 26.969 -15.026 41.688 1.00 14.82 297 TYR B C 1
ATOM 5177 O O . TYR B 1 297 ? 26.785 -13.857 42.000 1.00 13.90 297 TYR B O 1
ATOM 5186 N N . GLY B 1 298 ? 26.062 -15.971 41.905 1.00 14.62 298 GLY B N 1
ATOM 5187 C CA . GLY B 1 298 ? 24.800 -15.609 42.514 1.00 14.12 298 GLY B CA 1
ATOM 5188 C C . GLY B 1 298 ? 23.876 -16.767 42.805 1.00 15.15 298 GLY B C 1
ATOM 5189 O O . GLY B 1 298 ? 23.598 -17.594 41.934 1.00 14.44 298 GLY B O 1
ATOM 5190 N N . VAL B 1 299 ? 23.404 -16.828 44.044 1.00 13.82 299 VAL B N 1
ATOM 5191 C CA . VAL B 1 299 ? 22.478 -17.878 44.465 1.00 13.63 299 VAL B CA 1
ATOM 5192 C C . VAL B 1 299 ? 21.313 -17.199 45.165 1.00 15.23 299 VAL B C 1
ATOM 5193 O O . VAL B 1 299 ? 21.517 -16.375 46.063 1.00 16.22 299 VAL B O 1
ATOM 5197 N N . TYR B 1 300 ? 20.097 -17.540 44.752 1.00 14.73 300 TYR B N 1
ATOM 5198 C CA . TYR B 1 300 ? 18.909 -16.915 45.321 1.00 15.58 300 TYR B CA 1
ATOM 5199 C C . TYR B 1 300 ? 17.798 -17.876 45.720 1.00 16.68 300 TYR B C 1
ATOM 5200 O O . TYR B 1 300 ? 17.673 -18.971 45.179 1.00 16.86 300 TYR B O 1
ATOM 5209 N N . SER B 1 301 ? 16.992 -17.435 46.680 1.00 16.16 301 SER B N 1
ATOM 5210 C CA . SER B 1 301 ? 15.890 -18.219 47.210 1.00 18.51 301 SER B CA 1
ATOM 5211 C C . SER B 1 301 ? 14.649 -17.331 47.332 1.00 18.71 301 SER B C 1
ATOM 5212 O O . SER B 1 301 ? 14.765 -16.126 47.566 1.00 17.03 301 SER B O 1
ATOM 5215 N N . GLY B 1 302 ? 13.466 -17.922 47.183 1.00 17.89 302 GLY B N 1
ATOM 5216 C CA . GLY B 1 302 ? 12.255 -17.132 47.299 1.00 18.55 302 GLY B CA 1
ATOM 5217 C C . GLY B 1 302 ? 10.942 -17.855 47.059 1.00 18.74 302 GLY B C 1
ATOM 5218 O O . GLY B 1 302 ? 10.886 -18.879 46.376 1.00 19.40 302 GLY B O 1
ATOM 5219 N N . PHE B 1 303 ? 9.884 -17.303 47.646 1.00 17.73 303 PHE B N 1
ATOM 5220 C CA . PHE B 1 303 ? 8.524 -17.820 47.516 1.00 17.52 303 PHE B CA 1
ATOM 5221 C C . PHE B 1 303 ? 7.824 -17.011 46.420 1.00 17.82 303 PHE B C 1
ATOM 5222 O O . PHE B 1 303 ? 8.112 -15.827 46.236 1.00 18.87 303 PHE B O 1
ATOM 5230 N N . THR B 1 304 ? 6.904 -17.641 45.701 1.00 16.97 304 THR B N 1
ATOM 5231 C CA . THR B 1 304 ? 6.134 -16.934 44.684 1.00 17.00 304 THR B CA 1
ATOM 5232 C C . THR B 1 304 ? 4.672 -17.285 44.931 1.00 17.15 304 THR B C 1
ATOM 5233 O O . THR B 1 304 ? 4.066 -18.030 44.165 1.00 14.71 304 THR B O 1
ATOM 5237 N N . PRO B 1 305 ? 4.092 -16.750 46.021 1.00 17.56 305 PRO B N 1
ATOM 5238 C CA . PRO B 1 305 ? 2.700 -16.971 46.432 1.00 17.95 305 PRO B CA 1
ATOM 5239 C C . PRO B 1 305 ? 1.680 -16.615 45.351 1.00 17.94 305 PRO B C 1
ATOM 5240 O O . PRO B 1 305 ? 1.710 -15.519 44.795 1.00 17.39 305 PRO B O 1
ATOM 5252 N N . GLN B 1 307 ? -2.671 -17.610 43.857 1.00 16.71 307 GLN B N 1
ATOM 5253 C CA . GLN B 1 307 ? -4.006 -17.882 44.375 1.00 17.86 307 GLN B CA 1
ATOM 5254 C C . GLN B 1 307 ? -3.958 -19.236 45.084 1.00 18.89 307 GLN B C 1
ATOM 5255 O O . GLN B 1 307 ? -4.439 -19.377 46.209 1.00 18.73 307 GLN B O 1
ATOM 5261 N N . ALA B 1 308 ? -3.382 -20.229 44.409 1.00 16.42 308 ALA B N 1
ATOM 5262 C CA . ALA B 1 308 ? -3.203 -21.556 44.988 1.00 17.04 308 ALA B CA 1
ATOM 5263 C C . ALA B 1 308 ? -1.721 -21.564 45.382 1.00 16.26 308 ALA B C 1
ATOM 5264 O O . ALA B 1 308 ? -0.969 -20.692 44.941 1.00 14.39 308 ALA B O 1
ATOM 5266 N N . ARG B 1 309 ? -1.306 -22.536 46.194 1.00 16.69 309 ARG B N 1
ATOM 5267 C CA . ARG B 1 309 ? 0.084 -22.617 46.651 1.00 17.07 309 ARG B CA 1
ATOM 5268 C C . ARG B 1 309 ? 1.108 -22.388 45.547 1.00 15.45 309 ARG B C 1
ATOM 5269 O O . ARG B 1 309 ? 1.134 -23.116 44.549 1.00 14.41 309 ARG B O 1
ATOM 5277 N N . GLY B 1 310 ? 1.944 -21.370 45.741 1.00 16.06 310 GLY B N 1
ATOM 5278 C CA . GLY B 1 310 ? 2.979 -21.036 44.776 1.00 15.08 310 GLY B CA 1
ATOM 5279 C C . GLY B 1 310 ? 4.259 -21.782 45.099 1.00 16.36 310 GLY B C 1
ATOM 5280 O O . GLY B 1 310 ? 4.388 -22.356 46.185 1.00 14.64 310 GLY B O 1
ATOM 5281 N N . PRO B 1 311 ? 5.235 -21.787 44.185 1.00 15.80 311 PRO B N 1
ATOM 5282 C CA . PRO B 1 311 ? 6.478 -22.504 44.468 1.00 15.98 311 PRO B CA 1
ATOM 5283 C C . PRO B 1 311 ? 7.491 -21.748 45.321 1.00 16.87 311 PRO B C 1
ATOM 5284 O O . PRO B 1 311 ? 7.467 -20.518 45.400 1.00 17.69 311 PRO B O 1
ATOM 5288 N N . PHE B 1 312 ? 8.348 -22.510 45.995 1.00 15.21 312 PHE B N 1
ATOM 5289 C CA . PHE B 1 312 ? 9.440 -21.961 46.781 1.00 14.53 312 PHE B CA 1
ATOM 5290 C C . PHE B 1 312 ? 10.609 -22.494 45.982 1.00 13.81 312 PHE B C 1
ATOM 5291 O O . PHE B 1 312 ? 10.683 -23.702 45.740 1.00 9.71 312 PHE B O 1
ATOM 5307 N N . ILE B 1 314 ? 15.027 -22.270 44.889 1.00 12.43 314 ILE B N 1
ATOM 5308 C CA . ILE B 1 314 ? 16.404 -21.879 45.133 1.00 13.08 314 ILE B CA 1
ATOM 5309 C C . ILE B 1 314 ? 17.077 -22.137 43.792 1.00 13.73 314 ILE B C 1
ATOM 5310 O O . ILE B 1 314 ? 16.925 -23.223 43.218 1.00 14.33 314 ILE B O 1
ATOM 5315 N N . ASN B 1 315 ? 17.786 -21.139 43.273 1.00 14.65 315 ASN B N 1
ATOM 5316 C CA . ASN B 1 315 ? 18.468 -21.298 41.996 1.00 13.65 315 ASN B CA 1
ATOM 5317 C C . ASN B 1 315 ? 19.850 -20.678 41.975 1.00 12.09 315 ASN B C 1
ATOM 5318 O O . ASN B 1 315 ? 20.121 -19.683 42.644 1.00 11.13 315 ASN B O 1
ATOM 5323 N N . LEU B 1 316 ? 20.725 -21.285 41.192 1.00 12.12 316 LEU B N 1
ATOM 5324 C CA . LEU B 1 316 ? 22.083 -20.806 41.062 1.00 13.01 316 LEU B CA 1
ATOM 5325 C C . LEU B 1 316 ? 22.790 -21.553 39.944 1.00 14.28 316 LEU B C 1
ATOM 5326 O O . LEU B 1 316 ? 22.318 -22.593 39.472 1.00 11.67 316 LEU B O 1
ATOM 5331 N N . GLN B 1 317 ? 23.912 -21.000 39.506 1.00 14.43 317 GLN B N 1
ATOM 5332 C CA . GLN B 1 317 ? 24.695 -21.596 38.440 1.00 16.60 317 GLN B CA 1
ATOM 5333 C C . GLN B 1 317 ? 26.123 -21.769 38.921 1.00 16.56 317 GLN B C 1
ATOM 5334 O O . GLN B 1 317 ? 26.643 -20.925 39.649 1.00 15.62 317 GLN B O 1
ATOM 5340 N N . THR B 1 318 ? 26.751 -22.874 38.530 1.00 15.78 318 THR B N 1
ATOM 5341 C CA . THR B 1 318 ? 28.131 -23.137 38.917 1.00 15.78 318 THR B CA 1
ATOM 5342 C C . THR B 1 318 ? 28.848 -23.869 37.797 1.00 15.50 318 THR B C 1
ATOM 5343 O O . THR B 1 318 ? 28.230 -24.260 36.808 1.00 11.50 318 THR B O 1
ATOM 5347 N N . ARG B 1 319 ? 30.157 -24.034 37.955 1.00 15.28 319 ARG B N 1
ATOM 5348 C CA . ARG B 1 319 ? 30.965 -24.763 36.985 1.00 16.14 319 ARG B CA 1
ATOM 5349 C C . ARG B 1 319 ? 30.454 -26.194 37.034 1.00 15.04 319 ARG B C 1
ATOM 5350 O O . ARG B 1 319 ? 30.266 -26.750 38.116 1.00 15.19 319 ARG B O 1
ATOM 5358 N N . ALA B 1 320 ? 30.238 -26.795 35.872 1.00 15.03 320 ALA B N 1
ATOM 5359 C CA . ALA B 1 320 ? 29.717 -28.152 35.803 1.00 13.64 320 ALA B CA 1
ATOM 5360 C C . ALA B 1 320 ? 30.450 -29.178 36.670 1.00 13.40 320 ALA B C 1
ATOM 5361 O O . ALA B 1 320 ? 29.815 -30.041 37.267 1.00 9.42 320 ALA B O 1
ATOM 5363 N N . GLU B 1 321 ? 31.775 -29.097 36.751 1.00 12.68 321 GLU B N 1
ATOM 5364 C CA . GLU B 1 321 ? 32.508 -30.070 37.558 1.00 15.87 321 GLU B CA 1
ATOM 5365 C C . GLU B 1 321 ? 32.330 -29.896 39.069 1.00 15.38 321 GLU B C 1
ATOM 5366 O O . GLU B 1 321 ? 32.694 -30.780 39.846 1.00 13.99 321 GLU B O 1
ATOM 5380 N N . SER B 1 323 ? 29.212 -28.896 40.277 1.00 16.45 323 SER B N 1
ATOM 5381 C CA . SER B 1 323 ? 27.765 -28.977 40.497 1.00 16.54 323 SER B CA 1
ATOM 5382 C C . SER B 1 323 ? 27.273 -29.974 41.539 1.00 16.46 323 SER B C 1
ATOM 5383 O O . SER B 1 323 ? 26.407 -29.643 42.356 1.00 15.92 323 SER B O 1
ATOM 5386 N N . GLU B 1 324 ? 27.794 -31.194 41.510 1.00 15.12 324 GLU B N 1
ATOM 5387 C CA . GLU B 1 324 ? 27.356 -32.201 42.474 1.00 17.31 324 GLU B CA 1
ATOM 5388 C C . GLU B 1 324 ? 27.698 -31.762 43.897 1.00 16.37 324 GLU B C 1
ATOM 5389 O O . GLU B 1 324 ? 26.870 -31.859 44.806 1.00 16.18 324 GLU B O 1
ATOM 5395 N N . GLY B 1 325 ? 28.919 -31.266 44.081 1.00 15.07 325 GLY B N 1
ATOM 5396 C CA . GLY B 1 325 ? 29.350 -30.818 45.393 1.00 14.87 325 GLY B CA 1
ATOM 5397 C C . GLY B 1 325 ? 28.605 -29.582 45.858 1.00 14.78 325 GLY B C 1
ATOM 5398 O O . GLY B 1 325 ? 28.245 -29.473 47.027 1.00 15.19 325 GLY B O 1
ATOM 5399 N N . THR B 1 326 ? 28.352 -28.651 44.946 1.00 12.88 326 THR B N 1
ATOM 5400 C CA . THR B 1 326 ? 27.647 -27.432 45.320 1.00 12.56 326 THR B CA 1
ATOM 5401 C C . THR B 1 326 ? 26.191 -27.712 45.693 1.00 13.58 326 THR B C 1
ATOM 5402 O O . THR B 1 326 ? 25.620 -27.034 46.550 1.00 14.94 326 THR B O 1
ATOM 5406 N N . LEU B 1 327 ? 25.587 -28.711 45.057 1.00 12.10 327 LEU B N 1
ATOM 5407 C CA . LEU B 1 327 ? 24.198 -29.046 45.345 1.00 13.42 327 LEU B CA 1
ATOM 5408 C C . LEU B 1 327 ? 24.063 -29.534 46.779 1.00 13.84 327 LEU B C 1
ATOM 5409 O O . LEU B 1 327 ? 23.166 -29.107 47.499 1.00 13.73 327 LEU B O 1
ATOM 5414 N N . LYS B 1 328 ? 24.957 -30.428 47.190 1.00 14.06 328 LYS B N 1
ATOM 5415 C CA . LYS B 1 328 ? 24.937 -30.956 48.550 1.00 16.03 328 LYS B CA 1
ATOM 5416 C C . LYS B 1 328 ? 25.152 -29.803 49.536 1.00 16.27 328 LYS B C 1
ATOM 5417 O O . LYS B 1 328 ? 24.549 -29.761 50.611 1.00 16.86 328 LYS B O 1
ATOM 5423 N N . LEU B 1 329 ? 26.011 -28.862 49.159 1.00 14.16 329 LEU B N 1
ATOM 5424 C CA . LEU B 1 329 ? 26.282 -27.723 50.021 1.00 14.71 329 LEU B CA 1
ATOM 5425 C C . LEU B 1 329 ? 25.010 -26.894 50.221 1.00 14.25 329 LEU B C 1
ATOM 5426 O O . LEU B 1 329 ? 24.668 -26.528 51.346 1.00 13.71 329 LEU B O 1
ATOM 5431 N N . VAL B 1 330 ? 24.309 -26.601 49.130 1.00 12.86 330 VAL B N 1
ATOM 5432 C CA . VAL B 1 330 ? 23.072 -25.833 49.218 1.00 13.11 330 VAL B CA 1
ATOM 5433 C C . VAL B 1 330 ? 22.051 -26.566 50.089 1.00 12.80 330 VAL B C 1
ATOM 5434 O O . VAL B 1 330 ? 21.344 -25.948 50.889 1.00 11.71 330 VAL B O 1
ATOM 5438 N N . GLN B 1 331 ? 21.979 -27.884 49.929 1.00 12.88 331 GLN B N 1
ATOM 5439 C CA . GLN B 1 331 ? 21.047 -28.689 50.713 1.00 15.40 331 GLN B CA 1
ATOM 5440 C C . GLN B 1 331 ? 21.384 -28.639 52.197 1.00 15.97 331 GLN B C 1
ATOM 5441 O O . GLN B 1 331 ? 20.485 -28.567 53.038 1.00 15.41 331 GLN B O 1
ATOM 5447 N N . ASP B 1 332 ? 22.676 -28.677 52.519 1.00 16.83 332 ASP B N 1
ATOM 5448 C CA . ASP B 1 332 ? 23.109 -28.619 53.915 1.00 18.53 332 ASP B CA 1
ATOM 5449 C C . ASP B 1 332 ? 22.797 -27.265 54.543 1.00 16.80 332 ASP B C 1
ATOM 5450 O O . ASP B 1 332 ? 22.316 -27.195 55.673 1.00 16.81 332 ASP B O 1
ATOM 5455 N N . VAL B 1 333 ? 23.079 -26.193 53.808 1.00 14.20 333 VAL B N 1
ATOM 5456 C CA . VAL B 1 333 ? 22.811 -24.841 54.289 1.00 14.02 333 VAL B CA 1
ATOM 5457 C C . VAL B 1 333 ? 21.318 -24.693 54.580 1.00 12.82 333 VAL B C 1
ATOM 5458 O O . VAL B 1 333 ? 20.933 -24.133 55.602 1.00 12.24 333 VAL B O 1
ATOM 5462 N N . PHE B 1 334 ? 20.486 -25.215 53.683 1.00 13.06 334 PHE B N 1
ATOM 5463 C CA . PHE B 1 334 ? 19.028 -25.139 53.823 1.00 13.52 334 PHE B CA 1
ATOM 5464 C C . PHE B 1 334 ? 18.566 -25.946 55.029 1.00 13.59 334 PHE B C 1
ATOM 5465 O O . PHE B 1 334 ? 17.743 -25.491 55.821 1.00 14.00 334 PHE B O 1
ATOM 5473 N N . ALA B 1 335 ? 19.098 -27.156 55.152 1.00 14.77 335 ALA B N 1
ATOM 5474 C CA . ALA B 1 335 ? 18.755 -28.038 56.257 1.00 16.59 335 ALA B CA 1
ATOM 5475 C C . ALA B 1 335 ? 19.107 -27.393 57.595 1.00 16.91 335 ALA B C 1
ATOM 5476 O O . ALA B 1 335 ? 18.294 -27.379 58.515 1.00 15.61 335 ALA B O 1
ATOM 5478 N N . GLU B 1 336 ? 20.326 -26.873 57.705 1.00 18.09 336 GLU B N 1
ATOM 5479 C CA . GLU B 1 336 ? 20.762 -26.220 58.939 1.00 21.62 336 GLU B CA 1
ATOM 5480 C C . GLU B 1 336 ? 19.887 -25.020 59.301 1.00 19.75 336 GLU B C 1
ATOM 5481 O O . GLU B 1 336 ? 19.555 -24.819 60.467 1.00 18.86 336 GLU B O 1
ATOM 5487 N N . TYR B 1 337 ? 19.522 -24.225 58.298 1.00 18.34 337 TYR B N 1
ATOM 5488 C CA . TYR B 1 337 ? 18.690 -23.044 58.516 1.00 17.37 337 TYR B CA 1
ATOM 5489 C C . TYR B 1 337 ? 17.312 -23.409 59.065 1.00 17.31 337 TYR B C 1
ATOM 5490 O O . TYR B 1 337 ? 16.825 -22.778 60.004 1.00 18.39 337 TYR B O 1
ATOM 5499 N N . LEU B 1 338 ? 16.678 -24.418 58.478 1.00 17.89 338 LEU B N 1
ATOM 5500 C CA . LEU B 1 338 ? 15.365 -24.845 58.944 1.00 17.64 338 LEU B CA 1
ATOM 5501 C C . LEU B 1 338 ? 15.471 -25.436 60.344 1.00 18.91 338 LEU B C 1
ATOM 5502 O O . LEU B 1 338 ? 14.561 -25.294 61.163 1.00 18.95 338 LEU B O 1
ATOM 5507 N N . LYS B 1 339 ? 16.585 -26.108 60.610 1.00 18.12 339 LYS B N 1
ATOM 5508 C CA . LYS B 1 339 ? 16.800 -26.729 61.907 1.00 20.59 339 LYS B CA 1
ATOM 5509 C C . LYS B 1 339 ? 17.023 -25.712 63.027 1.00 19.69 339 LYS B C 1
ATOM 5510 O O . LYS B 1 339 ? 16.322 -25.735 64.040 1.00 18.80 339 LYS B O 1
ATOM 5516 N N . ASN B 1 340 ? 17.982 -24.812 62.831 1.00 17.98 340 ASN B N 1
ATOM 5517 C CA . ASN B 1 340 ? 18.327 -23.811 63.844 1.00 19.51 340 ASN B CA 1
ATOM 5518 C C . ASN B 1 340 ? 17.681 -22.433 63.695 1.00 18.10 340 ASN B C 1
ATOM 5519 O O . ASN B 1 340 ? 17.661 -21.642 64.645 1.00 19.26 340 ASN B O 1
ATOM 5524 N N . GLY B 1 341 ? 17.178 -22.132 62.505 1.00 17.77 341 GLY B N 1
ATOM 5525 C CA . GLY B 1 341 ? 16.556 -20.840 62.290 1.00 14.82 341 GLY B CA 1
ATOM 5526 C C . GLY B 1 341 ? 17.576 -19.723 62.231 1.00 15.09 341 GLY B C 1
ATOM 5527 O O . GLY B 1 341 ? 18.784 -19.968 62.215 1.00 16.30 341 GLY B O 1
ATOM 5528 N N . PRO B 1 342 ? 17.116 -18.467 62.193 1.00 16.11 342 PRO B N 1
ATOM 5529 C CA . PRO B 1 342 ? 18.016 -17.315 62.137 1.00 16.12 342 PRO B CA 1
ATOM 5530 C C . PRO B 1 342 ? 18.519 -16.887 63.517 1.00 17.96 342 PRO B C 1
ATOM 5531 O O . PRO B 1 342 ? 17.941 -17.252 64.542 1.00 18.06 342 PRO B O 1
ATOM 5535 N N . THR B 1 343 ? 19.610 -16.132 63.542 1.00 18.95 343 THR B N 1
ATOM 5536 C CA . THR B 1 343 ? 20.133 -15.623 64.803 1.00 21.68 343 THR B CA 1
ATOM 5537 C C . THR B 1 343 ? 19.443 -14.278 64.999 1.00 24.60 343 THR B C 1
ATOM 5538 O O . THR B 1 343 ? 18.898 -13.713 64.047 1.00 23.09 343 THR B O 1
ATOM 5542 N N . GLN B 1 344 ? 19.451 -13.764 66.221 1.00 26.32 344 GLN B N 1
ATOM 5543 C CA . GLN B 1 344 ? 18.806 -12.486 66.482 1.00 28.20 344 GLN B CA 1
ATOM 5544 C C . GLN B 1 344 ? 19.465 -11.388 65.651 1.00 28.64 344 GLN B C 1
ATOM 5545 O O . GLN B 1 344 ? 18.819 -10.417 65.262 1.00 30.14 344 GLN B O 1
ATOM 5551 N N . LYS B 1 345 ? 20.753 -11.554 65.374 1.00 29.31 345 LYS B N 1
ATOM 5552 C CA . LYS B 1 345 ? 21.501 -10.580 64.588 1.00 30.43 345 LYS B CA 1
ATOM 5553 C C . LYS B 1 345 ? 21.032 -10.572 63.131 1.00 30.39 345 LYS B C 1
ATOM 5554 O O . LYS B 1 345 ? 20.863 -9.507 62.531 1.00 29.48 345 LYS B O 1
ATOM 5560 N N . GLU B 1 346 ? 20.831 -11.762 62.567 1.00 29.57 346 GLU B N 1
ATOM 5561 C CA . GLU B 1 346 ? 20.370 -11.899 61.185 1.00 28.78 346 GLU B CA 1
ATOM 5562 C C . GLU B 1 346 ? 18.959 -11.348 61.032 1.00 29.09 346 GLU B C 1
ATOM 5563 O O . GLU B 1 346 ? 18.635 -10.715 60.027 1.00 28.25 346 GLU B O 1
ATOM 5569 N N . LEU B 1 347 ? 18.118 -11.618 62.026 1.00 28.05 347 LEU B N 1
ATOM 5570 C CA . LEU B 1 347 ? 16.740 -11.152 62.001 1.00 28.48 347 LEU B CA 1
ATOM 5571 C C . LEU B 1 347 ? 16.707 -9.630 61.990 1.00 29.41 347 LEU B C 1
ATOM 5572 O O . LEU B 1 347 ? 16.029 -9.029 61.163 1.00 28.33 347 LEU B O 1
ATOM 5577 N N . ASP B 1 348 ? 17.450 -9.009 62.901 1.00 31.17 348 ASP B N 1
ATOM 5578 C CA . ASP B 1 348 ? 17.487 -7.554 62.971 1.00 33.21 348 ASP B CA 1
ATOM 5579 C C . ASP B 1 348 ? 17.973 -6.941 61.665 1.00 32.72 348 ASP B C 1
ATOM 5580 O O . ASP B 1 348 ? 17.310 -6.066 61.112 1.00 32.18 348 ASP B O 1
ATOM 5585 N N . ASP B 1 349 ? 19.122 -7.393 61.170 1.00 32.47 349 ASP B N 1
ATOM 5586 C CA . ASP B 1 349 ? 19.645 -6.857 59.917 1.00 32.70 349 ASP B CA 1
ATOM 5587 C C . ASP B 1 349 ? 18.588 -7.023 58.840 1.00 32.86 349 ASP B C 1
ATOM 5588 O O . ASP B 1 349 ? 18.447 -6.174 57.959 1.00 33.51 349 ASP B O 1
ATOM 5593 N N . ALA B 1 350 ? 17.842 -8.122 58.925 1.00 31.77 350 ALA B N 1
ATOM 5594 C CA . ALA B 1 350 ? 16.784 -8.423 57.967 1.00 32.10 350 ALA B CA 1
ATOM 5595 C C . ALA B 1 350 ? 15.676 -7.376 58.062 1.00 31.29 350 ALA B C 1
ATOM 5596 O O . ALA B 1 350 ? 15.187 -6.880 57.049 1.00 29.99 350 ALA B O 1
ATOM 5598 N N . LYS B 1 351 ? 15.281 -7.044 59.284 1.00 31.25 351 LYS B N 1
ATOM 5599 C CA . LYS B 1 351 ? 14.243 -6.047 59.490 1.00 31.48 351 LYS B CA 1
ATOM 5600 C C . LYS B 1 351 ? 14.727 -4.672 59.032 1.00 32.88 351 LYS B C 1
ATOM 5601 O O . LYS B 1 351 ? 13.983 -3.921 58.398 1.00 34.25 351 LYS B O 1
ATOM 5607 N N . ARG B 1 352 ? 15.980 -4.355 59.346 1.00 34.15 352 ARG B N 1
ATOM 5608 C CA . ARG B 1 352 ? 16.567 -3.071 58.975 1.00 36.00 352 ARG B CA 1
ATOM 5609 C C . ARG B 1 352 ? 16.628 -2.933 57.460 1.00 37.28 352 ARG B C 1
ATOM 5610 O O . ARG B 1 352 ? 16.333 -1.871 56.909 1.00 37.70 352 ARG B O 1
ATOM 5618 N N . GLU B 1 353 ? 17.030 -4.010 56.794 1.00 38.00 353 GLU B N 1
ATOM 5619 C CA . GLU B 1 353 ? 17.134 -4.025 55.339 1.00 38.52 353 GLU B CA 1
ATOM 5620 C C . GLU B 1 353 ? 15.748 -3.754 54.752 1.00 39.05 353 GLU B C 1
ATOM 5621 O O . GLU B 1 353 ? 15.585 -2.933 53.847 1.00 39.11 353 GLU B O 1
ATOM 5627 N N . LEU B 1 354 ? 14.753 -4.458 55.284 1.00 37.83 354 LEU B N 1
ATOM 5628 C CA . LEU B 1 354 ? 13.372 -4.322 54.839 1.00 37.74 354 LEU B CA 1
ATOM 5629 C C . LEU B 1 354 ? 12.847 -2.910 55.093 1.00 37.69 354 LEU B C 1
ATOM 5630 O O . LEU B 1 354 ? 12.174 -2.326 54.243 1.00 38.90 354 LEU B O 1
ATOM 5635 N N . ALA B 1 355 ? 13.154 -2.370 56.271 1.00 20.07 355 ALA B N 1
ATOM 5636 C CA . ALA B 1 355 ? 12.712 -1.031 56.644 1.00 20.07 355 ALA B CA 1
ATOM 5637 C C . ALA B 1 355 ? 13.065 -0.056 55.531 1.00 20.07 355 ALA B C 1
ATOM 5638 O O . ALA B 1 355 ? 12.455 1.004 55.403 1.00 20.07 355 ALA B O 1
ATOM 5640 N N . GLY B 1 356 ? 14.054 -0.425 54.724 1.00 20.07 356 GLY B N 1
ATOM 5641 C CA . GLY B 1 356 ? 14.460 0.421 53.619 1.00 20.07 356 GLY B CA 1
ATOM 5642 C C . GLY B 1 356 ? 13.861 -0.067 52.313 1.00 20.07 356 GLY B C 1
ATOM 5643 O O . GLY B 1 356 ? 14.590 -0.317 51.355 1.00 20.07 356 GLY B O 1
ATOM 5644 N N . SER B 1 357 ? 12.534 -0.199 52.277 1.00 20.07 357 SER B N 1
ATOM 5645 C CA . SER B 1 357 ? 11.809 -0.658 51.087 1.00 20.07 357 SER B CA 1
ATOM 5646 C C . SER B 1 357 ? 10.420 -1.172 51.459 1.00 20.07 357 SER B C 1
ATOM 5647 O O . SER B 1 357 ? 9.652 -1.628 50.603 1.00 20.07 357 SER B O 1
ATOM 5650 N N . ALA B 1 363 ? 6.548 6.209 48.171 1.00 26.65 363 ALA B N 1
ATOM 5651 C CA . ALA B 1 363 ? 6.691 5.311 47.027 1.00 25.68 363 ALA B CA 1
ATOM 5652 C C . ALA B 1 363 ? 6.024 5.911 45.795 1.00 24.74 363 ALA B C 1
ATOM 5653 O O . ALA B 1 363 ? 5.104 6.715 45.913 1.00 24.78 363 ALA B O 1
ATOM 5655 N N . SER B 1 364 ? 6.492 5.512 44.615 1.00 22.95 364 SER B N 1
ATOM 5656 C CA . SER B 1 364 ? 5.956 6.018 43.351 1.00 22.09 364 SER B CA 1
ATOM 5657 C C . SER B 1 364 ? 4.562 5.481 43.047 1.00 19.30 364 SER B C 1
ATOM 5658 O O . SER B 1 364 ? 4.159 4.448 43.579 1.00 19.33 364 SER B O 1
ATOM 5661 N N . ASN B 1 365 ? 3.833 6.181 42.182 1.00 17.32 365 ASN B N 1
ATOM 5662 C CA . ASN B 1 365 ? 2.491 5.747 41.805 1.00 17.14 365 ASN B CA 1
ATOM 5663 C C . ASN B 1 365 ? 2.554 4.309 41.282 1.00 16.26 365 ASN B C 1
ATOM 5664 O O . ASN B 1 365 ? 1.682 3.489 41.576 1.00 13.53 365 ASN B O 1
ATOM 5669 N N . ALA B 1 366 ? 3.606 4.011 40.518 1.00 17.69 366 ALA B N 1
ATOM 5670 C CA . ALA B 1 366 ? 3.806 2.689 39.927 1.00 16.30 366 ALA B CA 1
ATOM 5671 C C . ALA B 1 366 ? 3.914 1.580 40.967 1.00 17.97 366 ALA B C 1
ATOM 5672 O O . ALA B 1 366 ? 3.186 0.578 40.909 1.00 14.67 366 ALA B O 1
ATOM 5674 N N . ASP B 1 367 ? 4.833 1.750 41.910 1.00 18.20 367 ASP B N 1
ATOM 5675 C CA . ASP B 1 367 ? 5.026 0.757 42.953 1.00 18.60 367 ASP B CA 1
ATOM 5676 C C . ASP B 1 367 ? 3.756 0.557 43.758 1.00 17.04 367 ASP B C 1
ATOM 5677 O O . ASP B 1 367 ? 3.411 -0.570 44.111 1.00 17.55 367 ASP B O 1
ATOM 5682 N N . ILE B 1 368 ? 3.061 1.649 44.045 1.00 14.68 368 ILE B N 1
ATOM 5683 C CA . ILE B 1 368 ? 1.826 1.565 44.811 1.00 13.57 368 ILE B CA 1
ATOM 5684 C C . ILE B 1 368 ? 0.706 0.868 44.037 1.00 13.32 368 ILE B C 1
ATOM 5685 O O . ILE B 1 368 ? 0.075 -0.067 44.549 1.00 11.49 368 ILE B O 1
ATOM 5690 N N . VAL B 1 369 ? 0.462 1.302 42.803 1.00 11.28 369 VAL B N 1
ATOM 5691 C CA . VAL B 1 369 ? -0.602 0.699 42.023 1.00 10.55 369 VAL B CA 1
ATOM 5692 C C . VAL B 1 369 ? -0.365 -0.798 41.829 1.00 10.33 369 VAL B C 1
ATOM 5693 O O . VAL B 1 369 ? -1.316 -1.577 41.735 1.00 11.88 369 VAL B O 1
ATOM 5697 N N . GLY B 1 370 ? 0.902 -1.203 41.809 1.00 11.72 370 GLY B N 1
ATOM 5698 C CA . GLY B 1 370 ? 1.218 -2.614 41.659 1.00 11.08 370 GLY B CA 1
ATOM 5699 C C . GLY B 1 370 ? 0.726 -3.377 42.881 1.00 12.36 370 GLY B C 1
ATOM 5700 O O . GLY B 1 370 ? 0.144 -4.455 42.767 1.00 10.37 370 GLY B O 1
ATOM 5701 N N . GLN B 1 371 ? 0.950 -2.805 44.059 1.00 12.23 371 GLN B N 1
ATOM 5702 C CA . GLN B 1 371 ? 0.520 -3.426 45.304 1.00 13.38 371 GLN B CA 1
ATOM 5703 C C . GLN B 1 371 ? -1.005 -3.436 45.420 1.00 12.08 371 GLN B C 1
ATOM 5704 O O . GLN B 1 371 ? -1.584 -4.412 45.890 1.00 12.58 371 GLN B O 1
ATOM 5710 N N . LEU B 1 372 ? -1.653 -2.353 44.997 1.00 11.25 372 LEU B N 1
ATOM 5711 C CA . LEU B 1 372 ? -3.110 -2.278 45.061 1.00 10.90 372 LEU B CA 1
ATOM 5712 C C . LEU B 1 372 ? -3.691 -3.379 44.177 1.00 11.99 372 LEU B C 1
ATOM 5713 O O . LEU B 1 372 ? -4.723 -3.980 44.490 1.00 12.62 372 LEU B O 1
ATOM 5718 N N . GLY B 1 373 ? -3.012 -3.652 43.068 1.00 11.55 373 GLY B N 1
ATOM 5719 C CA . GLY B 1 373 ? -3.475 -4.689 42.169 1.00 13.54 373 GLY B CA 1
ATOM 5720 C C . GLY B 1 373 ? -3.519 -6.036 42.870 1.00 13.04 373 GLY B C 1
ATOM 5721 O O . GLY B 1 373 ? -4.508 -6.768 42.766 1.00 14.93 373 GLY B O 1
ATOM 5722 N N . ALA B 1 374 ? -2.450 -6.363 43.588 1.00 14.33 374 ALA B N 1
ATOM 5723 C CA . ALA B 1 374 ? -2.377 -7.629 44.314 1.00 13.04 374 ALA B CA 1
ATOM 5724 C C . ALA B 1 374 ? -3.340 -7.642 45.496 1.00 12.90 374 ALA B C 1
ATOM 5725 O O . ALA B 1 374 ? -3.920 -8.676 45.821 1.00 14.07 374 ALA B O 1
ATOM 5735 N N . GLY B 1 376 ? -6.242 -6.185 45.699 1.00 11.68 376 GLY B N 1
ATOM 5736 C CA . GLY B 1 376 ? -7.584 -6.435 45.206 1.00 10.04 376 GLY B CA 1
ATOM 5737 C C . GLY B 1 376 ? -7.735 -7.832 44.626 1.00 11.19 376 GLY B C 1
ATOM 5738 O O . GLY B 1 376 ? -8.735 -8.510 44.874 1.00 10.99 376 GLY B O 1
ATOM 5739 N N . PHE B 1 377 ? -6.733 -8.267 43.865 1.00 10.93 377 PHE B N 1
ATOM 5740 C CA . PHE B 1 377 ? -6.771 -9.576 43.229 1.00 10.74 377 PHE B CA 1
ATOM 5741 C C . PHE B 1 377 ? -6.803 -10.730 44.217 1.00 11.65 377 PHE B C 1
ATOM 5742 O O . PHE B 1 377 ? -7.546 -11.691 44.025 1.00 11.12 377 PHE B O 1
ATOM 5750 N N . TYR B 1 378 ? -5.997 -10.642 45.269 1.00 12.14 378 TYR B N 1
ATOM 5751 C CA . TYR B 1 378 ? -5.955 -11.706 46.270 1.00 14.47 378 TYR B CA 1
ATOM 5752 C C . TYR B 1 378 ? -6.858 -11.431 47.472 1.00 16.56 378 TYR B C 1
ATOM 5753 O O . TYR B 1 378 ? -6.835 -12.170 48.456 1.00 16.52 378 TYR B O 1
ATOM 5762 N N . ASN B 1 379 ? -7.655 -10.370 47.377 1.00 14.88 379 ASN B N 1
ATOM 5763 C CA . ASN B 1 379 ? -8.579 -9.981 48.443 1.00 18.12 379 ASN B CA 1
ATOM 5764 C C . ASN B 1 379 ? -7.879 -9.821 49.792 1.00 16.91 379 ASN B C 1
ATOM 5765 O O . ASN B 1 379 ? -8.294 -10.408 50.792 1.00 16.93 379 ASN B O 1
ATOM 5770 N N . LEU B 1 380 ? -6.811 -9.030 49.814 1.00 16.53 380 LEU B N 1
ATOM 5771 C CA . LEU B 1 380 ? -6.060 -8.778 51.038 1.00 15.59 380 LEU B CA 1
ATOM 5772 C C . LEU B 1 380 ? -6.711 -7.607 51.774 1.00 16.27 380 LEU B C 1
ATOM 5773 O O . LEU B 1 380 ? -7.510 -6.877 51.192 1.00 15.53 380 LEU B O 1
ATOM 5778 N N . PRO B 1 381 ? -6.388 -7.426 53.067 1.00 16.91 381 PRO B N 1
ATOM 5779 C CA . PRO B 1 381 ? -6.940 -6.337 53.885 1.00 16.94 381 PRO B CA 1
ATOM 5780 C C . PRO B 1 381 ? -6.544 -4.983 53.311 1.00 18.54 381 PRO B C 1
ATOM 5781 O O . PRO B 1 381 ? -5.466 -4.853 52.729 1.00 18.28 381 PRO B O 1
ATOM 5785 N N . LEU B 1 382 ? -7.401 -3.978 53.475 1.00 18.95 382 LEU B N 1
ATOM 5786 C CA . LEU B 1 382 ? -7.097 -2.642 52.973 1.00 21.86 382 LEU B CA 1
ATOM 5787 C C . LEU B 1 382 ? -5.838 -2.125 53.642 1.00 22.43 382 LEU B C 1
ATOM 5788 O O . LEU B 1 382 ? -5.138 -1.271 53.103 1.00 21.90 382 LEU B O 1
ATOM 5793 N N . SER B 1 383 ? -5.565 -2.662 54.825 1.00 22.68 383 SER B N 1
ATOM 5794 C CA . SER B 1 383 ? -4.409 -2.284 55.624 1.00 24.31 383 SER B CA 1
ATOM 5795 C C . SER B 1 383 ? -3.176 -3.123 55.299 1.00 24.91 383 SER B C 1
ATOM 5796 O O . SER B 1 383 ? -2.132 -2.979 55.934 1.00 24.64 383 SER B O 1
ATOM 5799 N N . TYR B 1 384 ? -3.299 -3.988 54.302 1.00 25.20 384 TYR B N 1
ATOM 5800 C CA . TYR B 1 384 ? -2.211 -4.871 53.902 1.00 27.29 384 TYR B CA 1
ATOM 5801 C C . TYR B 1 384 ? -0.802 -4.290 53.998 1.00 26.56 384 TYR B C 1
ATOM 5802 O O . TYR B 1 384 ? 0.065 -4.865 54.657 1.00 24.85 384 TYR B O 1
ATOM 5811 N N . LEU B 1 385 ? -0.570 -3.166 53.330 1.00 27.04 385 LEU B N 1
ATOM 5812 C CA . LEU B 1 385 ? 0.752 -2.550 53.338 1.00 29.77 385 LEU B CA 1
ATOM 5813 C C . LEU B 1 385 ? 1.240 -2.241 54.749 1.00 30.61 385 LEU B C 1
ATOM 5814 O O . LEU B 1 385 ? 2.324 -2.671 55.138 1.00 30.35 385 LEU B O 1
ATOM 5819 N N . GLU B 1 386 ? 0.446 -1.500 55.518 1.00 32.11 386 GLU B N 1
ATOM 5820 C CA . GLU B 1 386 ? 0.836 -1.170 56.886 1.00 34.74 386 GLU B CA 1
ATOM 5821 C C . GLU B 1 386 ? 0.961 -2.436 57.729 1.00 34.47 386 GLU B C 1
ATOM 5822 O O . GLU B 1 386 ? 1.914 -2.586 58.495 1.00 35.05 386 GLU B O 1
ATOM 5828 N N . ASP B 1 387 ? -0.001 -3.346 57.584 1.00 34.53 387 ASP B N 1
ATOM 5829 C CA . ASP B 1 387 ? 0.016 -4.599 58.333 1.00 34.94 387 ASP B CA 1
ATOM 5830 C C . ASP B 1 387 ? 1.306 -5.379 58.074 1.00 35.65 387 ASP B C 1
ATOM 5831 O O . ASP B 1 387 ? 1.828 -6.041 58.971 1.00 35.90 387 ASP B O 1
ATOM 5836 N N . PHE B 1 388 ? 1.820 -5.297 56.848 1.00 36.67 388 PHE B N 1
ATOM 5837 C CA . PHE B 1 388 ? 3.045 -6.007 56.490 1.00 38.13 388 PHE B CA 1
ATOM 5838 C C . PHE B 1 388 ? 4.286 -5.434 57.176 1.00 40.61 388 PHE B C 1
ATOM 5839 O O . PHE B 1 388 ? 5.099 -6.181 57.719 1.00 38.88 388 PHE B O 1
ATOM 5855 N N . ARG B 1 390 ? 4.281 -3.549 59.812 1.00 45.96 390 ARG B N 1
ATOM 5856 C CA . ARG B 1 390 ? 4.018 -3.701 61.239 1.00 44.93 390 ARG B CA 1
ATOM 5857 C C . ARG B 1 390 ? 4.302 -5.114 61.724 1.00 43.94 390 ARG B C 1
ATOM 5858 O O . ARG B 1 390 ? 5.069 -5.328 62.661 1.00 43.99 390 ARG B O 1
ATOM 5866 N N . GLN B 1 391 ? 3.675 -6.088 61.088 1.00 42.82 391 GLN B N 1
ATOM 5867 C CA . GLN B 1 391 ? 3.902 -7.463 61.482 1.00 41.65 391 GLN B CA 1
ATOM 5868 C C . GLN B 1 391 ? 5.393 -7.867 61.416 1.00 39.55 391 GLN B C 1
ATOM 5869 O O . GLN B 1 391 ? 5.862 -8.627 62.256 1.00 37.82 391 GLN B O 1
ATOM 5875 N N . SER B 1 392 ? 6.106 -7.309 60.430 1.00 38.43 392 SER B N 1
ATOM 5876 C CA . SER B 1 392 ? 7.496 -7.601 60.084 1.00 38.18 392 SER B CA 1
ATOM 5877 C C . SER B 1 392 ? 8.641 -7.233 60.986 1.00 39.68 392 SER B C 1
ATOM 5878 O O . SER B 1 392 ? 9.799 -7.767 60.832 1.00 41.51 392 SER B O 1
ATOM 5881 N N . GLN B 1 393 ? 8.401 -6.274 61.873 1.00 40.35 393 GLN B N 1
ATOM 5882 C CA . GLN B 1 393 ? 9.471 -5.813 62.768 1.00 39.74 393 GLN B CA 1
ATOM 5883 C C . GLN B 1 393 ? 9.183 -6.340 64.144 1.00 38.82 393 GLN B C 1
ATOM 5884 O O . GLN B 1 393 ? 10.059 -6.400 65.000 1.00 38.42 393 GLN B O 1
ATOM 5890 N N . GLU B 1 394 ? 7.952 -6.834 64.243 1.00 37.87 394 GLU B N 1
ATOM 5891 C CA . GLU B 1 394 ? 7.417 -7.427 65.432 1.00 37.40 394 GLU B CA 1
ATOM 5892 C C . GLU B 1 394 ? 7.869 -8.883 65.535 1.00 36.49 394 GLU B C 1
ATOM 5893 O O . GLU B 1 394 ? 8.075 -9.381 66.638 1.00 36.62 394 GLU B O 1
ATOM 5899 N N . LEU B 1 395 ? 8.010 -9.559 64.394 1.00 34.00 395 LEU B N 1
ATOM 5900 C CA . LEU B 1 395 ? 8.397 -10.964 64.372 1.00 31.61 395 LEU B CA 1
ATOM 5901 C C . LEU B 1 395 ? 9.624 -11.276 65.215 1.00 29.12 395 LEU B C 1
ATOM 5902 O O . LEU B 1 395 ? 10.561 -10.483 65.292 1.00 27.77 395 LEU B O 1
ATOM 5907 N N . THR B 1 396 ? 9.605 -12.443 65.851 1.00 28.30 396 THR B N 1
ATOM 5908 C CA . THR B 1 396 ? 10.725 -12.891 66.670 1.00 27.88 396 THR B CA 1
ATOM 5909 C C . THR B 1 396 ? 11.418 -14.013 65.904 1.00 28.05 396 THR B C 1
ATOM 5910 O O . THR B 1 396 ? 10.844 -14.576 64.969 1.00 26.72 396 THR B O 1
ATOM 5914 N N . VAL B 1 397 ? 12.643 -14.341 66.300 1.00 26.85 397 VAL B N 1
ATOM 5915 C CA . VAL B 1 397 ? 13.386 -15.406 65.637 1.00 26.52 397 VAL B CA 1
ATOM 5916 C C . VAL B 1 397 ? 12.634 -16.726 65.717 1.00 27.37 397 VAL B C 1
ATOM 5917 O O . VAL B 1 397 ? 12.744 -17.563 64.823 1.00 27.11 397 VAL B O 1
ATOM 5921 N N . GLU B 1 398 ? 11.864 -16.908 66.783 1.00 28.18 398 GLU B N 1
ATOM 5922 C CA . GLU B 1 398 ? 11.119 -18.147 66.960 1.00 28.90 398 GLU B CA 1
ATOM 5923 C C . GLU B 1 398 ? 9.888 -18.248 66.067 1.00 27.14 398 GLU B C 1
ATOM 5924 O O . GLU B 1 398 ? 9.470 -19.351 65.708 1.00 27.04 398 GLU B O 1
ATOM 5930 N N . GLN B 1 399 ? 9.298 -17.110 65.715 1.00 24.29 399 GLN B N 1
ATOM 5931 C CA . GLN B 1 399 ? 8.125 -17.120 64.843 1.00 23.42 399 GLN B CA 1
ATOM 5932 C C . GLN B 1 399 ? 8.578 -17.425 63.417 1.00 21.48 399 GLN B C 1
ATOM 5933 O O . GLN B 1 399 ? 7.920 -18.163 62.682 1.00 20.37 399 GLN B O 1
ATOM 5939 N N . VAL B 1 400 ? 9.709 -16.844 63.032 1.00 19.69 400 VAL B N 1
ATOM 5940 C CA . VAL B 1 400 ? 10.245 -17.040 61.694 1.00 20.52 400 VAL B CA 1
ATOM 5941 C C . VAL B 1 400 ? 10.633 -18.493 61.466 1.00 19.83 400 VAL B C 1
ATOM 5942 O O . VAL B 1 400 ? 10.273 -19.083 60.446 1.00 18.93 400 VAL B O 1
ATOM 5946 N N . LYS B 1 401 ? 11.348 -19.071 62.427 1.00 20.20 401 LYS B N 1
ATOM 5947 C CA . LYS B 1 401 ? 11.786 -20.453 62.312 1.00 20.90 401 LYS B CA 1
ATOM 5948 C C . LYS B 1 401 ? 10.593 -21.387 62.247 1.00 19.79 401 LYS B C 1
ATOM 5949 O O . LYS B 1 401 ? 10.580 -22.338 61.467 1.00 19.53 401 LYS B O 1
ATOM 5955 N N . ALA B 1 402 ? 9.583 -21.112 63.063 1.00 20.55 402 ALA B N 1
ATOM 5956 C CA . ALA B 1 402 ? 8.387 -21.947 63.086 1.00 20.77 402 ALA B CA 1
ATOM 5957 C C . ALA B 1 402 ? 7.652 -21.889 61.750 1.00 20.87 402 ALA B C 1
ATOM 5958 O O . ALA B 1 402 ? 7.213 -22.915 61.232 1.00 22.23 402 ALA B O 1
ATOM 5960 N N . ALA B 1 403 ? 7.522 -20.687 61.198 1.00 20.69 403 ALA B N 1
ATOM 5961 C CA . ALA B 1 403 ? 6.838 -20.504 59.921 1.00 20.29 403 ALA B CA 1
ATOM 5962 C C . ALA B 1 403 ? 7.585 -21.208 58.791 1.00 19.08 403 ALA B C 1
ATOM 5963 O O . ALA B 1 403 ? 6.976 -21.845 57.934 1.00 18.91 403 ALA B O 1
ATOM 5973 N N . ASN B 1 405 ? 9.551 -23.820 59.018 1.00 17.58 405 ASN B N 1
ATOM 5974 C CA . ASN B 1 405 ? 9.398 -25.261 59.210 1.00 17.62 405 ASN B CA 1
ATOM 5975 C C . ASN B 1 405 ? 7.979 -25.742 58.944 1.00 18.48 405 ASN B C 1
ATOM 5976 O O . ASN B 1 405 ? 7.753 -26.909 58.616 1.00 18.25 405 ASN B O 1
ATOM 5981 N N . LYS B 1 406 ? 7.019 -24.840 59.100 1.00 17.57 406 LYS B N 1
ATOM 5982 C CA . LYS B 1 406 ? 5.627 -25.185 58.877 1.00 19.61 406 LYS B CA 1
ATOM 5983 C C . LYS B 1 406 ? 5.322 -25.327 57.385 1.00 20.10 406 LYS B C 1
ATOM 5984 O O . LYS B 1 406 ? 4.473 -26.133 56.998 1.00 21.26 406 LYS B O 1
ATOM 5990 N N . HIS B 1 407 ? 6.038 -24.573 56.553 1.00 18.96 407 HIS B N 1
ATOM 5991 C CA . HIS B 1 407 ? 5.790 -24.589 55.112 1.00 19.14 407 HIS B CA 1
ATOM 5992 C C . HIS B 1 407 ? 6.857 -25.213 54.214 1.00 19.37 407 HIS B C 1
ATOM 5993 O O . HIS B 1 407 ? 6.642 -25.364 53.010 1.00 18.03 407 HIS B O 1
ATOM 6000 N N . LEU B 1 408 ? 7.997 -25.574 54.792 1.00 18.61 408 LEU B N 1
ATOM 6001 C CA . LEU B 1 408 ? 9.075 -26.187 54.026 1.00 17.43 408 LEU B CA 1
ATOM 6002 C C . LEU B 1 408 ? 9.569 -27.429 54.755 1.00 19.66 408 LEU B C 1
ATOM 6003 O O . LEU B 1 408 ? 9.494 -27.506 55.981 1.00 21.43 408 LEU B O 1
ATOM 6008 N N . ASN B 1 409 ? 10.068 -28.397 53.993 1.00 20.81 409 ASN B N 1
ATOM 6009 C CA . ASN B 1 409 ? 10.592 -29.640 54.551 1.00 21.57 409 ASN B CA 1
ATOM 6010 C C . ASN B 1 409 ? 11.756 -30.091 53.676 1.00 21.98 409 ASN B C 1
ATOM 6011 O O . ASN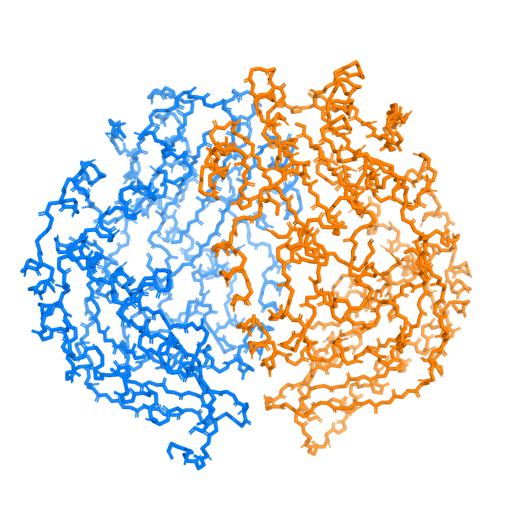 B 1 409 ? 11.637 -30.124 52.451 1.00 20.22 409 ASN B O 1
ATOM 6016 N N . VAL B 1 410 ? 12.882 -30.433 54.297 1.00 22.86 410 VAL B N 1
ATOM 6017 C CA . VAL B 1 410 ? 14.060 -30.861 53.542 1.00 24.59 410 VAL B CA 1
ATOM 6018 C C . VAL B 1 410 ? 13.820 -32.098 52.688 1.00 25.58 410 VAL B C 1
ATOM 6019 O O . VAL B 1 410 ? 14.515 -32.312 51.695 1.00 28.50 410 VAL B O 1
ATOM 6023 N N . ASP B 1 411 ? 12.837 -32.908 53.064 1.00 25.37 411 ASP B N 1
ATOM 6024 C CA . ASP B 1 411 ? 12.552 -34.129 52.319 1.00 27.24 411 ASP B CA 1
ATOM 6025 C C . ASP B 1 411 ? 11.495 -33.954 51.233 1.00 26.67 411 ASP B C 1
ATOM 6026 O O . ASP B 1 411 ? 10.997 -34.936 50.689 1.00 28.33 411 ASP B O 1
ATOM 6031 N N . LYS B 1 412 ? 11.164 -32.708 50.907 1.00 23.55 412 LYS B N 1
ATOM 6032 C CA . LYS B 1 412 ? 10.148 -32.436 49.895 1.00 21.98 412 LYS B CA 1
ATOM 6033 C C . LYS B 1 412 ? 10.707 -31.744 48.662 1.00 19.83 412 LYS B C 1
ATOM 6034 O O . LYS B 1 412 ? 9.959 -31.442 47.739 1.00 18.36 412 LYS B O 1
ATOM 6048 N N . VAL B 1 414 ? 12.278 -30.891 45.137 1.00 16.73 414 VAL B N 1
ATOM 6049 C CA . VAL B 1 414 ? 12.311 -31.439 43.791 1.00 14.59 414 VAL B CA 1
ATOM 6050 C C . VAL B 1 414 ? 13.502 -30.724 43.177 1.00 14.90 414 VAL B C 1
ATOM 6051 O O . VAL B 1 414 ? 13.573 -29.497 43.202 1.00 13.45 414 VAL B O 1
ATOM 6055 N N . ILE B 1 415 ? 14.440 -31.483 42.626 1.00 15.38 415 ILE B N 1
ATOM 6056 C CA . ILE B 1 415 ? 15.644 -30.887 42.068 1.00 12.56 415 ILE B CA 1
ATOM 6057 C C . ILE B 1 415 ? 15.814 -31.117 40.569 1.00 13.07 415 ILE B C 1
ATOM 6058 O O . ILE B 1 415 ? 15.571 -32.211 40.062 1.00 9.21 415 ILE B O 1
ATOM 6063 N N . VAL B 1 416 ? 16.227 -30.073 39.865 1.00 10.82 416 VAL B N 1
ATOM 6064 C CA . VAL B 1 416 ? 16.463 -30.167 38.433 1.00 12.22 416 VAL B CA 1
ATOM 6065 C C . VAL B 1 416 ? 17.758 -29.455 38.070 1.00 13.48 416 VAL B C 1
ATOM 6066 O O . VAL B 1 416 ? 17.963 -28.295 38.434 1.00 11.42 416 VAL B O 1
ATOM 6070 N N . SER B 1 417 ? 18.643 -30.155 37.368 1.00 12.96 417 SER B N 1
ATOM 6071 C CA . SER B 1 417 ? 19.899 -29.552 36.945 1.00 13.02 417 SER B CA 1
ATOM 6072 C C . SER B 1 417 ? 19.916 -29.509 35.419 1.00 13.49 417 SER B C 1
ATOM 6073 O O . SER B 1 417 ? 19.279 -30.336 34.777 1.00 12.37 417 SER B O 1
ATOM 6076 N N . ALA B 1 418 ? 20.622 -28.536 34.845 1.00 11.90 418 ALA B N 1
ATOM 6077 C CA . ALA B 1 418 ? 20.724 -28.408 33.389 1.00 10.71 418 ALA B CA 1
ATOM 6078 C C . ALA B 1 418 ? 22.149 -28.025 33.009 1.00 12.14 418 ALA B C 1
ATOM 6079 O O . ALA B 1 418 ? 22.595 -26.904 33.245 1.00 10.87 418 ALA B O 1
ATOM 6081 N N . GLY B 1 419 ? 22.867 -28.976 32.432 1.00 11.80 419 GLY B N 1
ATOM 6082 C CA . GLY B 1 419 ? 24.243 -28.736 32.052 1.00 10.30 419 GLY B CA 1
ATOM 6083 C C . GLY B 1 419 ? 24.831 -30.040 31.562 1.00 11.00 419 GLY B C 1
ATOM 6084 O O . GLY B 1 419 ? 24.106 -31.015 31.410 1.00 9.75 419 GLY B O 1
ATOM 6085 N N . PRO B 1 420 ? 26.142 -30.096 31.313 1.00 11.52 420 PRO B N 1
ATOM 6086 C CA . PRO B 1 420 ? 26.744 -31.340 30.833 1.00 12.47 420 PRO B CA 1
ATOM 6087 C C . PRO B 1 420 ? 26.996 -32.361 31.933 1.00 13.47 420 PRO B C 1
ATOM 6088 O O . PRO B 1 420 ? 27.164 -32.010 33.101 1.00 12.36 420 PRO B O 1
ATOM 6092 N N . THR B 1 421 ? 27.013 -33.633 31.555 1.00 14.79 421 THR B N 1
ATOM 6093 C CA . THR B 1 421 ? 27.298 -34.690 32.513 1.00 15.61 421 THR B CA 1
ATOM 6094 C C . THR B 1 421 ? 28.807 -34.871 32.417 1.00 16.85 421 THR B C 1
ATOM 6095 O O . THR B 1 421 ? 29.318 -35.313 31.387 1.00 19.03 421 THR B O 1
ATOM 6099 N N . VAL B 1 422 ? 29.518 -34.507 33.478 1.00 17.63 422 VAL B N 1
ATOM 6100 C CA . VAL B 1 422 ? 30.976 -34.596 33.492 1.00 17.22 422 VAL B CA 1
ATOM 6101 C C . VAL B 1 422 ? 31.498 -35.146 34.812 1.00 17.13 422 VAL B C 1
ATOM 6102 O O . VAL B 1 422 ? 30.741 -35.300 35.764 1.00 17.08 422 VAL B O 1
ATOM 6106 N N . ALA B 1 423 ? 32.798 -35.433 34.867 1.00 16.98 423 ALA B N 1
ATOM 6107 C CA . ALA B 1 423 ? 33.407 -35.951 36.091 1.00 16.70 423 ALA B CA 1
ATOM 6108 C C . ALA B 1 423 ? 33.300 -34.859 37.153 1.00 16.98 423 ALA B C 1
ATOM 6109 O O . ALA B 1 423 ? 33.437 -33.681 36.846 1.00 14.78 423 ALA B O 1
ATOM 6111 N N . GLN B 1 424 ? 33.063 -35.257 38.398 1.00 17.71 424 GLN B N 1
ATOM 6112 C CA . GLN B 1 424 ? 32.907 -34.302 39.494 1.00 20.24 424 GLN B CA 1
ATOM 6113 C C . GLN B 1 424 ? 34.124 -34.119 40.394 1.00 22.68 424 GLN B C 1
ATOM 6114 O O . GLN B 1 424 ? 34.805 -35.082 40.742 1.00 23.84 424 GLN B O 1
ATOM 6120 N N . LYS B 1 425 ? 34.374 -32.873 40.781 1.00 24.83 425 LYS B N 1
ATOM 6121 C CA . LYS B 1 425 ? 35.489 -32.532 41.657 1.00 26.63 425 LYS B CA 1
ATOM 6122 C C . LYS B 1 425 ? 34.927 -32.172 43.030 1.00 28.17 425 LYS B C 1
ATOM 6123 O O . LYS B 1 425 ? 34.165 -31.213 43.157 1.00 28.47 425 LYS B O 1
ATOM 6129 N N . PRO B 1 426 ? 35.291 -32.932 44.079 1.00 20.07 426 PRO B N 1
ATOM 6130 C CA . PRO B 1 426 ? 34.787 -32.640 45.433 1.00 20.07 426 PRO B CA 1
ATOM 6131 C C . PRO B 1 426 ? 35.150 -31.209 45.858 1.00 20.07 426 PRO B C 1
ATOM 6132 O O . PRO B 1 426 ? 36.150 -30.658 45.399 1.00 20.07 426 PRO B O 1
ATOM 6136 N N . LEU B 1 427 ? 34.346 -30.607 46.728 1.00 20.07 427 LEU B N 1
ATOM 6137 C CA . LEU B 1 427 ? 34.624 -29.245 47.184 1.00 20.07 427 LEU B CA 1
ATOM 6138 C C . LEU B 1 427 ? 35.877 -29.224 48.051 1.00 20.07 427 LEU B C 1
ATOM 6139 O O . LEU B 1 427 ? 36.111 -30.146 48.834 1.00 20.07 427 LEU B O 1
ATOM 6144 N N . GLU B 1 428 ? 36.682 -28.173 47.909 1.00 20.07 428 GLU B N 1
ATOM 6145 C CA . GLU B 1 428 ? 37.904 -28.054 48.695 1.00 20.07 428 GLU B CA 1
ATOM 6146 C C . GLU B 1 428 ? 37.658 -27.195 49.929 1.00 20.07 428 GLU B C 1
ATOM 6147 O O . GLU B 1 428 ? 36.762 -26.321 49.878 1.00 20.07 428 GLU B O 1
#

Organism: Pseudomonas fluorescens (strain ATCC BAA-477 / NRRL B-23932 / Pf-5) (NCBI:txid220664)

CATH classification: 3.30.830.10 (+1 more: 3.30.830.10)

Nearest PDB structures (foldseek):
  3gwb-assembly1_A  TM=1.001E+00  e=2.708E-81  Pseudomonas protegens Pf-5
  3gwb-assembly1_B  TM=9.918E-01  e=1.313E-75  Pseudomonas protegens Pf-5
  3amj-assembly1_B  TM=9.493E-01  e=2.830E-42  Sphingomonas sp. A1
  5hxk-assembly2_C  TM=9.019E-01  e=1.169E-27  Thermus thermophilus HB8
  3eoq-assembly1_A  TM=9.045E-01  e=1.163E-23  Thermus thermophilus

Foldseek 3Di:
DPWDWDAAPLQATEIEDEDAPAQKKKKKDWQQALLPCPPQAQLSFLLQVLQQAFVPDGNVRLVVQQVVLVKDWDWGHHQRIMIMMDGRNPPVRVVSNLVSSLRSLAGGPPDPVVLVVVLVVLVVQVVQVLDFQSVLVLVLCLAFVPRSSNHDRNHHPVRRPPDDPVNSVVSQLETFALQRMYIYMYYNADVVRSNVSNNSSSVSHRRDHHDDFGDAGDWGAEEEAEAADADWKKKKDKTFFEAVQDPCVLLQQLQQCQQFNDDPRHLLCQCCVPPNFFDHKGWAADHLYTTMTIITMGGLLPPVSVVVSLVSVVVCLVQFDDPVSLVVSLVVVVVVVVDDNVRVSVVSRCSNNPHDPCVVVCSCVNNPDDRVSSSVSNVGDDSRGYMYMYYHDDNNDD/DDWDWDAAPLAATEIEAEDAPAQKKKKKDFQQAQLPCPPQAQLSFLLFVLQQAFVPDGNVRLCVQQVVLVKDWDWGHHQSIMIMMDGGNPPVRVVSNLVSSLRSLAPGPPDPVVLVVVLVCLVVQVVQVQPQQSVQVLVCCQAFVPRSNNHDRNHHPVRRVPDDPVNSVVSSLETQANQRMYIYMYYNDDVVRSNVSNNSSNVSHRRYHHDDDGDAGDWGAEEEAEAEHADQKKKKDKTWFEAPPDPCVLLQQLLQCQQFNDDCNHLLCQCPVPANFFPGKGWAADHLYTTMTIITMGGQLPPQSVVVSLVSVVVCLVPNDDQVSLQVSLVVVVPPDDSVVVSVVSRCSNSPDDSCVVVCNVVRVVDDRVSSSVSNVGDDSRGYMYMYYHDDNHDHGD